Protein AF-A0A9P6I9G7-F1 (afdb_monomer_lite)

Sequence (985 aa):
MSSSYDNPVPTPAESFVDSGPDGQPAKRRRINFACNYCRNRKTRCDEQKPSCRACIAAGIECVTTDRRRPGVEVQRRETKRRMSRASNSSLPQSSSASAGPYASPPPAREAEICVSSAAAAAAAADASGHKSSPSAASISRDDNNSGRSTVPTPGHRSSTSAPNVPPPQEDEEPAAGNGKFQGKLPVVRPSRHSTSVEILADWIDLASRRLGLQHRRGLPPCNPSSHRIRTLLSSEPCRFPPAGSARLLAARFFDGVNVLYPLLHRDSFQKDIDLALGSNPVEFAERRGIALLAQLYLVWSIGFAAEPLLDPVVDPQEYLDYCKTLLGHLVITNSVDNVRAIVLLALCMHCYDDTAGSWNALTVGVNMATGMGLHKPRTCRRKCQNRKPGALDDEERRIFWLGIYAFEKFLAFEMGRLSSIDDEDCYPPHVQDLDTYTEAGTSSRGKAFAVTVDLARILSEIGRKSVIVSRKEDGVAGPALQAVITEKVQTTGEAQLLLTRWGESVPDELRPTSDILIGSRICPFASFISMHYNNALVILSRNSLLISEEAISSGANIIAKGKPWDYIVRNGQSIAANAARKMLRLLVETLDSKSNSVYPSLLVALHALATLSVHIVTHPDSRISAMDFHDSTAHQHLNCIHLFVFTAQKQEIDTMIFKKSATFAALWALCQQVSAACGCSLEVESHINDGLSLDMVSSLIIGSQAAAIIDLPMAVTQATALAEWVKNITDKPLVAAFTTHNHPDHYLSGKAFLEHFPGAKHYAIPEATYWINNEAANKTADWTAIYGEGVIASEPAIPTPYNFSFFALPGDEACPIEILKPAGGDTVDEAMFWIPSSKTLIAGDVVYGHQMHAWLADLLTPALTQSWLATLDFISGLRPQMVIPGHALSTDSFTATNDIDHTRDYVSFFQQNIEAKGADFYTPEEISNMLEAAFPGLTNLTSSTTSATLLGITSENFGRGGEREAHYLDLTAFNDTKVLNGWQL

Structure (mmCIF, N/CA/C/O backbone):
data_AF-A0A9P6I9G7-F1
#
_entry.id   AF-A0A9P6I9G7-F1
#
loop_
_atom_site.group_PDB
_atom_site.id
_atom_site.type_symbol
_atom_site.label_atom_id
_atom_site.label_alt_id
_atom_site.label_comp_id
_atom_site.label_asym_id
_atom_site.label_entity_id
_atom_site.label_seq_id
_atom_site.pdbx_PDB_ins_code
_atom_site.Cartn_x
_atom_site.Cartn_y
_atom_site.Cartn_z
_atom_site.occupancy
_atom_site.B_iso_or_equiv
_atom_site.auth_seq_id
_atom_site.auth_comp_id
_atom_site.auth_asym_id
_atom_site.auth_atom_id
_atom_site.pdbx_PDB_model_num
ATOM 1 N N . MET A 1 1 ? -49.143 -8.345 -45.036 1.00 35.28 1 MET A N 1
ATOM 2 C CA . MET A 1 1 ? -49.753 -7.001 -45.099 1.00 35.28 1 MET A CA 1
ATOM 3 C C . MET A 1 1 ? -48.595 -6.009 -45.176 1.00 35.28 1 MET A C 1
ATOM 5 O O . MET A 1 1 ? -47.856 -5.924 -44.211 1.00 35.28 1 MET A O 1
ATOM 9 N N . SER A 1 2 ? -48.155 -5.568 -46.361 1.00 23.47 2 SER A N 1
ATOM 10 C CA . SER A 1 2 ? -48.758 -4.500 -47.192 1.00 23.47 2 SER A CA 1
ATOM 11 C C . SER A 1 2 ? -48.797 -3.162 -46.432 1.00 23.47 2 SER A C 1
ATOM 13 O O . SER A 1 2 ? -49.568 -3.050 -45.490 1.00 23.47 2 SER A O 1
ATOM 15 N N . SER A 1 3 ? -47.906 -2.209 -46.758 1.00 26.88 3 SER A N 1
ATOM 16 C CA . SER A 1 3 ? -48.164 -1.127 -47.749 1.00 26.88 3 SER A CA 1
ATOM 17 C C . SER A 1 3 ? -48.731 0.113 -47.022 1.00 26.88 3 SER A C 1
ATOM 19 O O . SER A 1 3 ? -49.521 -0.063 -46.106 1.00 26.88 3 SER A O 1
ATOM 21 N N . SER A 1 4 ? -48.392 1.378 -47.290 1.00 27.50 4 SER A N 1
ATOM 22 C CA . SER A 1 4 ? -47.438 2.066 -48.191 1.00 27.50 4 SER A CA 1
ATOM 23 C C . SER A 1 4 ? -47.464 3.571 -47.842 1.00 27.50 4 SER A C 1
ATOM 25 O O . SER A 1 4 ? -48.333 3.978 -47.079 1.00 27.50 4 SER A O 1
ATOM 27 N N . TYR A 1 5 ? -46.612 4.411 -48.446 1.00 26.44 5 TYR A N 1
ATOM 28 C CA . TYR A 1 5 ? -47.088 5.432 -49.405 1.00 26.44 5 TYR A CA 1
ATOM 29 C C . TYR A 1 5 ? -45.929 6.209 -50.053 1.00 26.44 5 TYR A C 1
ATOM 31 O O . TYR A 1 5 ? -45.231 6.981 -49.400 1.00 26.44 5 TYR A O 1
ATOM 39 N N . ASP A 1 6 ? -45.776 6.018 -51.363 1.00 26.70 6 ASP A N 1
ATOM 40 C CA . ASP A 1 6 ? -44.976 6.854 -52.261 1.00 26.70 6 ASP A CA 1
ATOM 41 C C . ASP A 1 6 ? -45.697 8.169 -52.611 1.00 26.70 6 ASP A C 1
ATOM 43 O O . ASP A 1 6 ? -46.931 8.205 -52.654 1.00 26.70 6 ASP A O 1
ATOM 47 N N . ASN A 1 7 ? -44.944 9.217 -52.983 1.00 27.09 7 ASN A N 1
ATOM 48 C CA . ASN A 1 7 ? -44.850 9.694 -54.383 1.00 27.09 7 ASN A CA 1
ATOM 49 C C . ASN A 1 7 ? -43.947 10.958 -54.531 1.00 27.09 7 ASN A C 1
ATOM 51 O O . ASN A 1 7 ? -43.631 11.590 -53.522 1.00 27.09 7 ASN A O 1
ATOM 55 N N . PRO A 1 8 ? -43.451 11.297 -55.750 1.00 40.31 8 PRO A N 1
ATOM 56 C CA . PRO A 1 8 ? -42.149 11.969 -55.930 1.00 40.31 8 PRO A CA 1
ATOM 57 C C . PRO A 1 8 ? -42.187 13.227 -56.849 1.00 40.31 8 PRO A C 1
ATOM 59 O O . PRO A 1 8 ? -43.254 13.788 -57.079 1.00 40.31 8 PRO A O 1
ATOM 62 N N . VAL A 1 9 ? -41.025 13.579 -57.452 1.00 26.09 9 VAL A N 1
ATOM 63 C CA . VAL A 1 9 ? -40.793 14.502 -58.611 1.00 26.09 9 VAL A CA 1
ATOM 64 C C . VAL A 1 9 ? -40.605 16.002 -58.246 1.00 26.09 9 VAL A C 1
ATOM 66 O O . VAL A 1 9 ? -41.253 16.450 -57.303 1.00 26.09 9 VAL A O 1
ATOM 69 N N . PRO A 1 10 ? -39.774 16.830 -58.953 1.00 29.77 10 PRO A N 1
ATOM 70 C CA . PRO A 1 10 ? -38.813 16.577 -60.055 1.00 29.77 10 PRO A CA 1
ATOM 71 C C . PRO A 1 10 ? -37.338 16.991 -59.788 1.00 29.77 10 PRO A C 1
ATOM 73 O O . PRO A 1 10 ? -37.027 17.803 -58.919 1.00 29.77 10 PRO A O 1
ATOM 76 N N . THR A 1 11 ? -36.427 16.532 -60.655 1.00 36.09 11 THR A N 1
ATOM 77 C CA . THR A 1 11 ? -35.096 17.131 -60.897 1.00 36.09 11 THR A CA 1
ATOM 78 C C . THR A 1 11 ? -35.150 18.289 -61.910 1.00 36.09 11 THR A C 1
ATOM 80 O O . THR A 1 11 ? -35.943 18.239 -62.850 1.00 36.09 11 THR A O 1
ATOM 83 N N . PRO A 1 12 ? -34.242 19.281 -61.807 1.00 29.12 12 PRO A N 1
ATOM 84 C CA . PRO A 1 12 ? -33.892 20.148 -62.932 1.00 29.12 12 PRO A CA 1
ATOM 85 C C . PRO A 1 12 ? -32.395 20.108 -63.305 1.00 29.12 12 PRO A C 1
ATOM 87 O O . PRO A 1 12 ? -31.535 20.433 -62.494 1.00 29.12 12 PRO A O 1
ATOM 90 N N . ALA A 1 13 ? -32.160 19.757 -64.574 1.00 25.86 13 ALA A N 1
ATOM 91 C CA . ALA A 1 13 ? -31.104 20.182 -65.507 1.00 25.86 13 ALA A CA 1
ATOM 92 C C . ALA A 1 13 ? -29.643 20.408 -65.042 1.00 25.86 13 ALA A C 1
ATOM 94 O O . ALA A 1 13 ? -29.325 21.257 -64.212 1.00 25.86 13 ALA A O 1
ATOM 95 N N . GLU A 1 14 ? -28.730 19.753 -65.765 1.00 31.61 14 GLU A N 1
ATOM 96 C CA . GLU A 1 14 ? -27.303 20.079 -65.818 1.00 31.61 14 GLU A CA 1
ATOM 97 C C . GLU A 1 14 ? -27.062 21.502 -66.358 1.00 31.61 14 GLU A C 1
ATOM 99 O O . GLU A 1 14 ? -27.696 21.934 -67.322 1.00 31.61 14 GLU A O 1
ATOM 104 N N . SER A 1 15 ? -26.085 22.216 -65.790 1.00 29.98 15 SER A N 1
ATOM 105 C CA . SER A 1 15 ? -25.570 23.472 -66.348 1.00 29.98 15 SER A CA 1
ATOM 106 C C . SER A 1 15 ? -24.098 23.320 -66.728 1.00 29.98 15 SER A C 1
ATOM 108 O O . SER A 1 15 ? -23.264 23.047 -65.863 1.00 29.98 15 SER A O 1
ATOM 110 N N . PHE A 1 16 ? -23.800 23.527 -68.012 1.00 29.23 16 PHE A N 1
ATOM 111 C CA . PHE A 1 16 ? -22.469 23.429 -68.614 1.00 29.23 16 PHE A CA 1
ATOM 112 C C . PHE A 1 16 ? -21.388 24.200 -67.836 1.00 29.23 16 PHE A C 1
ATOM 114 O O . PHE A 1 16 ? -21.587 25.350 -67.440 1.00 29.23 16 PHE A O 1
ATOM 121 N N . VAL A 1 17 ? -20.209 23.587 -67.699 1.00 34.31 17 VAL A N 1
ATOM 122 C CA . VAL A 1 17 ? -18.978 24.272 -67.284 1.00 34.31 17 VAL A CA 1
ATOM 123 C C . VAL A 1 17 ? -18.208 24.665 -68.540 1.00 34.31 17 VAL A C 1
ATOM 125 O O . VAL A 1 17 ? -17.763 23.799 -69.288 1.00 34.31 17 VAL A O 1
ATOM 128 N N . ASP A 1 18 ? -18.053 25.968 -68.761 1.00 29.12 18 ASP A N 1
ATOM 129 C CA . ASP A 1 18 ? -17.253 26.515 -69.857 1.00 29.12 18 ASP A CA 1
ATOM 130 C C . ASP A 1 18 ? -15.752 26.286 -69.596 1.00 29.12 18 ASP A C 1
ATOM 132 O O . ASP A 1 18 ? -15.199 26.726 -68.582 1.00 29.12 18 ASP A O 1
ATOM 136 N N . SER A 1 19 ? -15.095 25.543 -70.486 1.00 31.72 19 SER A N 1
ATOM 137 C CA . SER A 1 19 ? -13.709 25.097 -70.331 1.00 31.72 19 SER A CA 1
ATOM 138 C C . SER A 1 19 ? -12.719 26.078 -70.964 1.00 31.72 19 SER A C 1
ATOM 140 O O . SER A 1 19 ? -12.228 25.863 -72.073 1.00 31.72 19 SER A O 1
ATOM 142 N N . GLY A 1 20 ? -12.391 27.142 -70.226 1.00 34.94 20 GLY A N 1
ATOM 143 C CA . GLY A 1 20 ? -11.269 28.034 -70.538 1.00 34.94 20 GLY A CA 1
ATOM 144 C C . GLY A 1 20 ? -9.901 27.397 -70.215 1.00 34.94 20 GLY A C 1
ATOM 145 O O . GLY A 1 20 ? -9.772 26.736 -69.180 1.00 34.94 20 GLY A O 1
ATOM 146 N N . PRO A 1 21 ? -8.859 27.584 -71.050 1.00 40.91 21 PRO A N 1
ATOM 147 C CA . PRO A 1 21 ? -7.608 26.837 -70.938 1.00 40.91 21 PRO A CA 1
ATOM 148 C C . PRO A 1 21 ? -6.600 27.483 -69.971 1.00 40.91 21 PRO A C 1
ATOM 150 O O . PRO A 1 21 ? -5.576 27.997 -70.409 1.00 40.91 21 PRO A O 1
ATOM 153 N N . ASP A 1 22 ? -6.858 27.424 -68.659 1.00 40.19 22 ASP A N 1
ATOM 154 C CA . ASP A 1 22 ? -5.774 27.247 -67.673 1.00 40.19 22 ASP A CA 1
ATOM 155 C C . ASP A 1 22 ? -6.298 26.761 -66.306 1.00 40.19 22 ASP A C 1
ATOM 157 O O . ASP A 1 22 ? -7.116 27.405 -65.643 1.00 40.19 22 ASP A O 1
ATOM 161 N N . GLY A 1 23 ? -5.849 25.581 -65.877 1.00 44.34 23 GLY A N 1
ATOM 162 C CA . GLY A 1 23 ? -6.470 24.824 -64.787 1.00 44.34 23 GLY A CA 1
ATOM 163 C C . GLY A 1 23 ? -5.928 25.133 -63.389 1.00 44.34 23 GLY A C 1
ATOM 164 O O . GLY A 1 23 ? -5.220 24.302 -62.822 1.00 44.34 23 GLY A O 1
ATOM 165 N N . GLN A 1 24 ? -6.308 26.263 -62.777 1.00 39.56 24 GLN A N 1
ATOM 166 C CA . GLN A 1 24 ? -6.106 26.486 -61.331 1.00 39.56 24 GLN A CA 1
ATOM 167 C C . GLN A 1 24 ? -7.346 27.061 -60.615 1.00 39.56 24 GLN A C 1
ATOM 169 O O . GLN A 1 24 ? -7.843 28.122 -60.998 1.00 39.56 24 GLN A O 1
ATOM 174 N N . PRO A 1 25 ? -7.826 26.445 -59.513 1.00 39.72 25 PRO A N 1
ATOM 175 C CA . PRO A 1 25 ? -8.889 27.026 -58.698 1.00 39.72 25 PRO A CA 1
ATOM 176 C C . PRO A 1 25 ? -8.373 28.240 -57.908 1.00 39.72 25 PRO A C 1
ATOM 178 O O . PRO A 1 25 ? -7.432 28.144 -57.116 1.00 39.72 25 PRO A O 1
ATOM 181 N N . ALA A 1 26 ? -9.016 29.395 -58.089 1.00 45.22 26 ALA A N 1
ATOM 182 C CA . ALA A 1 26 ? -8.610 30.647 -57.451 1.00 45.22 26 ALA A CA 1
ATOM 183 C C . ALA A 1 26 ? -8.607 30.565 -55.907 1.00 45.22 26 ALA A C 1
ATOM 185 O O . ALA A 1 26 ? -9.591 30.157 -55.281 1.00 45.22 26 ALA A O 1
ATOM 186 N N . LYS A 1 27 ? -7.508 31.011 -55.274 1.00 46.19 27 LYS A N 1
ATOM 187 C CA . LYS A 1 27 ? -7.342 31.000 -53.807 1.00 46.19 27 LYS A CA 1
ATOM 188 C C . LYS A 1 27 ? -8.490 31.737 -53.094 1.00 46.19 27 LYS A C 1
ATOM 190 O O . LYS A 1 27 ? -8.803 32.889 -53.394 1.00 46.19 27 LYS A O 1
ATOM 195 N N . ARG A 1 28 ? -9.092 31.072 -52.099 1.00 50.84 28 ARG A N 1
ATOM 196 C CA . ARG A 1 28 ? -10.229 31.570 -51.300 1.00 50.84 28 ARG A CA 1
ATOM 197 C C . ARG A 1 28 ? -9.874 32.877 -50.570 1.00 50.84 28 ARG A C 1
ATOM 199 O O . ARG A 1 28 ? -9.069 32.871 -49.642 1.00 50.84 28 ARG A O 1
ATOM 206 N N . ARG A 1 29 ? -10.528 33.989 -50.926 1.00 54.38 29 ARG A N 1
ATOM 207 C CA . ARG A 1 29 ? -10.438 35.258 -50.182 1.00 54.38 29 ARG A CA 1
ATOM 208 C C . ARG A 1 29 ? -11.165 35.127 -48.836 1.00 54.38 29 ARG A C 1
ATOM 210 O O . ARG A 1 29 ? -12.339 34.762 -48.805 1.00 54.38 29 ARG A O 1
ATOM 217 N N . ARG A 1 30 ? -10.472 35.420 -47.729 1.00 55.94 30 ARG A N 1
ATOM 218 C CA . ARG A 1 30 ? -11.063 35.461 -46.379 1.00 55.94 30 ARG A CA 1
ATOM 219 C C . ARG A 1 30 ? -11.936 36.713 -46.253 1.00 55.94 30 ARG A C 1
ATOM 221 O O . ARG A 1 30 ? -11.469 37.810 -46.547 1.00 55.94 30 ARG A O 1
ATOM 228 N N . ILE A 1 31 ? -13.190 36.529 -45.848 1.00 63.16 31 ILE A N 1
ATOM 229 C CA . ILE A 1 31 ? -14.128 37.622 -45.564 1.00 63.16 31 ILE A CA 1
ATOM 230 C C . ILE A 1 31 ? -13.923 38.136 -44.136 1.00 63.16 31 ILE A C 1
ATOM 232 O O . ILE A 1 31 ? -13.633 37.344 -43.237 1.00 63.16 31 ILE A O 1
ATOM 236 N N . ASN A 1 32 ? -14.074 39.446 -43.926 1.00 62.84 32 ASN A N 1
ATOM 237 C CA . ASN A 1 32 ? -13.845 40.057 -42.612 1.00 62.84 32 ASN A CA 1
ATOM 238 C C . ASN A 1 32 ? -15.098 40.009 -41.721 1.00 62.84 32 ASN A C 1
ATOM 240 O O . ASN A 1 32 ? -14.970 39.771 -40.522 1.00 62.84 32 ASN A O 1
ATOM 244 N N . PHE A 1 33 ? -16.303 40.186 -42.285 1.00 74.94 33 PHE A N 1
ATOM 245 C CA . PHE A 1 33 ? -17.556 40.211 -41.517 1.00 74.94 33 PHE A CA 1
ATOM 246 C C . PHE A 1 33 ? -18.741 39.598 -42.286 1.00 74.94 33 PHE A C 1
ATOM 248 O O . PHE A 1 33 ? -19.330 40.227 -43.164 1.00 74.94 33 PHE A O 1
ATOM 255 N N . ALA A 1 34 ? -19.151 38.387 -41.896 1.00 83.06 34 ALA A N 1
ATOM 256 C CA . ALA A 1 34 ? -20.419 37.793 -42.330 1.00 83.06 34 ALA A CA 1
ATOM 257 C C . ALA A 1 34 ? -21.640 38.515 -41.710 1.00 83.06 34 ALA A C 1
ATOM 259 O O . ALA A 1 34 ? -21.520 39.181 -40.677 1.00 83.06 34 ALA A O 1
ATOM 260 N N . CYS A 1 35 ? -22.830 38.370 -42.307 1.00 87.62 35 CYS A N 1
ATOM 261 C CA . CYS A 1 35 ? -24.086 38.791 -41.668 1.00 87.62 35 CYS A CA 1
ATOM 262 C C . CYS A 1 35 ? -24.422 37.952 -40.433 1.00 87.62 35 CYS A C 1
ATOM 264 O O . CYS A 1 35 ? -23.953 36.822 -40.271 1.00 87.62 35 CYS A O 1
ATOM 266 N N . ASN A 1 36 ? -25.286 38.507 -39.586 1.00 86.94 36 ASN A N 1
ATOM 267 C CA . ASN A 1 36 ? -25.736 37.887 -38.344 1.00 86.94 36 ASN A CA 1
ATOM 268 C C . ASN A 1 36 ? -26.393 36.521 -38.593 1.00 86.94 36 ASN A C 1
ATOM 270 O O . ASN A 1 36 ? -26.079 35.560 -37.894 1.00 86.94 36 ASN A O 1
ATOM 274 N N . TYR A 1 37 ? -27.221 36.411 -39.636 1.00 87.06 37 TYR A N 1
ATOM 275 C CA . TYR A 1 37 ? -27.909 35.171 -39.996 1.00 87.06 37 TYR A CA 1
ATOM 276 C C . TYR A 1 37 ? -26.943 34.039 -40.382 1.00 87.06 37 TYR A C 1
ATOM 278 O O . TYR A 1 37 ? -26.924 32.996 -39.726 1.00 87.06 37 TYR A O 1
ATOM 286 N N . CYS A 1 38 ? -26.085 34.255 -41.386 1.00 88.31 38 CYS A N 1
ATOM 287 C CA . CYS A 1 38 ? -25.102 33.254 -41.814 1.00 88.31 38 CYS A CA 1
ATOM 288 C C . CYS A 1 38 ? -24.104 32.918 -40.698 1.00 88.31 38 CYS A C 1
ATOM 290 O O . CYS A 1 38 ? -23.714 31.763 -40.547 1.00 88.31 38 CYS A O 1
ATOM 292 N N . ARG A 1 39 ? -23.738 33.903 -39.865 1.00 84.56 39 ARG A N 1
ATOM 293 C CA . ARG A 1 39 ? -22.886 33.703 -38.684 1.00 84.56 39 ARG A CA 1
ATOM 294 C C . ARG A 1 39 ? -23.542 32.778 -37.652 1.00 84.56 39 ARG A C 1
ATOM 296 O O . ARG A 1 39 ? -22.883 31.839 -37.215 1.00 84.56 39 ARG A O 1
ATOM 303 N N . ASN A 1 40 ? -24.820 32.978 -37.315 1.00 82.69 40 ASN A N 1
ATOM 304 C CA . ASN A 1 40 ? -25.554 32.094 -36.395 1.00 82.69 40 ASN A CA 1
ATOM 305 C C . ASN A 1 40 ? -25.770 30.692 -36.978 1.00 82.69 40 ASN A C 1
ATOM 307 O O . ASN A 1 40 ? -25.584 29.702 -36.278 1.00 82.69 40 ASN A O 1
ATOM 311 N N . ARG A 1 41 ? -26.107 30.591 -38.269 1.00 81.31 41 ARG A N 1
ATOM 312 C CA . ARG A 1 41 ? -26.253 29.306 -38.979 1.00 81.31 41 ARG A CA 1
ATOM 313 C C . ARG A 1 41 ? -24.912 28.615 -39.281 1.00 81.31 41 ARG A C 1
ATOM 315 O O . ARG A 1 41 ? -24.926 27.504 -39.797 1.00 81.31 41 ARG A O 1
ATOM 322 N N . LYS A 1 42 ? -23.771 29.260 -38.995 1.00 82.50 42 LYS A N 1
ATOM 323 C CA . LYS A 1 42 ? -22.408 28.851 -39.399 1.00 82.50 42 LYS A CA 1
ATOM 324 C C . LYS A 1 42 ? -22.262 28.576 -40.911 1.00 82.50 42 LYS A C 1
ATOM 326 O O . LYS A 1 42 ? -21.357 27.861 -41.334 1.00 82.50 42 LYS A O 1
ATOM 331 N N . THR A 1 43 ? -23.125 29.166 -41.740 1.00 80.19 43 THR A N 1
ATOM 332 C CA . THR A 1 43 ? -23.112 29.031 -43.203 1.00 80.19 43 THR A CA 1
ATOM 333 C C . THR A 1 43 ? -22.278 30.131 -43.864 1.00 80.19 43 THR A C 1
ATOM 335 O O . THR A 1 43 ? -21.974 31.176 -43.283 1.00 80.19 43 THR A O 1
ATOM 338 N N . ARG A 1 44 ? -21.864 29.904 -45.116 1.00 79.69 44 ARG A N 1
ATOM 339 C CA . ARG A 1 44 ? -21.023 30.853 -45.855 1.00 79.69 44 ARG A CA 1
ATOM 340 C C . ARG A 1 44 ? -21.842 32.055 -46.340 1.00 79.69 44 ARG A C 1
ATOM 342 O O . ARG A 1 44 ? -22.672 31.920 -47.229 1.00 79.69 44 ARG A O 1
ATOM 349 N N . CYS A 1 45 ? -21.534 33.241 -45.818 1.00 84.50 45 CYS A N 1
ATOM 350 C CA . CYS A 1 45 ? -21.991 34.510 -46.387 1.00 84.50 45 CYS A CA 1
ATOM 351 C C . CYS A 1 45 ? -21.236 34.807 -47.697 1.00 84.50 45 CYS A C 1
ATOM 353 O O . CYS A 1 45 ? -20.010 34.697 -47.736 1.00 84.50 45 CYS A O 1
ATOM 355 N N . ASP A 1 46 ? -21.955 35.191 -48.755 1.00 82.62 46 ASP A N 1
ATOM 356 C CA . ASP A 1 46 ? -21.404 35.543 -50.077 1.00 82.62 46 ASP A CA 1
ATOM 357 C C . ASP A 1 46 ? -21.220 37.060 -50.291 1.00 82.62 46 ASP A C 1
ATOM 359 O O . ASP A 1 46 ? -20.809 37.495 -51.361 1.00 82.62 46 ASP A O 1
ATOM 363 N N . GLU A 1 47 ? -21.493 37.852 -49.250 1.00 75.31 47 GLU A N 1
ATOM 364 C CA . GLU A 1 47 ? -21.295 39.309 -49.158 1.00 75.31 47 GLU A CA 1
ATOM 365 C C . GLU A 1 47 ? -22.060 40.180 -50.175 1.00 75.31 47 GLU A C 1
ATOM 367 O O . GLU A 1 47 ? -21.853 41.396 -50.180 1.00 75.31 47 GLU A O 1
ATOM 372 N N . GLN A 1 48 ? -22.991 39.619 -50.960 1.00 78.31 48 GLN A N 1
ATOM 373 C CA . GLN A 1 48 ? -23.829 40.402 -51.880 1.00 78.31 48 GLN A CA 1
ATOM 374 C C . GLN A 1 48 ? -24.605 41.513 -51.140 1.00 78.31 48 GLN A C 1
ATOM 376 O O . GLN A 1 48 ? -24.966 41.376 -49.966 1.00 78.31 48 GLN A O 1
ATOM 381 N N . LYS A 1 49 ? -24.809 42.640 -51.835 1.00 71.56 49 LYS A N 1
ATOM 382 C CA . LYS A 1 49 ? -25.562 43.815 -51.373 1.00 71.56 49 LYS A CA 1
ATOM 383 C C . LYS A 1 49 ? -26.825 43.994 -52.232 1.00 71.56 49 LYS A C 1
ATOM 385 O O . LYS A 1 49 ? -26.742 43.742 -53.431 1.00 71.56 49 LYS A O 1
ATOM 390 N N . PRO A 1 50 ? -27.952 44.467 -51.666 1.00 68.44 50 PRO A N 1
ATOM 391 C CA . PRO A 1 50 ? -28.131 44.868 -50.266 1.00 68.44 50 PRO A CA 1
ATOM 392 C C . PRO A 1 50 ? -28.178 43.685 -49.284 1.00 68.44 50 PRO A C 1
ATOM 394 O O . PRO A 1 50 ? -27.812 43.859 -48.127 1.00 68.44 50 PRO A O 1
ATOM 397 N N . SER A 1 51 ? -28.531 42.480 -49.745 1.00 82.88 51 SER A N 1
ATOM 398 C CA . SER A 1 51 ? -28.563 41.262 -48.924 1.00 82.88 51 SER A CA 1
ATOM 399 C C . SER A 1 51 ? -27.778 40.107 -49.547 1.00 82.88 51 SER A C 1
ATOM 401 O O . SER A 1 51 ? -27.714 39.970 -50.766 1.00 82.88 51 SER A O 1
ATOM 403 N N . CYS A 1 52 ? -27.195 39.257 -48.697 1.00 87.81 52 CYS A N 1
ATOM 404 C CA . CYS A 1 52 ? -26.489 38.046 -49.119 1.00 87.81 52 CYS A CA 1
ATOM 405 C C . CYS A 1 52 ? -27.491 36.972 -49.591 1.00 87.81 52 CYS A C 1
ATOM 407 O O . CYS A 1 52 ? -28.616 36.927 -49.081 1.00 87.81 52 CYS A O 1
ATOM 409 N N . ARG A 1 53 ? -27.117 36.075 -50.516 1.00 85.88 53 ARG A N 1
ATOM 410 C CA . ARG A 1 53 ? -28.079 35.113 -51.107 1.00 85.88 53 ARG A CA 1
ATOM 411 C C . ARG A 1 53 ? -28.754 34.213 -50.079 1.00 85.88 53 ARG A C 1
ATOM 413 O O . ARG A 1 53 ? -29.936 33.928 -50.212 1.00 85.88 53 ARG A O 1
ATOM 420 N N . ALA A 1 54 ? -28.032 33.806 -49.037 1.00 86.75 54 ALA A N 1
ATOM 421 C CA . ALA A 1 54 ? -28.585 32.984 -47.962 1.00 86.75 54 ALA A CA 1
ATOM 422 C C . ALA A 1 54 ? -29.606 33.741 -47.087 1.00 86.75 54 ALA A C 1
ATOM 424 O O . ALA A 1 54 ? -30.539 33.124 -46.587 1.00 86.75 54 ALA A O 1
ATOM 425 N N . CYS A 1 55 ? -29.473 35.064 -46.936 1.00 89.50 55 CYS A N 1
ATOM 426 C CA . CYS A 1 55 ? -30.493 35.911 -46.305 1.00 89.50 55 CYS A CA 1
ATOM 427 C C . CYS A 1 55 ? -31.722 36.074 -47.208 1.00 89.50 55 CYS A C 1
ATOM 429 O O . CYS A 1 55 ? -32.843 35.928 -46.732 1.00 89.50 55 CYS A O 1
ATOM 431 N N . ILE A 1 56 ? -31.512 36.308 -48.511 1.00 87.50 56 ILE A N 1
ATOM 432 C CA . ILE A 1 56 ? -32.595 36.447 -49.501 1.00 87.50 56 ILE A CA 1
ATOM 433 C C . ILE A 1 56 ? -33.415 35.155 -49.588 1.00 87.50 56 ILE A C 1
ATOM 435 O O . ILE A 1 56 ? -34.632 35.199 -49.457 1.00 87.50 56 ILE A O 1
ATOM 439 N N . ALA A 1 57 ? -32.757 34.001 -49.734 1.00 85.12 57 ALA A N 1
ATOM 440 C CA . ALA A 1 57 ? -33.416 32.696 -49.800 1.00 85.12 57 ALA A CA 1
ATOM 441 C C . ALA A 1 57 ? -34.155 32.318 -48.502 1.00 85.12 57 ALA A C 1
ATOM 443 O O . ALA A 1 57 ? -35.096 31.534 -48.543 1.00 85.12 57 ALA A O 1
ATOM 444 N N . ALA A 1 58 ? -33.742 32.876 -47.359 1.00 84.19 58 ALA A N 1
ATOM 445 C CA . ALA A 1 58 ? -34.425 32.701 -46.081 1.00 84.19 58 ALA A CA 1
ATOM 446 C C . ALA A 1 58 ? -35.528 33.749 -45.819 1.00 84.19 58 ALA A C 1
ATOM 448 O O . ALA A 1 58 ? -36.263 33.602 -44.846 1.00 84.19 58 ALA A O 1
ATOM 449 N N . GLY A 1 59 ? -35.632 34.806 -46.636 1.00 85.00 59 GLY A N 1
ATOM 450 C CA . GLY A 1 59 ? -36.579 35.910 -46.442 1.00 85.00 59 GLY A CA 1
ATOM 451 C C . GLY A 1 59 ? -36.257 36.840 -45.263 1.00 85.00 59 GLY A C 1
ATOM 452 O O . GLY A 1 59 ? -37.171 37.428 -44.696 1.00 85.00 59 GLY A O 1
ATOM 453 N N . ILE A 1 60 ? -34.984 36.960 -44.858 1.00 82.88 60 ILE A N 1
ATOM 454 C CA . ILE A 1 60 ? -34.571 37.658 -43.621 1.00 82.88 60 ILE A CA 1
ATOM 455 C C . ILE A 1 60 ? -33.606 38.805 -43.936 1.00 82.88 60 ILE A C 1
ATOM 457 O O . ILE A 1 60 ? -32.708 38.667 -44.768 1.00 82.88 60 ILE A O 1
ATOM 461 N N . GLU A 1 61 ? -33.740 39.922 -43.222 1.00 81.94 61 GLU A N 1
ATOM 462 C CA . GLU A 1 61 ? -32.880 41.097 -43.373 1.00 81.94 61 GLU A CA 1
ATOM 463 C C . GLU A 1 61 ? -31.390 40.803 -43.083 1.00 81.94 61 GLU A C 1
ATOM 465 O O . GLU A 1 61 ? -31.017 40.138 -42.111 1.00 81.94 61 GLU A O 1
ATOM 470 N N . CYS A 1 62 ? -30.499 41.298 -43.949 1.00 85.62 62 CYS A N 1
ATOM 471 C CA . CYS A 1 62 ? -29.076 40.946 -43.958 1.00 85.62 62 CYS A CA 1
ATOM 472 C C . CYS A 1 62 ? -28.190 41.895 -43.120 1.00 85.62 62 CYS A C 1
ATOM 474 O O . CYS A 1 62 ? -27.170 42.404 -43.595 1.00 85.62 62 CYS A O 1
ATOM 476 N N . VAL A 1 63 ? -28.528 42.082 -41.846 1.00 84.56 63 VAL A N 1
ATOM 477 C CA . VAL A 1 63 ? -27.778 42.957 -40.924 1.00 84.56 63 VAL A CA 1
ATOM 478 C C . VAL A 1 63 ? -26.401 42.366 -40.549 1.00 84.56 63 VAL A C 1
ATOM 480 O O . VAL A 1 63 ? -26.251 41.153 -40.338 1.00 84.56 63 VAL A O 1
ATOM 483 N N . THR A 1 64 ? -25.377 43.221 -40.426 1.00 82.06 64 THR A N 1
ATOM 484 C CA . THR A 1 64 ? -24.043 42.886 -39.880 1.00 82.06 64 THR A CA 1
ATOM 485 C C . THR A 1 64 ? -23.724 43.786 -38.681 1.00 82.06 64 THR A C 1
ATOM 487 O O . THR A 1 64 ? -23.481 44.979 -38.844 1.00 82.06 64 THR A O 1
ATOM 490 N N . THR A 1 65 ? -23.646 43.199 -37.481 1.00 78.38 65 THR A N 1
ATOM 491 C CA . THR A 1 65 ? -23.213 43.896 -36.252 1.00 78.38 65 THR A CA 1
ATOM 492 C C . THR A 1 65 ? -21.851 43.409 -35.751 1.00 78.38 65 THR A C 1
ATOM 494 O O . THR A 1 65 ? -21.499 42.223 -35.884 1.00 78.38 65 THR A O 1
ATOM 497 N N . ASP A 1 66 ? -21.080 44.319 -35.148 1.00 72.19 66 ASP A N 1
ATOM 498 C CA . ASP A 1 66 ? -19.808 43.981 -34.497 1.00 72.19 66 ASP A CA 1
ATOM 499 C C . ASP A 1 66 ? -20.051 43.097 -33.260 1.00 72.19 66 ASP A C 1
ATOM 501 O O . ASP A 1 66 ? -20.979 43.301 -32.478 1.00 72.19 66 ASP A O 1
ATOM 505 N N . ARG A 1 67 ? -19.195 42.090 -33.078 1.00 60.81 67 ARG A N 1
ATOM 506 C CA . ARG A 1 67 ? -19.231 41.162 -31.942 1.00 60.81 67 ARG A CA 1
ATOM 507 C C . ARG A 1 67 ? -18.618 41.765 -30.670 1.00 60.81 67 ARG A C 1
ATOM 509 O O . ARG A 1 67 ? -18.898 41.266 -29.588 1.00 60.81 67 ARG A O 1
ATOM 516 N N . ARG A 1 68 ? -17.787 42.810 -30.786 1.00 63.91 68 ARG A N 1
ATOM 517 C CA . ARG A 1 68 ? -17.169 43.518 -29.645 1.00 63.91 68 ARG A CA 1
ATOM 518 C C . ARG A 1 68 ? -18.009 44.686 -29.118 1.00 63.91 68 ARG A C 1
ATOM 520 O O . ARG A 1 68 ? -17.725 45.171 -28.029 1.00 63.91 68 ARG A O 1
ATOM 527 N N . ARG A 1 69 ? -19.017 45.143 -29.872 1.00 61.03 69 ARG A N 1
ATOM 528 C CA . ARG A 1 69 ? -19.969 46.200 -29.479 1.00 61.03 69 ARG A CA 1
ATOM 529 C C . ARG A 1 69 ? -21.376 45.871 -30.008 1.00 61.03 69 ARG A C 1
ATOM 531 O O . ARG A 1 69 ? -21.732 46.328 -31.097 1.00 61.03 69 ARG A O 1
ATOM 538 N N . PRO A 1 70 ? -22.165 45.057 -29.282 1.00 56.22 70 PRO A N 1
ATOM 539 C CA . PRO A 1 70 ? -23.537 44.738 -29.671 1.00 56.22 70 PRO A CA 1
ATOM 540 C C . PRO A 1 70 ? -24.371 46.015 -29.846 1.00 56.22 70 PRO A C 1
ATOM 542 O O . PRO A 1 70 ? -24.303 46.912 -29.013 1.00 56.22 70 PRO A O 1
ATOM 545 N N . GLY A 1 71 ? -25.141 46.099 -30.934 1.00 58.66 71 GLY A N 1
ATOM 546 C CA . GLY A 1 71 ? -25.998 47.251 -31.251 1.00 58.66 71 GLY A CA 1
ATOM 547 C C . GLY A 1 71 ? -25.419 48.256 -32.255 1.00 58.66 71 GLY A C 1
ATOM 548 O O . GLY A 1 71 ? -26.181 49.042 -32.805 1.00 58.66 71 GLY A O 1
ATOM 549 N N . VAL A 1 72 ? -24.118 48.209 -32.571 1.00 64.12 72 VAL A N 1
ATOM 550 C CA . VAL A 1 72 ? -23.536 49.045 -33.640 1.00 64.12 72 VAL A CA 1
ATOM 551 C C . VAL A 1 72 ? -23.569 48.292 -34.973 1.00 64.12 72 VAL A C 1
ATOM 553 O O . VAL A 1 72 ? -22.929 47.245 -35.128 1.00 64.12 72 VAL A O 1
ATOM 556 N N . GLU A 1 73 ? -24.311 48.825 -35.944 1.00 59.97 73 GLU A N 1
ATOM 557 C CA . GLU A 1 73 ? -24.335 48.306 -37.312 1.00 59.97 73 GLU A CA 1
ATOM 558 C C . GLU A 1 73 ? -23.107 48.780 -38.104 1.00 59.97 73 GLU A C 1
ATOM 560 O O . GLU A 1 73 ? -22.739 49.955 -38.080 1.00 59.97 73 GLU A O 1
ATOM 565 N N . VAL A 1 74 ? -22.451 47.856 -38.814 1.00 66.31 74 VAL A N 1
ATOM 566 C CA . VAL A 1 74 ? -21.211 48.135 -39.551 1.00 66.31 74 VAL A CA 1
ATOM 567 C C . VAL A 1 74 ? -21.457 48.018 -41.052 1.00 66.31 74 VAL A C 1
ATOM 569 O O . VAL A 1 74 ? -21.581 46.917 -41.596 1.00 66.31 74 VAL A O 1
ATOM 572 N N . GLN A 1 75 ? -21.463 49.154 -41.754 1.00 59.19 75 GLN A N 1
ATOM 573 C CA . GLN A 1 75 ? -21.587 49.167 -43.212 1.00 59.19 75 GLN A CA 1
ATOM 574 C C . GLN A 1 75 ? -20.379 48.490 -43.882 1.00 59.19 75 GLN A C 1
ATOM 576 O O . GLN A 1 75 ? -19.237 48.942 -43.766 1.00 59.19 75 GLN A O 1
ATOM 581 N N . ARG A 1 76 ? -20.619 47.418 -44.652 1.00 62.88 76 ARG A N 1
ATOM 582 C CA . ARG A 1 76 ? -19.562 46.761 -45.442 1.00 62.88 76 ARG A CA 1
ATOM 583 C C . ARG A 1 76 ? -19.057 47.702 -46.541 1.00 62.88 76 ARG A C 1
ATOM 585 O O . ARG A 1 76 ? -19.843 48.167 -47.371 1.00 62.88 76 ARG A O 1
ATOM 592 N N . ARG A 1 77 ? -17.746 47.951 -46.594 1.00 51.31 77 ARG A N 1
ATOM 593 C CA . ARG A 1 77 ? -17.123 48.846 -47.586 1.00 51.31 77 ARG A CA 1
ATOM 594 C C . ARG A 1 77 ? -17.004 48.164 -48.954 1.00 51.31 77 ARG A C 1
ATOM 596 O O . ARG A 1 77 ? -16.558 47.026 -49.053 1.00 51.31 77 ARG A O 1
ATOM 603 N N . GLU A 1 78 ? -17.400 48.862 -50.012 1.00 49.12 78 GLU A N 1
ATOM 604 C CA . GLU A 1 78 ? -17.326 48.366 -51.391 1.00 49.12 78 GLU A CA 1
ATOM 605 C C . GLU A 1 78 ? -15.893 48.472 -51.947 1.00 49.12 78 GLU A C 1
ATOM 607 O O . GLU A 1 78 ? -15.183 49.434 -51.651 1.00 49.12 78 GLU A O 1
ATOM 612 N N . THR A 1 79 ? -15.443 47.494 -52.745 1.00 42.59 79 THR A N 1
ATOM 613 C CA . THR A 1 79 ? -14.106 47.521 -53.375 1.00 42.59 79 THR A CA 1
ATOM 614 C C . THR A 1 79 ? -14.205 47.586 -54.899 1.00 42.59 79 THR A C 1
ATOM 616 O O . THR A 1 79 ? -14.528 46.597 -55.553 1.00 42.59 79 THR A O 1
ATOM 619 N N . LYS A 1 80 ? -13.877 48.755 -55.472 1.00 37.75 80 LYS A N 1
ATOM 620 C CA . LYS A 1 80 ? -13.743 48.946 -56.926 1.00 37.75 80 LYS A CA 1
ATOM 621 C C . LYS A 1 80 ? -12.687 47.987 -57.496 1.00 37.75 80 LYS A C 1
ATOM 623 O O . LYS A 1 80 ? -11.556 47.952 -57.010 1.00 37.75 80 LYS A O 1
ATOM 628 N N . ARG A 1 81 ? -13.038 47.249 -58.557 1.00 37.34 81 ARG A N 1
ATOM 629 C CA . ARG A 1 81 ? -12.076 46.497 -59.386 1.00 37.34 81 ARG A CA 1
ATOM 630 C C . ARG A 1 81 ? -11.057 47.469 -59.996 1.00 37.34 81 ARG A C 1
ATOM 632 O O . ARG A 1 81 ? -11.453 48.507 -60.521 1.00 37.34 81 ARG A O 1
ATOM 639 N N . ARG A 1 82 ? -9.770 47.107 -59.998 1.00 31.78 82 ARG A N 1
ATOM 640 C CA . ARG A 1 82 ? -8.734 47.780 -60.797 1.00 31.78 82 ARG A CA 1
ATOM 641 C C . ARG A 1 82 ? -8.048 46.744 -61.687 1.00 31.78 82 ARG A C 1
ATOM 643 O O . ARG A 1 82 ? -7.569 45.730 -61.189 1.00 31.78 82 ARG A O 1
ATOM 650 N N . MET A 1 83 ? -8.097 46.976 -62.995 1.00 32.19 83 MET A N 1
ATOM 651 C CA . MET A 1 83 ? -7.504 46.122 -64.026 1.00 32.19 83 MET A CA 1
ATOM 652 C C . MET A 1 83 ? -6.044 46.512 -64.305 1.00 32.19 83 MET A C 1
ATOM 654 O O . MET A 1 83 ? -5.587 47.563 -63.863 1.00 32.19 83 MET A O 1
ATOM 658 N N . SER A 1 84 ? -5.384 45.666 -65.106 1.00 32.09 84 SER A N 1
ATOM 659 C CA . SER A 1 84 ? -4.156 45.906 -65.884 1.00 32.09 84 SER A CA 1
ATOM 660 C C . SER A 1 84 ? -2.864 46.274 -65.141 1.00 32.09 84 SER A C 1
ATOM 662 O O . SER A 1 84 ? -2.725 47.331 -64.534 1.00 32.09 84 SER A O 1
ATOM 664 N N . ARG A 1 85 ? -1.859 45.415 -65.341 1.00 33.31 85 ARG A N 1
ATOM 665 C CA . ARG A 1 85 ? -0.429 45.698 -65.186 1.00 33.31 85 ARG A CA 1
ATOM 666 C C . ARG A 1 85 ? 0.111 46.042 -66.577 1.00 33.31 85 ARG A C 1
ATOM 668 O O . ARG A 1 85 ? 0.111 45.165 -67.434 1.00 33.31 85 ARG A O 1
ATOM 675 N N . ALA A 1 86 ? 0.538 47.280 -66.805 1.00 28.64 86 ALA A N 1
ATOM 676 C CA . ALA A 1 86 ? 1.200 47.703 -68.040 1.00 28.64 86 ALA A CA 1
ATOM 677 C C . ALA A 1 86 ? 2.054 48.959 -67.798 1.00 28.64 86 ALA A C 1
ATOM 679 O O . ALA A 1 86 ? 1.727 49.759 -66.924 1.00 28.64 86 ALA A O 1
ATOM 680 N N . SER A 1 87 ? 3.084 49.123 -68.633 1.00 30.17 87 SER A N 1
ATOM 681 C CA . SER A 1 87 ? 3.951 50.308 -68.773 1.00 30.17 87 SER A CA 1
ATOM 682 C C . SER A 1 87 ? 4.962 50.577 -67.651 1.00 30.17 87 SER A C 1
ATOM 684 O O . SER A 1 87 ? 4.627 50.827 -66.497 1.00 30.17 87 SER A O 1
ATOM 686 N N . ASN A 1 88 ? 6.231 50.579 -68.058 1.00 27.70 88 ASN A N 1
ATOM 687 C CA . ASN A 1 88 ? 7.367 51.134 -67.329 1.00 27.70 88 ASN A CA 1
ATOM 688 C C . ASN A 1 88 ? 7.392 52.677 -67.431 1.00 27.70 88 ASN A C 1
ATOM 690 O O . ASN A 1 88 ? 6.634 53.261 -68.199 1.00 27.70 88 ASN A O 1
ATOM 694 N N . SER A 1 89 ? 8.357 53.282 -66.724 1.00 28.36 89 SER A N 1
ATOM 695 C CA . SER A 1 89 ? 8.960 54.611 -66.968 1.00 28.36 89 SER A CA 1
ATOM 696 C C . SER A 1 89 ? 8.066 55.864 -66.977 1.00 28.36 89 SER A C 1
ATOM 698 O O . SER A 1 89 ? 7.426 56.151 -67.981 1.00 28.36 89 SER A O 1
ATOM 700 N N . SER A 1 90 ? 8.217 56.710 -65.945 1.00 28.25 90 SER A N 1
ATOM 701 C CA . SER A 1 90 ? 8.730 58.092 -66.102 1.00 28.25 90 SER A CA 1
ATOM 702 C C . SER A 1 90 ? 8.850 58.834 -64.754 1.00 28.25 90 SER A C 1
ATOM 704 O O . SER A 1 90 ? 7.865 58.995 -64.037 1.00 28.25 90 SER A O 1
ATOM 706 N N . LEU A 1 91 ? 10.049 59.343 -64.448 1.00 24.47 91 LEU A N 1
ATOM 707 C CA . LEU A 1 91 ? 10.268 60.555 -63.627 1.00 24.47 91 LEU A CA 1
ATOM 708 C C . LEU A 1 91 ? 9.700 61.795 -64.388 1.00 24.47 91 LEU A C 1
ATOM 710 O O . LEU A 1 91 ? 9.457 61.632 -65.586 1.00 24.47 91 LEU A O 1
ATOM 714 N N . PRO A 1 92 ? 9.533 63.015 -63.807 1.00 34.88 92 PRO A N 1
ATOM 715 C CA . PRO A 1 92 ? 10.160 63.516 -62.572 1.00 34.88 92 PRO A CA 1
ATOM 716 C C . PRO A 1 92 ? 9.300 64.418 -61.627 1.00 34.88 92 PRO A C 1
ATOM 718 O O . PRO A 1 92 ? 8.214 64.865 -61.960 1.00 34.88 92 PRO A O 1
ATOM 721 N N . GLN A 1 93 ? 9.890 64.711 -60.456 1.00 24.30 93 GLN A N 1
ATOM 722 C CA . GLN A 1 93 ? 9.975 66.003 -59.725 1.00 24.30 93 GLN A CA 1
ATOM 723 C C . GLN A 1 93 ? 8.776 66.952 -59.462 1.00 24.30 93 GLN A C 1
ATOM 725 O O . GLN A 1 93 ? 8.073 67.393 -60.362 1.00 24.30 93 GLN A O 1
ATOM 730 N N . SER A 1 94 ? 8.835 67.518 -58.239 1.00 25.94 94 SER A N 1
ATOM 731 C CA . SER A 1 94 ? 8.367 68.860 -57.804 1.00 25.94 94 SER A CA 1
ATOM 732 C C . SER A 1 94 ? 6.846 69.078 -57.710 1.00 25.94 94 SER A C 1
ATOM 734 O O . SER A 1 94 ? 6.082 68.458 -58.433 1.00 25.94 94 SER A O 1
ATOM 736 N N . SER A 1 95 ? 6.302 69.900 -56.806 1.00 26.12 95 SER A N 1
ATOM 737 C CA . SER A 1 95 ? 6.825 70.829 -55.772 1.00 26.12 95 SER A CA 1
ATOM 738 C C . SER A 1 95 ? 5.837 70.805 -54.571 1.00 26.12 95 SER A C 1
ATOM 740 O O . SER A 1 95 ? 4.733 70.299 -54.735 1.00 26.12 95 SER A O 1
ATOM 742 N N . SER A 1 96 ? 6.109 71.274 -53.346 1.00 28.77 96 SER A N 1
ATOM 743 C CA . SER A 1 96 ? 6.808 72.506 -52.947 1.00 28.77 96 SER A CA 1
ATOM 744 C C . SER A 1 96 ? 7.337 72.472 -51.497 1.00 28.77 96 SER A C 1
ATOM 746 O O . SER A 1 96 ? 6.672 71.956 -50.602 1.00 28.77 96 SER A O 1
ATOM 748 N N . ALA A 1 97 ? 8.492 73.110 -51.260 1.00 27.91 97 ALA A N 1
ATOM 749 C CA . ALA A 1 97 ? 8.906 73.612 -49.937 1.00 27.91 97 ALA A CA 1
ATOM 750 C C . ALA A 1 97 ? 7.953 74.755 -49.485 1.00 27.91 97 ALA A C 1
ATOM 752 O O . ALA A 1 97 ? 7.170 75.228 -50.305 1.00 27.91 97 ALA A O 1
ATOM 753 N N . SER A 1 98 ? 7.910 75.240 -48.240 1.00 29.30 98 SER A N 1
ATOM 754 C CA . SER A 1 98 ? 8.987 75.787 -47.385 1.00 29.30 98 SER A CA 1
ATOM 755 C C . SER A 1 98 ? 8.409 76.104 -45.976 1.00 29.30 98 SER A C 1
ATOM 757 O O . SER A 1 98 ? 7.191 76.128 -45.833 1.00 29.30 98 SER A O 1
ATOM 759 N N . ALA A 1 99 ? 9.140 76.355 -44.879 1.00 26.98 99 ALA A N 1
ATOM 760 C CA . ALA A 1 99 ? 10.576 76.355 -44.552 1.00 26.98 99 ALA A CA 1
ATOM 761 C C . ALA A 1 99 ? 10.774 75.945 -43.064 1.00 26.98 99 ALA A C 1
ATOM 763 O O . ALA A 1 99 ? 9.816 75.943 -42.296 1.00 26.98 99 ALA A O 1
ATOM 764 N N . GLY A 1 100 ? 12.013 75.613 -42.669 1.00 27.38 100 GLY A N 1
ATOM 765 C CA . GLY A 1 100 ? 12.417 75.384 -41.266 1.00 27.38 100 GLY A CA 1
ATOM 766 C C . GLY A 1 100 ? 12.781 76.694 -40.535 1.00 27.38 100 GLY A C 1
ATOM 767 O O . GLY A 1 100 ? 12.053 77.669 -40.714 1.00 27.38 100 GLY A O 1
ATOM 768 N N . PRO A 1 101 ? 13.897 76.791 -39.772 1.00 43.81 101 PRO A N 1
ATOM 769 C CA . PRO A 1 101 ? 15.080 75.910 -39.710 1.00 43.81 101 PRO A CA 1
ATOM 770 C C . PRO A 1 101 ? 15.284 75.362 -38.265 1.00 43.81 101 PRO A C 1
ATOM 772 O O . PRO A 1 101 ? 14.279 75.195 -37.585 1.00 43.81 101 PRO A O 1
ATOM 775 N N . TYR A 1 102 ? 16.441 75.019 -37.665 1.00 28.58 102 TYR A N 1
ATOM 776 C CA . TYR A 1 102 ? 17.895 74.867 -37.959 1.00 28.58 102 TYR A CA 1
ATOM 777 C C . TYR A 1 102 ? 18.412 73.811 -36.930 1.00 28.58 102 TYR A C 1
ATOM 779 O O . TYR A 1 102 ? 17.793 73.672 -35.880 1.00 28.58 102 TYR A O 1
ATOM 787 N N . ALA A 1 103 ? 19.518 73.065 -37.058 1.00 26.52 103 ALA A N 1
ATOM 788 C CA . ALA A 1 103 ? 20.488 72.804 -38.132 1.00 26.52 103 ALA A CA 1
ATOM 789 C C . ALA A 1 103 ? 21.219 71.460 -37.835 1.00 26.52 103 ALA A C 1
ATOM 791 O O . ALA A 1 103 ? 21.050 70.883 -36.762 1.00 26.52 103 ALA A O 1
ATOM 792 N N . SER A 1 104 ? 22.083 70.974 -38.734 1.00 35.72 104 SER A N 1
ATOM 793 C CA . SER A 1 104 ? 23.101 69.937 -38.450 1.00 35.72 104 SER A CA 1
ATOM 794 C C . SER A 1 104 ? 24.248 70.026 -39.469 1.00 35.72 104 SER A C 1
ATOM 796 O O . SER A 1 104 ? 23.962 70.271 -40.641 1.00 35.72 104 SER A O 1
ATOM 798 N N . PRO A 1 105 ? 25.512 69.778 -39.076 1.00 31.69 105 PRO A N 1
ATOM 799 C CA . PRO A 1 105 ? 26.589 69.433 -40.005 1.00 31.69 105 PRO A CA 1
ATOM 800 C C . PRO A 1 105 ? 27.146 68.002 -39.767 1.00 31.69 105 PRO A C 1
ATOM 802 O O . PRO A 1 105 ? 27.419 67.640 -38.623 1.00 31.69 105 PRO A O 1
ATOM 805 N N . PRO A 1 106 ? 27.336 67.185 -40.824 1.00 35.81 106 PRO A N 1
ATOM 806 C CA . PRO A 1 106 ? 28.042 65.894 -40.794 1.00 35.81 106 PRO A CA 1
ATOM 807 C C . PRO A 1 106 ? 29.480 66.039 -41.387 1.00 35.81 106 PRO A C 1
ATOM 809 O O . PRO A 1 106 ? 30.000 67.153 -41.404 1.00 35.81 106 PRO A O 1
ATOM 812 N N . PRO A 1 107 ? 30.150 64.989 -41.912 1.00 51.72 107 PRO A N 1
ATOM 813 C CA . PRO A 1 107 ? 30.810 63.915 -41.161 1.00 51.72 107 PRO A CA 1
ATOM 814 C C . PRO A 1 107 ? 32.302 63.723 -41.553 1.00 51.72 107 PRO A C 1
ATOM 816 O O . PRO A 1 107 ? 32.783 64.273 -42.541 1.00 51.72 107 PRO A O 1
ATOM 819 N N . ALA A 1 108 ? 33.015 62.846 -40.838 1.00 26.36 108 ALA A N 1
ATOM 820 C CA . ALA A 1 108 ? 34.277 62.207 -41.251 1.00 26.36 108 ALA A CA 1
ATOM 821 C C . ALA A 1 108 ? 34.499 60.955 -40.366 1.00 26.36 108 ALA A C 1
ATOM 823 O O . ALA A 1 108 ? 34.084 60.981 -39.212 1.00 26.36 108 ALA A O 1
ATOM 824 N N . ARG A 1 109 ? 35.134 59.849 -40.780 1.00 27.53 109 ARG A N 1
ATOM 825 C CA . ARG A 1 109 ? 35.701 59.427 -42.078 1.00 27.53 109 ARG A CA 1
ATOM 826 C C . ARG A 1 109 ? 35.866 57.892 -42.050 1.00 27.53 109 ARG A C 1
ATOM 828 O O . ARG A 1 109 ? 36.239 57.354 -41.013 1.00 27.53 109 ARG A O 1
ATOM 835 N N . GLU A 1 110 ? 35.681 57.220 -43.181 1.00 26.20 110 GLU A N 1
ATOM 836 C CA . GLU A 1 110 ? 36.247 55.882 -43.460 1.00 26.20 110 GLU A CA 1
ATOM 837 C C . GLU A 1 110 ? 37.664 56.088 -44.079 1.00 26.20 110 GLU A C 1
ATOM 839 O O . GLU A 1 110 ? 37.937 57.188 -44.569 1.00 26.20 110 GLU A O 1
ATOM 844 N N . ALA A 1 111 ? 38.642 55.168 -44.089 1.00 29.62 111 ALA A N 1
ATOM 845 C CA . ALA A 1 111 ? 38.709 53.769 -43.652 1.00 29.62 111 ALA A CA 1
ATOM 846 C C . ALA A 1 111 ? 40.144 53.383 -43.178 1.00 29.62 111 ALA A C 1
ATOM 848 O O . ALA A 1 111 ? 41.112 54.051 -43.526 1.00 29.62 111 ALA A O 1
ATOM 849 N N . GLU A 1 112 ? 40.228 52.263 -42.449 1.00 25.38 112 GLU A N 1
ATOM 850 C CA . GLU A 1 112 ? 41.351 51.309 -42.277 1.00 25.38 112 GLU A CA 1
ATOM 851 C C . GLU A 1 112 ? 42.744 51.680 -41.680 1.00 25.38 112 GLU A C 1
ATOM 853 O O . GLU A 1 112 ? 43.582 52.350 -42.272 1.00 25.38 112 GLU A O 1
ATOM 858 N N . ILE A 1 113 ? 43.005 51.010 -40.540 1.00 29.41 113 ILE A N 1
ATOM 859 C CA . ILE A 1 113 ? 44.251 50.353 -40.074 1.00 29.41 113 ILE A CA 1
ATOM 860 C C . ILE A 1 113 ? 45.500 51.214 -39.794 1.00 29.41 113 ILE A C 1
ATOM 862 O O . ILE A 1 113 ? 46.377 51.374 -40.637 1.00 29.41 113 ILE A O 1
ATOM 866 N N . CYS A 1 114 ? 45.653 51.588 -38.516 1.00 21.23 114 CYS A N 1
ATOM 867 C CA . CYS A 1 114 ? 46.841 51.416 -37.647 1.00 21.23 114 CYS A CA 1
ATOM 868 C C . CYS A 1 114 ? 46.418 51.868 -36.216 1.00 21.23 114 CYS A C 1
ATOM 870 O O . CYS A 1 114 ? 45.437 52.597 -36.105 1.00 21.23 114 CYS A O 1
ATOM 872 N N . VAL A 1 115 ? 46.995 51.512 -35.060 1.00 23.00 115 VAL A N 1
ATOM 873 C CA . VAL A 1 115 ? 48.309 50.971 -34.651 1.00 23.00 115 VAL A CA 1
ATOM 874 C C . VAL A 1 115 ? 48.111 50.180 -33.326 1.00 23.00 115 VAL A C 1
ATOM 876 O O . VAL A 1 115 ? 47.092 50.365 -32.668 1.00 23.00 115 VAL A O 1
ATOM 879 N N . SER A 1 116 ? 49.112 49.397 -32.889 1.00 31.05 116 SER A N 1
ATOM 880 C CA . SER A 1 116 ? 49.461 49.106 -31.469 1.00 31.05 116 SER A CA 1
ATOM 881 C C . SER A 1 116 ? 48.340 48.618 -30.520 1.00 31.05 116 SER A C 1
ATOM 883 O O . SER A 1 116 ? 47.542 49.418 -30.047 1.00 31.05 116 SER A O 1
ATOM 885 N N . SER A 1 117 ? 48.242 47.338 -30.123 1.00 25.62 117 SER A N 1
ATOM 886 C CA . SER A 1 117 ? 49.291 46.313 -29.884 1.00 25.62 117 SER A CA 1
ATOM 887 C C . SER A 1 117 ? 50.320 46.753 -28.823 1.00 25.62 117 SER A C 1
ATOM 889 O O . SER A 1 117 ? 50.721 47.908 -28.826 1.00 25.62 117 SER A O 1
ATOM 891 N N . ALA A 1 118 ? 50.838 45.910 -27.931 1.00 25.48 118 ALA A N 1
ATOM 892 C CA . ALA A 1 118 ? 51.051 44.458 -28.001 1.00 25.48 118 ALA A CA 1
ATOM 893 C C . ALA A 1 118 ? 50.843 43.818 -26.590 1.00 25.48 118 ALA A C 1
ATOM 895 O O . ALA A 1 118 ? 50.477 44.532 -25.664 1.00 25.48 118 ALA A O 1
ATOM 896 N N . ALA A 1 119 ? 51.028 42.518 -26.327 1.00 26.80 119 ALA A N 1
ATOM 897 C CA . ALA A 1 119 ? 51.694 41.465 -27.097 1.00 26.80 119 ALA A CA 1
ATOM 898 C C . ALA A 1 119 ? 51.171 40.054 -26.742 1.00 26.80 119 ALA A C 1
ATOM 900 O O . ALA A 1 119 ? 50.663 39.872 -25.646 1.00 26.80 119 ALA A O 1
ATOM 901 N N . ALA A 1 120 ? 51.384 39.108 -27.674 1.00 24.48 120 ALA A N 1
ATOM 902 C CA . ALA A 1 120 ? 51.781 37.692 -27.512 1.00 24.48 120 ALA A CA 1
ATOM 903 C C . ALA A 1 120 ? 51.172 36.792 -26.398 1.00 24.48 120 ALA A C 1
ATOM 905 O O . ALA A 1 120 ? 50.989 37.202 -25.265 1.00 24.48 120 ALA A O 1
ATOM 906 N N . ALA A 1 121 ? 50.991 35.480 -26.586 1.00 24.05 121 ALA A N 1
ATOM 907 C CA . ALA A 1 121 ? 50.967 34.604 -27.768 1.00 24.05 121 ALA A CA 1
ATOM 908 C C . ALA A 1 121 ? 50.465 33.208 -27.320 1.00 24.05 121 ALA A C 1
ATOM 910 O O . ALA A 1 121 ? 50.284 32.958 -26.129 1.00 24.05 121 ALA A O 1
ATOM 911 N N . ALA A 1 122 ? 50.266 32.289 -28.270 1.00 23.14 122 ALA A N 1
ATOM 912 C CA . ALA A 1 122 ? 50.059 30.869 -27.980 1.00 23.14 122 ALA A CA 1
ATOM 913 C C . ALA A 1 122 ? 51.345 30.170 -27.475 1.00 23.14 122 ALA A C 1
ATOM 915 O O . ALA A 1 122 ? 52.441 30.724 -27.537 1.00 23.14 122 ALA A O 1
ATOM 916 N N . ALA A 1 123 ? 51.189 28.939 -26.982 1.00 25.33 123 ALA A N 1
ATOM 917 C CA . ALA A 1 123 ? 52.236 28.133 -26.352 1.00 25.33 123 ALA A CA 1
ATOM 918 C C . ALA A 1 123 ? 53.320 27.588 -27.309 1.00 25.33 123 ALA A C 1
ATOM 920 O O . ALA A 1 123 ? 53.023 27.264 -28.458 1.00 25.33 123 ALA A O 1
ATOM 921 N N . ALA A 1 124 ? 54.526 27.348 -26.771 1.00 23.72 124 ALA A N 1
ATOM 922 C CA . ALA A 1 124 ? 55.425 26.257 -27.178 1.00 23.72 124 ALA A CA 1
ATOM 923 C C . ALA A 1 124 ? 56.447 25.907 -26.064 1.00 23.72 124 ALA A C 1
ATOM 925 O O . ALA A 1 124 ? 56.938 26.794 -25.375 1.00 23.72 124 ALA A O 1
ATOM 926 N N . ALA A 1 125 ? 56.719 24.604 -25.921 1.00 27.06 125 ALA A N 1
ATOM 927 C CA . ALA A 1 125 ? 57.635 23.891 -25.006 1.00 27.06 125 ALA A CA 1
ATOM 928 C C . ALA A 1 125 ? 59.077 24.476 -24.888 1.00 27.06 125 ALA A C 1
ATOM 930 O O . ALA A 1 125 ? 59.503 25.210 -25.770 1.00 27.06 125 ALA A O 1
ATOM 931 N N . ASP A 1 126 ? 59.935 24.190 -23.893 1.00 25.05 126 ASP A N 1
ATOM 932 C CA . ASP A 1 126 ? 60.199 22.948 -23.138 1.00 25.05 126 ASP A CA 1
ATOM 933 C C . ASP A 1 126 ? 61.265 23.198 -22.016 1.00 25.05 126 ASP A C 1
ATOM 935 O O . ASP A 1 126 ? 61.852 24.277 -21.941 1.00 25.05 126 ASP A O 1
ATOM 939 N N . ALA A 1 127 ? 61.591 22.152 -21.242 1.00 26.97 127 ALA A N 1
ATOM 940 C CA . ALA A 1 127 ? 62.821 21.904 -20.465 1.00 26.97 127 ALA A CA 1
ATOM 941 C C . ALA A 1 127 ? 63.020 22.504 -19.044 1.00 26.97 127 ALA A C 1
ATOM 943 O O . ALA A 1 127 ? 63.698 23.507 -18.837 1.00 26.97 127 ALA A O 1
ATOM 944 N N . SER A 1 128 ? 62.701 21.647 -18.059 1.00 25.84 128 SER A N 1
ATOM 945 C CA . SER A 1 128 ? 63.467 21.376 -16.815 1.00 25.84 128 SER A CA 1
ATOM 946 C C . SER A 1 128 ? 63.415 22.363 -15.628 1.00 25.84 128 SER A C 1
ATOM 948 O O . SER A 1 128 ? 63.496 23.572 -15.792 1.00 25.84 128 SER A O 1
ATOM 950 N N . GLY A 1 129 ? 63.372 21.824 -14.394 1.00 24.94 129 GLY A N 1
ATOM 951 C CA . GLY A 1 129 ? 63.626 22.625 -13.180 1.00 24.94 129 GLY A CA 1
ATOM 952 C C . GLY A 1 129 ? 62.874 22.247 -11.895 1.00 24.94 129 GLY A C 1
ATOM 953 O O . GLY A 1 129 ? 62.144 23.064 -11.353 1.00 24.94 129 GLY A O 1
ATOM 954 N N . HIS A 1 130 ? 63.079 21.031 -11.381 1.00 25.84 130 HIS A N 1
ATOM 955 C CA . HIS A 1 130 ? 62.852 20.620 -9.981 1.00 25.84 130 HIS A CA 1
ATOM 956 C C . HIS A 1 130 ? 62.688 21.732 -8.903 1.00 25.84 130 HIS A C 1
ATOM 958 O O . HIS A 1 130 ? 63.662 22.441 -8.646 1.00 25.84 130 HIS A O 1
ATOM 964 N N . LYS A 1 131 ? 61.600 21.698 -8.098 1.00 26.33 131 LYS A N 1
ATOM 965 C CA . LYS A 1 131 ? 61.633 21.272 -6.663 1.00 26.33 131 LYS A CA 1
ATOM 966 C C . LYS A 1 131 ? 60.304 21.428 -5.882 1.00 26.33 131 LYS A C 1
ATOM 968 O O . LYS A 1 131 ? 59.728 22.502 -5.842 1.00 26.33 131 LYS A O 1
ATOM 973 N N . SER A 1 132 ? 59.913 20.327 -5.222 1.00 26.27 132 SER A N 1
ATOM 974 C CA . SER A 1 132 ? 59.274 20.190 -3.887 1.00 26.27 132 SER A CA 1
ATOM 975 C C . SER A 1 132 ? 58.249 21.222 -3.360 1.00 26.27 132 SER A C 1
ATOM 977 O O . SER A 1 132 ? 58.607 22.362 -3.092 1.00 26.27 132 SER A O 1
ATOM 979 N N . SER A 1 133 ? 57.028 20.744 -3.059 1.00 23.41 133 SER A N 1
ATOM 980 C CA . SER A 1 133 ? 56.548 20.293 -1.717 1.00 23.41 133 SER A CA 1
ATOM 981 C C . SER A 1 133 ? 57.057 20.990 -0.424 1.00 23.41 133 SER A C 1
ATOM 983 O O . SER A 1 133 ? 58.176 21.498 -0.450 1.00 23.41 133 SER A O 1
ATOM 985 N N . PRO A 1 134 ? 56.403 20.842 0.766 1.00 42.56 134 PRO A N 1
ATOM 986 C CA . PRO A 1 134 ? 55.100 20.214 1.108 1.00 42.56 134 PRO A CA 1
ATOM 987 C C . PRO A 1 134 ? 54.233 21.000 2.151 1.00 42.56 134 PRO A C 1
ATOM 989 O O . PRO A 1 134 ? 54.611 22.075 2.597 1.00 42.56 134 PRO A O 1
ATOM 992 N N . SER A 1 135 ? 53.155 20.344 2.627 1.00 27.11 135 SER A N 1
ATOM 993 C CA . SER A 1 135 ? 52.576 20.396 4.000 1.00 27.11 135 SER A CA 1
ATOM 994 C C . SER A 1 135 ? 51.854 21.674 4.477 1.00 27.11 135 SER A C 1
ATOM 996 O O . SER A 1 135 ? 52.266 22.782 4.175 1.00 27.11 135 SER A O 1
ATOM 998 N N . ALA A 1 136 ? 50.682 21.612 5.135 1.00 27.56 136 ALA A N 1
ATOM 999 C CA . ALA A 1 136 ? 50.280 20.875 6.359 1.00 27.56 136 ALA A CA 1
ATOM 1000 C C . ALA A 1 136 ? 50.899 21.490 7.646 1.00 27.56 136 ALA A C 1
ATOM 1002 O O . ALA A 1 136 ? 51.963 22.087 7.571 1.00 27.56 136 ALA A O 1
ATOM 1003 N N . ALA A 1 137 ? 50.302 21.425 8.843 1.00 25.25 137 ALA A N 1
ATOM 1004 C CA . ALA A 1 137 ? 49.156 20.644 9.317 1.00 25.25 137 ALA A CA 1
ATOM 1005 C C . ALA A 1 137 ? 48.497 21.300 10.563 1.00 25.25 137 ALA A C 1
ATOM 1007 O O . ALA A 1 137 ? 49.163 22.073 11.237 1.00 25.25 137 ALA A O 1
ATOM 1008 N N . SER A 1 138 ? 47.258 20.883 10.884 1.00 27.16 138 SER A N 1
ATOM 1009 C CA . SER A 1 138 ? 46.757 20.444 12.218 1.00 27.16 138 SER A CA 1
ATOM 1010 C C . SER A 1 138 ? 46.933 21.294 13.504 1.00 27.16 138 SER A C 1
ATOM 1012 O O . SER A 1 138 ? 47.649 22.281 13.530 1.00 27.16 138 SER A O 1
ATOM 1014 N N . ILE A 1 139 ? 46.347 20.776 14.602 1.00 25.59 139 ILE A N 1
ATOM 1015 C CA . ILE A 1 139 ? 46.334 21.248 16.010 1.00 25.59 139 ILE A CA 1
ATOM 1016 C C . ILE A 1 139 ? 45.131 22.182 16.279 1.00 25.59 139 ILE A C 1
ATOM 1018 O O . ILE A 1 139 ? 45.164 23.336 15.876 1.00 25.59 139 ILE A O 1
ATOM 1022 N N . SER A 1 140 ? 43.957 21.744 16.766 1.00 24.20 140 SER A N 1
ATOM 1023 C CA . SER A 1 140 ? 43.553 20.855 17.888 1.00 24.20 140 SER A CA 1
ATOM 1024 C C . SER A 1 140 ? 43.510 21.540 19.260 1.00 24.20 140 SER A C 1
ATOM 1026 O O . SER A 1 140 ? 44.450 22.260 19.588 1.00 24.20 140 SER A O 1
ATOM 1028 N N . ARG A 1 141 ? 42.529 21.123 20.080 1.00 27.16 141 ARG A N 1
ATOM 1029 C CA . ARG A 1 141 ? 42.302 21.423 21.511 1.00 27.16 141 ARG A CA 1
ATOM 1030 C C . ARG A 1 141 ? 41.590 22.735 21.854 1.00 27.16 141 ARG A C 1
ATOM 1032 O O . ARG A 1 141 ? 41.797 23.729 21.168 1.00 27.16 141 ARG A O 1
ATOM 1039 N N . ASP A 1 142 ? 40.821 22.835 22.942 1.00 26.17 142 ASP A N 1
ATOM 1040 C CA . ASP A 1 142 ? 40.031 21.854 23.729 1.00 26.17 142 ASP A CA 1
ATOM 1041 C C . ASP A 1 142 ? 39.088 22.663 24.660 1.00 26.17 142 ASP A C 1
ATOM 1043 O O . ASP A 1 142 ? 39.263 23.869 24.830 1.00 26.17 142 ASP A O 1
ATOM 1047 N N . ASP A 1 143 ? 38.146 21.965 25.300 1.00 28.11 143 ASP A N 1
ATOM 1048 C CA . ASP A 1 143 ? 37.680 22.217 26.674 1.00 28.11 143 ASP A CA 1
ATOM 1049 C C . ASP A 1 143 ? 36.765 23.416 27.056 1.00 28.11 143 ASP A C 1
ATOM 1051 O O . ASP A 1 143 ? 37.176 24.544 27.311 1.00 28.11 143 ASP A O 1
ATOM 1055 N N . ASN A 1 144 ? 35.510 23.025 27.327 1.00 27.45 144 ASN A N 1
ATOM 1056 C CA . ASN A 1 144 ? 34.846 23.084 28.644 1.00 27.45 144 ASN A CA 1
ATOM 1057 C C . ASN A 1 144 ? 34.212 24.385 29.223 1.00 27.45 144 ASN A C 1
ATOM 1059 O O . ASN A 1 144 ? 34.856 25.216 29.853 1.00 27.45 144 ASN A O 1
ATOM 1063 N N . ASN A 1 145 ? 32.867 24.329 29.262 1.00 27.94 145 ASN A N 1
ATOM 1064 C CA . ASN A 1 145 ? 32.050 24.207 30.493 1.00 27.94 145 ASN A CA 1
ATOM 1065 C C . ASN A 1 145 ? 31.341 25.446 31.111 1.00 27.94 145 ASN A C 1
ATOM 1067 O O . ASN A 1 145 ? 31.929 26.487 31.383 1.00 27.94 145 ASN A O 1
ATOM 1071 N N . SER A 1 146 ? 30.089 25.184 31.529 1.00 27.38 146 SER A N 1
ATOM 1072 C CA . SER A 1 146 ? 29.288 25.832 32.591 1.00 27.38 146 SER A CA 1
ATOM 1073 C C . SER A 1 146 ? 28.661 27.220 32.347 1.00 27.38 146 SER A C 1
ATOM 1075 O O . SER A 1 146 ? 29.204 28.052 31.632 1.00 27.38 146 SER A O 1
ATOM 1077 N N . GLY A 1 147 ? 27.513 27.495 33.002 1.00 26.98 147 GLY A N 1
ATOM 1078 C CA . GLY A 1 147 ? 27.044 28.884 33.214 1.00 26.98 147 GLY A CA 1
ATOM 1079 C C . GLY A 1 147 ? 25.542 29.199 33.078 1.00 26.98 147 GLY A C 1
ATOM 1080 O O . GLY A 1 147 ? 25.158 30.091 32.331 1.00 26.98 147 GLY A O 1
ATOM 1081 N N . ARG A 1 148 ? 24.675 28.504 33.820 1.00 25.69 148 ARG A N 1
ATOM 1082 C CA . ARG A 1 148 ? 23.209 28.706 33.914 1.00 25.69 148 ARG A CA 1
ATOM 1083 C C . ARG A 1 148 ? 22.749 30.161 34.231 1.00 25.69 148 ARG A C 1
ATOM 1085 O O . ARG A 1 148 ? 23.067 30.669 35.294 1.00 25.69 148 ARG A O 1
ATOM 1092 N N . SER A 1 149 ? 21.852 30.710 33.392 1.00 24.66 149 SER A N 1
ATOM 1093 C CA . SER A 1 149 ? 20.708 31.621 33.696 1.00 24.66 149 SER A CA 1
ATOM 1094 C C . SER A 1 149 ? 20.893 32.944 34.487 1.00 24.66 149 SER A C 1
ATOM 1096 O O . SER A 1 149 ? 21.158 32.906 35.683 1.00 24.66 149 SER A O 1
ATOM 1098 N N . THR A 1 150 ? 20.503 34.100 33.906 1.00 27.44 150 THR A N 1
ATOM 1099 C CA . THR A 1 150 ? 19.354 34.963 34.348 1.00 27.44 150 THR A CA 1
ATOM 1100 C C . THR A 1 150 ? 19.184 36.272 33.524 1.00 27.44 150 THR A C 1
ATOM 1102 O O . THR A 1 150 ? 20.091 36.721 32.834 1.00 27.44 150 THR A O 1
ATOM 1105 N N . VAL A 1 151 ? 17.970 36.842 33.571 1.00 26.56 151 VAL A N 1
ATOM 1106 C CA . VAL A 1 151 ? 17.371 38.007 32.842 1.00 26.56 151 VAL A CA 1
ATOM 1107 C C . VAL A 1 151 ? 17.446 39.275 33.757 1.00 26.56 151 VAL A C 1
ATOM 1109 O O . VAL A 1 151 ? 17.471 39.024 34.964 1.00 26.56 151 VAL A O 1
ATOM 1112 N N . PRO A 1 152 ? 17.479 40.589 33.335 1.00 34.28 152 PRO A N 1
ATOM 1113 C CA . PRO A 1 152 ? 16.648 41.260 32.301 1.00 34.28 152 PRO A CA 1
ATOM 1114 C C . PRO A 1 152 ? 17.245 42.375 31.374 1.00 34.28 152 PRO A C 1
ATOM 1116 O O . PRO A 1 152 ? 18.321 42.923 31.572 1.00 34.28 152 PRO A O 1
ATOM 1119 N N . THR A 1 153 ? 16.408 42.735 30.383 1.00 27.81 153 THR A N 1
ATOM 1120 C CA . THR A 1 153 ? 16.260 43.953 29.523 1.00 27.81 153 THR A CA 1
ATOM 1121 C C . THR A 1 153 ? 16.577 45.342 30.145 1.00 27.81 153 THR A C 1
ATOM 1123 O O . THR A 1 153 ? 16.468 45.437 31.366 1.00 27.81 153 THR A O 1
ATOM 1126 N N . PRO A 1 154 ? 16.831 46.451 29.368 1.00 33.56 154 PRO A N 1
ATOM 1127 C CA . PRO A 1 154 ? 15.990 46.888 28.222 1.00 33.56 154 PRO A CA 1
ATOM 1128 C C . PRO A 1 154 ? 16.593 47.641 26.993 1.00 33.56 154 PRO A C 1
ATOM 1130 O O . PRO A 1 154 ? 17.444 48.512 27.094 1.00 33.56 154 PRO A O 1
ATOM 1133 N N . GLY A 1 155 ? 15.981 47.351 25.833 1.00 23.59 155 GLY A N 1
ATOM 1134 C CA . GLY A 1 155 ? 15.626 48.196 24.668 1.00 23.59 155 GLY A CA 1
ATOM 1135 C C . GLY A 1 155 ? 16.414 49.443 24.215 1.00 23.59 155 GLY A C 1
ATOM 1136 O O . GLY A 1 155 ? 16.428 50.450 24.910 1.00 23.59 155 GLY A O 1
ATOM 1137 N N . HIS A 1 156 ? 16.764 49.483 22.913 1.00 26.61 156 HIS A N 1
ATOM 1138 C CA . HIS A 1 156 ? 16.186 50.467 21.968 1.00 26.61 156 HIS A CA 1
ATOM 1139 C C . HIS A 1 156 ? 16.382 50.123 20.462 1.00 26.61 156 HIS A C 1
ATOM 1141 O O . HIS A 1 156 ? 17.322 49.447 20.068 1.00 26.61 156 HIS A O 1
ATOM 1147 N N . ARG A 1 157 ? 15.427 50.630 19.662 1.00 24.38 157 ARG A N 1
ATOM 1148 C CA . ARG A 1 157 ? 15.307 50.882 18.193 1.00 24.38 157 ARG A CA 1
ATOM 1149 C C . ARG A 1 157 ? 16.629 51.068 17.385 1.00 24.38 157 ARG A C 1
ATOM 1151 O O . ARG A 1 157 ? 17.596 51.531 17.965 1.00 24.38 157 ARG A O 1
ATOM 1158 N N . SER A 1 158 ? 16.736 50.875 16.051 1.00 25.28 158 SER A N 1
ATOM 1159 C CA . SER A 1 158 ? 15.752 50.687 14.942 1.00 25.28 158 SER A CA 1
ATOM 1160 C C . SER A 1 158 ? 16.409 50.362 13.572 1.00 25.28 158 SER A C 1
ATOM 1162 O O . SER A 1 158 ? 17.541 50.769 13.349 1.00 25.28 158 SER A O 1
ATOM 1164 N N . SER A 1 159 ? 15.610 49.832 12.618 1.00 24.66 159 SER A N 1
ATOM 1165 C CA . SER A 1 159 ? 15.690 49.985 11.131 1.00 24.66 159 SER A CA 1
ATOM 1166 C C . SER A 1 159 ? 16.962 49.518 10.381 1.00 24.66 159 SER A C 1
ATOM 1168 O O . SER A 1 159 ? 18.057 49.989 10.648 1.00 24.66 159 SER A O 1
ATOM 1170 N N . THR A 1 160 ? 16.867 48.707 9.317 1.00 27.73 160 THR A N 1
ATOM 1171 C CA . THR A 1 160 ? 16.371 49.174 7.999 1.00 27.73 160 THR A CA 1
ATOM 1172 C C . THR A 1 160 ? 15.966 48.039 7.026 1.00 27.73 160 THR A C 1
ATOM 1174 O O . THR A 1 160 ? 16.743 47.144 6.729 1.00 27.73 160 THR A O 1
ATOM 1177 N N . SER A 1 161 ? 14.729 48.139 6.518 1.00 26.83 161 SER A N 1
ATOM 1178 C CA . SER A 1 161 ? 14.246 47.900 5.134 1.00 26.83 161 SER A CA 1
ATOM 1179 C C . SER A 1 161 ? 14.893 46.857 4.191 1.00 26.83 161 SER A C 1
ATOM 1181 O O . SER A 1 161 ? 15.979 47.077 3.657 1.00 26.83 161 SER A O 1
ATOM 1183 N N . ALA A 1 162 ? 14.088 45.860 3.797 1.00 26.83 162 ALA A N 1
ATOM 1184 C CA . ALA A 1 162 ? 14.227 45.040 2.581 1.00 26.83 162 ALA A CA 1
ATOM 1185 C C . ALA A 1 162 ? 13.021 45.290 1.626 1.00 26.83 162 ALA A C 1
ATOM 1187 O O . ALA A 1 162 ? 12.011 45.833 2.084 1.00 26.83 162 ALA A O 1
ATOM 1188 N N . PRO A 1 163 ? 13.097 44.981 0.311 1.00 31.39 163 PRO A N 1
ATOM 1189 C CA . PRO A 1 163 ? 12.138 45.487 -0.681 1.00 31.39 163 PRO A CA 1
ATOM 1190 C C . PRO A 1 163 ? 10.787 44.748 -0.723 1.00 31.39 163 PRO A C 1
ATOM 1192 O O . PRO A 1 163 ? 10.715 43.529 -0.586 1.00 31.39 163 PRO A O 1
ATOM 1195 N N . ASN A 1 164 ? 9.718 45.506 -0.997 1.00 26.62 164 ASN A N 1
ATOM 1196 C CA . ASN A 1 164 ? 8.343 45.011 -1.120 1.00 26.62 164 ASN A CA 1
ATOM 1197 C C . ASN A 1 164 ? 8.139 44.085 -2.332 1.00 26.62 164 ASN A C 1
ATOM 1199 O O . ASN A 1 164 ? 8.361 44.489 -3.474 1.00 26.62 164 ASN A O 1
ATOM 1203 N N . VAL A 1 165 ? 7.557 42.911 -2.081 1.00 30.98 165 VAL A N 1
ATOM 1204 C CA . VAL A 1 165 ? 6.806 42.114 -3.064 1.00 30.98 165 VAL A CA 1
ATOM 1205 C C . VAL A 1 165 ? 5.325 42.185 -2.659 1.00 30.98 165 VAL A C 1
ATOM 1207 O O . VAL A 1 165 ? 5.047 42.052 -1.465 1.00 30.98 165 VAL A O 1
ATOM 1210 N N . PRO A 1 166 ? 4.363 42.419 -3.575 1.00 27.33 166 PRO A N 1
ATOM 1211 C CA . PRO A 1 166 ? 2.947 42.438 -3.210 1.00 27.33 166 PRO A CA 1
ATOM 1212 C C . PRO A 1 166 ? 2.495 41.040 -2.758 1.00 27.33 166 PRO A C 1
ATOM 1214 O O . PRO A 1 166 ? 2.852 40.065 -3.427 1.00 27.33 166 PRO A O 1
ATOM 1217 N N . PRO A 1 167 ? 1.709 40.907 -1.675 1.00 28.22 167 PRO A N 1
ATOM 1218 C CA . PRO A 1 167 ? 1.144 39.616 -1.303 1.00 28.22 167 PRO A CA 1
ATOM 1219 C C . PRO A 1 167 ? 0.156 39.131 -2.382 1.00 28.22 167 PRO A C 1
ATOM 1221 O O . PRO A 1 167 ? -0.490 39.960 -3.037 1.00 28.22 167 PRO A O 1
ATOM 1224 N N . PRO A 1 168 ? 0.008 37.807 -2.582 1.00 29.48 168 PRO A N 1
ATOM 1225 C CA . PRO A 1 168 ? -1.102 37.260 -3.355 1.00 29.48 168 PRO A CA 1
ATOM 1226 C C . PRO A 1 168 ? -2.433 37.715 -2.747 1.00 29.48 168 PRO A C 1
ATOM 1228 O O . PRO A 1 168 ? -2.529 37.871 -1.532 1.00 29.48 168 PRO A O 1
ATOM 1231 N N . GLN A 1 169 ? -3.453 37.924 -3.580 1.00 29.47 169 GLN A N 1
ATOM 1232 C CA . GLN A 1 169 ? -4.784 38.269 -3.080 1.00 29.47 169 GLN A CA 1
ATOM 1233 C C . GLN A 1 169 ? -5.322 37.114 -2.228 1.00 29.47 169 GLN A C 1
ATOM 1235 O O . GLN A 1 169 ? -5.419 35.988 -2.710 1.00 29.47 169 GLN A O 1
ATOM 1240 N N . GLU A 1 170 ? -5.640 37.408 -0.971 1.00 30.67 170 GLU A N 1
ATOM 1241 C CA . GLU A 1 170 ? -6.300 36.477 -0.061 1.00 30.67 170 GLU A CA 1
ATOM 1242 C C . GLU A 1 170 ? -7.745 36.268 -0.540 1.00 30.67 170 GLU A C 1
ATOM 1244 O O . GLU A 1 170 ? -8.498 37.233 -0.689 1.00 30.67 170 GLU A O 1
ATOM 1249 N N . ASP A 1 171 ? -8.128 35.016 -0.806 1.00 29.98 171 ASP A N 1
ATOM 1250 C CA . ASP A 1 171 ? -9.537 34.648 -0.959 1.00 29.98 171 ASP A CA 1
ATOM 1251 C C . ASP A 1 171 ? -10.231 34.856 0.403 1.00 29.98 171 ASP A C 1
ATOM 1253 O O . ASP A 1 171 ? -9.787 34.302 1.409 1.00 29.98 171 ASP A O 1
ATOM 1257 N N . GLU A 1 172 ? -11.297 35.664 0.447 1.00 30.14 172 GLU A N 1
ATOM 1258 C CA . GLU A 1 172 ? -11.997 36.024 1.691 1.00 30.14 172 GLU A CA 1
ATOM 1259 C C . GLU A 1 172 ? -12.482 34.782 2.470 1.00 30.14 172 GLU A C 1
ATOM 1261 O O . GLU A 1 172 ? -13.197 33.934 1.926 1.00 30.14 172 GLU A O 1
ATOM 1266 N N . GLU A 1 173 ? -12.158 34.694 3.769 1.00 27.47 173 GLU A N 1
ATOM 1267 C CA . GLU A 1 173 ? -12.742 33.672 4.647 1.00 27.47 173 GLU A CA 1
ATOM 1268 C C . GLU A 1 173 ? -14.266 33.874 4.775 1.00 27.47 173 GLU A C 1
ATOM 1270 O O . GLU A 1 173 ? -14.715 34.946 5.197 1.00 27.47 173 GLU A O 1
ATOM 1275 N N . PRO A 1 174 ? -15.099 32.849 4.509 1.00 30.20 174 PRO A N 1
ATOM 1276 C CA . PRO A 1 174 ? -16.498 32.890 4.900 1.00 30.20 174 PRO A CA 1
ATOM 1277 C C . PRO A 1 174 ? -16.608 32.749 6.424 1.00 30.20 174 PRO A C 1
ATOM 1279 O O . PRO A 1 174 ? -16.070 31.815 7.019 1.00 30.20 174 PRO A O 1
ATOM 1282 N N . ALA A 1 175 ? -17.338 33.675 7.049 1.00 27.22 175 ALA A N 1
ATOM 1283 C CA . ALA A 1 175 ? -17.493 33.752 8.499 1.00 27.22 175 ALA A CA 1
ATOM 1284 C C . ALA A 1 175 ? -17.960 32.431 9.144 1.00 27.22 175 ALA A C 1
ATOM 1286 O O . ALA A 1 175 ? -18.765 31.684 8.583 1.00 27.22 175 ALA A O 1
ATOM 1287 N N . ALA A 1 176 ? -17.497 32.182 10.372 1.00 35.28 176 ALA A N 1
ATOM 1288 C CA . ALA A 1 176 ? -17.801 30.980 11.142 1.00 35.28 176 ALA A CA 1
ATOM 1289 C C . ALA A 1 176 ? -19.313 30.813 11.424 1.00 35.28 176 ALA A C 1
ATOM 1291 O O . ALA A 1 176 ? -19.844 31.333 12.405 1.00 35.28 176 ALA A O 1
ATOM 1292 N N . GLY A 1 177 ? -20.002 30.043 10.576 1.00 31.11 177 GLY A N 1
ATOM 1293 C CA . GLY A 1 177 ? -21.408 29.674 10.757 1.00 31.11 177 GLY A CA 1
ATOM 1294 C C . GLY A 1 177 ? -21.882 28.595 9.775 1.00 31.11 177 GLY A C 1
ATOM 1295 O O . GLY A 1 177 ? -21.930 28.819 8.571 1.00 31.11 177 GLY A O 1
ATOM 1296 N N . ASN A 1 178 ? -22.263 27.420 10.291 1.00 34.00 178 ASN A N 1
ATOM 1297 C CA . ASN A 1 178 ? -22.989 26.337 9.593 1.00 34.00 178 ASN A CA 1
ATOM 1298 C C . ASN A 1 178 ? -22.430 25.825 8.238 1.00 34.00 178 ASN A C 1
ATOM 1300 O O . ASN A 1 178 ? -23.145 25.186 7.466 1.00 34.00 178 ASN A O 1
ATOM 1304 N N . GLY A 1 179 ? -21.140 26.030 7.955 1.00 39.25 179 GLY A N 1
ATOM 1305 C CA . GLY A 1 179 ? -20.510 25.694 6.670 1.00 39.25 179 GLY A CA 1
ATOM 1306 C C . GLY A 1 179 ? -20.031 24.246 6.458 1.00 39.25 179 GLY A C 1
ATOM 1307 O O . GLY A 1 179 ? -19.429 23.993 5.418 1.00 39.25 179 GLY A O 1
ATOM 1308 N N . LYS A 1 180 ? -20.271 23.294 7.382 1.00 43.56 180 LYS A N 1
ATOM 1309 C CA . LYS A 1 180 ? -19.585 21.970 7.439 1.00 43.56 180 LYS A CA 1
ATOM 1310 C C . LYS A 1 180 ? -19.568 21.134 6.138 1.00 43.56 180 LYS A C 1
ATOM 1312 O O . LYS A 1 180 ? -18.685 20.303 5.983 1.00 43.56 180 LYS A O 1
ATOM 1317 N N . PHE A 1 181 ? -20.490 21.359 5.197 1.00 50.22 181 PHE A N 1
ATOM 1318 C CA . PHE A 1 181 ? -20.552 20.639 3.911 1.00 50.22 181 PHE A CA 1
ATOM 1319 C C . PHE A 1 181 ? -20.586 21.550 2.668 1.00 50.22 181 PHE A C 1
ATOM 1321 O O . PHE A 1 181 ? -20.970 21.102 1.583 1.00 50.22 181 PHE A O 1
ATOM 1328 N N . GLN A 1 182 ? -20.215 22.827 2.794 1.00 49.22 182 GLN A N 1
ATOM 1329 C CA . GLN A 1 182 ? -20.252 23.782 1.681 1.00 49.22 182 GLN A CA 1
ATOM 1330 C C . GLN A 1 182 ? -18.991 23.699 0.799 1.00 49.22 182 GLN A C 1
ATOM 1332 O O . GLN A 1 182 ? -17.906 23.354 1.258 1.00 49.22 182 GLN A O 1
ATOM 1337 N N . GLY A 1 183 ? -19.141 23.999 -0.496 1.00 60.84 183 GLY A N 1
ATOM 1338 C CA . GLY A 1 183 ? -18.058 23.955 -1.489 1.00 60.84 183 GLY A CA 1
ATOM 1339 C C . GLY A 1 183 ? -18.197 22.830 -2.523 1.00 60.84 183 GLY A C 1
ATOM 1340 O O . GLY A 1 183 ? -18.878 21.829 -2.297 1.00 60.84 183 GLY A O 1
ATOM 1341 N N . LYS A 1 184 ? -17.554 23.015 -3.680 1.00 73.06 184 LYS A N 1
ATOM 1342 C CA . LYS A 1 184 ? -17.709 22.175 -4.878 1.00 73.06 184 LYS A CA 1
ATOM 1343 C C . LYS A 1 184 ? -17.202 20.743 -4.682 1.00 73.06 184 LYS A C 1
ATOM 1345 O O . LYS A 1 184 ? -16.104 20.535 -4.173 1.00 73.06 184 LYS A O 1
ATOM 1350 N N . LEU A 1 185 ? -17.963 19.770 -5.188 1.00 80.94 185 LEU A N 1
ATOM 1351 C CA . LEU A 1 185 ? -17.530 18.378 -5.359 1.00 80.94 185 LEU A CA 1
ATOM 1352 C C . LEU A 1 185 ? -17.385 18.078 -6.866 1.00 80.94 185 LEU A C 1
ATOM 1354 O O . LEU A 1 185 ? -18.392 17.814 -7.534 1.00 80.94 185 LEU A O 1
ATOM 1358 N N . PRO A 1 186 ? -16.176 18.183 -7.451 1.00 75.81 186 PRO A N 1
ATOM 1359 C CA . PRO A 1 186 ? -15.935 17.817 -8.845 1.00 75.81 186 PRO A CA 1
ATOM 1360 C C . PRO A 1 186 ? -15.900 16.290 -8.993 1.00 75.81 186 PRO A C 1
ATOM 1362 O O . PRO A 1 186 ? -15.192 15.620 -8.245 1.00 75.81 186 PRO A O 1
ATOM 1365 N N . VAL A 1 187 ? -16.637 15.741 -9.965 1.00 76.88 187 VAL A N 1
ATOM 1366 C CA . VAL A 1 187 ? -16.684 14.282 -10.217 1.00 76.88 187 VAL A CA 1
ATOM 1367 C C . VAL A 1 187 ? -15.314 13.768 -10.672 1.00 76.88 187 VAL A C 1
ATOM 1369 O O . VAL A 1 187 ? -14.816 12.769 -10.174 1.00 76.88 187 VAL A O 1
ATOM 1372 N N . VAL A 1 188 ? -14.673 14.512 -11.573 1.00 77.19 188 VAL A N 1
ATOM 1373 C CA . VAL A 1 188 ? -13.273 14.344 -11.970 1.00 77.19 188 VAL A CA 1
ATOM 1374 C C . VAL A 1 188 ? -12.621 15.720 -11.843 1.00 77.19 188 VAL A C 1
ATOM 1376 O O . VAL A 1 188 ? -13.151 16.698 -12.378 1.00 77.19 188 VAL A O 1
ATOM 1379 N N . ARG A 1 189 ? -11.509 15.823 -11.105 1.00 71.19 189 ARG A N 1
ATOM 1380 C CA . ARG A 1 189 ? -10.807 17.092 -10.852 1.00 71.19 189 ARG A CA 1
ATOM 1381 C C . ARG A 1 189 ? -9.609 17.230 -11.801 1.00 71.19 189 ARG A C 1
ATOM 1383 O O . ARG A 1 189 ? -8.707 16.405 -11.712 1.00 71.19 189 ARG A O 1
ATOM 1390 N N . PRO A 1 190 ? -9.562 18.253 -12.675 1.00 71.06 190 PRO A N 1
ATOM 1391 C CA . PRO A 1 190 ? -8.402 18.486 -13.528 1.00 71.06 190 PRO A CA 1
ATOM 1392 C C . PRO A 1 190 ? -7.206 18.953 -12.698 1.00 71.06 190 PRO A C 1
ATOM 1394 O O . PRO A 1 190 ? -7.240 20.052 -12.140 1.00 71.06 190 PRO A O 1
ATOM 1397 N N . SER A 1 191 ? -6.141 18.155 -12.655 1.00 69.62 191 SER A N 1
ATOM 1398 C CA . SER A 1 191 ? -4.920 18.522 -11.939 1.00 69.62 191 SER A CA 1
ATOM 1399 C C . SER A 1 191 ? -3.997 19.400 -12.789 1.00 69.62 191 SER A C 1
ATOM 1401 O O . SER A 1 191 ? -3.780 19.169 -13.990 1.00 69.62 191 SER A O 1
ATOM 1403 N N . ARG A 1 192 ? -3.415 20.412 -12.138 1.00 67.31 192 ARG A N 1
ATOM 1404 C CA . ARG A 1 192 ? -2.332 21.257 -12.673 1.00 67.31 192 ARG A CA 1
ATOM 1405 C C . ARG A 1 192 ? -0.943 20.789 -12.230 1.00 67.31 192 ARG A C 1
ATOM 1407 O O . ARG A 1 192 ? 0.043 21.383 -12.651 1.00 67.31 192 ARG A O 1
ATOM 1414 N N . HIS A 1 193 ? -0.888 19.765 -11.387 1.00 74.19 193 HIS A N 1
ATOM 1415 C CA . HIS A 1 193 ? 0.319 19.326 -10.706 1.00 74.19 193 HIS A CA 1
ATOM 1416 C C . HIS A 1 193 ? 1.181 18.363 -11.536 1.00 74.19 193 HIS A C 1
ATOM 1418 O O . HIS A 1 193 ? 0.789 17.956 -12.637 1.00 74.19 193 HIS A O 1
ATOM 1424 N N . SER A 1 194 ? 2.372 18.056 -11.018 1.00 67.44 194 SER A N 1
ATOM 1425 C CA . SER A 1 194 ? 3.454 17.377 -11.734 1.00 67.44 194 SER A CA 1
ATOM 1426 C C . SER A 1 194 ? 3.597 15.889 -11.422 1.00 67.44 194 SER A C 1
ATOM 1428 O O . SER A 1 194 ? 3.793 15.116 -12.361 1.00 67.44 194 SER A O 1
ATOM 1430 N N . THR A 1 195 ? 3.427 15.485 -10.160 1.00 73.31 195 THR A N 1
ATOM 1431 C CA . THR A 1 195 ? 3.571 14.087 -9.706 1.00 73.31 195 THR A CA 1
ATOM 1432 C C . THR A 1 195 ? 2.249 13.482 -9.234 1.00 73.31 195 THR A C 1
ATOM 1434 O O . THR A 1 195 ? 1.292 14.202 -8.922 1.00 73.31 195 THR A O 1
ATOM 1437 N N . SER A 1 196 ? 2.195 12.154 -9.117 1.00 76.94 196 SER A N 1
ATOM 1438 C CA . SER A 1 196 ? 1.028 11.414 -8.618 1.00 76.94 196 SER A CA 1
ATOM 1439 C C . SER A 1 196 ? 0.569 11.889 -7.235 1.00 76.94 196 SER A C 1
ATOM 1441 O O . SER A 1 196 ? -0.629 12.052 -6.992 1.00 76.94 196 SER A O 1
ATOM 1443 N N . VAL A 1 197 ? 1.518 12.172 -6.336 1.00 68.31 197 VAL A N 1
ATOM 1444 C CA . VAL A 1 197 ? 1.235 12.656 -4.973 1.00 68.31 197 VAL A CA 1
ATOM 1445 C C . VAL A 1 197 ? 0.539 14.018 -5.002 1.00 68.31 197 VAL A C 1
ATOM 1447 O O . VAL A 1 197 ? -0.459 14.213 -4.310 1.00 68.31 197 VAL A O 1
ATOM 1450 N N . GLU A 1 198 ? 1.018 14.956 -5.820 1.00 70.94 198 GLU A N 1
ATOM 1451 C CA . GLU A 1 198 ? 0.404 16.284 -5.930 1.00 70.94 198 GLU A CA 1
ATOM 1452 C C . GLU A 1 198 ? -0.968 16.243 -6.633 1.00 70.94 198 GLU A C 1
ATOM 1454 O O . GLU A 1 198 ? -1.870 17.010 -6.292 1.00 70.94 198 GLU A O 1
ATOM 1459 N N . ILE A 1 199 ? -1.158 15.340 -7.606 1.00 73.62 199 ILE A N 1
ATOM 1460 C CA . ILE A 1 199 ? -2.458 15.108 -8.263 1.00 73.62 199 ILE A CA 1
ATOM 1461 C C . ILE A 1 199 ? -3.508 14.646 -7.242 1.00 73.62 199 ILE A C 1
ATOM 1463 O O . ILE A 1 199 ? -4.648 15.115 -7.278 1.00 73.62 199 ILE A O 1
ATOM 1467 N N . LEU A 1 200 ? -3.128 13.761 -6.319 1.00 75.06 200 LEU A N 1
ATOM 1468 C CA . LEU A 1 200 ? -4.008 13.253 -5.268 1.00 75.06 200 LEU A CA 1
ATOM 1469 C C . LEU A 1 200 ? -4.248 14.267 -4.134 1.00 75.06 200 LEU A C 1
ATOM 1471 O O . LEU A 1 200 ? -5.374 14.363 -3.638 1.00 75.06 200 LEU A O 1
ATOM 1475 N N . ALA A 1 201 ? -3.221 15.022 -3.732 1.00 71.56 201 ALA A N 1
ATOM 1476 C CA . ALA A 1 201 ? -3.289 15.989 -2.630 1.00 71.56 201 ALA A CA 1
ATOM 1477 C C . ALA A 1 201 ? -4.471 16.959 -2.762 1.00 71.56 201 ALA A C 1
ATOM 1479 O O . ALA A 1 201 ? -5.186 17.219 -1.801 1.00 71.56 201 ALA A O 1
ATOM 1480 N N . ASP A 1 202 ? -4.749 17.386 -3.993 1.00 73.44 202 ASP A N 1
ATOM 1481 C CA . ASP A 1 202 ? -5.888 18.213 -4.389 1.00 73.44 202 ASP A CA 1
ATOM 1482 C C . ASP A 1 202 ? -7.240 17.706 -3.825 1.00 73.44 202 ASP A C 1
ATOM 1484 O O . ASP A 1 202 ? -8.106 18.502 -3.438 1.00 73.44 202 ASP A O 1
ATOM 1488 N N . TRP A 1 203 ? -7.443 16.382 -3.789 1.00 82.06 203 TRP A N 1
ATOM 1489 C CA . TRP A 1 203 ? -8.644 15.736 -3.246 1.00 82.06 203 TRP A CA 1
ATOM 1490 C C . TRP A 1 203 ? -8.553 15.484 -1.735 1.00 82.06 203 TRP A C 1
ATOM 1492 O O . TRP A 1 203 ? -9.551 15.680 -1.043 1.00 82.06 203 TRP A O 1
ATOM 1502 N N . ILE A 1 204 ? -7.375 15.141 -1.206 1.00 75.62 204 ILE A N 1
ATOM 1503 C CA . ILE A 1 204 ? -7.160 15.000 0.246 1.00 75.62 204 ILE A CA 1
ATOM 1504 C C . ILE A 1 204 ? -7.416 16.340 0.955 1.00 75.62 204 ILE A C 1
ATOM 1506 O O . ILE A 1 204 ? -8.186 16.388 1.908 1.00 75.62 204 ILE A O 1
ATOM 1510 N N . ASP A 1 205 ? -6.910 17.454 0.424 1.00 72.88 205 ASP A N 1
ATOM 1511 C CA . ASP A 1 205 ? -7.162 18.806 0.945 1.00 72.88 205 ASP A CA 1
ATOM 1512 C C . ASP A 1 205 ? -8.651 19.193 0.914 1.00 72.88 205 ASP A C 1
ATOM 1514 O O . ASP A 1 205 ? -9.100 20.056 1.673 1.00 72.88 205 ASP A O 1
ATOM 1518 N N . LEU A 1 206 ? -9.443 18.605 0.011 1.00 78.06 206 LEU A N 1
ATOM 1519 C CA . LEU A 1 206 ? -10.900 18.772 -0.021 1.00 78.06 206 LEU A CA 1
ATOM 1520 C C . LEU A 1 206 ? -11.585 17.900 1.042 1.00 78.06 206 LEU A C 1
ATOM 1522 O O . LEU A 1 206 ? -12.516 18.374 1.697 1.00 78.06 206 LEU A O 1
ATOM 1526 N N . ALA A 1 207 ? -11.114 16.665 1.231 1.00 78.06 207 ALA A N 1
ATOM 1527 C CA . ALA A 1 207 ? -11.586 15.758 2.271 1.00 78.06 207 ALA A CA 1
ATOM 1528 C C . ALA A 1 207 ? -11.318 16.329 3.671 1.00 78.06 207 ALA A C 1
ATOM 1530 O O . ALA A 1 207 ? -12.270 16.565 4.411 1.00 78.06 207 ALA A O 1
ATOM 1531 N N . SER A 1 208 ? -10.068 16.668 4.000 1.00 70.88 208 SER A N 1
ATOM 1532 C CA . SER A 1 208 ? -9.674 17.206 5.311 1.00 70.88 208 SER A CA 1
ATOM 1533 C C . SER A 1 208 ? -10.478 18.450 5.701 1.00 70.88 208 SER A C 1
ATOM 1535 O O . SER A 1 208 ? -10.995 18.526 6.816 1.00 70.88 208 SER A O 1
ATOM 1537 N N . ARG A 1 209 ? -10.695 19.384 4.759 1.00 73.06 209 ARG A N 1
ATOM 1538 C CA . ARG A 1 209 ? -11.547 20.567 4.987 1.00 73.06 209 ARG A CA 1
ATOM 1539 C C . ARG A 1 209 ? -13.002 20.210 5.298 1.00 73.06 209 ARG A C 1
ATOM 1541 O O . ARG A 1 209 ? -13.578 20.802 6.207 1.00 73.06 209 ARG A O 1
ATOM 1548 N N . ARG A 1 210 ? -13.600 19.253 4.579 1.00 76.62 210 ARG A N 1
ATOM 1549 C CA . ARG A 1 210 ? -14.987 18.799 4.820 1.00 76.62 210 ARG A CA 1
ATOM 1550 C C . ARG A 1 210 ? -15.139 17.987 6.107 1.00 76.62 210 ARG A C 1
ATOM 1552 O O . ARG A 1 210 ? -16.185 18.055 6.742 1.00 76.62 210 ARG A O 1
ATOM 1559 N N . LEU A 1 211 ? -14.096 17.270 6.515 1.00 70.88 211 LEU A N 1
ATOM 1560 C CA . LEU A 1 211 ? -14.049 16.521 7.773 1.00 70.88 211 LEU A CA 1
ATOM 1561 C C . LEU A 1 211 ? -13.759 17.418 8.993 1.00 70.88 211 LEU A C 1
ATOM 1563 O O . LEU A 1 211 ? -13.832 16.956 10.126 1.00 70.88 211 LEU A O 1
ATOM 1567 N N . GLY A 1 212 ? -13.476 18.712 8.789 1.00 65.50 212 GLY A N 1
ATOM 1568 C CA . GLY A 1 212 ? -13.176 19.664 9.866 1.00 65.50 212 GLY A CA 1
ATOM 1569 C C . GLY A 1 212 ? -11.765 19.530 10.449 1.00 65.50 212 GLY A C 1
ATOM 1570 O O . GLY A 1 212 ? -11.481 20.095 11.504 1.00 65.50 212 GLY A O 1
ATOM 1571 N N . LEU A 1 213 ? -10.883 18.804 9.763 1.00 60.84 213 LEU A N 1
ATOM 1572 C CA . LEU A 1 213 ? -9.512 18.526 10.177 1.00 60.84 213 LEU A CA 1
ATOM 1573 C C . LEU A 1 213 ? -8.656 19.759 9.839 1.00 60.84 213 LEU A C 1
ATOM 1575 O O . LEU A 1 213 ? -8.473 20.103 8.667 1.00 60.84 213 LEU A O 1
ATOM 1579 N N . GLN A 1 214 ? -8.209 20.492 10.867 1.00 52.38 214 GLN A N 1
ATOM 1580 C CA . GLN A 1 214 ? -7.621 21.832 10.717 1.00 52.38 214 GLN A CA 1
ATOM 1581 C C . GLN A 1 214 ? -6.245 21.814 10.030 1.00 52.38 214 GLN A C 1
ATOM 1583 O O . GLN A 1 214 ? -5.202 21.811 10.686 1.00 52.38 214 GLN A O 1
ATOM 1588 N N . HIS A 1 215 ? -6.215 21.909 8.699 1.00 46.94 215 HIS A N 1
ATOM 1589 C CA . HIS A 1 215 ? -4.960 22.025 7.958 1.00 46.94 215 HIS A CA 1
ATOM 1590 C C . HIS A 1 215 ? -4.602 23.496 7.672 1.00 46.94 215 HIS A C 1
ATOM 1592 O O . HIS A 1 215 ? -5.070 24.097 6.709 1.00 46.94 215 HIS A O 1
ATOM 1598 N N . ARG A 1 216 ? -3.739 24.096 8.510 1.00 40.12 216 ARG A N 1
ATOM 1599 C CA . ARG A 1 216 ? -3.280 25.499 8.358 1.00 40.12 216 ARG A CA 1
ATOM 1600 C C . ARG A 1 216 ? -2.278 25.752 7.218 1.00 40.12 216 ARG A C 1
ATOM 1602 O O . ARG A 1 216 ? -1.825 26.885 7.062 1.00 40.12 216 ARG A O 1
ATOM 1609 N N . ARG A 1 217 ? -1.899 24.731 6.445 1.00 42.94 217 ARG A N 1
ATOM 1610 C CA . ARG A 1 217 ? -1.053 24.841 5.245 1.00 42.94 217 ARG A CA 1
ATOM 1611 C C . ARG A 1 217 ? -1.451 23.738 4.272 1.00 42.94 217 ARG A C 1
ATOM 1613 O O . ARG A 1 217 ? -1.333 22.580 4.641 1.00 42.94 217 ARG A O 1
ATOM 1620 N N . GLY A 1 218 ? -1.860 24.089 3.052 1.00 45.38 218 GLY A N 1
ATOM 1621 C CA . GLY A 1 218 ? -1.820 23.123 1.949 1.00 45.38 218 GLY A CA 1
ATOM 1622 C C . GLY A 1 218 ? -0.376 22.674 1.705 1.00 45.38 218 GLY A C 1
ATOM 1623 O O . GLY A 1 218 ? 0.561 23.324 2.193 1.00 45.38 218 GLY A O 1
ATOM 1624 N N . LEU A 1 219 ? -0.182 21.580 0.965 1.00 42.31 219 LEU A N 1
ATOM 1625 C CA . LEU A 1 219 ? 1.169 21.094 0.680 1.00 42.31 219 LEU A CA 1
ATOM 1626 C C . LEU A 1 219 ? 2.042 22.224 0.113 1.00 42.31 219 LEU A C 1
ATOM 1628 O O . LEU A 1 219 ? 1.592 22.946 -0.784 1.00 42.31 219 LEU A O 1
ATOM 1632 N N . PRO A 1 220 ? 3.285 22.399 0.606 1.00 41.66 220 PRO A N 1
ATOM 1633 C CA . PRO A 1 220 ? 4.192 23.351 -0.008 1.00 41.66 220 PRO A CA 1
ATOM 1634 C C . PRO A 1 220 ? 4.363 22.943 -1.477 1.00 41.66 220 PRO A C 1
ATOM 1636 O O . PRO A 1 220 ? 4.628 21.762 -1.731 1.00 41.66 220 PRO A O 1
ATOM 1639 N N . PRO A 1 221 ? 4.211 23.871 -2.443 1.00 42.59 221 PRO A N 1
ATOM 1640 C CA . PRO A 1 221 ? 4.437 23.541 -3.840 1.00 42.59 221 PRO A CA 1
ATOM 1641 C C . PRO A 1 221 ? 5.832 22.946 -3.957 1.00 42.59 221 PRO A C 1
ATOM 1643 O O . PRO A 1 221 ? 6.785 23.468 -3.363 1.00 42.59 221 PRO A O 1
ATOM 1646 N N . CYS A 1 222 ? 5.963 21.845 -4.697 1.00 40.03 222 CYS A N 1
ATOM 1647 C CA . CYS A 1 222 ? 7.275 21.293 -4.952 1.00 40.03 222 CYS A CA 1
ATOM 1648 C C . CYS A 1 222 ? 8.129 22.390 -5.586 1.00 40.03 222 CYS A C 1
ATOM 1650 O O . CYS A 1 222 ? 7.849 22.824 -6.704 1.00 40.03 222 CYS A O 1
ATOM 1652 N N . ASN A 1 223 ? 9.193 22.815 -4.893 1.00 39.59 223 ASN A N 1
ATOM 1653 C CA . ASN A 1 223 ? 10.291 23.473 -5.587 1.00 39.59 223 ASN A CA 1
ATOM 1654 C C . ASN A 1 223 ? 10.634 22.559 -6.769 1.00 39.59 223 ASN A C 1
ATOM 1656 O O . ASN A 1 223 ? 10.810 21.353 -6.528 1.00 39.59 223 ASN A O 1
ATOM 1660 N N . PRO A 1 224 ? 10.676 23.082 -8.012 1.00 42.91 224 PRO A N 1
ATOM 1661 C CA . PRO A 1 224 ? 11.070 22.275 -9.151 1.00 42.91 224 PRO A CA 1
ATOM 1662 C C . PRO A 1 224 ? 12.397 21.634 -8.779 1.00 42.91 224 PRO A C 1
ATOM 1664 O O . PRO A 1 224 ? 13.299 22.330 -8.298 1.00 42.91 224 PRO A O 1
ATOM 1667 N N . SER A 1 225 ? 12.464 20.306 -8.904 1.00 45.00 225 SER A N 1
ATOM 1668 C CA . SER A 1 225 ? 13.666 19.530 -8.621 1.00 45.00 225 SER A CA 1
ATOM 1669 C C . SER A 1 225 ? 14.834 20.273 -9.240 1.00 45.00 225 SER A C 1
ATOM 1671 O O . SER A 1 225 ? 14.822 20.523 -10.448 1.00 45.00 225 SER A O 1
ATOM 1673 N N . SER A 1 226 ? 15.788 20.710 -8.415 1.00 40.00 226 SER A N 1
ATOM 1674 C CA . SER A 1 226 ? 16.948 21.436 -8.908 1.00 40.00 226 SER A CA 1
ATOM 1675 C C . SER A 1 226 ? 17.756 20.444 -9.727 1.00 40.00 226 SER A C 1
ATOM 1677 O O . SER A 1 226 ? 18.598 19.742 -9.165 1.00 40.00 226 SER A O 1
ATOM 1679 N N . HIS A 1 227 ? 17.445 20.345 -11.026 1.00 46.25 227 HIS A N 1
ATOM 1680 C CA . HIS A 1 227 ? 18.142 19.479 -11.962 1.00 46.25 227 HIS A CA 1
ATOM 1681 C C . HIS A 1 227 ? 19.622 19.703 -11.715 1.00 46.25 227 HIS A C 1
ATOM 1683 O O . HIS A 1 227 ? 20.098 20.839 -11.826 1.00 46.25 227 HIS A O 1
ATOM 1689 N N . ARG A 1 228 ? 20.334 18.652 -11.292 1.00 45.38 228 ARG A N 1
ATOM 1690 C CA . ARG A 1 228 ? 21.765 18.763 -11.026 1.00 45.38 228 ARG A CA 1
ATOM 1691 C C . ARG A 1 228 ? 22.385 19.226 -12.334 1.00 45.38 228 ARG A C 1
ATOM 1693 O O . ARG A 1 228 ? 22.441 18.462 -13.289 1.00 45.38 228 ARG A O 1
ATOM 1700 N N . ILE A 1 229 ? 22.825 20.486 -12.383 1.00 48.56 229 ILE A N 1
ATOM 1701 C CA . ILE A 1 229 ? 23.229 21.150 -13.636 1.00 48.56 229 ILE A CA 1
ATOM 1702 C C . ILE A 1 229 ? 24.315 20.338 -14.366 1.00 48.56 229 ILE A C 1
ATOM 1704 O O . ILE A 1 229 ? 24.387 20.370 -15.587 1.00 48.56 229 ILE A O 1
ATOM 1708 N N . ARG A 1 230 ? 25.086 19.523 -13.630 1.00 46.41 230 ARG A N 1
ATOM 1709 C CA . ARG A 1 230 ? 26.021 18.525 -14.167 1.00 46.41 230 ARG A CA 1
ATOM 1710 C C . ARG A 1 230 ? 25.423 17.577 -15.220 1.00 46.41 230 ARG A C 1
ATOM 1712 O O . ARG A 1 230 ? 26.101 17.344 -16.212 1.00 46.41 230 ARG A O 1
ATOM 1719 N N . THR A 1 231 ? 24.201 17.062 -15.062 1.00 50.06 231 THR A N 1
ATOM 1720 C CA . THR A 1 231 ? 23.619 16.102 -16.026 1.00 50.06 231 THR A CA 1
ATOM 1721 C C . THR A 1 231 ? 23.259 16.780 -17.352 1.00 50.06 231 THR A C 1
ATOM 1723 O O . THR A 1 231 ? 23.471 16.212 -18.416 1.00 50.06 231 THR A O 1
ATOM 1726 N N . LEU A 1 232 ? 22.819 18.044 -17.303 1.00 51.88 232 LEU A N 1
ATOM 1727 C CA . LEU A 1 232 ? 22.516 18.873 -18.482 1.00 51.88 232 LEU A CA 1
ATOM 1728 C C . LEU A 1 232 ? 23.763 19.327 -19.269 1.00 51.88 232 LEU A C 1
ATOM 1730 O O . LEU A 1 232 ? 23.622 19.953 -20.317 1.00 51.88 232 LEU A O 1
ATOM 1734 N N . LEU A 1 233 ? 24.971 19.058 -18.760 1.00 52.28 233 LEU A N 1
ATOM 1735 C CA . LEU A 1 233 ? 26.241 19.467 -19.370 1.00 52.28 233 LEU A CA 1
ATOM 1736 C C . LEU A 1 233 ? 26.969 18.328 -20.103 1.00 52.28 233 LEU A C 1
ATOM 1738 O O . LEU A 1 233 ? 27.948 18.602 -20.798 1.00 52.28 233 LEU A O 1
ATOM 1742 N N . SER A 1 234 ? 26.513 17.075 -19.985 1.00 57.31 234 SER A N 1
ATOM 1743 C CA . SER A 1 234 ? 27.057 15.973 -20.786 1.00 57.31 234 SER A CA 1
ATOM 1744 C C . SER A 1 234 ? 26.382 15.926 -22.155 1.00 57.31 234 SER A C 1
ATOM 1746 O O . SER A 1 234 ? 25.169 15.760 -22.250 1.00 57.31 234 SER A O 1
ATOM 1748 N N . SER A 1 235 ? 27.175 16.052 -23.220 1.00 64.56 235 SER A N 1
ATOM 1749 C CA . SER A 1 235 ? 26.712 15.846 -24.602 1.00 64.56 235 SER A CA 1
ATOM 1750 C C . SER A 1 235 ? 26.956 14.420 -25.110 1.00 64.56 235 SER A C 1
ATOM 1752 O O . SER A 1 235 ? 26.472 14.058 -26.184 1.00 64.56 235 SER A O 1
ATOM 1754 N N . GLU A 1 236 ? 27.687 13.602 -24.348 1.00 80.75 236 GLU A N 1
ATOM 1755 C CA . GLU A 1 236 ? 28.050 12.243 -24.744 1.00 80.75 236 GLU A CA 1
ATOM 1756 C C . GLU A 1 236 ? 26.921 11.246 -24.424 1.00 80.75 236 GLU A C 1
ATOM 1758 O O . GLU A 1 236 ? 26.322 11.332 -23.347 1.00 80.75 236 GLU A O 1
ATOM 1763 N N . PRO A 1 237 ? 26.610 10.290 -25.324 1.00 85.81 237 PRO A N 1
ATOM 1764 C CA . PRO A 1 237 ? 25.587 9.286 -25.058 1.00 85.81 237 PRO A CA 1
ATOM 1765 C C . PRO A 1 237 ? 26.001 8.279 -23.977 1.00 85.81 237 PRO A C 1
ATOM 1767 O O . PRO A 1 237 ? 27.136 7.801 -23.950 1.00 85.81 237 PRO A O 1
ATOM 1770 N N . CYS A 1 238 ? 25.045 7.881 -23.139 1.00 88.69 238 CYS A N 1
ATOM 1771 C CA . CYS A 1 238 ? 25.235 6.874 -22.094 1.00 88.69 238 CYS A CA 1
ATOM 1772 C C . CYS A 1 238 ? 25.701 5.517 -22.658 1.00 88.69 238 CYS A C 1
ATOM 1774 O O . CYS A 1 238 ? 25.264 5.077 -23.726 1.00 88.69 238 CYS A O 1
ATOM 1776 N N . ARG A 1 239 ? 26.532 4.783 -21.908 1.00 91.19 239 ARG A N 1
ATOM 1777 C CA . ARG A 1 239 ? 26.964 3.428 -22.298 1.00 91.19 239 ARG A CA 1
ATOM 1778 C C . ARG A 1 239 ? 25.779 2.458 -22.409 1.00 91.19 239 ARG A C 1
ATOM 1780 O O . ARG A 1 239 ? 24.848 2.517 -21.608 1.00 91.19 239 ARG A O 1
ATOM 1787 N N . PHE A 1 240 ? 25.829 1.535 -23.367 1.00 93.38 240 PHE A N 1
ATOM 1788 C CA . PHE A 1 240 ? 24.842 0.453 -23.471 1.00 93.38 240 PHE A CA 1
ATOM 1789 C C . PHE A 1 240 ? 24.954 -0.538 -22.295 1.00 93.38 240 PHE A C 1
ATOM 1791 O O . PHE A 1 240 ? 26.052 -0.715 -21.754 1.00 93.38 240 PHE A O 1
ATOM 1798 N N . PRO A 1 241 ? 23.849 -1.191 -21.887 1.00 91.94 241 PRO A N 1
ATOM 1799 C CA . PRO A 1 241 ? 23.887 -2.193 -20.832 1.00 91.94 241 PRO A CA 1
ATOM 1800 C C . PRO A 1 241 ? 24.514 -3.506 -21.347 1.00 91.94 241 PRO A C 1
ATOM 1802 O O . PRO A 1 241 ? 24.523 -3.752 -22.557 1.00 91.94 241 PRO A O 1
ATOM 1805 N N . PRO A 1 242 ? 25.021 -4.387 -20.460 1.00 91.38 242 PRO A N 1
ATOM 1806 C CA . PRO A 1 242 ? 25.583 -5.677 -20.861 1.00 91.38 242 PRO A CA 1
ATOM 1807 C C . PRO A 1 242 ? 24.596 -6.517 -21.682 1.00 91.38 242 PRO A C 1
ATOM 1809 O O . PRO A 1 242 ? 23.396 -6.509 -21.415 1.00 91.38 242 PRO A O 1
ATOM 1812 N N . ALA A 1 243 ? 25.097 -7.298 -22.643 1.00 91.31 243 ALA A N 1
ATOM 1813 C CA . ALA A 1 243 ? 24.266 -8.003 -23.627 1.00 91.31 243 ALA A CA 1
ATOM 1814 C C . ALA A 1 243 ? 23.179 -8.923 -23.033 1.00 91.31 243 ALA A C 1
ATOM 1816 O O . ALA A 1 243 ? 22.122 -9.074 -23.642 1.00 91.31 243 ALA A O 1
ATOM 1817 N N . GLY A 1 244 ? 23.411 -9.525 -21.859 1.00 89.62 244 GLY A N 1
ATOM 1818 C CA . GLY A 1 244 ? 22.387 -10.292 -21.139 1.00 89.62 244 GLY A CA 1
ATOM 1819 C C . GLY A 1 244 ? 21.253 -9.395 -20.629 1.00 89.62 244 GLY A C 1
ATOM 1820 O O . GLY A 1 244 ? 20.094 -9.594 -20.991 1.00 89.62 244 GLY A O 1
ATOM 1821 N N . SER A 1 245 ? 21.601 -8.355 -19.866 1.00 90.00 245 SER A N 1
ATOM 1822 C CA . SER A 1 245 ? 20.664 -7.356 -19.338 1.00 90.00 245 SER A CA 1
ATOM 1823 C C . SER A 1 245 ? 19.894 -6.643 -20.454 1.00 90.00 245 SER A C 1
ATOM 1825 O O . SER A 1 245 ? 18.679 -6.518 -20.372 1.00 90.00 245 SER A O 1
ATOM 1827 N N . ALA A 1 246 ? 20.566 -6.245 -21.538 1.00 91.94 246 ALA A N 1
ATOM 1828 C CA . ALA A 1 246 ? 19.951 -5.568 -22.681 1.00 91.94 246 ALA A CA 1
ATOM 1829 C C . ALA A 1 246 ? 18.816 -6.385 -23.325 1.00 91.94 246 ALA A C 1
ATOM 1831 O O . ALA A 1 246 ? 17.780 -5.827 -23.691 1.00 91.94 246 ALA A O 1
ATOM 1832 N N . ARG A 1 247 ? 19.001 -7.708 -23.453 1.00 92.94 247 ARG A N 1
ATOM 1833 C CA . ARG A 1 247 ? 17.986 -8.631 -23.988 1.00 92.94 247 ARG A CA 1
ATOM 1834 C C . ARG A 1 247 ? 16.854 -8.862 -22.991 1.00 92.94 247 ARG A C 1
ATOM 1836 O O . ARG A 1 247 ? 15.697 -8.845 -23.397 1.00 92.94 247 ARG A O 1
ATOM 1843 N N . LEU A 1 248 ? 17.176 -9.039 -21.706 1.00 90.38 248 LEU A N 1
ATOM 1844 C CA . LEU A 1 248 ? 16.186 -9.225 -20.641 1.00 90.38 248 LEU A CA 1
ATOM 1845 C C . LEU A 1 248 ? 15.248 -8.014 -20.529 1.00 90.38 248 LEU A C 1
ATOM 1847 O O . LEU A 1 248 ? 14.034 -8.170 -20.618 1.00 90.38 248 LEU A O 1
ATOM 1851 N N . LEU A 1 249 ? 15.809 -6.808 -20.413 1.00 90.62 249 LEU A N 1
ATOM 1852 C CA . LEU A 1 249 ? 15.056 -5.556 -20.297 1.00 90.62 249 LEU A CA 1
ATOM 1853 C C . LEU A 1 249 ? 14.166 -5.313 -21.527 1.00 90.62 249 LEU A C 1
ATOM 1855 O O . LEU A 1 249 ? 12.990 -4.976 -21.392 1.00 90.62 249 LEU A O 1
ATOM 1859 N N . ALA A 1 250 ? 14.690 -5.558 -22.733 1.00 93.25 250 ALA A N 1
ATOM 1860 C CA . ALA A 1 250 ? 13.894 -5.475 -23.954 1.00 93.25 250 ALA A CA 1
ATOM 1861 C C . ALA A 1 250 ? 12.752 -6.506 -23.976 1.00 93.25 250 ALA A C 1
ATOM 1863 O O . ALA A 1 250 ? 11.631 -6.162 -24.351 1.00 93.25 250 ALA A O 1
ATOM 1864 N N . ALA A 1 251 ? 12.995 -7.744 -23.532 1.00 90.88 251 ALA A N 1
ATOM 1865 C CA . ALA A 1 251 ? 11.940 -8.743 -23.387 1.00 90.88 251 ALA A CA 1
ATOM 1866 C C . ALA A 1 251 ? 10.858 -8.266 -22.404 1.00 90.88 251 ALA A C 1
ATOM 1868 O O . ALA A 1 251 ? 9.683 -8.316 -22.750 1.00 90.88 251 ALA A O 1
ATOM 1869 N N . ARG A 1 252 ? 11.217 -7.693 -21.243 1.00 88.38 252 ARG A N 1
ATOM 1870 C CA . ARG A 1 252 ? 10.231 -7.131 -20.294 1.00 88.38 252 ARG A CA 1
ATOM 1871 C C . ARG A 1 252 ? 9.355 -6.049 -20.918 1.00 88.38 252 ARG A C 1
ATOM 1873 O O . ARG A 1 252 ? 8.134 -6.109 -20.785 1.00 88.38 252 ARG A O 1
ATOM 1880 N N . PHE A 1 253 ? 9.942 -5.128 -21.679 1.00 91.25 253 PHE A N 1
ATOM 1881 C CA . PHE A 1 253 ? 9.181 -4.131 -22.435 1.00 91.25 253 PHE A CA 1
ATOM 1882 C C . PHE A 1 253 ? 8.216 -4.773 -23.458 1.00 91.25 253 PHE A C 1
ATOM 1884 O O . PHE A 1 253 ? 7.036 -4.412 -23.509 1.00 91.25 253 PHE A O 1
ATOM 1891 N N . PHE A 1 254 ? 8.689 -5.742 -24.255 1.00 90.94 254 PHE A N 1
ATOM 1892 C CA . PHE A 1 254 ? 7.888 -6.387 -25.307 1.00 90.94 254 PHE A CA 1
ATOM 1893 C C . PHE A 1 254 ? 6.879 -7.435 -24.806 1.00 90.94 254 PHE A C 1
ATOM 1895 O O . PHE A 1 254 ? 5.952 -7.787 -25.546 1.00 90.94 254 PHE A O 1
ATOM 1902 N N . ASP A 1 255 ? 7.065 -7.971 -23.602 1.00 85.75 255 ASP A N 1
ATOM 1903 C CA . ASP A 1 255 ? 6.163 -8.927 -22.951 1.00 85.75 255 ASP A CA 1
ATOM 1904 C C . ASP A 1 255 ? 5.176 -8.259 -21.986 1.00 85.75 255 ASP A C 1
ATOM 1906 O O . ASP A 1 255 ? 4.103 -8.812 -21.758 1.00 85.75 255 ASP A O 1
ATOM 1910 N N . GLY A 1 256 ? 5.487 -7.056 -21.499 1.00 86.19 256 GLY A N 1
ATOM 1911 C CA . GLY A 1 256 ? 4.588 -6.200 -20.729 1.00 86.19 256 GLY A CA 1
ATOM 1912 C C . GLY A 1 256 ? 3.978 -5.077 -21.572 1.00 86.19 256 GLY A C 1
ATOM 1913 O O . GLY A 1 256 ? 3.042 -5.283 -22.347 1.00 86.19 256 GLY A O 1
ATOM 1914 N N . VAL A 1 257 ? 4.472 -3.852 -21.380 1.00 88.38 257 VAL A N 1
ATOM 1915 C CA . VAL A 1 257 ? 3.757 -2.625 -21.771 1.00 88.38 257 VAL A CA 1
ATOM 1916 C C . VAL A 1 257 ? 3.529 -2.477 -23.278 1.00 88.38 257 VAL A C 1
ATOM 1918 O O . VAL A 1 257 ? 2.502 -1.934 -23.677 1.00 88.38 257 VAL A O 1
ATOM 1921 N N . ASN A 1 258 ? 4.400 -3.021 -24.137 1.00 91.75 258 ASN A N 1
ATOM 1922 C CA . ASN A 1 258 ? 4.200 -2.963 -25.591 1.00 91.75 258 ASN A CA 1
ATOM 1923 C C . ASN A 1 258 ? 3.053 -3.871 -26.083 1.00 91.75 258 ASN A C 1
ATOM 1925 O O . ASN A 1 258 ? 2.660 -3.776 -27.241 1.00 91.75 258 ASN A O 1
ATOM 1929 N N . VAL A 1 259 ? 2.505 -4.755 -25.241 1.00 88.38 259 VAL A N 1
ATOM 1930 C CA . VAL A 1 259 ? 1.260 -5.489 -25.545 1.00 88.38 259 VAL A CA 1
ATOM 1931 C C . VAL A 1 259 ? 0.035 -4.594 -25.314 1.00 88.38 259 VAL A C 1
ATOM 1933 O O . VAL A 1 259 ? -0.931 -4.670 -26.065 1.00 88.38 259 VAL A O 1
ATOM 1936 N N . LEU A 1 260 ? 0.082 -3.713 -24.307 1.00 88.62 260 LEU A N 1
ATOM 1937 C CA . LEU A 1 260 ? -0.974 -2.732 -24.025 1.00 88.62 260 LEU A CA 1
ATOM 1938 C C . LEU A 1 260 ? -0.910 -1.531 -24.977 1.00 88.62 260 LEU A C 1
ATOM 1940 O O . LEU A 1 260 ? -1.942 -1.044 -25.435 1.00 88.62 260 LEU A O 1
ATOM 1944 N N . TYR A 1 261 ? 0.304 -1.074 -25.288 1.00 91.94 261 TYR A N 1
ATOM 1945 C CA . TYR A 1 261 ? 0.586 0.047 -26.180 1.00 91.94 261 TYR A CA 1
ATOM 1946 C C . TYR A 1 261 ? 1.609 -0.394 -27.245 1.00 91.94 261 TYR A C 1
ATOM 1948 O O . TYR A 1 261 ? 2.813 -0.239 -27.035 1.00 91.94 261 TYR A O 1
ATOM 1956 N N . PRO A 1 262 ? 1.173 -0.956 -28.390 1.00 91.56 262 PRO A N 1
ATOM 1957 C CA . PRO A 1 262 ? 2.075 -1.453 -29.434 1.00 91.56 262 PRO A CA 1
ATOM 1958 C C . PRO A 1 262 ? 2.802 -0.328 -30.193 1.00 91.56 262 PRO A C 1
ATOM 1960 O O . PRO A 1 262 ? 2.424 0.084 -31.292 1.00 91.56 262 PRO A O 1
ATOM 1963 N N . LEU A 1 263 ? 3.870 0.194 -29.588 1.00 92.88 263 LEU A N 1
ATOM 1964 C CA . LEU A 1 263 ? 4.678 1.294 -30.123 1.00 92.88 263 LEU A CA 1
ATOM 1965 C C . LEU A 1 263 ? 5.788 0.794 -31.066 1.00 92.88 263 LEU A C 1
ATOM 1967 O O . LEU A 1 263 ? 6.142 1.469 -32.042 1.00 92.88 263 LEU A O 1
ATOM 1971 N N . LEU A 1 264 ? 6.319 -0.402 -30.793 1.00 93.44 264 LEU A N 1
ATOM 1972 C CA . LEU A 1 264 ? 7.432 -1.029 -31.509 1.00 93.44 264 LEU A CA 1
ATOM 1973 C C . LEU A 1 264 ? 7.094 -2.458 -31.970 1.00 93.44 264 LEU A C 1
ATOM 1975 O O . LEU A 1 264 ? 6.343 -3.184 -31.318 1.00 93.44 264 LEU A O 1
ATOM 1979 N N . HIS A 1 265 ? 7.702 -2.876 -33.086 1.00 90.12 265 HIS A N 1
ATOM 1980 C CA . HIS A 1 265 ? 7.614 -4.242 -33.614 1.00 90.12 265 HIS A CA 1
ATOM 1981 C C . HIS A 1 265 ? 8.827 -5.071 -33.159 1.00 90.12 265 HIS A C 1
ATOM 1983 O O . HIS A 1 265 ? 9.962 -4.688 -33.459 1.00 90.12 265 HIS A O 1
ATOM 1989 N N . ARG A 1 266 ? 8.592 -6.203 -32.472 1.00 90.31 266 ARG A N 1
ATOM 1990 C CA . ARG A 1 266 ? 9.634 -7.002 -31.793 1.00 90.31 266 ARG A CA 1
ATOM 1991 C C . ARG A 1 266 ? 10.785 -7.383 -32.730 1.00 90.31 266 ARG A C 1
ATOM 1993 O O . ARG A 1 266 ? 11.912 -6.958 -32.501 1.00 90.31 266 ARG A O 1
ATOM 2000 N N . ASP A 1 267 ? 10.513 -8.098 -33.820 1.00 89.12 267 ASP A N 1
ATOM 2001 C CA . ASP A 1 267 ? 11.565 -8.660 -34.693 1.00 89.12 267 ASP A CA 1
ATOM 2002 C C . ASP A 1 267 ? 12.377 -7.603 -35.448 1.00 89.12 267 ASP A C 1
ATOM 2004 O O . ASP A 1 267 ? 13.509 -7.843 -35.878 1.00 89.12 267 ASP A O 1
ATOM 2008 N N . SER A 1 268 ? 11.774 -6.433 -35.660 1.00 88.06 268 SER A N 1
ATOM 2009 C CA . SER A 1 268 ? 12.428 -5.304 -36.318 1.00 88.06 268 SER A CA 1
ATOM 2010 C C . SER A 1 268 ? 13.385 -4.626 -35.346 1.00 88.06 268 SER A C 1
ATOM 2012 O O . SER A 1 268 ? 14.531 -4.370 -35.696 1.00 88.06 268 SER A O 1
ATOM 2014 N N . PHE A 1 269 ? 12.936 -4.410 -34.109 1.00 93.75 269 PHE A N 1
ATOM 2015 C CA . PHE A 1 269 ? 13.715 -3.757 -33.063 1.00 93.75 269 PHE A CA 1
ATOM 2016 C C . PHE A 1 269 ? 14.785 -4.672 -32.447 1.00 93.75 269 PHE A C 1
ATOM 2018 O O . PHE A 1 269 ? 15.844 -4.200 -32.047 1.00 93.75 269 PHE A O 1
ATOM 2025 N N . GLN A 1 270 ? 14.573 -5.991 -32.436 1.00 93.19 270 GLN A N 1
ATOM 2026 C CA . GLN A 1 270 ? 15.575 -6.955 -31.972 1.00 93.19 270 GLN A CA 1
ATOM 2027 C C . GLN A 1 270 ? 16.869 -6.870 -32.798 1.00 93.19 270 GLN A C 1
ATOM 2029 O O . GLN A 1 270 ? 17.959 -6.866 -32.234 1.00 93.19 270 GLN A O 1
ATOM 2034 N N . LYS A 1 271 ? 16.760 -6.674 -34.120 1.00 93.25 271 LYS A N 1
ATOM 2035 C CA . LYS A 1 271 ? 17.913 -6.436 -35.012 1.00 93.25 271 LYS A CA 1
ATOM 2036 C C . LYS A 1 271 ? 18.662 -5.145 -34.672 1.00 93.25 271 LYS A C 1
ATOM 2038 O O . LYS A 1 271 ? 19.869 -5.061 -34.886 1.00 93.25 271 LYS A O 1
ATOM 2043 N N . ASP A 1 272 ? 17.955 -4.151 -34.142 1.00 94.69 272 ASP A N 1
ATOM 2044 C CA . ASP A 1 272 ? 18.530 -2.869 -33.739 1.00 94.69 272 ASP A CA 1
ATOM 2045 C C . ASP A 1 272 ? 19.261 -3.001 -32.397 1.00 94.69 272 ASP A C 1
ATOM 2047 O O . ASP A 1 272 ? 20.356 -2.463 -32.254 1.00 94.69 272 ASP A O 1
ATOM 2051 N N . ILE A 1 273 ? 18.729 -3.806 -31.468 1.00 95.50 273 ILE A N 1
ATOM 2052 C CA . ILE A 1 273 ? 19.426 -4.222 -30.241 1.00 95.50 273 ILE A CA 1
ATOM 2053 C C . ILE A 1 273 ? 20.695 -5.013 -30.584 1.00 95.50 273 ILE A C 1
ATOM 2055 O O . ILE A 1 273 ? 21.756 -4.722 -30.041 1.00 95.50 273 ILE A O 1
ATOM 2059 N N . ASP A 1 274 ? 20.626 -5.983 -31.499 1.00 94.44 274 ASP A N 1
ATOM 2060 C CA . ASP A 1 274 ? 21.795 -6.781 -31.893 1.00 94.44 274 ASP A CA 1
ATOM 2061 C C . ASP A 1 274 ? 22.883 -5.934 -32.574 1.00 94.44 274 ASP A C 1
ATOM 2063 O O . ASP A 1 274 ? 24.071 -6.124 -32.311 1.00 94.44 274 ASP A O 1
ATOM 2067 N N . LEU A 1 275 ? 22.492 -4.942 -33.383 1.00 94.44 275 LEU A N 1
ATOM 2068 C CA . LEU A 1 275 ? 23.413 -3.957 -33.955 1.00 94.44 275 LEU A CA 1
ATOM 2069 C C . LEU A 1 275 ? 24.031 -3.045 -32.881 1.00 94.44 275 LEU A C 1
ATOM 2071 O O . LEU A 1 275 ? 25.230 -2.767 -32.936 1.00 94.44 275 LEU A O 1
ATOM 2075 N N . ALA A 1 276 ? 23.240 -2.593 -31.904 1.00 94.38 276 ALA A N 1
ATOM 2076 C CA . ALA A 1 276 ? 23.716 -1.777 -30.788 1.00 94.38 276 ALA A CA 1
ATOM 2077 C C . ALA A 1 276 ? 24.712 -2.543 -29.907 1.00 94.38 276 ALA A C 1
ATOM 2079 O O . ALA A 1 276 ? 25.760 -2.011 -29.570 1.00 94.38 276 ALA A O 1
ATOM 2080 N N . LEU A 1 277 ? 24.452 -3.817 -29.607 1.00 92.06 277 LEU A N 1
ATOM 2081 C CA . LEU A 1 277 ? 25.361 -4.667 -28.828 1.00 92.06 277 LEU A CA 1
ATOM 2082 C C . LEU A 1 277 ? 26.680 -4.992 -29.553 1.00 92.06 277 LEU A C 1
ATOM 2084 O O . LEU A 1 277 ? 27.647 -5.382 -28.902 1.00 92.06 277 LEU A O 1
ATOM 2088 N N . GLY A 1 278 ? 26.727 -4.832 -30.878 1.00 92.06 278 GLY A N 1
ATOM 2089 C CA . GLY A 1 278 ? 27.936 -4.961 -31.697 1.00 92.06 278 GLY A CA 1
ATOM 2090 C C . GLY A 1 278 ? 28.656 -3.641 -32.004 1.00 92.06 278 GLY A C 1
ATOM 2091 O O . GLY A 1 278 ? 29.579 -3.648 -32.816 1.00 92.06 278 GLY A O 1
ATOM 2092 N N . SER A 1 279 ? 28.233 -2.511 -31.427 1.00 93.81 279 SER A N 1
ATOM 2093 C CA . SER A 1 279 ? 28.813 -1.182 -31.676 1.00 93.81 279 SER A CA 1
ATOM 2094 C C . SER A 1 279 ? 28.802 -0.309 -30.415 1.00 93.81 279 SER A C 1
ATOM 2096 O O . SER A 1 279 ? 28.320 -0.715 -29.359 1.00 93.81 279 SER A O 1
ATOM 2098 N N . ASN A 1 280 ? 29.375 0.893 -30.491 1.00 92.69 280 ASN A N 1
ATOM 2099 C CA . ASN A 1 280 ? 29.260 1.880 -29.413 1.00 92.69 280 ASN A CA 1
ATOM 2100 C C . ASN A 1 280 ? 28.085 2.856 -29.671 1.00 92.69 280 ASN A C 1
ATOM 2102 O O . ASN A 1 280 ? 27.653 2.993 -30.818 1.00 92.69 280 ASN A O 1
ATOM 2106 N N . PRO A 1 281 ? 27.575 3.570 -28.648 1.00 94.31 281 PRO A N 1
ATOM 2107 C CA . PRO A 1 281 ? 26.434 4.476 -28.799 1.00 94.31 281 PRO A CA 1
ATOM 2108 C C . PRO A 1 281 ? 26.567 5.553 -29.881 1.00 94.31 281 PRO A C 1
ATOM 2110 O O . PRO A 1 281 ? 25.584 5.852 -30.559 1.00 94.31 281 PRO A O 1
ATOM 2113 N N . VAL A 1 282 ? 27.766 6.116 -30.071 1.00 93.19 282 VAL A N 1
ATOM 2114 C CA . VAL A 1 282 ? 28.021 7.153 -31.085 1.00 93.19 282 VAL A CA 1
ATOM 2115 C C . VAL A 1 282 ? 27.961 6.540 -32.483 1.00 93.19 282 VAL A C 1
ATOM 2117 O O . VAL A 1 282 ? 27.187 6.994 -33.319 1.00 93.19 282 VAL A O 1
ATOM 2120 N N . GLU A 1 283 ? 28.682 5.442 -32.711 1.00 94.19 283 GLU A N 1
ATOM 2121 C CA . GLU A 1 283 ? 28.677 4.699 -33.981 1.00 94.19 283 GLU A CA 1
ATOM 2122 C C . GLU A 1 283 ? 27.275 4.173 -34.343 1.00 94.19 283 GLU A C 1
ATOM 2124 O O . GLU A 1 283 ? 26.873 4.189 -35.511 1.00 94.19 283 GLU A O 1
ATOM 2129 N N . PHE A 1 284 ? 26.487 3.747 -33.350 1.00 95.44 284 PHE A N 1
ATOM 2130 C CA . PHE A 1 284 ? 25.086 3.385 -33.555 1.00 95.44 284 PHE A CA 1
ATOM 2131 C C . PHE A 1 284 ? 24.248 4.600 -33.982 1.00 95.44 284 PHE A C 1
ATOM 2133 O O . PHE A 1 284 ? 23.488 4.512 -34.950 1.00 95.44 284 PHE A O 1
ATOM 2140 N N . ALA A 1 285 ? 24.399 5.743 -33.306 1.00 93.38 285 ALA A N 1
ATOM 2141 C CA . ALA A 1 285 ? 23.681 6.977 -33.625 1.00 93.38 285 ALA A CA 1
ATOM 2142 C C . ALA A 1 285 ? 24.032 7.527 -35.015 1.00 93.38 285 ALA A C 1
ATOM 2144 O O . ALA A 1 285 ? 23.139 7.972 -35.734 1.00 93.38 285 ALA A O 1
ATOM 2145 N N . GLU A 1 286 ? 25.297 7.446 -35.428 1.00 93.50 286 GLU A N 1
ATOM 2146 C CA . GLU A 1 286 ? 25.748 7.810 -36.777 1.00 93.50 286 GLU A CA 1
ATOM 2147 C C . GLU A 1 286 ? 25.115 6.914 -37.852 1.00 93.50 286 GLU A C 1
ATOM 2149 O O . GLU A 1 286 ? 24.711 7.396 -38.911 1.00 93.50 286 GLU A O 1
ATOM 2154 N N . ARG A 1 287 ? 24.980 5.609 -37.578 1.00 93.88 287 ARG A N 1
ATOM 2155 C CA . ARG A 1 287 ? 24.410 4.630 -38.522 1.00 93.88 287 ARG A CA 1
ATOM 2156 C C . ARG A 1 287 ? 22.884 4.631 -38.582 1.00 93.88 287 ARG A C 1
ATOM 2158 O O . ARG A 1 287 ? 22.324 4.349 -39.641 1.00 93.88 287 ARG A O 1
ATOM 2165 N N . ARG A 1 288 ? 22.204 4.858 -37.454 1.00 93.88 288 ARG A N 1
ATOM 2166 C CA . ARG A 1 288 ? 20.751 4.635 -37.290 1.00 93.88 288 ARG A CA 1
ATOM 2167 C C . ARG A 1 288 ? 19.959 5.872 -36.875 1.00 93.88 288 ARG A C 1
ATOM 2169 O O . ARG A 1 288 ? 18.734 5.851 -36.967 1.00 93.88 288 ARG A O 1
ATOM 2176 N N . GLY A 1 289 ? 20.634 6.948 -36.491 1.00 93.19 289 GLY A N 1
ATOM 2177 C CA . GLY A 1 289 ? 20.033 8.203 -36.056 1.00 93.19 289 GLY A CA 1
ATOM 2178 C C . GLY A 1 289 ? 19.676 8.232 -34.568 1.00 93.19 289 GLY A C 1
ATOM 2179 O O . GLY A 1 289 ? 19.321 7.224 -33.953 1.00 93.19 289 GLY A O 1
ATOM 2180 N N . ILE A 1 290 ? 19.702 9.441 -34.003 1.00 93.56 290 ILE A N 1
ATOM 2181 C CA . ILE A 1 290 ? 19.423 9.718 -32.583 1.00 93.56 290 ILE A CA 1
ATOM 2182 C C . ILE A 1 290 ? 18.039 9.244 -32.108 1.00 93.56 290 ILE A C 1
ATOM 2184 O O . ILE A 1 290 ? 17.866 8.945 -30.932 1.00 93.56 290 ILE A O 1
ATOM 2188 N N . ALA A 1 291 ? 17.055 9.145 -33.008 1.00 95.62 291 ALA A N 1
ATOM 2189 C CA . ALA A 1 291 ? 15.710 8.698 -32.659 1.00 95.62 291 ALA A CA 1
ATOM 2190 C C . ALA A 1 291 ? 15.680 7.211 -32.275 1.00 95.62 291 ALA A C 1
ATOM 2192 O O . ALA A 1 291 ? 15.022 6.853 -31.304 1.00 95.62 291 ALA A O 1
ATOM 2193 N N . LEU A 1 292 ? 16.420 6.354 -32.988 1.00 95.88 292 LEU A N 1
ATOM 2194 C CA . LEU A 1 292 ? 16.508 4.928 -32.660 1.00 95.88 292 LEU A CA 1
ATOM 2195 C C . LEU A 1 292 ? 17.400 4.699 -31.436 1.00 95.88 292 LEU A C 1
ATOM 2197 O O . LEU A 1 292 ? 17.096 3.831 -30.624 1.00 95.88 292 LEU A O 1
ATOM 2201 N N . LEU A 1 293 ? 18.444 5.517 -31.256 1.00 96.12 293 LEU A N 1
ATOM 2202 C CA . LEU A 1 293 ? 19.240 5.510 -30.027 1.00 96.12 293 LEU A CA 1
ATOM 2203 C C . LEU A 1 293 ? 18.365 5.822 -28.798 1.00 96.12 293 LEU A C 1
ATOM 2205 O O . LEU A 1 293 ? 18.385 5.074 -27.824 1.00 96.12 293 LEU A O 1
ATOM 2209 N N . ALA A 1 294 ? 17.547 6.878 -28.869 1.00 96.50 294 ALA A N 1
ATOM 2210 C CA . ALA A 1 294 ? 16.602 7.216 -27.808 1.00 96.50 294 ALA A CA 1
ATOM 2211 C C . ALA A 1 294 ? 15.585 6.086 -27.564 1.00 96.50 294 ALA A C 1
ATOM 2213 O O . ALA A 1 294 ? 15.327 5.740 -26.416 1.00 96.50 294 ALA A O 1
ATOM 2214 N N . GLN A 1 295 ? 15.051 5.454 -28.619 1.00 97.81 295 GLN A N 1
ATOM 2215 C CA . GLN A 1 295 ? 14.158 4.298 -28.465 1.00 97.81 295 GLN A CA 1
ATOM 2216 C C . GLN A 1 295 ? 14.822 3.143 -27.695 1.00 97.81 295 GLN A C 1
ATOM 2218 O O . GLN A 1 295 ? 14.165 2.565 -26.836 1.00 97.81 295 GLN A O 1
ATOM 2223 N N . LEU A 1 296 ? 16.098 2.818 -27.950 1.00 97.25 296 LEU A N 1
ATOM 2224 C CA . LEU A 1 296 ? 16.819 1.763 -27.215 1.00 97.25 296 LEU A CA 1
ATOM 2225 C C . LEU A 1 296 ? 16.927 2.080 -25.719 1.00 97.25 296 LEU A C 1
ATOM 2227 O O . LEU A 1 296 ? 16.530 1.265 -24.887 1.00 97.25 296 LEU A O 1
ATOM 2231 N N . TYR A 1 297 ? 17.402 3.282 -25.383 1.00 96.25 297 TYR A N 1
ATOM 2232 C CA . TYR A 1 297 ? 17.516 3.746 -23.999 1.00 96.25 297 TYR A CA 1
ATOM 2233 C C . TYR A 1 297 ? 16.176 3.722 -23.259 1.00 96.25 297 TYR A C 1
ATOM 2235 O O . TYR A 1 297 ? 16.101 3.239 -22.130 1.00 96.25 297 TYR A O 1
ATOM 2243 N N . LEU A 1 298 ? 15.105 4.184 -23.907 1.00 96.62 298 LEU A N 1
ATOM 2244 C CA . LEU A 1 298 ? 13.762 4.211 -23.329 1.00 96.62 298 LEU A CA 1
ATOM 2245 C C . LEU A 1 298 ? 13.176 2.804 -23.163 1.00 96.62 298 LEU A C 1
ATOM 2247 O O . LEU A 1 298 ? 12.568 2.526 -22.136 1.00 96.62 298 LEU A O 1
ATOM 2251 N N . VAL A 1 299 ? 13.402 1.893 -24.115 1.00 95.88 299 VAL A N 1
ATOM 2252 C CA . VAL A 1 299 ? 12.998 0.481 -23.994 1.00 95.88 299 VAL A CA 1
ATOM 2253 C C . VAL A 1 299 ? 13.706 -0.205 -22.828 1.00 95.88 299 VAL A C 1
ATOM 2255 O O . VAL A 1 299 ? 13.059 -0.940 -22.085 1.00 95.88 299 VAL A O 1
ATOM 2258 N N . TRP A 1 300 ? 15.002 0.044 -22.618 1.00 94.06 300 TRP A N 1
ATOM 2259 C CA . TRP A 1 300 ? 15.722 -0.520 -21.472 1.00 94.06 300 TRP A CA 1
ATOM 2260 C C . TRP A 1 300 ? 15.322 0.118 -20.139 1.00 94.06 300 TRP A C 1
ATOM 2262 O O . TRP A 1 300 ? 15.190 -0.606 -19.158 1.00 94.06 300 TRP A O 1
ATOM 2272 N N . SER A 1 301 ? 15.083 1.432 -20.102 1.00 91.38 301 SER A N 1
ATOM 2273 C CA . SER A 1 301 ? 14.627 2.153 -18.902 1.00 91.38 301 SER A CA 1
ATOM 2274 C C . SER A 1 301 ? 13.213 1.709 -18.482 1.00 91.38 301 SER A C 1
ATOM 2276 O O . SER A 1 301 ? 13.002 1.297 -17.345 1.00 91.38 301 SER A O 1
ATOM 2278 N N . ILE A 1 302 ? 12.262 1.619 -19.421 1.00 90.81 302 ILE A N 1
ATOM 2279 C CA . ILE A 1 302 ? 10.924 1.052 -19.158 1.00 90.81 302 ILE A CA 1
ATOM 2280 C C . ILE A 1 302 ? 11.008 -0.443 -18.805 1.00 90.81 302 ILE A C 1
ATOM 2282 O O . ILE A 1 302 ? 10.306 -0.915 -17.914 1.00 90.81 302 ILE A O 1
ATOM 2286 N N . GLY A 1 303 ? 11.882 -1.199 -19.476 1.00 88.62 303 GLY A N 1
ATOM 2287 C CA . GLY A 1 303 ? 12.146 -2.602 -19.156 1.00 88.62 303 GLY A CA 1
ATOM 2288 C C . GLY A 1 303 ? 12.700 -2.808 -17.743 1.00 88.62 303 GLY A C 1
ATOM 2289 O O . GLY A 1 303 ? 12.458 -3.859 -17.158 1.00 88.62 303 GLY A O 1
ATOM 2290 N N . PHE A 1 304 ? 13.398 -1.808 -17.194 1.00 85.88 304 PHE A N 1
ATOM 2291 C CA . PHE A 1 304 ? 13.910 -1.810 -15.825 1.00 85.88 304 PHE A CA 1
ATOM 2292 C C . PHE A 1 304 ? 12.796 -1.509 -14.822 1.00 85.88 304 PHE A C 1
ATOM 2294 O O . PHE A 1 304 ? 12.638 -2.246 -13.857 1.00 85.88 304 PHE A O 1
ATOM 2301 N N . ALA A 1 305 ? 11.953 -0.507 -15.092 1.00 80.94 305 ALA A N 1
ATOM 2302 C CA . ALA A 1 305 ? 10.757 -0.242 -14.285 1.00 80.94 305 ALA A CA 1
ATOM 2303 C C . ALA A 1 305 ? 9.794 -1.454 -14.216 1.00 80.94 305 ALA A C 1
ATOM 2305 O O . ALA A 1 305 ? 9.029 -1.586 -13.265 1.00 80.94 305 ALA A O 1
ATOM 2306 N N . ALA A 1 306 ? 9.853 -2.361 -15.200 1.00 79.12 306 ALA A N 1
ATOM 2307 C CA . ALA A 1 306 ? 9.116 -3.628 -15.227 1.00 79.12 306 ALA A CA 1
ATOM 2308 C C . ALA A 1 306 ? 9.862 -4.837 -14.604 1.00 79.12 306 ALA A C 1
ATOM 2310 O O . ALA A 1 306 ? 9.292 -5.928 -14.543 1.00 79.12 306 ALA A O 1
ATOM 2311 N N . GLU A 1 307 ? 11.111 -4.675 -14.150 1.00 75.69 307 GLU A N 1
ATOM 2312 C CA . GLU A 1 307 ? 11.918 -5.693 -13.455 1.00 75.69 307 GLU A CA 1
ATOM 2313 C C . GLU A 1 307 ? 12.462 -5.124 -12.129 1.00 75.69 307 GLU A C 1
ATOM 2315 O O . GLU A 1 307 ? 13.653 -4.828 -12.005 1.00 75.69 307 GLU A O 1
ATOM 2320 N N . PRO A 1 308 ? 11.597 -4.963 -11.113 1.00 62.53 308 PRO A N 1
ATOM 2321 C CA . PRO A 1 308 ? 11.935 -4.233 -9.893 1.00 62.53 308 PRO A CA 1
ATOM 2322 C C . PRO A 1 308 ? 13.089 -4.843 -9.077 1.00 62.53 308 PRO A C 1
ATOM 2324 O O . PRO A 1 308 ? 13.770 -4.133 -8.344 1.00 62.53 308 PRO A O 1
ATOM 2327 N N . LEU A 1 309 ? 13.326 -6.154 -9.195 1.00 67.62 309 LEU A N 1
ATOM 2328 C CA . LEU A 1 309 ? 14.336 -6.885 -8.416 1.00 67.62 309 LEU A CA 1
ATOM 2329 C C . LEU A 1 309 ? 15.719 -6.955 -9.092 1.00 67.62 309 LEU A C 1
ATOM 2331 O O . LEU A 1 309 ? 16.618 -7.616 -8.572 1.00 67.62 309 LEU A O 1
ATOM 2335 N N . LEU A 1 310 ? 15.908 -6.325 -10.256 1.00 73.06 310 LEU A N 1
ATOM 2336 C CA . LEU A 1 310 ? 17.183 -6.348 -10.974 1.00 73.06 310 LEU A CA 1
ATOM 2337 C C . LEU A 1 310 ? 18.106 -5.217 -10.511 1.00 73.06 310 LEU A C 1
ATOM 2339 O O . LEU A 1 310 ? 17.759 -4.042 -10.588 1.00 73.06 310 LEU A O 1
ATOM 2343 N N . ASP A 1 311 ? 19.337 -5.554 -10.128 1.00 74.19 311 ASP A N 1
ATOM 2344 C CA . ASP A 1 311 ? 20.356 -4.542 -9.857 1.00 74.19 311 ASP A CA 1
ATOM 2345 C C . ASP A 1 311 ? 20.848 -3.859 -11.155 1.00 74.19 311 ASP A C 1
ATOM 2347 O O . ASP A 1 311 ? 21.354 -4.531 -12.063 1.00 74.19 311 ASP A O 1
ATOM 2351 N N . PRO A 1 312 ? 20.740 -2.519 -11.272 1.00 72.69 312 PRO A N 1
ATOM 2352 C CA . PRO A 1 312 ? 21.162 -1.797 -12.465 1.00 72.69 312 PRO A CA 1
ATOM 2353 C C . PRO A 1 312 ? 22.689 -1.705 -12.557 1.00 72.69 312 PRO A C 1
ATOM 2355 O O . PRO A 1 312 ? 23.351 -1.116 -11.706 1.00 72.69 312 PRO A O 1
ATOM 2358 N N . VAL A 1 313 ? 23.250 -2.209 -13.660 1.00 74.88 313 VAL A N 1
ATOM 2359 C CA . VAL A 1 313 ? 24.662 -1.985 -14.048 1.00 74.88 313 VAL A CA 1
ATOM 2360 C C . VAL A 1 313 ? 24.878 -0.566 -14.610 1.00 74.88 313 VAL A C 1
ATOM 2362 O O . VAL A 1 313 ? 25.995 -0.043 -14.632 1.00 74.88 313 VAL A O 1
ATOM 2365 N N . VAL A 1 314 ? 23.805 0.065 -15.085 1.00 77.31 314 VAL A N 1
ATOM 2366 C CA . VAL A 1 314 ? 23.735 1.464 -15.525 1.00 77.31 314 VAL A CA 1
ATOM 2367 C C . VAL A 1 314 ? 22.461 2.036 -14.926 1.00 77.31 314 VAL A C 1
ATOM 2369 O O . VAL A 1 314 ? 21.429 1.369 -15.002 1.00 77.31 314 VAL A O 1
ATOM 2372 N N . ASP A 1 315 ? 22.527 3.223 -14.326 1.00 81.19 315 ASP A N 1
ATOM 2373 C CA . ASP A 1 315 ? 21.345 3.873 -13.764 1.00 81.19 315 ASP A CA 1
ATOM 2374 C C . ASP A 1 315 ? 20.336 4.171 -14.896 1.00 81.19 315 ASP A C 1
ATOM 2376 O O . ASP A 1 315 ? 20.661 4.913 -15.830 1.00 81.19 315 ASP A O 1
ATOM 2380 N N . PRO A 1 316 ? 19.117 3.597 -14.866 1.00 82.25 316 PRO A N 1
ATOM 2381 C CA . PRO A 1 316 ? 18.113 3.827 -15.903 1.00 82.25 316 PRO A CA 1
ATOM 2382 C C . PRO A 1 316 ? 17.628 5.284 -15.958 1.00 82.25 316 PRO A C 1
ATOM 2384 O O . PRO A 1 316 ? 17.028 5.677 -16.965 1.00 82.25 316 PRO A O 1
ATOM 2387 N N . GLN A 1 317 ? 17.900 6.089 -14.926 1.00 81.94 317 GLN A N 1
ATOM 2388 C CA . GLN A 1 317 ? 17.604 7.517 -14.913 1.00 81.94 317 GLN A CA 1
ATOM 2389 C C . GLN A 1 317 ? 18.572 8.315 -15.801 1.00 81.94 317 GLN A C 1
ATOM 2391 O O . GLN A 1 317 ? 18.143 9.285 -16.424 1.00 81.94 317 GLN A O 1
ATOM 2396 N N . GLU A 1 318 ? 19.831 7.878 -15.965 1.00 85.12 318 GLU A N 1
ATOM 2397 C CA . GLU A 1 318 ? 20.771 8.484 -16.927 1.00 85.12 318 GLU A CA 1
ATOM 2398 C C . GLU A 1 318 ? 20.225 8.388 -18.360 1.00 85.12 318 GLU A C 1
ATOM 2400 O O . GLU A 1 318 ? 20.258 9.362 -19.113 1.00 85.12 318 GLU A O 1
ATOM 2405 N N . TYR A 1 319 ? 19.657 7.232 -18.723 1.00 90.31 319 TYR A N 1
ATOM 2406 C CA . TYR A 1 319 ? 19.005 7.013 -20.018 1.00 90.31 319 TYR A CA 1
ATOM 2407 C C . TYR A 1 319 ? 17.809 7.943 -20.233 1.00 90.31 319 TYR A C 1
ATOM 2409 O O . TYR A 1 319 ? 17.670 8.530 -21.312 1.00 90.31 319 TYR A O 1
ATOM 2417 N N . LEU A 1 320 ? 16.959 8.098 -19.216 1.00 89.38 320 LEU A N 1
ATOM 2418 C CA . LEU A 1 320 ? 15.802 8.984 -19.274 1.00 89.38 320 LEU A CA 1
ATOM 2419 C C . LEU A 1 320 ? 16.231 10.455 -19.399 1.00 89.38 320 LEU A C 1
ATOM 2421 O O . LEU A 1 320 ? 15.740 11.164 -20.281 1.00 89.38 320 LEU A O 1
ATOM 2425 N N . ASP A 1 321 ? 17.168 10.913 -18.571 1.00 87.12 321 ASP A N 1
ATOM 2426 C CA . ASP A 1 321 ? 17.641 12.299 -18.584 1.00 87.12 321 ASP A CA 1
ATOM 2427 C C . ASP A 1 321 ? 18.404 12.643 -19.870 1.00 87.12 321 ASP A C 1
ATOM 2429 O O . ASP A 1 321 ? 18.156 13.704 -20.451 1.00 87.12 321 ASP A O 1
ATOM 2433 N N . TYR A 1 322 ? 19.222 11.730 -20.404 1.00 89.44 322 TYR A N 1
ATOM 2434 C CA . TYR A 1 322 ? 19.821 11.895 -21.732 1.00 89.44 322 TYR A CA 1
ATOM 2435 C C . TYR A 1 322 ? 18.740 12.058 -22.813 1.00 89.44 322 TYR A C 1
ATOM 2437 O O . TYR A 1 322 ? 18.789 13.005 -23.603 1.00 89.44 322 TYR A O 1
ATOM 2445 N N . CYS A 1 323 ? 17.699 11.216 -22.808 1.00 92.81 323 CYS A N 1
ATOM 2446 C CA . CYS A 1 323 ? 16.596 11.318 -23.770 1.00 92.81 323 CYS A CA 1
ATOM 2447 C C . CYS A 1 323 ? 15.781 12.617 -23.629 1.00 92.81 323 CYS A C 1
ATOM 2449 O O . CYS A 1 323 ? 15.327 13.152 -24.645 1.00 92.81 323 CYS A O 1
ATOM 2451 N N . LYS A 1 324 ? 15.644 13.179 -22.417 1.00 90.75 324 LYS A N 1
ATOM 2452 C CA . LYS A 1 324 ? 15.042 14.512 -22.211 1.00 90.75 324 LYS A CA 1
ATOM 2453 C C . LYS A 1 324 ? 15.838 15.610 -22.930 1.00 90.75 324 LYS A C 1
ATOM 2455 O O . LYS A 1 324 ? 15.218 16.485 -23.535 1.00 90.75 324 LYS A O 1
ATOM 2460 N N . THR A 1 325 ? 17.178 15.553 -22.948 1.00 88.88 325 THR A N 1
ATOM 2461 C CA . THR A 1 325 ? 17.996 16.546 -23.687 1.00 88.88 325 THR A CA 1
ATOM 2462 C C . THR A 1 325 ? 17.769 16.487 -25.204 1.00 88.88 325 THR A C 1
ATOM 2464 O O . THR A 1 325 ? 17.760 17.520 -25.875 1.00 88.88 325 THR A O 1
ATOM 2467 N N . LEU A 1 326 ? 17.495 15.296 -25.752 1.00 90.50 326 LEU A N 1
ATOM 2468 C CA . LEU A 1 326 ? 17.269 15.091 -27.187 1.00 90.50 326 LEU A CA 1
ATOM 2469 C C . LEU A 1 326 ? 15.904 15.583 -27.690 1.00 90.50 326 LEU A C 1
ATOM 2471 O O . LEU A 1 326 ? 15.727 15.717 -28.905 1.00 90.50 326 LEU A O 1
ATOM 2475 N N . LEU A 1 327 ? 14.943 15.879 -26.804 1.00 91.06 327 LEU A N 1
ATOM 2476 C CA . LEU A 1 327 ? 13.563 16.220 -27.176 1.00 91.06 327 LEU A CA 1
ATOM 2477 C C . LEU A 1 327 ? 13.488 17.342 -28.226 1.00 91.06 327 LEU A C 1
ATOM 2479 O O . LEU A 1 327 ? 12.736 17.227 -29.194 1.00 91.06 327 LEU A O 1
ATOM 2483 N N . GLY A 1 328 ? 14.312 18.387 -28.096 1.00 90.00 328 GLY A N 1
ATOM 2484 C CA . GLY A 1 328 ? 14.369 19.483 -29.070 1.00 90.00 328 GLY A CA 1
ATOM 2485 C C . GLY A 1 328 ? 14.703 19.013 -30.492 1.00 90.00 328 GLY A C 1
ATOM 2486 O O . GLY A 1 328 ? 14.049 19.427 -31.448 1.00 90.00 328 GLY A O 1
ATOM 2487 N N . HIS A 1 329 ? 15.658 18.092 -30.641 1.00 90.69 329 HIS A N 1
ATOM 2488 C CA . HIS A 1 329 ? 16.024 17.522 -31.941 1.00 90.69 329 HIS A CA 1
ATOM 2489 C C . HIS A 1 329 ? 14.935 16.597 -32.501 1.00 90.69 329 HIS A C 1
ATOM 2491 O O . HIS A 1 329 ? 14.684 16.600 -33.710 1.00 90.69 329 HIS A O 1
ATOM 2497 N N . LEU A 1 330 ? 14.264 15.830 -31.635 1.00 94.44 330 LEU A N 1
ATOM 2498 C CA . LEU A 1 330 ? 13.197 14.911 -32.038 1.00 94.44 330 LEU A CA 1
ATOM 2499 C C . LEU A 1 330 ? 11.966 15.663 -32.572 1.00 94.44 330 LEU A C 1
ATOM 2501 O O . LEU A 1 330 ? 11.420 15.282 -33.606 1.00 94.44 330 LEU A O 1
ATOM 2505 N N . VAL A 1 331 ? 11.561 16.761 -31.930 1.00 95.31 331 VAL A N 1
ATOM 2506 C CA . VAL A 1 331 ? 10.346 17.519 -32.294 1.00 95.31 331 VAL A CA 1
ATOM 2507 C C . VAL A 1 331 ? 10.486 18.291 -33.613 1.00 95.31 331 VAL A C 1
ATOM 2509 O O . VAL A 1 331 ? 9.499 18.497 -34.316 1.00 95.31 331 VAL A O 1
ATOM 2512 N N . ILE A 1 332 ? 11.703 18.692 -33.998 1.00 91.81 332 ILE A N 1
ATOM 2513 C CA . ILE A 1 332 ? 11.944 19.473 -35.228 1.00 91.81 332 ILE A CA 1
ATOM 2514 C C . ILE A 1 332 ? 11.673 18.657 -36.508 1.00 91.81 332 ILE A C 1
ATOM 2516 O O . ILE A 1 332 ? 11.330 19.235 -37.541 1.00 91.81 332 ILE A O 1
ATOM 2520 N N . THR A 1 333 ? 11.798 17.325 -36.464 1.00 89.31 333 THR A N 1
ATOM 2521 C CA . THR A 1 333 ? 11.657 16.458 -37.648 1.00 89.31 333 THR A CA 1
ATOM 2522 C C . THR A 1 333 ? 10.477 15.495 -37.517 1.00 89.31 333 THR A C 1
ATOM 2524 O O . THR A 1 333 ? 10.457 14.620 -36.657 1.00 89.31 333 THR A O 1
ATOM 2527 N N . ASN A 1 334 ? 9.512 15.593 -38.436 1.00 89.44 334 ASN A N 1
ATOM 2528 C CA . ASN A 1 334 ? 8.365 14.683 -38.495 1.00 89.44 334 ASN A CA 1
ATOM 2529 C C . ASN A 1 334 ? 8.740 13.349 -39.165 1.00 89.44 334 ASN A C 1
ATOM 2531 O O . ASN A 1 334 ? 8.653 13.207 -40.387 1.00 89.44 334 ASN A O 1
ATOM 2535 N N . SER A 1 335 ? 9.133 12.365 -38.356 1.00 93.56 335 SER A N 1
ATOM 2536 C CA . SER A 1 335 ? 9.356 10.971 -38.757 1.00 93.56 335 SER A CA 1
ATOM 2537 C C . SER A 1 335 ? 8.589 10.017 -37.828 1.00 93.56 335 SER A C 1
ATOM 2539 O O . SER A 1 335 ? 8.242 10.386 -36.705 1.00 93.56 335 SER A O 1
ATOM 2541 N N . VAL A 1 336 ? 8.333 8.780 -38.272 1.00 93.38 336 VAL A N 1
ATOM 2542 C CA . VAL A 1 336 ? 7.677 7.761 -37.425 1.00 93.38 336 VAL A CA 1
ATOM 2543 C C . VAL A 1 336 ? 8.547 7.444 -36.209 1.00 93.38 336 VAL A C 1
ATOM 2545 O O . VAL A 1 336 ? 8.034 7.280 -35.107 1.00 93.38 336 VAL A O 1
ATOM 2548 N N . ASP A 1 337 ? 9.863 7.419 -36.392 1.00 94.44 337 ASP A N 1
ATOM 2549 C CA . ASP A 1 337 ? 10.813 7.063 -35.343 1.00 94.44 337 ASP A CA 1
ATOM 2550 C C . ASP A 1 337 ? 11.003 8.182 -34.312 1.00 94.44 337 ASP A C 1
ATOM 2552 O O . ASP A 1 337 ? 11.209 7.901 -33.131 1.00 94.44 337 ASP A O 1
ATOM 2556 N N . ASN A 1 338 ? 10.834 9.444 -34.717 1.00 96.69 338 ASN A N 1
ATOM 2557 C CA . ASN A 1 338 ? 10.772 10.577 -33.796 1.00 96.69 338 ASN A CA 1
ATOM 2558 C C . ASN A 1 338 ? 9.468 10.540 -32.983 1.00 96.69 338 ASN A C 1
ATOM 2560 O O . ASN A 1 338 ? 9.510 10.737 -31.772 1.00 96.69 338 ASN A O 1
ATOM 2564 N N . VAL A 1 339 ? 8.325 10.218 -33.610 1.00 97.50 339 VAL A N 1
ATOM 2565 C CA . VAL A 1 339 ? 7.052 10.007 -32.890 1.00 97.50 339 VAL A CA 1
ATOM 2566 C C . VAL A 1 339 ? 7.183 8.858 -31.886 1.00 97.50 339 VAL A C 1
ATOM 2568 O O . VAL A 1 339 ? 6.818 9.033 -30.728 1.00 97.50 339 VAL A O 1
ATOM 2571 N N . ARG A 1 340 ? 7.758 7.714 -32.286 1.00 96.75 340 ARG A N 1
ATOM 2572 C CA . ARG A 1 340 ? 8.048 6.582 -31.385 1.00 96.75 340 ARG A CA 1
ATOM 2573 C C . ARG A 1 340 ? 8.901 7.007 -30.197 1.00 96.75 340 ARG A C 1
ATOM 2575 O O . ARG A 1 340 ? 8.506 6.751 -29.068 1.00 96.75 340 ARG A O 1
ATOM 2582 N N . ALA A 1 341 ? 10.025 7.681 -30.443 1.00 97.81 341 ALA A N 1
ATOM 2583 C CA . ALA A 1 341 ? 10.918 8.150 -29.386 1.00 97.81 341 ALA A CA 1
ATOM 2584 C C . ALA A 1 341 ? 10.209 9.107 -28.410 1.00 97.81 341 ALA A C 1
ATOM 2586 O O . ALA A 1 341 ? 10.355 8.960 -27.204 1.00 97.81 341 ALA A O 1
ATOM 2587 N N . ILE A 1 342 ? 9.391 10.043 -28.906 1.00 98.19 342 ILE A N 1
ATOM 2588 C CA . ILE A 1 342 ? 8.658 11.007 -28.068 1.00 98.19 342 ILE A CA 1
ATOM 2589 C C . ILE A 1 342 ? 7.547 10.329 -27.248 1.00 98.19 342 ILE A C 1
ATOM 2591 O O . ILE A 1 342 ? 7.380 10.645 -26.071 1.00 98.19 342 ILE A O 1
ATOM 2595 N N . VAL A 1 343 ? 6.804 9.383 -27.829 1.00 97.94 343 VAL A N 1
ATOM 2596 C CA . VAL A 1 343 ? 5.750 8.646 -27.105 1.00 97.94 343 VAL A CA 1
ATOM 2597 C C . VAL A 1 343 ? 6.356 7.676 -26.085 1.00 97.94 343 VAL A C 1
ATOM 2599 O O . VAL A 1 343 ? 5.849 7.583 -24.972 1.00 97.94 343 VAL A O 1
ATOM 2602 N N . LEU A 1 344 ? 7.473 7.016 -26.407 1.00 97.69 344 LEU A N 1
ATOM 2603 C CA . LEU A 1 344 ? 8.229 6.207 -25.444 1.00 97.69 344 LEU A CA 1
ATOM 2604 C C . LEU A 1 344 ? 8.842 7.064 -24.333 1.00 97.69 344 LEU A C 1
ATOM 2606 O O . LEU A 1 344 ? 8.852 6.633 -23.188 1.00 97.69 344 LEU A O 1
ATOM 2610 N N . LEU A 1 345 ? 9.294 8.287 -24.632 1.00 97.12 345 LEU A N 1
ATOM 2611 C CA . LEU A 1 345 ? 9.788 9.229 -23.624 1.00 97.12 345 LEU A CA 1
ATOM 2612 C C . LEU A 1 345 ? 8.661 9.627 -22.666 1.00 97.12 345 LEU A C 1
ATOM 2614 O O . LEU A 1 345 ? 8.862 9.635 -21.455 1.00 97.12 345 LEU A O 1
ATOM 2618 N N . ALA A 1 346 ? 7.457 9.875 -23.187 1.00 96.31 346 ALA A N 1
ATOM 2619 C CA . ALA A 1 346 ? 6.278 10.113 -22.364 1.00 96.31 346 ALA A CA 1
ATOM 2620 C C . ALA A 1 346 ? 5.889 8.898 -21.505 1.00 96.31 346 ALA A C 1
ATOM 2622 O O . ALA A 1 346 ? 5.593 9.061 -20.321 1.00 96.31 346 ALA A O 1
ATOM 2623 N N . LEU A 1 347 ? 5.909 7.690 -22.075 1.00 94.31 347 LEU A N 1
ATOM 2624 C CA . LEU A 1 347 ? 5.614 6.448 -21.355 1.00 94.31 347 LEU A CA 1
ATOM 2625 C C . LEU A 1 347 ? 6.645 6.178 -20.250 1.00 94.31 347 LEU A C 1
ATOM 2627 O O . LEU A 1 347 ? 6.268 5.869 -19.127 1.00 94.31 347 LEU A O 1
ATOM 2631 N N . CYS A 1 348 ? 7.929 6.392 -20.536 1.00 92.62 348 CYS A N 1
ATOM 2632 C CA . CYS A 1 348 ? 9.003 6.292 -19.556 1.00 92.62 348 CYS A CA 1
ATOM 2633 C C . CYS A 1 348 ? 8.809 7.307 -18.422 1.00 92.62 348 CYS A C 1
ATOM 2635 O O . CYS A 1 348 ? 8.783 6.922 -17.261 1.00 92.62 348 CYS A O 1
ATOM 2637 N N . MET A 1 349 ? 8.578 8.588 -18.730 1.00 90.56 349 MET A N 1
ATOM 2638 C CA . MET A 1 349 ? 8.313 9.607 -17.701 1.00 90.56 349 MET A CA 1
ATOM 2639 C C . MET A 1 349 ? 7.109 9.260 -16.813 1.00 90.56 349 MET A C 1
ATOM 2641 O O . MET A 1 349 ? 7.155 9.522 -15.618 1.00 90.56 349 MET A O 1
ATOM 2645 N N . HIS A 1 350 ? 6.074 8.612 -17.357 1.00 88.44 350 HIS A N 1
ATOM 2646 C CA . HIS A 1 350 ? 4.938 8.120 -16.574 1.00 88.44 350 HIS A CA 1
ATOM 2647 C C . HIS A 1 350 ? 5.335 6.993 -15.602 1.00 88.44 350 HIS A C 1
ATOM 2649 O O . HIS A 1 350 ? 5.003 7.087 -14.421 1.00 88.44 350 HIS A O 1
ATOM 2655 N N . CYS A 1 351 ? 6.130 6.010 -16.049 1.00 85.56 351 CYS A N 1
ATOM 2656 C CA . CYS A 1 351 ? 6.678 4.956 -15.182 1.00 85.56 351 CYS A CA 1
ATOM 2657 C C . CYS A 1 351 ? 7.548 5.500 -14.030 1.00 85.56 351 CYS A C 1
ATOM 2659 O O . CYS A 1 351 ? 7.589 4.893 -12.965 1.00 85.56 351 CYS A O 1
ATOM 2661 N N . TYR A 1 352 ? 8.208 6.648 -14.224 1.00 81.56 352 TYR A N 1
ATOM 2662 C CA . TYR A 1 352 ? 9.070 7.307 -13.229 1.00 81.56 352 TYR A CA 1
ATOM 2663 C C . TYR A 1 352 ? 8.377 8.447 -12.434 1.00 81.56 352 TYR A C 1
ATOM 2665 O O . TYR A 1 352 ? 9.055 9.218 -11.756 1.00 81.56 352 TYR A O 1
ATOM 2673 N N . ASP A 1 353 ? 7.040 8.550 -12.486 1.00 82.25 353 ASP A N 1
ATOM 2674 C CA . ASP A 1 353 ? 6.185 9.563 -11.817 1.00 82.25 353 ASP A CA 1
ATOM 2675 C C . ASP A 1 353 ? 6.366 11.043 -12.255 1.00 82.25 353 ASP A C 1
ATOM 2677 O O . ASP A 1 353 ? 5.887 11.976 -11.606 1.00 82.25 353 ASP A O 1
ATOM 2681 N N . ASP A 1 354 ? 6.970 11.298 -13.419 1.00 83.44 354 ASP A N 1
ATOM 2682 C CA . ASP A 1 354 ? 6.934 12.611 -14.085 1.00 83.44 354 ASP A CA 1
ATOM 2683 C C . ASP A 1 354 ? 5.681 12.720 -14.975 1.00 83.44 354 ASP A C 1
ATOM 2685 O O . ASP A 1 354 ? 5.715 12.661 -16.210 1.00 83.44 354 ASP A O 1
ATOM 2689 N N . THR A 1 355 ? 4.524 12.845 -14.324 1.00 84.06 355 THR A N 1
ATOM 2690 C CA . THR A 1 355 ? 3.214 12.803 -14.994 1.00 84.06 355 THR A CA 1
ATOM 2691 C C . THR A 1 355 ? 2.963 14.059 -15.847 1.00 84.06 355 THR A C 1
ATOM 2693 O O . THR A 1 355 ? 2.387 13.974 -16.936 1.00 84.06 355 THR A O 1
ATOM 2696 N N . ALA A 1 356 ? 3.430 15.239 -15.419 1.00 84.31 356 ALA A N 1
ATOM 2697 C CA . ALA A 1 356 ? 3.335 16.453 -16.240 1.00 84.31 356 ALA A CA 1
ATOM 2698 C C . ALA A 1 356 ? 4.299 16.450 -17.437 1.00 84.31 356 ALA A C 1
ATOM 2700 O O . ALA A 1 356 ? 3.885 16.844 -18.533 1.00 84.31 356 ALA A O 1
ATOM 2701 N N . GLY A 1 357 ? 5.545 15.995 -17.265 1.00 88.81 357 GLY A N 1
ATOM 2702 C CA . GLY A 1 357 ? 6.483 15.783 -18.367 1.00 88.81 357 GLY A CA 1
ATOM 2703 C C . GLY A 1 357 ? 5.921 14.788 -19.378 1.00 88.81 357 GLY A C 1
ATOM 2704 O O . GLY A 1 357 ? 5.883 15.087 -20.576 1.00 88.81 357 GLY A O 1
ATOM 2705 N N . SER A 1 358 ? 5.378 13.667 -18.888 1.00 92.62 358 SER A N 1
ATOM 2706 C CA . SER A 1 358 ? 4.687 12.653 -19.692 1.00 92.62 358 SER A CA 1
ATOM 2707 C C . SER A 1 358 ? 3.588 13.257 -20.564 1.00 92.62 358 SER A C 1
ATOM 2709 O O . SER A 1 358 ? 3.652 13.153 -21.791 1.00 92.62 358 SER A O 1
ATOM 2711 N N . TRP A 1 359 ? 2.633 13.980 -19.969 1.00 93.50 359 TRP A N 1
ATOM 2712 C CA . TRP A 1 359 ? 1.540 14.609 -20.716 1.00 93.50 359 TRP A CA 1
ATOM 2713 C C . TRP A 1 359 ? 2.033 15.575 -21.800 1.00 93.50 359 TRP A C 1
ATOM 2715 O O . TRP A 1 359 ? 1.516 15.583 -22.922 1.00 93.50 359 TRP A O 1
ATOM 2725 N N . ASN A 1 360 ? 3.037 16.394 -21.477 1.00 93.06 360 ASN A N 1
ATOM 2726 C CA . ASN A 1 360 ? 3.581 17.383 -22.402 1.00 93.06 360 ASN A CA 1
ATOM 2727 C C . ASN A 1 360 ? 4.252 16.711 -23.610 1.00 93.06 360 ASN A C 1
ATOM 2729 O O . ASN A 1 360 ? 3.952 17.071 -24.750 1.00 93.06 360 ASN A O 1
ATOM 2733 N N . ALA A 1 361 ? 5.101 15.705 -23.382 1.00 95.38 361 ALA A N 1
ATOM 2734 C CA . ALA A 1 361 ? 5.733 14.941 -24.457 1.00 95.38 361 ALA A CA 1
ATOM 2735 C C . ALA A 1 361 ? 4.703 14.149 -25.280 1.00 95.38 361 ALA A C 1
ATOM 2737 O O . ALA A 1 361 ? 4.731 14.207 -26.512 1.00 95.38 361 ALA A O 1
ATOM 2738 N N . LEU A 1 362 ? 3.738 13.489 -24.629 1.00 96.81 362 LEU A N 1
ATOM 2739 C CA . LEU A 1 362 ? 2.695 12.717 -25.307 1.00 96.81 362 LEU A CA 1
ATOM 2740 C C . LEU A 1 362 ? 1.853 13.599 -26.229 1.00 96.81 362 LEU A C 1
ATOM 2742 O O . LEU A 1 362 ? 1.647 13.251 -27.389 1.00 96.81 362 LEU A O 1
ATOM 2746 N N . THR A 1 363 ? 1.448 14.781 -25.756 1.00 95.44 363 THR A N 1
ATOM 2747 C CA . THR A 1 363 ? 0.693 15.755 -26.558 1.00 95.44 363 THR A CA 1
ATOM 2748 C C . THR A 1 363 ? 1.471 16.174 -27.810 1.00 95.44 363 THR A C 1
ATOM 2750 O O . THR A 1 363 ? 0.885 16.323 -28.885 1.00 95.44 363 THR A O 1
ATOM 2753 N N . VAL A 1 364 ? 2.796 16.334 -27.727 1.00 96.19 364 VAL A N 1
ATOM 2754 C CA . VAL A 1 364 ? 3.632 16.626 -28.905 1.00 96.19 364 VAL A CA 1
ATOM 2755 C C . VAL A 1 364 ? 3.677 15.427 -29.860 1.00 96.19 364 VAL A C 1
ATOM 2757 O O . VAL A 1 364 ? 3.450 15.604 -31.058 1.00 96.19 364 VAL A O 1
ATOM 2760 N N . GLY A 1 365 ? 3.865 14.208 -29.344 1.00 97.06 365 GLY A N 1
ATOM 2761 C CA . GLY A 1 365 ? 3.828 12.970 -30.134 1.00 97.06 365 GLY A CA 1
ATOM 2762 C C . GLY A 1 365 ? 2.498 12.765 -30.873 1.00 97.06 365 GLY A C 1
ATOM 2763 O O . GLY A 1 365 ? 2.497 12.496 -32.075 1.00 97.06 365 GLY A O 1
ATOM 2764 N N . VAL A 1 366 ? 1.368 12.985 -30.194 1.00 97.31 366 VAL A N 1
ATOM 2765 C CA . VAL A 1 366 ? 0.005 12.942 -30.761 1.00 97.31 366 VAL A CA 1
ATOM 2766 C C . VAL A 1 366 ? -0.161 13.968 -31.882 1.00 97.31 366 VAL A C 1
ATOM 2768 O O . VAL A 1 366 ? -0.658 13.630 -32.958 1.00 97.31 366 VAL A O 1
ATOM 2771 N N . ASN A 1 367 ? 0.298 15.208 -31.684 1.00 95.88 367 ASN A N 1
ATOM 2772 C CA . ASN A 1 367 ? 0.232 16.251 -32.712 1.00 95.88 367 ASN A CA 1
ATOM 2773 C C . ASN A 1 367 ? 1.094 15.915 -33.941 1.00 95.88 367 ASN A C 1
ATOM 2775 O O . ASN A 1 367 ? 0.638 16.095 -35.073 1.00 95.88 367 ASN A O 1
ATOM 2779 N N . MET A 1 368 ? 2.304 15.381 -33.749 1.00 96.50 368 MET A N 1
ATOM 2780 C CA . MET A 1 368 ? 3.173 14.934 -34.847 1.00 96.50 368 MET A CA 1
ATOM 2781 C C . MET A 1 368 ? 2.550 13.754 -35.610 1.00 96.50 368 MET A C 1
ATOM 2783 O O . MET A 1 368 ? 2.440 13.804 -36.836 1.00 96.50 368 MET A O 1
ATOM 2787 N N . ALA A 1 369 ? 2.052 12.734 -34.902 1.00 95.44 369 ALA A N 1
ATOM 2788 C CA . ALA A 1 369 ? 1.346 11.590 -35.484 1.00 95.44 369 ALA A CA 1
ATOM 2789 C C . ALA A 1 369 ? 0.099 12.013 -36.286 1.00 95.44 369 ALA A C 1
ATOM 2791 O O . ALA A 1 369 ? -0.125 11.532 -37.402 1.00 95.44 369 ALA A O 1
ATOM 2792 N N . THR A 1 370 ? -0.672 12.966 -35.757 1.00 94.50 370 THR A N 1
ATOM 2793 C CA . THR A 1 370 ? -1.852 13.547 -36.417 1.00 94.50 370 THR A CA 1
ATOM 2794 C C . THR A 1 370 ? -1.455 14.348 -37.661 1.00 94.50 370 THR A C 1
ATOM 2796 O O . THR A 1 370 ? -2.047 14.178 -38.728 1.00 94.50 370 THR A O 1
ATOM 2799 N N . GLY A 1 371 ? -0.403 15.170 -37.579 1.00 92.62 371 GLY A N 1
ATOM 2800 C CA . GLY A 1 371 ? 0.143 15.918 -38.720 1.00 92.62 371 GLY A CA 1
ATOM 2801 C C . GLY A 1 371 ? 0.685 15.017 -39.838 1.00 92.62 371 GLY A C 1
ATOM 2802 O O . GLY A 1 371 ? 0.579 15.355 -41.016 1.00 92.62 371 GLY A O 1
ATOM 2803 N N . MET A 1 372 ? 1.195 13.835 -39.485 1.00 92.12 372 MET A N 1
ATOM 2804 C CA . MET A 1 372 ? 1.607 12.776 -40.417 1.00 92.12 372 MET A CA 1
ATOM 2805 C C . MET A 1 372 ? 0.437 11.930 -40.960 1.00 92.12 372 MET A C 1
ATOM 2807 O O . MET A 1 372 ? 0.648 11.036 -41.791 1.00 92.12 372 MET A O 1
ATOM 2811 N N . GLY A 1 373 ? -0.794 12.183 -40.504 1.00 91.38 373 GLY A N 1
ATOM 2812 C CA . GLY A 1 373 ? -1.986 11.436 -40.900 1.00 91.38 373 GLY A CA 1
ATOM 2813 C C . GLY A 1 373 ? -1.959 9.972 -40.460 1.00 91.38 373 GLY A C 1
ATOM 2814 O O . GLY A 1 373 ? -2.467 9.119 -41.187 1.00 91.38 373 GLY A O 1
ATOM 2815 N N . LEU A 1 374 ? -1.298 9.643 -39.343 1.00 92.00 374 LEU A N 1
ATOM 2816 C CA . LEU A 1 374 ? -1.251 8.265 -38.837 1.00 92.00 374 LEU A CA 1
ATOM 2817 C C . LEU A 1 374 ? -2.625 7.808 -38.334 1.00 92.00 374 LEU A C 1
ATOM 2819 O O . LEU A 1 374 ? -2.973 6.651 -38.545 1.00 92.00 374 LEU A O 1
ATOM 2823 N N . HIS A 1 375 ? -3.417 8.737 -37.792 1.00 92.31 375 HIS A N 1
ATOM 2824 C CA . HIS A 1 375 ? -4.733 8.548 -37.170 1.00 92.31 375 HIS A CA 1
ATOM 2825 C C . HIS A 1 375 ? -5.861 8.039 -38.064 1.00 92.31 375 HIS A C 1
ATOM 2827 O O . HIS A 1 375 ? -6.937 7.734 -37.554 1.00 92.31 375 HIS A O 1
ATOM 2833 N N . LYS A 1 376 ? -5.652 7.957 -39.383 1.00 88.69 376 LYS A N 1
ATOM 2834 C CA . LYS A 1 376 ? -6.689 7.539 -40.333 1.00 88.69 376 LYS A CA 1
ATOM 2835 C C . LYS A 1 376 ? -6.136 6.850 -41.585 1.00 88.69 376 LYS A C 1
ATOM 2837 O O . LYS A 1 376 ? -4.965 7.052 -41.927 1.00 88.69 376 LYS A O 1
ATOM 2842 N N . PRO A 1 377 ? -6.974 6.081 -42.312 1.00 83.25 377 PRO A N 1
ATOM 2843 C CA . PRO A 1 377 ? -6.561 5.389 -43.529 1.00 83.25 377 PRO A CA 1
ATOM 2844 C C . PRO A 1 377 ? -5.981 6.326 -44.597 1.00 83.25 377 PRO A C 1
ATOM 2846 O O . PRO A 1 377 ? -6.431 7.461 -44.786 1.00 83.25 377 PRO A O 1
ATOM 2849 N N . ARG A 1 378 ? -5.011 5.824 -45.371 1.00 81.12 378 ARG A N 1
ATOM 2850 C CA . ARG A 1 378 ? -4.423 6.553 -46.505 1.00 81.12 378 ARG A CA 1
ATOM 2851 C C . ARG A 1 378 ? -5.471 6.764 -47.612 1.00 81.12 378 ARG A C 1
ATOM 2853 O O . ARG A 1 378 ? -5.815 5.837 -48.338 1.00 81.12 378 ARG A O 1
ATOM 2860 N N . THR A 1 379 ? -5.919 8.006 -47.807 1.00 67.19 379 THR A N 1
ATOM 2861 C CA . THR A 1 379 ? -6.956 8.361 -48.802 1.00 67.19 379 THR A CA 1
ATOM 2862 C C . THR A 1 379 ? -6.520 8.189 -50.262 1.00 67.19 379 THR A C 1
ATOM 2864 O O . THR A 1 379 ? -7.359 8.020 -51.142 1.00 67.19 379 THR A O 1
ATOM 2867 N N . CYS A 1 380 ? -5.214 8.205 -50.545 1.00 59.44 380 CYS A N 1
ATOM 2868 C CA . CYS A 1 380 ? -4.666 8.053 -51.894 1.00 59.44 380 CYS A CA 1
ATOM 2869 C C . CYS A 1 380 ? -3.953 6.705 -52.081 1.00 59.44 380 CYS A C 1
ATOM 2871 O O . CYS A 1 380 ? -2.723 6.636 -52.035 1.00 59.44 380 CYS A O 1
ATOM 2873 N N . ARG A 1 381 ? -4.710 5.645 -52.404 1.00 55.44 381 ARG A N 1
ATOM 2874 C CA . ARG A 1 381 ? -4.178 4.380 -52.958 1.00 55.44 381 ARG A CA 1
ATOM 2875 C C . ARG A 1 381 ? -3.671 4.556 -54.401 1.00 55.44 381 ARG A C 1
ATOM 2877 O O . ARG A 1 381 ? -4.125 3.886 -55.329 1.00 55.44 381 ARG A O 1
ATOM 2884 N N . ARG A 1 382 ? -2.700 5.446 -54.627 1.00 52.44 382 ARG A N 1
ATOM 2885 C CA . ARG A 1 382 ? -1.917 5.393 -55.871 1.00 52.44 382 ARG A CA 1
ATOM 2886 C C . ARG A 1 382 ? -1.117 4.088 -55.816 1.00 52.44 382 ARG A C 1
ATOM 2888 O O . ARG A 1 382 ? -0.447 3.847 -54.816 1.00 52.44 382 ARG A O 1
ATOM 2895 N N . LYS A 1 383 ? -1.217 3.238 -56.849 1.00 48.12 383 LYS A N 1
ATOM 2896 C CA . LYS A 1 383 ? -0.498 1.949 -56.960 1.00 48.12 383 LYS A CA 1
ATOM 2897 C C . LYS A 1 383 ? 1.017 2.170 -57.117 1.00 48.12 383 LYS A C 1
ATOM 2899 O O . LYS A 1 383 ? 1.596 1.872 -58.157 1.00 48.12 383 LYS A O 1
ATOM 2904 N N . CYS A 1 384 ? 1.665 2.717 -56.096 1.00 47.66 384 CYS A N 1
ATOM 2905 C CA . CYS A 1 384 ? 3.112 2.817 -56.013 1.00 47.66 384 CYS A CA 1
ATOM 2906 C C . CYS A 1 384 ? 3.657 1.433 -55.658 1.00 47.66 384 CYS A C 1
ATOM 2908 O O . CYS A 1 384 ? 3.784 1.095 -54.485 1.00 47.66 384 CYS A O 1
ATOM 2910 N N . GLN A 1 385 ? 3.962 0.632 -56.683 1.00 50.97 385 GLN A N 1
ATOM 2911 C CA . GLN A 1 385 ? 4.578 -0.694 -56.527 1.00 50.97 385 GLN A CA 1
ATOM 2912 C C . GLN A 1 385 ? 5.944 -0.630 -55.816 1.00 50.97 385 GLN A C 1
ATOM 2914 O O . GLN A 1 385 ? 6.377 -1.616 -55.232 1.00 50.97 385 GLN A O 1
ATOM 2919 N N . ASN A 1 386 ? 6.562 0.554 -55.760 1.00 49.00 386 ASN A N 1
ATOM 2920 C CA . ASN A 1 386 ? 7.723 0.834 -54.924 1.00 49.00 386 ASN A CA 1
ATOM 2921 C C . ASN A 1 386 ? 7.274 1.366 -53.547 1.00 49.00 386 ASN A C 1
ATOM 2923 O O . ASN A 1 386 ? 7.149 2.582 -53.358 1.00 49.00 386 ASN A O 1
ATOM 2927 N N . ARG A 1 387 ? 7.063 0.471 -52.568 1.00 54.06 387 ARG A N 1
ATOM 2928 C CA . ARG A 1 387 ? 7.095 0.858 -51.142 1.00 54.06 387 ARG A CA 1
ATOM 2929 C C . ARG A 1 387 ? 8.482 1.452 -50.852 1.00 54.06 387 ARG A C 1
ATOM 2931 O O . ARG A 1 387 ? 9.490 0.847 -51.208 1.00 54.06 387 ARG A O 1
ATOM 2938 N N . LYS A 1 388 ? 8.554 2.614 -50.191 1.00 56.47 388 LYS A N 1
ATOM 2939 C CA . LYS A 1 388 ? 9.827 3.071 -49.608 1.00 56.47 388 LYS A CA 1
ATOM 2940 C C . LYS A 1 388 ? 10.228 2.088 -48.495 1.00 56.47 388 LYS A C 1
ATOM 2942 O O . LYS A 1 388 ? 9.359 1.781 -47.674 1.00 56.47 388 LYS A O 1
ATOM 2947 N N . PRO A 1 389 ? 11.491 1.628 -48.423 1.00 48.47 389 PRO A N 1
ATOM 2948 C CA . PRO A 1 389 ? 11.980 0.881 -47.266 1.00 48.47 389 PRO A CA 1
ATOM 2949 C C . PRO A 1 389 ? 11.692 1.650 -45.966 1.00 48.47 389 PRO A C 1
ATOM 2951 O O . PRO A 1 389 ? 11.877 2.865 -45.924 1.00 48.47 389 PRO A O 1
ATOM 2954 N N . GLY A 1 390 ? 11.188 0.960 -44.939 1.00 54.78 390 GLY A N 1
ATOM 2955 C CA . GLY A 1 390 ? 10.852 1.553 -43.634 1.00 54.78 390 GLY A CA 1
ATOM 2956 C C . GLY A 1 390 ? 9.516 2.309 -43.543 1.00 54.78 390 GLY A C 1
ATOM 2957 O O . GLY A 1 390 ? 9.182 2.823 -42.479 1.00 54.78 390 GLY A O 1
ATOM 2958 N N . ALA A 1 391 ? 8.716 2.394 -44.612 1.00 65.06 391 ALA A N 1
ATOM 2959 C CA . ALA A 1 391 ? 7.376 2.975 -44.514 1.00 65.06 391 ALA A CA 1
ATOM 2960 C C . ALA A 1 391 ? 6.375 1.966 -43.926 1.00 65.06 391 ALA A C 1
ATOM 2962 O O . ALA A 1 391 ? 6.096 0.965 -44.587 1.00 65.06 391 ALA A O 1
ATOM 2963 N N . LEU A 1 392 ? 5.786 2.285 -42.760 1.00 74.44 392 LEU A N 1
ATOM 2964 C CA . LEU A 1 392 ? 4.728 1.472 -42.141 1.00 74.44 392 LEU A CA 1
ATOM 2965 C C . LEU A 1 392 ? 3.629 1.130 -43.149 1.00 74.44 392 LEU A C 1
ATOM 2967 O O . LEU A 1 392 ? 3.179 2.014 -43.909 1.00 74.44 392 LEU A O 1
ATOM 2971 N N . ASP A 1 393 ? 3.156 -0.111 -43.115 1.00 82.81 393 ASP A N 1
ATOM 2972 C CA . ASP A 1 393 ? 1.946 -0.493 -43.831 1.00 82.81 393 ASP A CA 1
ATOM 2973 C C . ASP A 1 393 ? 0.681 0.124 -43.205 1.00 82.81 393 ASP A C 1
ATOM 2975 O O . ASP A 1 393 ? 0.756 1.094 -42.443 1.00 82.81 393 ASP A O 1
ATOM 2979 N N . ASP A 1 394 ? -0.496 -0.282 -43.676 1.00 81.62 394 ASP A N 1
ATOM 2980 C CA . ASP A 1 394 ? -1.754 0.323 -43.231 1.00 81.62 394 ASP A CA 1
ATOM 2981 C C . ASP A 1 394 ? -2.242 -0.262 -41.890 1.00 81.62 394 ASP A C 1
ATOM 2983 O O . ASP A 1 394 ? -2.918 0.455 -41.154 1.00 81.62 394 ASP A O 1
ATOM 2987 N N . GLU A 1 395 ? -1.846 -1.489 -41.527 1.00 82.12 395 GLU A N 1
ATOM 2988 C CA . GLU A 1 395 ? -2.239 -2.131 -40.264 1.00 82.12 395 GLU A CA 1
ATOM 2989 C C . GLU A 1 395 ? -1.243 -1.801 -39.147 1.00 82.12 395 GLU A C 1
ATOM 2991 O O . GLU A 1 395 ? -1.658 -1.359 -38.078 1.00 82.12 395 GLU A O 1
ATOM 2996 N N . GLU A 1 396 ? 0.069 -1.839 -39.418 1.00 83.75 396 GLU A N 1
ATOM 2997 C CA . GLU A 1 396 ? 1.096 -1.306 -38.505 1.00 83.75 396 GLU A CA 1
ATOM 2998 C C . GLU A 1 396 ? 0.797 0.151 -38.116 1.00 83.75 396 GLU A C 1
ATOM 3000 O O . GLU A 1 396 ? 0.950 0.547 -36.962 1.00 83.75 396 GLU A O 1
ATOM 3005 N N . ARG A 1 397 ? 0.336 0.964 -39.080 1.00 89.38 397 ARG A N 1
ATOM 3006 C CA . ARG A 1 397 ? -0.094 2.353 -38.853 1.00 89.38 397 ARG A CA 1
ATOM 3007 C C . ARG A 1 397 ? -1.296 2.434 -37.912 1.00 89.38 397 ARG A C 1
ATOM 3009 O O . ARG A 1 397 ? -1.305 3.299 -37.037 1.00 89.38 397 ARG A O 1
ATOM 3016 N N . ARG A 1 398 ? -2.313 1.593 -38.126 1.00 89.12 398 ARG A N 1
ATOM 3017 C CA . ARG A 1 398 ? -3.539 1.555 -37.317 1.00 89.12 398 ARG A CA 1
ATOM 3018 C C . ARG A 1 398 ? -3.223 1.135 -35.886 1.00 89.12 398 ARG A C 1
ATOM 3020 O O . ARG A 1 398 ? -3.594 1.849 -34.961 1.00 89.12 398 ARG A O 1
ATOM 3027 N N . ILE A 1 399 ? -2.487 0.040 -35.722 1.00 88.69 399 ILE A N 1
ATOM 3028 C CA . ILE A 1 399 ? -2.045 -0.500 -34.431 1.00 88.69 399 ILE A CA 1
ATOM 3029 C C . ILE A 1 399 ? -1.212 0.534 -33.666 1.00 88.69 399 ILE A C 1
ATOM 3031 O O . ILE A 1 399 ? -1.527 0.845 -32.519 1.00 88.69 399 ILE A O 1
ATOM 3035 N N . PHE A 1 400 ? -0.218 1.142 -34.322 1.00 92.75 400 PHE A N 1
ATOM 3036 C CA . PHE A 1 400 ? 0.627 2.172 -33.714 1.00 92.75 400 PHE A CA 1
ATOM 3037 C C . PHE A 1 400 ? -0.183 3.388 -33.244 1.00 92.75 400 PHE A C 1
ATOM 3039 O O . PHE A 1 400 ? 0.020 3.879 -32.134 1.00 92.75 400 PHE A O 1
ATOM 3046 N N . TRP A 1 401 ? -1.146 3.854 -34.050 1.00 94.69 401 TRP A N 1
ATOM 3047 C CA . TRP A 1 401 ? -2.051 4.922 -33.625 1.00 94.69 401 TRP A CA 1
ATOM 3048 C C . TRP A 1 401 ? -2.939 4.503 -32.449 1.00 94.69 401 TRP A C 1
ATOM 3050 O O . TRP A 1 401 ? -3.092 5.281 -31.513 1.00 94.69 401 TRP A O 1
ATOM 3060 N N . LEU A 1 402 ? -3.510 3.296 -32.471 1.00 93.25 402 LEU A N 1
ATOM 3061 C CA . LEU A 1 402 ? -4.379 2.809 -31.397 1.00 93.25 402 LEU A CA 1
ATOM 3062 C C . LEU A 1 402 ? -3.620 2.621 -30.068 1.00 93.25 402 LEU A C 1
ATOM 3064 O O . LEU A 1 402 ? -4.189 2.875 -29.009 1.00 93.25 402 LEU A O 1
ATOM 3068 N N . GLY A 1 403 ? -2.322 2.296 -30.109 1.00 94.12 403 GLY A N 1
ATOM 3069 C CA . GLY A 1 403 ? -1.442 2.328 -28.934 1.00 94.12 403 GLY A CA 1
ATOM 3070 C C . GLY A 1 403 ? -1.273 3.737 -28.348 1.00 94.12 403 GLY A C 1
ATOM 3071 O O . GLY A 1 403 ? -1.427 3.921 -27.142 1.00 94.12 403 GLY A O 1
ATOM 3072 N N . ILE A 1 404 ? -1.033 4.747 -29.197 1.00 96.69 404 ILE A N 1
ATOM 3073 C CA . ILE A 1 404 ? -0.962 6.165 -28.782 1.00 96.69 404 ILE A CA 1
ATOM 3074 C C . ILE A 1 404 ? -2.315 6.640 -28.221 1.00 96.69 404 ILE A C 1
ATOM 3076 O O . ILE A 1 404 ? -2.359 7.280 -27.173 1.00 96.69 404 ILE A O 1
ATOM 3080 N N . TYR A 1 405 ? -3.411 6.306 -28.907 1.00 95.88 405 TYR A N 1
ATOM 3081 C CA . TYR A 1 405 ? -4.795 6.617 -28.533 1.00 95.88 405 TYR A CA 1
ATOM 3082 C C . TYR A 1 405 ? -5.148 6.082 -27.144 1.00 95.88 405 TYR A C 1
ATOM 3084 O O . TYR A 1 405 ? -5.713 6.814 -26.332 1.00 95.88 405 TYR A O 1
ATOM 3092 N N . ALA A 1 406 ? -4.800 4.822 -26.861 1.00 94.81 406 ALA A N 1
ATOM 3093 C CA . ALA A 1 406 ? -5.077 4.212 -25.569 1.00 94.81 406 ALA A CA 1
ATOM 3094 C C . ALA A 1 406 ? -4.297 4.923 -24.455 1.00 94.81 406 ALA A C 1
ATOM 3096 O O . ALA A 1 406 ? -4.907 5.400 -23.498 1.00 94.81 406 ALA A O 1
ATOM 3097 N N . PHE A 1 407 ? -2.976 5.068 -24.612 1.00 95.75 407 PHE A N 1
ATOM 3098 C CA . PHE A 1 407 ? -2.123 5.701 -23.602 1.00 95.75 407 PHE A CA 1
ATOM 3099 C C . PHE A 1 407 ? -2.532 7.157 -23.309 1.00 95.75 407 PHE A C 1
ATOM 3101 O O . PHE A 1 407 ? -2.630 7.544 -22.145 1.00 95.75 407 PHE A O 1
ATOM 3108 N N . GLU A 1 408 ? -2.859 7.950 -24.338 1.00 95.94 408 GLU A N 1
ATOM 3109 C CA . GLU A 1 408 ? -3.316 9.338 -24.158 1.00 95.94 408 GLU A CA 1
ATOM 3110 C C . GLU A 1 408 ? -4.614 9.430 -23.362 1.00 95.94 408 GLU A C 1
ATOM 3112 O O . GLU A 1 408 ? -4.725 10.283 -22.482 1.00 95.94 408 GLU A O 1
ATOM 3117 N N . LYS A 1 409 ? -5.568 8.530 -23.611 1.00 95.19 409 LYS A N 1
ATOM 3118 C CA . LYS A 1 409 ? -6.866 8.543 -22.932 1.00 95.19 409 LYS A CA 1
ATOM 3119 C C . LYS A 1 409 ? -6.795 8.038 -21.491 1.00 95.19 409 LYS A C 1
ATOM 3121 O O . LYS A 1 409 ? -7.486 8.609 -20.646 1.00 95.19 409 LYS A O 1
ATOM 3126 N N . PHE A 1 410 ? -5.940 7.056 -21.183 1.00 93.44 410 PHE A N 1
ATOM 3127 C CA . PHE A 1 410 ? -5.639 6.684 -19.791 1.00 93.44 410 PHE A CA 1
ATOM 3128 C C . PHE A 1 410 ? -5.026 7.867 -19.033 1.00 93.44 410 PHE A C 1
ATOM 3130 O O . PHE A 1 410 ? -5.588 8.303 -18.027 1.00 93.44 410 PHE A O 1
ATOM 3137 N N . LEU A 1 411 ? -3.948 8.457 -19.563 1.00 91.38 411 LEU A N 1
ATOM 3138 C CA . LEU A 1 411 ? -3.255 9.577 -18.921 1.00 91.38 411 LEU A CA 1
ATOM 3139 C C . LEU A 1 411 ? -4.154 10.822 -18.792 1.00 91.38 411 LEU A C 1
ATOM 3141 O O . LEU A 1 411 ? -4.139 11.502 -17.765 1.00 91.38 411 LEU A O 1
ATOM 3145 N N . ALA A 1 412 ? -4.992 11.106 -19.796 1.00 92.12 412 ALA A N 1
ATOM 3146 C CA . ALA A 1 412 ? -5.981 12.180 -19.733 1.00 92.12 412 ALA A CA 1
ATOM 3147 C C . ALA A 1 412 ? -6.982 11.956 -18.591 1.00 92.12 412 ALA A C 1
ATOM 3149 O O . ALA A 1 412 ? -7.216 12.873 -17.803 1.00 92.12 412 ALA A O 1
ATOM 3150 N N . PHE A 1 413 ? -7.552 10.751 -18.481 1.00 91.56 413 PHE A N 1
ATOM 3151 C CA . PHE A 1 413 ? -8.512 10.411 -17.430 1.00 91.56 413 PHE A CA 1
ATOM 3152 C C . PHE A 1 413 ? -7.886 10.512 -16.031 1.00 91.56 413 PHE A C 1
ATOM 3154 O O . PHE A 1 413 ? -8.464 11.139 -15.144 1.00 91.56 413 PHE A O 1
ATOM 3161 N N . GLU A 1 414 ? -6.677 9.977 -15.860 1.00 86.31 414 GLU A N 1
ATOM 3162 C CA . GLU A 1 414 ? -5.918 10.001 -14.605 1.00 86.31 414 GLU A CA 1
ATOM 3163 C C . GLU A 1 414 ? -5.578 11.415 -14.125 1.00 86.31 414 GLU A C 1
ATOM 3165 O O . GLU A 1 414 ? -5.785 11.738 -12.955 1.00 86.31 414 GLU A O 1
ATOM 3170 N N . MET A 1 415 ? -5.145 12.300 -15.027 1.00 85.25 415 MET A N 1
ATOM 3171 C CA . MET A 1 415 ? -4.904 13.713 -14.704 1.00 85.25 415 MET A CA 1
ATOM 3172 C C . MET A 1 415 ? -6.193 14.553 -14.594 1.00 85.25 415 MET A C 1
ATOM 3174 O O . MET A 1 415 ? -6.127 15.769 -14.371 1.00 85.25 415 MET A O 1
ATOM 3178 N N . GLY A 1 416 ? -7.366 13.952 -14.816 1.00 85.31 416 GLY A N 1
ATOM 3179 C CA . GLY A 1 416 ? -8.661 14.631 -14.875 1.00 85.31 416 GLY A CA 1
ATOM 3180 C C . GLY A 1 416 ? -8.799 15.634 -16.027 1.00 85.31 416 GLY A C 1
ATOM 3181 O O . GLY A 1 416 ? -9.542 16.616 -15.932 1.00 85.31 416 GLY A O 1
ATOM 3182 N N . ARG A 1 417 ? -8.045 15.426 -17.106 1.00 87.38 417 ARG A N 1
ATOM 3183 C CA . ARG A 1 417 ? -8.008 16.256 -18.315 1.00 87.38 417 ARG A CA 1
ATOM 3184 C C . ARG A 1 417 ? -8.999 15.730 -19.357 1.00 87.38 417 ARG A C 1
ATOM 3186 O O . ARG A 1 417 ? -9.532 14.630 -19.261 1.00 87.38 417 ARG A O 1
ATOM 3193 N N . LEU A 1 418 ? -9.283 16.560 -20.357 1.00 90.12 418 LEU A N 1
ATOM 3194 C CA . LEU A 1 418 ? -9.987 16.108 -21.556 1.00 90.12 418 LEU A CA 1
ATOM 3195 C C . LEU A 1 418 ? -8.952 15.525 -22.520 1.00 90.12 418 LEU A C 1
ATOM 3197 O O . LEU A 1 418 ? -7.911 16.152 -22.714 1.00 90.12 418 LEU A O 1
ATOM 3201 N N . SER A 1 419 ? -9.266 14.381 -23.132 1.00 92.12 419 SER A N 1
ATOM 3202 C CA . SER A 1 419 ? -8.489 13.846 -24.253 1.00 92.12 419 SER A CA 1
ATOM 3203 C C . SER A 1 419 ? -8.392 14.896 -25.365 1.00 92.12 419 SER A C 1
ATOM 3205 O O . SER A 1 419 ? -9.359 15.596 -25.682 1.00 92.12 419 SER A O 1
ATOM 3207 N N . SER A 1 420 ? -7.196 15.020 -25.924 1.00 90.44 420 SER A N 1
ATOM 3208 C CA . SER A 1 420 ? -6.863 15.843 -27.086 1.00 90.44 420 SER A CA 1
ATOM 3209 C C . SER A 1 420 ? -7.246 15.178 -28.412 1.00 90.44 420 SER A C 1
ATOM 3211 O O . SER A 1 420 ? -7.264 15.844 -29.447 1.00 90.44 420 SER A O 1
ATOM 3213 N N . ILE A 1 421 ? -7.569 13.881 -28.375 1.00 94.06 421 ILE A N 1
ATOM 3214 C CA . ILE A 1 421 ? -7.927 13.063 -29.530 1.00 94.06 421 ILE A CA 1
ATOM 3215 C C . ILE A 1 421 ? -9.452 13.028 -29.686 1.00 94.06 421 ILE A C 1
ATOM 3217 O O . ILE A 1 421 ? -10.166 12.563 -28.795 1.00 94.06 421 ILE A O 1
ATOM 3221 N N . ASP A 1 422 ? -9.933 13.492 -30.841 1.00 89.38 422 ASP A N 1
ATOM 3222 C CA . ASP A 1 422 ? -11.334 13.384 -31.252 1.00 89.38 422 ASP A CA 1
ATOM 3223 C C . ASP A 1 422 ? -11.588 12.010 -31.892 1.00 89.38 422 ASP A C 1
ATOM 3225 O O . ASP A 1 422 ? -10.948 11.646 -32.884 1.00 89.38 422 ASP A O 1
ATOM 3229 N N . ASP A 1 423 ? -12.508 11.241 -31.310 1.00 88.00 423 ASP A N 1
ATOM 3230 C CA . ASP A 1 423 ? -12.812 9.871 -31.729 1.00 88.00 423 ASP A CA 1
ATOM 3231 C C . ASP A 1 423 ? -13.463 9.829 -33.128 1.00 88.00 423 ASP A C 1
ATOM 3233 O O . ASP A 1 423 ? -13.272 8.859 -33.860 1.00 88.00 423 ASP A O 1
ATOM 3237 N N . GLU A 1 424 ? -14.163 10.895 -33.541 1.00 86.44 424 GLU A N 1
ATOM 3238 C CA . GLU A 1 424 ? -14.843 10.993 -34.847 1.00 86.44 424 GLU A CA 1
ATOM 3239 C C . GLU A 1 424 ? -13.870 11.208 -36.024 1.00 86.44 424 GLU A C 1
ATOM 3241 O O . GLU A 1 424 ? -14.198 10.921 -37.176 1.00 86.44 424 GLU A O 1
ATOM 3246 N N . ASP A 1 425 ? -12.662 11.717 -35.756 1.00 85.88 425 ASP A N 1
ATOM 3247 C CA . ASP A 1 425 ? -11.652 12.055 -36.776 1.00 85.88 425 ASP A CA 1
ATOM 3248 C C . ASP A 1 425 ? -10.611 10.926 -36.994 1.00 85.88 425 ASP A C 1
ATOM 3250 O O . ASP A 1 425 ? -9.694 11.065 -37.820 1.00 85.88 425 ASP A O 1
ATOM 3254 N N . CYS A 1 426 ? -10.745 9.818 -36.251 1.00 88.00 426 CYS A N 1
ATOM 3255 C CA . CYS A 1 426 ? -9.780 8.718 -36.120 1.00 88.00 426 CYS A CA 1
ATOM 3256 C C . CYS A 1 426 ? -10.280 7.378 -36.707 1.00 88.00 426 CYS A C 1
ATOM 3258 O O . CYS A 1 426 ? -11.376 7.279 -37.259 1.00 88.00 426 CYS A O 1
ATOM 3260 N N . TYR A 1 427 ? -9.473 6.311 -36.607 1.00 84.31 427 TYR A N 1
ATOM 3261 C CA . TYR A 1 427 ? -9.975 4.946 -36.821 1.00 84.31 427 TYR A CA 1
ATOM 3262 C C . TYR A 1 427 ? -11.101 4.612 -35.831 1.00 84.31 427 TYR A C 1
ATOM 3264 O O . TYR A 1 427 ? -11.001 4.999 -34.665 1.00 84.31 427 TYR A O 1
ATOM 3272 N N . PRO A 1 428 ? -12.100 3.805 -36.240 1.00 77.56 428 PRO A N 1
ATOM 3273 C CA . PRO A 1 428 ? -13.057 3.225 -35.311 1.00 77.56 428 PRO A CA 1
ATOM 3274 C C . PRO A 1 428 ? -12.323 2.493 -34.174 1.00 77.56 428 PRO A C 1
ATOM 3276 O O . PRO A 1 428 ? -11.492 1.625 -34.459 1.00 77.56 428 PRO A O 1
ATOM 3279 N N . PRO A 1 429 ? -12.623 2.808 -32.903 1.00 66.25 429 PRO A N 1
ATOM 3280 C CA . PRO A 1 429 ? -11.927 2.228 -31.755 1.00 66.25 429 PRO A CA 1
ATOM 3281 C C . PRO A 1 429 ? -12.328 0.773 -31.472 1.00 66.25 429 PRO A C 1
ATOM 3283 O O . PRO A 1 429 ? -11.707 0.127 -30.637 1.00 66.25 429 PRO A O 1
ATOM 3286 N N . HIS A 1 430 ? -13.337 0.234 -32.168 1.00 65.06 430 HIS A N 1
ATOM 3287 C CA . HIS A 1 430 ? -13.691 -1.175 -32.040 1.00 65.06 430 HIS A CA 1
ATOM 3288 C C . HIS A 1 430 ? -12.645 -2.055 -32.736 1.00 65.06 430 HIS A C 1
ATOM 3290 O O . HIS A 1 430 ? -12.519 -2.072 -33.964 1.00 65.06 430 HIS A O 1
ATOM 3296 N N . VAL A 1 431 ? -11.921 -2.828 -31.932 1.00 61.75 431 VAL A N 1
ATOM 3297 C CA . VAL A 1 431 ? -10.957 -3.831 -32.390 1.00 61.75 431 VAL A CA 1
ATOM 3298 C C . VAL A 1 431 ? -11.642 -5.199 -32.364 1.00 61.75 431 VAL A C 1
ATOM 3300 O O . VAL A 1 431 ? -11.629 -5.881 -31.347 1.00 61.75 431 VAL A O 1
ATOM 3303 N N . GLN A 1 432 ? -12.327 -5.554 -33.455 1.00 54.00 432 GLN A N 1
ATOM 3304 C CA . GLN A 1 432 ? -12.974 -6.869 -33.609 1.00 54.00 432 GLN A CA 1
ATOM 3305 C C . GLN A 1 432 ? -12.005 -7.919 -34.177 1.00 54.00 432 GLN A C 1
ATOM 3307 O O . GLN A 1 432 ? -11.950 -9.030 -33.662 1.00 54.00 432 GLN A O 1
ATOM 3312 N N . ASP A 1 433 ? -11.182 -7.521 -35.153 1.00 49.97 433 ASP A N 1
ATOM 3313 C CA . ASP A 1 433 ? -10.210 -8.384 -35.829 1.00 49.97 433 ASP A CA 1
ATOM 3314 C C . ASP A 1 433 ? -8.797 -7.797 -35.674 1.00 49.97 433 ASP A C 1
ATOM 3316 O O . ASP A 1 433 ? -8.520 -6.688 -36.152 1.00 49.97 433 ASP A O 1
ATOM 3320 N N . LEU A 1 434 ? -7.908 -8.523 -34.988 1.00 52.25 434 LEU A N 1
ATOM 3321 C CA . LEU A 1 434 ? -6.486 -8.180 -34.865 1.00 52.25 434 LEU A CA 1
ATOM 3322 C C . LEU A 1 434 ? -5.635 -9.461 -34.862 1.00 52.25 434 LEU A C 1
ATOM 3324 O O . LEU A 1 434 ? -4.952 -9.793 -33.895 1.00 52.25 434 LEU A O 1
ATOM 3328 N N . ASP A 1 435 ? -5.680 -10.175 -35.991 1.00 44.41 435 ASP A N 1
ATOM 3329 C CA . ASP A 1 435 ? -4.922 -11.409 -36.276 1.00 44.41 435 ASP A CA 1
ATOM 3330 C C . ASP A 1 435 ? -3.387 -11.215 -36.286 1.00 44.41 435 ASP A C 1
ATOM 3332 O O . ASP A 1 435 ? -2.624 -12.133 -36.571 1.00 44.41 435 ASP A O 1
ATOM 3336 N N . THR A 1 436 ? -2.888 -10.014 -35.999 1.00 45.50 436 THR A N 1
ATOM 3337 C CA . THR A 1 436 ? -1.475 -9.626 -36.124 1.00 45.50 436 THR A CA 1
ATOM 3338 C C . THR A 1 436 ? -0.568 -10.120 -34.992 1.00 45.50 436 THR A C 1
ATOM 3340 O O . THR A 1 436 ? 0.645 -9.949 -35.083 1.00 45.50 436 THR A O 1
ATOM 3343 N N . TYR A 1 437 ? -1.119 -10.771 -33.960 1.00 46.25 437 TYR A N 1
ATOM 3344 C CA . TYR A 1 437 ? -0.363 -11.467 -32.906 1.00 46.25 437 TYR A CA 1
ATOM 3345 C C . TYR A 1 437 ? -0.638 -12.983 -32.898 1.00 46.25 437 TYR A C 1
ATOM 3347 O O . TYR A 1 437 ? -0.845 -13.590 -31.848 1.00 46.25 437 TYR A O 1
ATOM 3355 N N . THR A 1 438 ? -0.627 -13.619 -34.074 1.00 40.97 438 THR A N 1
ATOM 3356 C CA . THR A 1 438 ? -0.697 -15.084 -34.202 1.00 40.97 438 THR A CA 1
ATOM 3357 C C . THR A 1 438 ? 0.610 -15.773 -33.795 1.00 40.97 438 THR A C 1
ATOM 3359 O O . THR A 1 438 ? 1.374 -16.234 -34.643 1.00 40.97 438 THR A O 1
ATOM 3362 N N . GLU A 1 439 ? 0.813 -15.953 -32.493 1.00 40.72 439 GLU A N 1
ATOM 3363 C CA . GLU A 1 439 ? 1.241 -17.270 -32.015 1.00 40.72 439 GLU A CA 1
ATOM 3364 C C . GLU A 1 439 ? -0.029 -18.078 -31.725 1.00 40.72 439 GLU A C 1
ATOM 3366 O O . GLU A 1 439 ? -0.960 -17.588 -31.086 1.00 40.72 439 GLU A O 1
ATOM 3371 N N . ALA A 1 440 ? -0.121 -19.289 -32.279 1.00 35.47 440 ALA A N 1
ATOM 3372 C CA . ALA A 1 440 ? -1.367 -20.049 -32.311 1.00 35.47 440 ALA A CA 1
ATOM 3373 C C . ALA A 1 440 ? -1.784 -20.536 -30.910 1.00 35.47 440 ALA A C 1
ATOM 3375 O O . ALA A 1 440 ? -1.363 -21.599 -30.457 1.00 35.47 440 ALA A O 1
ATOM 3376 N N . GLY A 1 441 ? -2.647 -19.774 -30.237 1.00 35.47 441 GLY A N 1
ATOM 3377 C CA . GLY A 1 441 ? -3.198 -20.147 -28.940 1.00 35.47 441 GLY A CA 1
ATOM 3378 C C . GLY A 1 441 ? -4.286 -19.194 -28.456 1.00 35.47 441 GLY A C 1
ATOM 3379 O O . GLY A 1 441 ? -4.181 -17.976 -28.589 1.00 35.47 441 GLY A O 1
ATOM 3380 N N . THR A 1 442 ? -5.328 -19.757 -27.847 1.00 45.19 442 THR A N 1
ATOM 3381 C CA . THR A 1 442 ? -6.430 -19.044 -27.181 1.00 45.19 442 THR A CA 1
ATOM 3382 C C . THR A 1 442 ? -5.948 -18.382 -25.885 1.00 45.19 442 THR A C 1
ATOM 3384 O O . THR A 1 442 ? -6.304 -18.820 -24.794 1.00 45.19 442 THR A O 1
ATOM 3387 N N . SER A 1 443 ? -5.086 -17.369 -25.996 1.00 59.62 443 SER A N 1
ATOM 3388 C CA . SER A 1 443 ? -4.464 -16.695 -24.854 1.00 59.62 443 SER A CA 1
ATOM 3389 C C . SER A 1 443 ? -5.033 -15.296 -24.612 1.00 59.62 443 SER A C 1
ATOM 3391 O O . SER A 1 443 ? -5.243 -14.508 -25.540 1.00 59.62 443 SER A O 1
ATOM 3393 N N . SER A 1 444 ? -5.208 -14.962 -23.335 1.00 66.06 444 SER A N 1
ATOM 3394 C CA . SER A 1 444 ? -5.619 -13.643 -22.840 1.00 66.06 444 SER A CA 1
ATOM 3395 C C . SER A 1 444 ? -4.751 -12.500 -23.386 1.00 66.06 444 SER A C 1
ATOM 3397 O O . SER A 1 444 ? -5.257 -11.416 -23.680 1.00 66.06 444 SER A O 1
ATOM 3399 N N . ARG A 1 445 ? -3.456 -12.766 -23.613 1.00 70.94 445 ARG A N 1
ATOM 3400 C CA . ARG A 1 445 ? -2.479 -11.853 -24.229 1.00 70.94 445 ARG A CA 1
ATOM 3401 C C . ARG A 1 445 ? -2.942 -11.304 -25.583 1.00 70.94 445 ARG A C 1
ATOM 3403 O O . ARG A 1 445 ? -2.801 -10.108 -25.816 1.00 70.94 445 ARG A O 1
ATOM 3410 N N . GLY A 1 446 ? -3.516 -12.140 -26.452 1.00 67.69 446 GLY A N 1
ATOM 3411 C CA . GLY A 1 446 ? -3.985 -11.714 -27.779 1.00 67.69 446 GLY A CA 1
ATOM 3412 C C . GLY A 1 446 ? -5.202 -10.782 -27.730 1.00 67.69 446 GLY A C 1
ATOM 3413 O O . GLY A 1 446 ? -5.382 -9.944 -28.607 1.00 67.69 446 GLY A O 1
ATOM 3414 N N . LYS A 1 447 ? -6.016 -10.884 -26.671 1.00 80.31 447 LYS A N 1
ATOM 3415 C CA . LYS A 1 447 ? -7.223 -10.063 -26.459 1.00 80.31 447 LYS A CA 1
ATOM 3416 C C . LYS A 1 447 ? -6.931 -8.764 -25.697 1.00 80.31 447 LYS A C 1
ATOM 3418 O O . LYS A 1 447 ? -7.705 -7.814 -25.801 1.00 80.31 447 LYS A O 1
ATOM 3423 N N . ALA A 1 448 ? -5.827 -8.715 -24.946 1.00 84.69 448 ALA A N 1
ATOM 3424 C CA . ALA A 1 448 ? -5.494 -7.624 -24.030 1.00 84.69 448 ALA A CA 1
ATOM 3425 C C . ALA A 1 448 ? -5.510 -6.242 -24.703 1.00 84.69 448 ALA A C 1
ATOM 3427 O O . ALA A 1 448 ? -6.164 -5.336 -24.199 1.00 84.69 448 ALA A O 1
ATOM 3428 N N . PHE A 1 449 ? -4.873 -6.091 -25.871 1.00 87.69 449 PHE A N 1
ATOM 3429 C CA . PHE A 1 449 ? -4.819 -4.807 -26.578 1.00 87.69 449 PHE A CA 1
ATOM 3430 C C . PHE A 1 449 ? -6.209 -4.264 -26.950 1.00 87.69 449 PHE A C 1
ATOM 3432 O O . PHE A 1 449 ? -6.500 -3.093 -26.712 1.00 87.69 449 PHE A O 1
ATOM 3439 N N . ALA A 1 450 ? -7.091 -5.119 -27.478 1.00 87.00 450 ALA A N 1
ATOM 3440 C CA . ALA A 1 450 ? -8.453 -4.736 -27.850 1.00 87.00 450 ALA A CA 1
ATOM 3441 C C . ALA A 1 450 ? -9.255 -4.249 -26.629 1.00 87.00 450 ALA A C 1
ATOM 3443 O O . ALA A 1 450 ? -9.841 -3.167 -26.660 1.00 87.00 450 ALA A O 1
ATOM 3444 N N . VAL A 1 451 ? -9.201 -5.004 -25.525 1.00 89.69 451 VAL A N 1
ATOM 3445 C CA . VAL A 1 451 ? -9.863 -4.648 -24.257 1.00 89.69 451 VAL A CA 1
ATOM 3446 C C . VAL A 1 451 ? -9.291 -3.347 -23.674 1.00 89.69 451 VAL A C 1
ATOM 3448 O O . VAL A 1 451 ? -10.052 -2.519 -23.174 1.00 89.69 451 VAL A O 1
ATOM 3451 N N . THR A 1 452 ? -7.981 -3.115 -23.793 1.00 91.31 452 THR A N 1
ATOM 3452 C CA . THR A 1 452 ? -7.310 -1.874 -23.368 1.00 91.31 452 THR A CA 1
ATOM 3453 C C . THR A 1 452 ? -7.763 -0.655 -24.173 1.00 91.31 452 THR A C 1
ATOM 3455 O O . THR A 1 452 ? -8.049 0.386 -23.579 1.00 91.31 452 THR A O 1
ATOM 3458 N N . VAL A 1 453 ? -7.887 -0.766 -25.502 1.00 92.50 453 VAL A N 1
ATOM 3459 C CA . VAL A 1 453 ? -8.406 0.314 -26.367 1.00 92.50 453 VAL A CA 1
ATOM 3460 C C . VAL A 1 453 ? -9.868 0.631 -26.033 1.00 92.50 453 VAL A C 1
ATOM 3462 O O . VAL A 1 453 ? -10.235 1.806 -25.926 1.00 92.50 453 VAL A O 1
ATOM 3465 N N . ASP A 1 454 ? -10.697 -0.391 -25.808 1.00 92.19 454 ASP A N 1
ATOM 3466 C CA . ASP A 1 454 ? -12.095 -0.193 -25.420 1.00 92.19 454 ASP A CA 1
ATOM 3467 C C . ASP A 1 454 ? -12.242 0.424 -24.021 1.00 92.19 454 ASP A C 1
ATOM 3469 O O . ASP A 1 454 ? -13.052 1.339 -23.848 1.00 92.19 454 ASP A O 1
ATOM 3473 N N . LEU A 1 455 ? -11.431 0.012 -23.038 1.00 93.94 455 LEU A N 1
ATOM 3474 C CA . LEU A 1 455 ? -11.401 0.659 -21.722 1.00 93.94 455 LEU A CA 1
ATOM 3475 C C . LEU A 1 455 ? -10.995 2.133 -21.848 1.00 93.94 455 LEU A C 1
ATOM 3477 O O . LEU A 1 455 ? -11.691 3.002 -21.325 1.00 93.94 455 LEU A O 1
ATOM 3481 N N . ALA A 1 456 ? -9.931 2.437 -22.595 1.00 94.81 456 ALA A N 1
ATOM 3482 C CA . ALA A 1 456 ? -9.461 3.806 -22.811 1.00 94.81 456 ALA A CA 1
ATOM 3483 C C . ALA A 1 456 ? -10.553 4.714 -23.412 1.00 94.81 456 ALA A C 1
ATOM 3485 O O . ALA A 1 456 ? -10.746 5.851 -22.970 1.00 94.81 456 ALA A O 1
ATOM 3486 N N . ARG A 1 457 ? -11.335 4.196 -24.369 1.00 93.88 457 ARG A N 1
ATOM 3487 C CA . ARG A 1 457 ? -12.517 4.872 -24.929 1.00 93.88 457 ARG A CA 1
ATOM 3488 C C . ARG A 1 457 ? -13.600 5.124 -23.876 1.00 93.88 457 ARG A C 1
ATOM 3490 O O . ARG A 1 457 ? -14.126 6.235 -23.795 1.00 93.88 457 ARG A O 1
ATOM 3497 N N . ILE A 1 458 ? -13.938 4.119 -23.065 1.00 94.81 458 ILE A N 1
ATOM 3498 C CA . ILE A 1 458 ? -14.944 4.244 -21.996 1.00 94.81 458 ILE A CA 1
ATOM 3499 C C . ILE A 1 458 ? -14.509 5.287 -20.956 1.00 94.81 458 ILE A C 1
ATOM 3501 O O . ILE A 1 458 ? -15.300 6.168 -20.613 1.00 94.81 458 ILE A O 1
ATOM 3505 N N . LEU A 1 459 ? -13.247 5.261 -20.517 1.00 94.62 459 LEU A N 1
ATOM 3506 C CA . LEU A 1 459 ? -12.686 6.248 -19.587 1.00 94.62 459 LEU A CA 1
ATOM 3507 C C . LEU A 1 459 ? -12.662 7.663 -20.182 1.00 94.62 459 LEU A C 1
ATOM 3509 O O . LEU A 1 459 ? -13.026 8.618 -19.496 1.00 94.62 459 LEU A O 1
ATOM 3513 N N . SER A 1 460 ? -12.324 7.807 -21.467 1.00 93.94 460 SER A N 1
ATOM 3514 C CA . SER A 1 460 ? -12.389 9.083 -22.193 1.00 93.94 460 SER A CA 1
ATOM 3515 C C . SER A 1 460 ? -13.806 9.669 -22.203 1.00 93.94 460 SER A C 1
ATOM 3517 O O . SER A 1 460 ? -13.984 10.846 -21.884 1.00 93.94 460 SER A O 1
ATOM 3519 N N . GLU A 1 461 ? -14.833 8.867 -22.501 1.00 93.31 461 GLU A N 1
ATOM 3520 C CA . GLU A 1 461 ? -16.230 9.328 -22.495 1.00 93.31 461 GLU A CA 1
ATOM 3521 C C . GLU A 1 461 ? -16.716 9.692 -21.081 1.00 93.31 461 GLU A C 1
ATOM 3523 O O . GLU A 1 461 ? -17.345 10.738 -20.882 1.00 93.31 461 GLU A O 1
ATOM 3528 N N . ILE A 1 462 ? -16.370 8.883 -20.075 1.00 94.56 462 ILE A N 1
ATOM 3529 C CA . ILE A 1 462 ? -16.663 9.160 -18.661 1.00 94.56 462 ILE A CA 1
ATOM 3530 C C . ILE A 1 462 ? -15.998 10.467 -18.211 1.00 94.56 462 ILE A C 1
ATOM 3532 O O . ILE A 1 462 ? -16.667 11.339 -17.644 1.00 94.56 462 ILE A O 1
ATOM 3536 N N . GLY A 1 463 ? -14.701 10.634 -18.482 1.00 91.94 463 GLY A N 1
ATOM 3537 C CA . GLY A 1 463 ? -13.934 11.834 -18.149 1.00 91.94 463 GLY A CA 1
ATOM 3538 C C . GLY A 1 463 ? -14.501 13.074 -18.835 1.00 91.94 463 GLY A C 1
ATOM 3539 O O . GLY A 1 463 ? -14.737 14.093 -18.182 1.00 91.94 463 GLY A O 1
ATOM 3540 N N . ARG A 1 464 ? -14.834 12.969 -20.128 1.00 91.50 464 ARG A N 1
ATOM 3541 C CA . ARG A 1 464 ? -15.464 14.040 -20.912 1.00 91.50 464 ARG A CA 1
ATOM 3542 C C . ARG A 1 464 ? -16.779 14.504 -20.290 1.00 91.50 464 ARG A C 1
ATOM 3544 O O . ARG A 1 464 ? -16.932 15.705 -20.052 1.00 91.50 464 ARG A O 1
ATOM 3551 N N . LYS A 1 465 ? -17.710 13.589 -19.988 1.00 91.75 465 LYS A N 1
ATOM 3552 C CA . LYS A 1 465 ? -18.978 13.934 -19.315 1.00 91.75 465 LYS A CA 1
ATOM 3553 C C . LYS A 1 465 ? -18.725 14.586 -17.948 1.00 91.75 465 LYS A C 1
ATOM 3555 O O . LYS A 1 465 ? -19.250 15.666 -17.676 1.00 91.75 465 LYS A O 1
ATOM 3560 N N . SER A 1 466 ? -17.867 13.974 -17.130 1.00 90.25 466 SER A N 1
ATOM 3561 C CA . SER A 1 466 ? -17.574 14.382 -15.746 1.00 90.25 466 SER A CA 1
ATOM 3562 C C . SER A 1 466 ? -16.938 15.771 -15.637 1.00 90.25 466 SER A C 1
ATOM 3564 O O . SER A 1 466 ? -17.324 16.575 -14.783 1.00 90.25 466 SER A O 1
ATOM 3566 N N . VAL A 1 467 ? -15.989 16.092 -16.521 1.00 87.38 467 VAL A N 1
ATOM 3567 C CA . VAL A 1 467 ? -15.331 17.408 -16.576 1.00 87.38 467 VAL A CA 1
ATOM 3568 C C . VAL A 1 467 ? -16.280 18.477 -17.124 1.00 87.38 467 VAL A C 1
ATOM 3570 O O . VAL A 1 467 ? -16.305 19.589 -16.595 1.00 87.38 467 VAL A O 1
ATOM 3573 N N . ILE A 1 468 ? -17.097 18.165 -18.139 1.00 87.69 468 ILE A N 1
ATOM 3574 C CA . ILE A 1 468 ? -18.090 19.114 -18.677 1.00 87.69 468 ILE A CA 1
ATOM 3575 C C . ILE A 1 468 ? -19.126 19.485 -17.612 1.00 87.69 468 ILE A C 1
ATOM 3577 O O . ILE A 1 468 ? -19.371 20.675 -17.412 1.00 87.69 468 ILE A O 1
ATOM 3581 N N . VAL A 1 469 ? -19.708 18.509 -16.907 1.00 88.75 469 VAL A N 1
ATOM 3582 C CA . VAL A 1 469 ? -20.729 18.795 -15.884 1.00 88.75 469 VAL A CA 1
ATOM 3583 C C . VAL A 1 469 ? -20.136 19.505 -14.664 1.00 88.75 469 VAL A C 1
ATOM 3585 O O . VAL A 1 469 ? -20.777 20.379 -14.087 1.00 88.75 469 VAL A O 1
ATOM 3588 N N . SER A 1 470 ? -18.877 19.224 -14.316 1.00 85.00 470 SER A N 1
ATOM 3589 C CA . SER A 1 470 ? -18.198 19.901 -13.204 1.00 85.00 470 SER A CA 1
ATOM 3590 C C . SER A 1 470 ? -17.905 21.380 -13.510 1.00 85.00 470 SER A C 1
ATOM 3592 O O . SER A 1 470 ? -18.090 22.217 -12.634 1.00 85.00 470 SER A O 1
ATOM 3594 N N . ARG A 1 471 ? -17.569 21.739 -14.761 1.00 84.81 471 ARG A N 1
ATOM 3595 C CA . ARG A 1 471 ? -17.407 23.147 -15.200 1.00 84.81 471 ARG A CA 1
ATOM 3596 C C . ARG A 1 471 ? -18.709 23.959 -15.202 1.00 84.81 471 ARG A C 1
ATOM 3598 O O . ARG A 1 471 ? -18.661 25.181 -15.138 1.00 84.81 471 ARG A O 1
ATOM 3605 N N . LYS A 1 472 ? -19.883 23.317 -15.271 1.00 86.38 472 LYS A N 1
ATOM 3606 C CA . LYS A 1 472 ? -21.186 24.016 -15.204 1.00 86.38 472 LYS A CA 1
ATOM 3607 C C . LYS A 1 472 ? -21.490 24.611 -13.825 1.00 86.38 472 LYS A C 1
ATOM 3609 O O . LYS A 1 472 ? -22.391 25.431 -13.711 1.00 86.38 472 LYS A O 1
ATOM 3614 N N . GLU A 1 473 ? -20.762 24.203 -12.790 1.00 83.44 473 GLU A N 1
ATOM 3615 C CA . GLU A 1 473 ? -20.889 24.720 -11.421 1.00 83.44 473 GLU A CA 1
ATOM 3616 C C . GLU A 1 473 ? -20.152 26.062 -11.225 1.00 83.44 473 GLU A C 1
ATOM 3618 O O . GLU A 1 473 ? -20.311 26.733 -10.204 1.00 83.44 473 GLU A O 1
ATOM 3623 N N . ASP A 1 474 ? -19.322 26.475 -12.187 1.00 79.50 474 ASP A N 1
ATOM 3624 C CA . ASP A 1 474 ? -18.520 27.692 -12.091 1.00 79.50 474 ASP A CA 1
ATOM 3625 C C . ASP A 1 474 ? -19.386 28.957 -12.230 1.00 79.50 474 ASP A C 1
ATOM 3627 O O . ASP A 1 474 ? -19.894 29.276 -13.302 1.00 79.50 474 ASP A O 1
ATOM 3631 N N . GLY A 1 475 ? -19.537 29.697 -11.124 1.00 74.44 475 GLY A N 1
ATOM 3632 C CA . GLY A 1 475 ? -20.269 30.970 -11.081 1.00 74.44 475 GLY A CA 1
ATOM 3633 C C . GLY A 1 475 ? -21.795 30.841 -10.982 1.00 74.44 475 GLY A C 1
ATOM 3634 O O . GLY A 1 475 ? -22.497 31.825 -11.204 1.00 74.44 475 GLY A O 1
ATOM 3635 N N . VAL A 1 476 ? -22.319 29.653 -10.659 1.00 83.25 476 VAL A N 1
ATOM 3636 C CA . VAL A 1 476 ? -23.765 29.380 -10.589 1.00 83.25 476 VAL A CA 1
ATOM 3637 C C . VAL A 1 476 ? -24.246 29.283 -9.137 1.00 83.25 476 VAL A C 1
ATOM 3639 O O . VAL A 1 476 ? -23.626 28.618 -8.312 1.00 83.25 476 VAL A O 1
ATOM 3642 N N . ALA A 1 477 ? -25.383 29.916 -8.832 1.00 79.88 477 ALA A N 1
ATOM 3643 C CA . ALA A 1 477 ? -26.000 29.938 -7.503 1.00 79.88 477 ALA A CA 1
ATOM 3644 C C . ALA A 1 477 ? -27.526 29.714 -7.566 1.00 79.88 477 ALA A C 1
ATOM 3646 O O . ALA A 1 477 ? -28.143 29.782 -8.633 1.00 79.88 477 ALA A O 1
ATOM 3647 N N . GLY A 1 478 ? -28.149 29.458 -6.410 1.00 79.69 478 GLY A N 1
ATOM 3648 C CA . GLY A 1 478 ? -29.605 29.321 -6.285 1.00 79.69 478 GLY A CA 1
ATOM 3649 C C . GLY A 1 478 ? -30.181 28.103 -7.033 1.00 79.69 478 GLY A C 1
ATOM 3650 O O . GLY A 1 478 ? -29.507 27.077 -7.138 1.00 79.69 478 GLY A O 1
ATOM 3651 N N . PRO A 1 479 ? -31.410 28.181 -7.583 1.00 79.56 479 PRO A N 1
ATOM 3652 C CA . PRO A 1 479 ? -32.064 27.046 -8.251 1.00 79.56 479 PRO A CA 1
ATOM 3653 C C . PRO A 1 479 ? -31.266 26.444 -9.418 1.00 79.56 479 PRO A C 1
ATOM 3655 O O . PRO A 1 479 ? -31.345 25.243 -9.673 1.00 79.56 479 PRO A O 1
ATOM 3658 N N . ALA A 1 480 ? -30.455 27.256 -10.105 1.00 82.25 480 ALA A N 1
ATOM 3659 C CA . ALA A 1 480 ? -29.588 26.789 -11.182 1.00 82.25 480 ALA A CA 1
ATOM 3660 C C . ALA A 1 480 ? -28.461 25.868 -10.672 1.00 82.25 480 ALA A C 1
ATOM 3662 O O . ALA A 1 480 ? -28.103 24.912 -11.357 1.00 82.25 480 ALA A O 1
ATOM 3663 N N . LEU A 1 481 ? -27.953 26.090 -9.453 1.00 83.88 481 LEU A N 1
ATOM 3664 C CA . LEU A 1 481 ? -26.963 25.206 -8.829 1.00 83.88 481 LEU A CA 1
ATOM 3665 C C . LEU A 1 481 ? -27.577 23.831 -8.524 1.00 83.88 481 LEU A C 1
ATOM 3667 O O . LEU A 1 481 ? -26.953 22.811 -8.800 1.00 83.88 481 LEU A O 1
ATOM 3671 N N . GLN A 1 482 ? -28.825 23.786 -8.045 1.00 82.88 482 GLN A N 1
ATOM 3672 C CA . GLN A 1 482 ? -29.526 22.524 -7.781 1.00 82.88 482 GLN A CA 1
ATOM 3673 C C . GLN A 1 482 ? -29.748 21.699 -9.061 1.00 82.88 482 GLN A C 1
ATOM 3675 O O . GLN A 1 482 ? -29.631 20.471 -9.040 1.00 82.88 482 GLN A O 1
ATOM 3680 N N . ALA A 1 483 ? -30.011 22.362 -10.193 1.00 86.81 483 ALA A N 1
ATOM 3681 C CA . ALA A 1 483 ? -30.089 21.704 -11.496 1.00 86.81 483 ALA A CA 1
ATOM 3682 C C . ALA A 1 483 ? -28.731 21.111 -11.927 1.00 86.81 483 ALA A C 1
ATOM 3684 O O . ALA A 1 483 ? -28.685 19.971 -12.385 1.00 86.81 483 ALA A O 1
ATOM 3685 N N . VAL A 1 484 ? -27.621 21.829 -11.712 1.00 87.25 484 VAL A N 1
ATOM 3686 C CA . VAL A 1 484 ? -26.262 21.319 -11.990 1.00 87.25 484 VAL A CA 1
ATOM 3687 C C . VAL A 1 484 ? -25.895 20.151 -11.068 1.00 87.25 484 VAL A C 1
ATOM 3689 O O . VAL A 1 484 ? -25.352 19.158 -11.544 1.00 87.25 484 VAL A O 1
ATOM 3692 N N . ILE A 1 485 ? -26.230 20.209 -9.775 1.00 85.81 485 ILE A N 1
ATOM 3693 C CA . ILE A 1 485 ? -26.032 19.090 -8.833 1.00 85.81 485 ILE A CA 1
ATOM 3694 C C . ILE A 1 485 ? -26.834 17.858 -9.281 1.00 85.81 485 ILE A C 1
ATOM 3696 O O . ILE A 1 485 ? -26.310 16.745 -9.275 1.00 85.81 485 ILE A O 1
ATOM 3700 N N . THR A 1 486 ? -28.071 18.052 -9.743 1.00 89.19 486 THR A N 1
ATOM 3701 C CA . THR A 1 486 ? -28.901 16.974 -10.307 1.00 89.19 486 THR A CA 1
ATOM 3702 C C . THR A 1 486 ? -28.246 16.355 -11.546 1.00 89.19 486 THR A C 1
ATOM 3704 O O . THR A 1 486 ? -28.124 15.132 -11.630 1.00 89.19 486 THR A O 1
ATOM 3707 N N . GLU A 1 487 ? -27.749 17.185 -12.471 1.00 90.69 487 GLU A N 1
ATOM 3708 C CA . GLU A 1 487 ? -27.028 16.725 -13.665 1.00 90.69 487 GLU A CA 1
ATOM 3709 C C . GLU A 1 487 ? -25.736 15.969 -13.303 1.00 90.69 487 GLU A C 1
ATOM 3711 O O . GLU A 1 487 ? -25.420 14.962 -13.937 1.00 90.69 487 GLU A O 1
ATOM 3716 N N . LYS A 1 488 ? -25.008 16.394 -12.259 1.00 89.88 488 LYS A N 1
ATOM 3717 C CA . LYS A 1 488 ? -23.822 15.684 -11.746 1.00 89.88 488 LYS A CA 1
ATOM 3718 C C . LYS A 1 488 ? -24.165 14.286 -11.241 1.00 89.88 488 LYS A C 1
ATOM 3720 O O . LYS A 1 488 ? -23.530 13.333 -11.676 1.00 89.88 488 LYS A O 1
ATOM 3725 N N . VAL A 1 489 ? -25.163 14.154 -10.362 1.00 89.44 489 VAL A N 1
ATOM 3726 C CA . VAL A 1 489 ? -25.571 12.850 -9.798 1.00 89.44 489 VAL A CA 1
ATOM 3727 C C . VAL A 1 489 ? -26.022 11.898 -10.908 1.00 89.44 489 VAL A C 1
ATOM 3729 O O . VAL A 1 489 ? -25.590 10.746 -10.939 1.00 89.44 489 VAL A O 1
ATOM 3732 N N . GLN A 1 490 ? -26.810 12.394 -11.870 1.00 91.81 490 GLN A N 1
ATOM 3733 C CA . GLN A 1 490 ? -27.173 11.631 -13.066 1.00 91.81 490 GLN A CA 1
ATOM 3734 C C . GLN A 1 490 ? -25.937 11.221 -13.882 1.00 91.81 490 GLN A C 1
ATOM 3736 O O . GLN A 1 490 ? -25.826 10.063 -14.278 1.00 91.81 490 GLN A O 1
ATOM 3741 N N . THR A 1 491 ? -24.995 12.142 -14.108 1.00 92.81 491 THR A N 1
ATOM 3742 C CA . THR A 1 491 ? -23.762 11.870 -14.865 1.00 92.81 491 THR A CA 1
ATOM 3743 C C . THR A 1 491 ? -22.918 10.785 -14.198 1.00 92.81 491 THR A C 1
ATOM 3745 O O . THR A 1 491 ? -22.449 9.887 -14.894 1.00 92.81 491 THR A O 1
ATOM 3748 N N . THR A 1 492 ? -22.758 10.820 -12.871 1.00 92.12 492 THR A N 1
ATOM 3749 C CA . THR A 1 492 ? -22.039 9.784 -12.112 1.00 92.12 492 THR A CA 1
ATOM 3750 C C . THR A 1 492 ? -22.730 8.425 -12.235 1.00 92.12 492 THR A C 1
ATOM 3752 O O . THR A 1 492 ? -22.076 7.449 -12.601 1.00 92.12 492 THR A O 1
ATOM 3755 N N . GLY A 1 493 ? -24.049 8.357 -12.018 1.00 92.44 493 GLY A N 1
ATOM 3756 C CA . GLY A 1 493 ? -24.808 7.106 -12.135 1.00 92.44 493 GLY A CA 1
ATOM 3757 C C . GLY A 1 493 ? -24.776 6.507 -13.548 1.00 92.44 493 GLY A C 1
ATOM 3758 O O . GLY A 1 493 ? -24.575 5.304 -13.712 1.00 92.44 493 GLY A O 1
ATOM 3759 N N . GLU A 1 494 ? -24.899 7.339 -14.586 1.00 94.19 494 GLU A N 1
ATOM 3760 C CA . GLU A 1 494 ? -24.757 6.909 -15.984 1.00 94.19 494 GLU A CA 1
ATOM 3761 C C . GLU A 1 494 ? -23.331 6.464 -16.334 1.00 94.19 494 GLU A C 1
ATOM 3763 O O . GLU A 1 494 ? -23.166 5.496 -17.076 1.00 94.19 494 GLU A O 1
ATOM 3768 N N . ALA A 1 495 ? -22.306 7.150 -15.823 1.00 95.38 495 ALA A N 1
ATOM 3769 C CA . ALA A 1 495 ? -20.903 6.804 -16.046 1.00 95.38 495 ALA A CA 1
ATOM 3770 C C . ALA A 1 495 ? -20.537 5.457 -15.411 1.00 95.38 495 ALA A C 1
ATOM 3772 O O . ALA A 1 495 ? -19.895 4.627 -16.053 1.00 95.38 495 ALA A O 1
ATOM 3773 N N . GLN A 1 496 ? -20.985 5.215 -14.180 1.00 93.94 496 GLN A N 1
ATOM 3774 C CA . GLN A 1 496 ? -20.753 3.950 -13.485 1.00 93.94 496 GLN A CA 1
ATOM 3775 C C . GLN A 1 496 ? -21.525 2.804 -14.143 1.00 93.94 496 GLN A C 1
ATOM 3777 O O . GLN A 1 496 ? -20.949 1.749 -14.379 1.00 93.94 496 GLN A O 1
ATOM 3782 N N . LEU A 1 497 ? -22.775 3.029 -14.563 1.00 93.50 497 LEU A N 1
ATOM 3783 C CA . LEU A 1 497 ? -23.540 2.040 -15.327 1.00 93.50 497 LEU A CA 1
ATOM 3784 C C . LEU A 1 497 ? -22.897 1.712 -16.689 1.00 93.50 497 LEU A C 1
ATOM 3786 O O . LEU A 1 497 ? -22.919 0.557 -17.111 1.00 93.50 497 LEU A O 1
ATOM 3790 N N . LEU A 1 498 ? -22.323 2.705 -17.379 1.00 94.69 498 LEU A N 1
ATOM 3791 C CA . LEU A 1 498 ? -21.560 2.499 -18.616 1.00 94.69 498 LEU A CA 1
ATOM 3792 C C . LEU A 1 498 ? -20.317 1.633 -18.364 1.00 94.69 498 LEU A C 1
ATOM 3794 O O . LEU A 1 498 ? -20.076 0.688 -19.114 1.00 94.69 498 LEU A O 1
ATOM 3798 N N . LEU A 1 499 ? -19.565 1.933 -17.303 1.00 95.06 499 LEU A N 1
ATOM 3799 C CA . LEU A 1 499 ? -18.366 1.193 -16.915 1.00 95.06 499 LEU A CA 1
ATOM 3800 C C . LEU A 1 499 ? -18.691 -0.260 -16.527 1.00 95.06 499 LEU A C 1
ATOM 3802 O O . LEU A 1 499 ? -18.045 -1.178 -17.026 1.00 95.06 499 LEU A O 1
ATOM 3806 N N . THR A 1 500 ? -19.720 -0.489 -15.704 1.00 92.19 500 THR A N 1
ATOM 3807 C CA . THR A 1 500 ? -20.132 -1.837 -15.275 1.00 92.19 500 THR A CA 1
ATOM 3808 C C . THR A 1 500 ? -20.604 -2.693 -16.451 1.00 92.19 500 THR A C 1
ATOM 3810 O O . THR A 1 500 ? -20.125 -3.812 -16.608 1.00 92.19 500 THR A O 1
ATOM 3813 N N . ARG A 1 501 ? -21.453 -2.151 -17.338 1.00 92.31 501 ARG A N 1
ATOM 3814 C CA . ARG A 1 501 ? -21.899 -2.854 -18.559 1.00 92.31 501 ARG A CA 1
ATOM 3815 C C . ARG A 1 501 ? -20.752 -3.186 -19.507 1.00 92.31 501 ARG A C 1
ATOM 3817 O O . ARG A 1 501 ? -20.769 -4.229 -20.153 1.00 92.31 501 ARG A O 1
ATOM 3824 N N . TRP A 1 502 ? -19.758 -2.303 -19.604 1.00 93.88 502 TRP A N 1
ATOM 3825 C CA . TRP A 1 502 ? -18.538 -2.618 -20.336 1.00 93.88 502 TRP A CA 1
ATOM 3826 C C . TRP A 1 502 ? -17.802 -3.793 -19.676 1.00 93.88 502 TRP A C 1
ATOM 3828 O O . TRP A 1 502 ? -17.488 -4.755 -20.370 1.00 93.88 502 TRP A O 1
ATOM 3838 N N . GLY A 1 503 ? -17.620 -3.776 -18.350 1.00 91.31 503 GLY A N 1
ATOM 3839 C CA . GLY A 1 503 ? -16.986 -4.864 -17.595 1.00 91.31 503 GLY A CA 1
ATOM 3840 C C . GLY A 1 503 ? -17.672 -6.224 -17.783 1.00 91.31 503 GLY A C 1
ATOM 3841 O O . GLY A 1 503 ? -16.993 -7.233 -17.954 1.00 91.31 503 GLY A O 1
ATOM 3842 N N . GLU A 1 504 ? -19.006 -6.253 -17.836 1.00 89.38 504 GLU A N 1
ATOM 3843 C CA . GLU A 1 504 ? -19.799 -7.452 -18.160 1.00 89.38 504 GLU A CA 1
ATOM 3844 C C . GLU A 1 504 ? -19.503 -7.994 -19.571 1.00 89.38 504 GLU A C 1
ATOM 3846 O O . GLU A 1 504 ? -19.465 -9.207 -19.766 1.00 89.38 504 GLU A O 1
ATOM 3851 N N . SER A 1 505 ? -19.244 -7.111 -20.545 1.00 88.50 505 SER A N 1
ATOM 3852 C CA . SER A 1 505 ? -18.924 -7.489 -21.932 1.00 88.50 505 SER A CA 1
ATOM 3853 C C . SER A 1 505 ? -17.483 -7.971 -22.156 1.00 88.50 505 SER A C 1
ATOM 3855 O O . SER A 1 505 ? -17.186 -8.523 -23.216 1.00 88.50 505 SER A O 1
ATOM 3857 N N . VAL A 1 506 ? -16.584 -7.794 -21.180 1.00 87.69 506 VAL A N 1
ATOM 3858 C CA . VAL A 1 506 ? -15.193 -8.268 -21.273 1.00 87.69 506 VAL A CA 1
ATOM 3859 C C . VAL A 1 506 ? -15.156 -9.808 -21.209 1.00 87.69 506 VAL A C 1
ATOM 3861 O O . VAL A 1 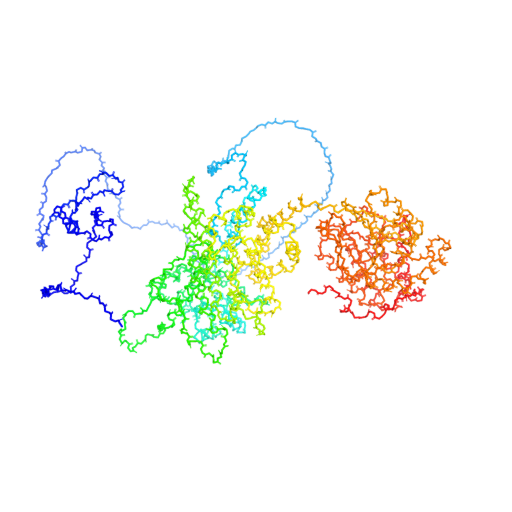506 ? -15.878 -10.391 -20.391 1.00 87.69 506 VAL A O 1
ATOM 3864 N N . PRO A 1 507 ? -14.324 -10.492 -22.027 1.00 84.44 507 PRO A N 1
ATOM 3865 C CA . PRO A 1 507 ? -14.124 -11.941 -21.942 1.00 84.44 507 PRO A CA 1
ATOM 3866 C C . PRO A 1 507 ? -13.698 -12.400 -20.542 1.00 84.44 507 PRO A C 1
ATOM 3868 O O . PRO A 1 507 ? -12.924 -11.708 -19.886 1.00 84.44 507 PRO A O 1
ATOM 3871 N N . ASP A 1 508 ? -14.146 -13.589 -20.123 1.00 80.00 508 ASP A N 1
ATOM 3872 C CA . ASP A 1 508 ? -13.935 -14.136 -18.768 1.00 80.00 508 ASP A CA 1
ATOM 3873 C C . ASP A 1 508 ? -12.474 -14.028 -18.284 1.00 80.00 508 ASP A C 1
ATOM 3875 O O . ASP A 1 508 ? -12.226 -13.604 -17.162 1.00 80.00 508 ASP A O 1
ATOM 3879 N N . GLU A 1 509 ? -11.508 -14.329 -19.160 1.00 77.69 509 GLU A N 1
ATOM 3880 C CA . GLU A 1 509 ? -10.054 -14.294 -18.903 1.00 77.69 509 GLU A CA 1
ATOM 3881 C C . GLU A 1 509 ?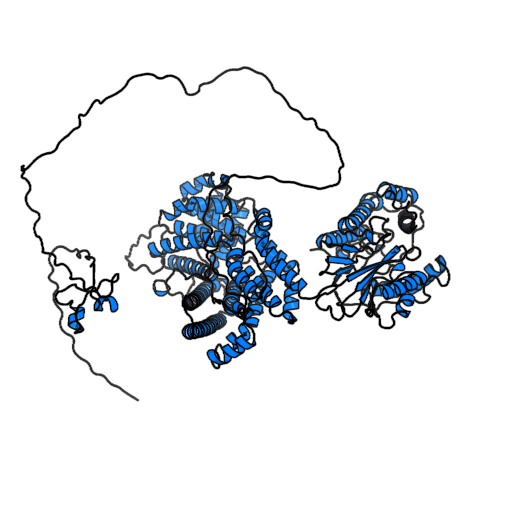 -9.481 -12.912 -18.522 1.00 77.69 509 GLU A C 1
ATOM 3883 O O . GLU A 1 509 ? -8.366 -12.830 -18.008 1.00 77.69 509 GLU A O 1
ATOM 3888 N N . LEU A 1 510 ? -10.189 -11.824 -18.840 1.00 81.31 510 LEU A N 1
ATOM 3889 C CA . LEU A 1 510 ? -9.755 -10.433 -18.633 1.00 81.31 510 LEU A CA 1
ATOM 3890 C C . LEU A 1 510 ? -10.788 -9.611 -17.839 1.00 81.31 510 LEU A C 1
ATOM 3892 O O . LEU A 1 510 ? -10.642 -8.392 -17.720 1.00 81.31 510 LEU A O 1
ATOM 3896 N N . ARG A 1 511 ? -11.856 -10.243 -17.336 1.00 86.19 511 ARG A N 1
ATOM 3897 C CA . ARG A 1 511 ? -13.000 -9.542 -16.744 1.00 86.19 511 ARG A CA 1
ATOM 3898 C C . ARG A 1 511 ? -12.624 -8.897 -15.398 1.00 86.19 511 ARG A C 1
ATOM 3900 O O . ARG A 1 511 ? -12.220 -9.606 -14.483 1.00 86.19 511 ARG A O 1
ATOM 3907 N N . PRO A 1 512 ? -12.864 -7.587 -15.195 1.00 83.44 512 PRO A N 1
ATOM 3908 C CA . PRO A 1 512 ? -12.443 -6.886 -13.975 1.00 83.44 512 PRO A CA 1
ATOM 3909 C C . PRO A 1 512 ? -13.299 -7.174 -12.724 1.00 83.44 512 PRO A C 1
ATOM 3911 O O . PRO A 1 512 ? -13.078 -6.575 -11.672 1.00 83.44 512 PRO A O 1
ATOM 3914 N N . THR A 1 513 ? -14.310 -8.043 -12.831 1.00 67.38 513 THR A N 1
ATOM 3915 C CA . THR A 1 513 ? -15.252 -8.378 -11.748 1.00 67.38 513 THR A CA 1
ATOM 3916 C C . THR A 1 513 ? -15.106 -9.801 -11.206 1.00 67.38 513 THR A C 1
ATOM 3918 O O . THR A 1 513 ? -15.781 -10.130 -10.232 1.00 67.38 513 THR A O 1
ATOM 3921 N N . SER A 1 514 ? -14.244 -10.646 -11.781 1.00 64.25 514 SER A N 1
ATOM 3922 C CA . SER A 1 514 ? -14.001 -12.001 -11.273 1.00 64.25 514 SER A CA 1
ATOM 3923 C C . SER A 1 514 ? -13.041 -11.988 -10.081 1.00 64.25 514 SER A C 1
ATOM 3925 O O . SER A 1 514 ? -11.853 -11.729 -10.248 1.00 64.25 514 SER A O 1
ATOM 3927 N N . ASP A 1 515 ? -13.534 -12.351 -8.894 1.00 56.56 515 ASP A N 1
ATOM 3928 C CA . ASP A 1 515 ? -12.710 -12.520 -7.680 1.00 56.56 515 ASP A CA 1
ATOM 3929 C C . ASP A 1 515 ? -11.787 -13.758 -7.723 1.00 56.56 515 ASP A C 1
ATOM 3931 O O . ASP A 1 515 ? -10.939 -13.942 -6.849 1.00 56.56 515 ASP A O 1
ATOM 3935 N N . ILE A 1 516 ? -11.944 -14.589 -8.761 1.00 51.06 516 ILE A N 1
ATOM 3936 C CA . ILE A 1 516 ? -11.068 -15.704 -9.123 1.00 51.06 516 ILE A CA 1
ATOM 3937 C C . ILE A 1 516 ? -10.320 -15.301 -10.399 1.00 51.06 516 ILE A C 1
ATOM 3939 O O . ILE A 1 516 ? -10.864 -15.413 -11.498 1.00 51.06 516 ILE A O 1
ATOM 3943 N N . LEU A 1 517 ? -9.068 -14.856 -10.274 1.00 53.47 517 LEU A N 1
ATOM 3944 C CA . LEU A 1 517 ? -8.174 -14.705 -11.424 1.00 53.47 517 LEU A CA 1
ATOM 3945 C C . LEU A 1 517 ? -7.698 -16.102 -11.855 1.00 53.47 517 LEU A C 1
ATOM 3947 O O . LEU A 1 517 ? -6.830 -16.710 -11.229 1.00 53.47 517 LEU A O 1
ATOM 3951 N N . ILE A 1 518 ? -8.342 -16.648 -12.888 1.00 45.50 518 ILE A N 1
ATOM 3952 C CA . ILE A 1 518 ? -8.237 -18.060 -13.279 1.00 45.50 518 ILE A CA 1
ATOM 3953 C C . ILE A 1 518 ? -6.815 -18.438 -13.736 1.00 45.50 518 ILE A C 1
ATOM 3955 O O . ILE A 1 518 ? -6.264 -17.832 -14.650 1.00 45.50 518 ILE A O 1
ATOM 3959 N N . GLY A 1 519 ? -6.303 -19.552 -13.198 1.00 47.03 519 GLY A N 1
ATOM 3960 C CA . GLY A 1 519 ? -5.453 -20.483 -13.953 1.00 47.03 519 GLY A CA 1
ATOM 3961 C C . GLY A 1 519 ? -3.970 -20.127 -14.108 1.00 47.03 519 GLY A C 1
ATOM 3962 O O . GLY A 1 519 ? -3.523 -19.799 -15.199 1.00 47.03 519 GLY A O 1
ATOM 3963 N N . SER A 1 520 ? -3.188 -20.368 -13.049 1.00 48.38 520 SER A N 1
ATOM 3964 C CA . SER A 1 520 ? -1.712 -20.320 -13.000 1.00 48.38 520 SER A CA 1
ATOM 3965 C C . SER A 1 520 ? -1.064 -18.940 -13.222 1.00 48.38 520 SER A C 1
ATOM 3967 O O . SER A 1 520 ? -0.980 -18.445 -14.337 1.00 48.38 520 SER A O 1
ATOM 3969 N N . ARG A 1 521 ? -0.522 -18.369 -12.132 1.00 51.41 521 ARG A N 1
ATOM 3970 C CA . ARG A 1 521 ? 0.264 -17.115 -12.087 1.00 51.41 521 ARG A CA 1
ATOM 3971 C C . ARG A 1 521 ? -0.405 -15.932 -12.803 1.00 51.41 521 ARG A C 1
ATOM 3973 O O . ARG A 1 521 ? -0.029 -15.598 -13.920 1.00 51.41 521 ARG A O 1
ATOM 3980 N N . ILE A 1 522 ? -1.364 -15.314 -12.103 1.00 56.34 522 ILE A N 1
ATOM 3981 C CA . ILE A 1 522 ? -1.908 -13.952 -12.294 1.00 56.34 522 ILE A CA 1
ATOM 3982 C C . ILE A 1 522 ? -1.575 -13.338 -13.663 1.00 56.34 522 ILE A C 1
ATOM 3984 O O . ILE A 1 522 ? -0.508 -12.757 -13.853 1.00 56.34 522 ILE A O 1
ATOM 3988 N N . CYS A 1 523 ? -2.504 -13.445 -14.617 1.00 68.75 523 CYS A N 1
ATOM 3989 C CA . CYS A 1 523 ? -2.337 -12.838 -15.934 1.00 68.75 523 CYS A CA 1
ATOM 3990 C C . CYS A 1 523 ? -2.206 -11.308 -15.790 1.00 68.75 523 CYS A C 1
ATOM 3992 O O . CYS A 1 523 ? -3.205 -10.646 -15.491 1.00 68.75 523 CYS A O 1
ATOM 3994 N N . PRO A 1 524 ? -1.028 -10.705 -16.045 1.00 75.75 524 PRO A N 1
ATOM 3995 C CA . PRO A 1 524 ? -0.753 -9.337 -15.607 1.00 75.75 524 PRO A CA 1
ATOM 3996 C C . PRO A 1 524 ? -1.549 -8.290 -16.412 1.00 75.75 524 PRO A C 1
ATOM 3998 O O . PRO A 1 524 ? -1.745 -7.165 -15.957 1.00 75.75 524 PRO A O 1
ATOM 4001 N N . PHE A 1 525 ? -2.099 -8.679 -17.570 1.00 81.94 525 PHE A N 1
ATOM 4002 C CA . PHE A 1 525 ? -3.061 -7.884 -18.340 1.00 81.94 525 PHE A CA 1
ATOM 4003 C C . PHE A 1 525 ? -4.455 -7.828 -17.697 1.00 81.94 525 PHE A C 1
ATOM 4005 O O . PHE A 1 525 ? -5.100 -6.783 -17.740 1.00 81.94 525 PHE A O 1
ATOM 4012 N N . ALA A 1 526 ? -4.921 -8.920 -17.077 1.00 81.94 526 ALA A N 1
ATOM 4013 C CA . ALA A 1 526 ? -6.201 -8.934 -16.367 1.00 81.94 526 ALA A CA 1
ATOM 4014 C C . ALA A 1 526 ? -6.121 -8.032 -15.129 1.00 81.94 526 ALA A C 1
ATOM 4016 O O . ALA A 1 526 ? -7.039 -7.254 -14.862 1.00 81.94 526 ALA A O 1
ATOM 4017 N N . SER A 1 527 ? -4.985 -8.065 -14.428 1.00 81.81 527 SER A N 1
ATOM 4018 C CA . SER A 1 527 ? -4.711 -7.198 -13.283 1.00 81.81 527 SER A CA 1
ATOM 4019 C C . SER A 1 527 ? -4.619 -5.725 -13.696 1.00 81.81 527 SER A C 1
ATOM 4021 O O . SER A 1 527 ? -5.275 -4.896 -13.074 1.00 81.81 527 SER A O 1
ATOM 4023 N N . PHE A 1 528 ? -3.932 -5.392 -14.801 1.00 86.88 528 PHE A N 1
ATOM 4024 C CA . PHE A 1 528 ? -3.939 -4.040 -15.389 1.00 86.88 528 PHE A CA 1
ATOM 4025 C C . PHE A 1 528 ? -5.367 -3.534 -15.668 1.00 86.88 528 PHE A C 1
ATOM 4027 O O . PHE A 1 528 ? -5.761 -2.474 -15.179 1.00 86.88 528 PHE A O 1
ATOM 4034 N N . ILE A 1 529 ? -6.178 -4.311 -16.396 1.00 89.00 529 ILE A N 1
ATOM 4035 C CA . ILE A 1 529 ? -7.569 -3.949 -16.717 1.00 89.00 529 ILE A CA 1
ATOM 4036 C C . ILE A 1 529 ? -8.404 -3.755 -15.443 1.00 89.00 529 ILE A C 1
ATOM 4038 O O . ILE A 1 529 ? -9.119 -2.757 -15.311 1.00 89.00 529 ILE A O 1
ATOM 4042 N N . SER A 1 530 ? -8.270 -4.665 -14.478 1.00 88.62 530 SER A N 1
ATOM 4043 C CA . SER A 1 530 ? -8.954 -4.595 -13.183 1.00 88.62 530 SER A CA 1
ATOM 4044 C C . SER A 1 530 ? -8.543 -3.361 -12.380 1.00 88.62 530 SER A C 1
ATOM 4046 O O . SER A 1 530 ? -9.392 -2.713 -11.767 1.00 88.62 530 SER A O 1
ATOM 4048 N N . MET A 1 531 ? -7.264 -2.991 -12.418 1.00 87.50 531 MET A N 1
ATOM 4049 C CA . MET A 1 531 ? -6.712 -1.843 -11.704 1.00 87.50 531 MET A CA 1
ATOM 4050 C C . MET A 1 531 ? -7.299 -0.524 -12.220 1.00 87.50 531 MET A C 1
ATOM 4052 O O . MET A 1 531 ? -7.844 0.252 -11.434 1.00 87.50 531 MET A O 1
ATOM 4056 N N . HIS A 1 532 ? -7.287 -0.287 -13.537 1.00 91.12 532 HIS A N 1
ATOM 4057 C CA . HIS A 1 532 ? -7.859 0.941 -14.109 1.00 91.12 532 HIS A CA 1
ATOM 4058 C C . HIS A 1 532 ? -9.400 0.969 -14.049 1.00 91.12 532 HIS A C 1
ATOM 4060 O O . HIS A 1 532 ? -9.977 2.042 -13.856 1.00 91.12 532 HIS A O 1
ATOM 4066 N N . TYR A 1 533 ? -10.080 -0.184 -14.128 1.00 93.94 533 TYR A N 1
ATOM 4067 C CA . TYR A 1 533 ? -11.528 -0.283 -13.890 1.00 93.94 533 TYR A CA 1
ATOM 4068 C C . TYR A 1 533 ? -11.900 0.145 -12.460 1.00 93.94 533 TYR A C 1
ATOM 4070 O O . TYR A 1 533 ? -12.760 1.009 -12.271 1.00 93.94 533 TYR A O 1
ATOM 4078 N N . ASN A 1 534 ? -11.224 -0.405 -11.446 1.00 93.00 534 ASN A N 1
ATOM 4079 C CA . ASN A 1 534 ? -11.488 -0.050 -10.051 1.00 93.00 534 ASN A CA 1
ATOM 4080 C C . ASN A 1 534 ? -11.043 1.390 -9.733 1.00 93.00 534 ASN A C 1
ATOM 4082 O O . ASN A 1 534 ? -11.767 2.093 -9.034 1.00 93.00 534 ASN A O 1
ATOM 4086 N N . ASN A 1 535 ? -9.954 1.893 -10.329 1.00 92.56 535 ASN A N 1
ATOM 4087 C CA . ASN A 1 535 ? -9.556 3.307 -10.237 1.00 92.56 535 ASN A CA 1
ATOM 4088 C C . ASN A 1 535 ? -10.668 4.250 -10.723 1.00 92.56 535 ASN A C 1
ATOM 4090 O O . ASN A 1 535 ? -10.974 5.254 -10.083 1.00 92.56 535 ASN A O 1
ATOM 4094 N N . ALA A 1 536 ? -11.321 3.915 -11.839 1.00 94.06 536 ALA A N 1
ATOM 4095 C CA . ALA A 1 536 ? -12.438 4.698 -12.352 1.00 94.06 536 ALA A CA 1
ATOM 4096 C C . ALA A 1 536 ? -13.666 4.640 -11.427 1.00 94.06 536 ALA A C 1
ATOM 4098 O O . ALA A 1 536 ? -14.297 5.674 -11.197 1.00 94.06 536 ALA A O 1
ATOM 4099 N N . LEU A 1 537 ? -13.971 3.481 -10.827 1.00 94.50 537 LEU A N 1
ATOM 4100 C CA . LEU A 1 537 ? -14.997 3.379 -9.781 1.00 94.50 537 LEU A CA 1
ATOM 4101 C C . LEU A 1 537 ? -14.652 4.228 -8.552 1.00 94.50 537 LEU A C 1
ATOM 4103 O O . LEU A 1 537 ? -15.528 4.941 -8.061 1.00 94.50 537 LEU A O 1
ATOM 4107 N N . VAL A 1 538 ? -13.397 4.211 -8.095 1.00 93.44 538 VAL A N 1
ATOM 4108 C CA . VAL A 1 538 ? -12.894 5.052 -6.998 1.00 93.44 538 VAL A CA 1
ATOM 4109 C C . VAL A 1 538 ? -13.073 6.532 -7.327 1.00 93.44 538 VAL A C 1
ATOM 4111 O O . VAL A 1 538 ? -13.719 7.241 -6.562 1.00 93.44 538 VAL A O 1
ATOM 4114 N N . ILE A 1 539 ? -12.582 7.008 -8.475 1.00 90.94 539 ILE A N 1
ATOM 4115 C CA . ILE A 1 539 ? -12.679 8.423 -8.874 1.00 90.94 539 ILE A CA 1
ATOM 4116 C C . ILE A 1 539 ? -14.144 8.885 -8.939 1.00 90.94 539 ILE A C 1
ATOM 4118 O O . ILE A 1 539 ? -14.466 9.953 -8.420 1.00 90.94 539 ILE A O 1
ATOM 4122 N N . LEU A 1 540 ? -15.036 8.071 -9.516 1.00 93.00 540 LEU A N 1
ATOM 4123 C CA . LEU A 1 540 ? -16.464 8.388 -9.635 1.00 93.00 540 LEU A CA 1
ATOM 4124 C C . LEU A 1 540 ? -17.212 8.355 -8.291 1.00 93.00 540 LEU A C 1
ATOM 4126 O O . LEU A 1 540 ? -18.160 9.119 -8.113 1.00 93.00 540 LEU A O 1
ATOM 4130 N N . SER A 1 541 ? -16.796 7.491 -7.358 1.00 93.38 541 SER A N 1
ATOM 4131 C CA . SER A 1 541 ? -17.514 7.252 -6.095 1.00 93.38 541 SER A CA 1
ATOM 4132 C C . SER A 1 541 ? -16.979 8.056 -4.914 1.00 93.38 541 SER A C 1
ATOM 4134 O O . SER A 1 541 ? -17.770 8.513 -4.100 1.00 93.38 541 SER A O 1
ATOM 4136 N N . ARG A 1 542 ? -15.658 8.257 -4.792 1.00 91.50 542 ARG A N 1
ATOM 4137 C CA . ARG A 1 542 ? -14.979 8.684 -3.546 1.00 91.50 542 ARG A CA 1
ATOM 4138 C C . ARG A 1 542 ? -15.543 9.945 -2.887 1.00 91.50 542 ARG A C 1
ATOM 4140 O O . ARG A 1 542 ? -15.489 10.078 -1.671 1.00 91.50 542 ARG A O 1
ATOM 4147 N N . ASN A 1 543 ? -16.143 10.853 -3.658 1.00 91.00 543 ASN A N 1
ATOM 4148 C CA . ASN A 1 543 ? -16.805 12.040 -3.112 1.00 91.00 543 ASN A CA 1
ATOM 4149 C C . ASN A 1 543 ? -18.028 11.724 -2.232 1.00 91.00 543 ASN A C 1
ATOM 4151 O O . ASN A 1 543 ? -18.376 12.561 -1.404 1.00 91.00 543 ASN A O 1
ATOM 4155 N N . SER A 1 544 ? -18.672 10.559 -2.363 1.00 91.94 544 SER A N 1
ATOM 4156 C CA . SER A 1 544 ? -19.774 10.157 -1.478 1.00 91.94 544 SER A CA 1
ATOM 4157 C C . SER A 1 544 ? -19.309 9.872 -0.050 1.00 91.94 544 SER A C 1
ATOM 4159 O O . SER A 1 544 ? -20.112 9.975 0.866 1.00 91.94 544 SER A O 1
ATOM 4161 N N . LEU A 1 545 ? -18.023 9.574 0.171 1.00 90.38 545 LEU A N 1
ATOM 4162 C CA . LEU A 1 545 ? -17.447 9.507 1.521 1.00 90.38 545 LEU A CA 1
ATOM 4163 C C . LEU A 1 545 ? -17.492 10.881 2.224 1.00 90.38 545 LEU A C 1
ATOM 4165 O O . LEU A 1 545 ? -17.462 10.954 3.443 1.00 90.38 545 LEU A O 1
ATOM 4169 N N . LEU A 1 546 ? -17.611 11.980 1.467 1.00 88.38 546 LEU A N 1
ATOM 4170 C CA . LEU A 1 546 ? -17.643 13.362 1.971 1.00 88.38 546 LEU A CA 1
ATOM 4171 C C . LEU A 1 546 ? -19.072 13.947 2.057 1.00 88.38 546 LEU A C 1
ATOM 4173 O O . LEU A 1 546 ? -19.250 15.175 2.040 1.00 88.38 546 LEU A O 1
ATOM 4177 N N . ILE A 1 547 ? -20.084 13.072 2.084 1.00 86.75 547 ILE A N 1
ATOM 4178 C CA . ILE A 1 547 ? -21.526 13.361 2.133 1.00 86.75 547 ILE A CA 1
ATOM 4179 C C . ILE A 1 547 ? -22.161 12.384 3.139 1.00 86.75 547 ILE A C 1
ATOM 4181 O O . ILE A 1 547 ? -21.788 11.215 3.150 1.00 86.75 547 ILE A O 1
ATOM 4185 N N . SER A 1 548 ? -23.109 12.832 3.972 1.00 86.06 548 SER A N 1
ATOM 4186 C CA . SER A 1 548 ? -23.779 11.943 4.938 1.00 86.06 548 SER A CA 1
ATOM 4187 C C . SER A 1 548 ? -24.746 10.957 4.267 1.00 86.06 548 SER A C 1
ATOM 4189 O O . SER A 1 548 ? -25.279 11.224 3.183 1.00 86.06 548 SER A O 1
ATOM 4191 N N . GLU A 1 549 ? -25.005 9.825 4.921 1.00 85.88 549 GLU A N 1
ATOM 4192 C CA . GLU A 1 549 ? -25.873 8.765 4.394 1.00 85.88 549 GLU A CA 1
ATOM 4193 C C . GLU A 1 549 ? -27.327 9.236 4.202 1.00 85.88 549 GLU A C 1
ATOM 4195 O O . GLU A 1 549 ? -27.977 8.881 3.212 1.00 85.88 549 GLU A O 1
ATOM 4200 N N . GLU A 1 550 ? -27.836 10.118 5.069 1.00 86.75 550 GLU A N 1
ATOM 4201 C CA . GLU A 1 550 ? -29.173 10.707 4.926 1.00 86.75 550 GLU A CA 1
ATOM 4202 C C . GLU A 1 550 ? -29.239 11.648 3.720 1.00 86.75 550 GLU A C 1
ATOM 4204 O O . GLU A 1 550 ? -30.238 11.664 2.997 1.00 86.75 550 GLU A O 1
ATOM 4209 N N . ALA A 1 551 ? -28.172 12.412 3.465 1.00 84.81 551 ALA A N 1
ATOM 4210 C CA . ALA A 1 551 ? -28.084 13.299 2.310 1.00 84.81 551 ALA A CA 1
ATOM 4211 C C . ALA A 1 551 ? -27.977 12.508 0.993 1.00 84.81 551 ALA A C 1
ATOM 4213 O O . ALA A 1 551 ? -28.652 12.860 0.019 1.00 84.81 551 ALA A O 1
ATOM 4214 N N . ILE A 1 552 ? -27.216 11.406 0.973 1.00 88.75 552 ILE A N 1
ATOM 4215 C CA . ILE A 1 552 ? -27.174 10.454 -0.151 1.00 88.75 552 ILE A CA 1
ATOM 4216 C C . ILE A 1 552 ? -28.562 9.843 -0.374 1.00 88.75 552 ILE A C 1
ATOM 4218 O O . ILE A 1 552 ? -29.087 9.895 -1.486 1.00 88.75 552 ILE A O 1
ATOM 4222 N N . SER A 1 553 ? -29.196 9.324 0.678 1.00 88.00 553 SER A N 1
ATOM 4223 C CA . SER A 1 553 ? -30.510 8.674 0.609 1.00 88.00 553 SER A CA 1
ATOM 4224 C C . SER A 1 553 ? -31.618 9.627 0.154 1.00 88.00 553 SER A C 1
ATOM 4226 O O . SER A 1 553 ? -32.436 9.271 -0.699 1.00 88.00 553 SER A O 1
ATOM 4228 N N . SER A 1 554 ? -31.626 10.857 0.670 1.00 86.44 554 SER A N 1
ATOM 4229 C CA . SER A 1 554 ? -32.559 11.919 0.278 1.00 86.44 554 SER A CA 1
ATOM 4230 C C . SER A 1 554 ? -32.349 12.343 -1.181 1.00 86.44 554 SER A C 1
ATOM 4232 O O . SER A 1 554 ? -33.298 12.351 -1.969 1.00 86.44 554 SER A O 1
ATOM 4234 N N . GLY A 1 555 ? -31.098 12.585 -1.590 1.00 84.88 555 GLY A N 1
ATOM 4235 C CA . GLY A 1 555 ? -30.749 12.905 -2.976 1.00 84.88 555 GLY A CA 1
ATOM 4236 C C . GLY A 1 555 ? -31.119 11.786 -3.955 1.00 84.88 555 GLY A C 1
ATOM 4237 O O . GLY A 1 555 ? -31.728 12.048 -4.994 1.00 84.88 555 GLY A O 1
ATOM 4238 N N . ALA A 1 556 ? -30.840 10.529 -3.605 1.00 88.00 556 ALA A N 1
ATOM 4239 C CA . ALA A 1 556 ? -31.205 9.360 -4.402 1.00 88.00 556 ALA A CA 1
ATOM 4240 C C . ALA A 1 556 ? -32.730 9.202 -4.538 1.00 88.00 556 ALA A C 1
ATOM 4242 O O . ALA A 1 556 ? -33.224 8.921 -5.630 1.00 88.00 556 ALA A O 1
ATOM 4243 N N . ASN A 1 557 ? -33.501 9.461 -3.477 1.00 89.50 557 ASN A N 1
ATOM 4244 C CA . ASN A 1 557 ? -34.967 9.425 -3.527 1.00 89.50 557 ASN A CA 1
ATOM 4245 C C . ASN A 1 557 ? -35.580 10.451 -4.496 1.00 89.50 557 ASN A C 1
ATOM 4247 O O . ASN A 1 557 ? -36.665 10.198 -5.021 1.00 89.50 557 ASN A O 1
ATOM 4251 N N . ILE A 1 558 ? -34.895 11.573 -4.741 1.00 87.44 558 ILE A N 1
ATOM 4252 C CA . ILE A 1 558 ? -35.328 12.632 -5.666 1.00 87.44 558 ILE A CA 1
ATOM 4253 C C . ILE A 1 558 ? -34.820 12.371 -7.094 1.00 87.44 558 ILE A C 1
ATOM 4255 O O . ILE A 1 558 ? -35.574 12.524 -8.052 1.00 87.44 558 ILE A O 1
ATOM 4259 N N . ILE A 1 559 ? -33.545 11.999 -7.243 1.00 88.88 559 ILE A N 1
ATOM 4260 C CA . ILE A 1 559 ? -32.828 12.014 -8.532 1.00 88.88 559 ILE A CA 1
ATOM 4261 C C . ILE A 1 559 ? -32.700 10.611 -9.146 1.00 88.88 559 ILE A C 1
ATOM 4263 O O . ILE A 1 559 ? -32.806 10.447 -10.363 1.00 88.88 559 ILE A O 1
ATOM 4267 N N . ALA A 1 560 ? -32.466 9.600 -8.307 1.00 89.88 560 ALA A N 1
ATOM 4268 C CA . ALA A 1 560 ? -32.085 8.250 -8.719 1.00 89.88 560 ALA A CA 1
ATOM 4269 C C . ALA A 1 560 ? -33.248 7.244 -8.701 1.00 89.88 560 ALA A C 1
ATOM 4271 O O . ALA A 1 560 ? -33.174 6.218 -9.375 1.00 89.88 560 ALA A O 1
ATOM 4272 N N . LYS A 1 561 ? -34.331 7.540 -7.970 1.00 91.62 561 LYS A N 1
ATOM 4273 C CA . LYS A 1 561 ? -35.463 6.629 -7.753 1.00 91.62 561 LYS A CA 1
ATOM 4274 C C . LYS A 1 561 ? -36.019 6.055 -9.061 1.00 91.62 561 LYS A C 1
ATOM 4276 O O . LYS A 1 561 ? -36.521 6.788 -9.914 1.00 91.62 561 LYS A O 1
ATOM 4281 N N . GLY A 1 562 ? -35.956 4.730 -9.204 1.00 88.88 562 GLY A N 1
ATOM 4282 C CA . GLY A 1 562 ? -36.451 4.018 -10.392 1.00 88.88 562 GLY A CA 1
ATOM 4283 C C . GLY A 1 562 ? -35.577 4.161 -11.647 1.00 88.88 562 GLY A C 1
ATOM 4284 O O . GLY A 1 562 ? -36.013 3.808 -12.744 1.00 88.88 562 GLY A O 1
ATOM 4285 N N . LYS A 1 563 ? -34.349 4.677 -11.521 1.00 93.50 563 LYS A N 1
ATOM 4286 C CA . LYS A 1 563 ? -33.321 4.646 -12.572 1.00 93.50 563 LYS A CA 1
ATOM 4287 C C . LYS A 1 563 ? -32.509 3.346 -12.471 1.00 93.50 563 LYS A C 1
ATOM 4289 O O . LYS A 1 563 ? -32.343 2.820 -11.375 1.00 93.50 563 LYS A O 1
ATOM 4294 N N . PRO A 1 564 ? -31.911 2.849 -13.571 1.00 91.44 564 PRO A N 1
ATOM 4295 C CA . PRO A 1 564 ? -31.063 1.649 -13.534 1.00 91.44 564 PRO A CA 1
ATOM 4296 C C . PRO A 1 564 ? -29.785 1.799 -12.682 1.00 91.44 564 PRO A C 1
ATOM 4298 O O . PRO A 1 564 ? -29.099 0.815 -12.443 1.00 91.44 564 PRO A O 1
ATOM 4301 N N . TRP A 1 565 ? -29.466 3.014 -12.224 1.00 91.88 565 TRP A N 1
ATOM 4302 C CA . TRP A 1 565 ? -28.332 3.340 -11.354 1.00 91.88 565 TRP A CA 1
ATOM 4303 C C . TRP A 1 565 ? -28.751 3.792 -9.934 1.00 91.88 565 TRP A C 1
ATOM 4305 O O . TRP A 1 565 ? -27.922 4.312 -9.193 1.00 91.88 565 TRP A O 1
ATOM 4315 N N . ASP A 1 566 ? -30.010 3.570 -9.524 1.00 91.94 566 ASP A N 1
ATOM 4316 C CA . ASP A 1 566 ? -30.525 3.897 -8.174 1.00 91.94 566 ASP A CA 1
ATOM 4317 C C . ASP A 1 566 ? -29.677 3.246 -7.065 1.00 91.94 566 ASP A C 1
ATOM 4319 O O . ASP A 1 566 ? -29.155 3.923 -6.179 1.00 91.94 566 ASP A O 1
ATOM 4323 N N . TYR A 1 567 ? -29.439 1.934 -7.186 1.00 89.69 567 TYR A N 1
ATOM 4324 C CA . TYR A 1 567 ? -28.568 1.174 -6.285 1.00 89.69 567 TYR A CA 1
ATOM 4325 C C . TYR A 1 567 ? -27.138 1.730 -6.241 1.00 89.69 567 TYR A C 1
ATOM 4327 O O . TYR A 1 567 ? -26.550 1.841 -5.168 1.00 89.69 567 TYR A O 1
ATOM 4335 N N . ILE A 1 568 ? -26.590 2.101 -7.401 1.00 89.38 568 ILE A N 1
ATOM 4336 C CA . ILE A 1 568 ? -25.210 2.578 -7.540 1.00 89.38 568 ILE A CA 1
ATOM 4337 C C . ILE A 1 568 ? -25.013 3.881 -6.750 1.00 89.38 568 ILE A C 1
ATOM 4339 O O . ILE A 1 568 ? -24.090 3.977 -5.946 1.00 89.38 568 ILE A O 1
ATOM 4343 N N . VAL A 1 569 ? -25.910 4.858 -6.919 1.00 89.25 569 VAL A N 1
ATOM 4344 C CA . VAL A 1 569 ? -25.806 6.159 -6.232 1.00 89.25 569 VAL A CA 1
ATOM 4345 C C . VAL A 1 569 ? -25.988 6.026 -4.718 1.00 89.25 569 VAL A C 1
ATOM 4347 O O . VAL A 1 569 ? -25.293 6.711 -3.970 1.00 89.25 569 VAL A O 1
ATOM 4350 N N . ARG A 1 570 ? -26.865 5.128 -4.250 1.00 91.75 570 ARG A N 1
ATOM 4351 C CA . ARG A 1 570 ? -27.050 4.867 -2.808 1.00 91.75 570 ARG A CA 1
ATOM 4352 C C . ARG A 1 570 ? -25.825 4.233 -2.161 1.00 91.75 570 ARG A C 1
ATOM 4354 O O . ARG A 1 570 ? -25.456 4.616 -1.061 1.00 91.75 570 ARG A O 1
ATOM 4361 N N . ASN A 1 571 ? -25.184 3.295 -2.852 1.00 91.69 571 ASN A N 1
ATOM 4362 C CA . ASN A 1 571 ? -24.075 2.509 -2.310 1.00 91.69 571 ASN A CA 1
ATOM 4363 C C . ASN A 1 571 ? -22.692 3.091 -2.648 1.00 91.69 571 ASN A C 1
ATOM 4365 O O . ASN A 1 571 ? -21.688 2.401 -2.478 1.00 91.69 571 ASN A O 1
ATOM 4369 N N . GLY A 1 572 ? -22.607 4.348 -3.104 1.00 91.62 572 GLY A N 1
ATOM 4370 C CA . GLY A 1 572 ? -21.355 4.966 -3.558 1.00 91.62 572 GLY A CA 1
ATOM 4371 C C . GLY A 1 572 ? -20.204 4.864 -2.548 1.00 91.62 572 GLY A C 1
ATOM 4372 O O . GLY A 1 572 ? -19.076 4.577 -2.936 1.00 91.62 572 GLY A O 1
ATOM 4373 N N . GLN A 1 573 ? -20.483 5.004 -1.246 1.00 92.31 573 GLN A N 1
ATOM 4374 C CA . GLN A 1 573 ? -19.475 4.878 -0.182 1.00 92.31 573 GLN A CA 1
ATOM 4375 C C . GLN A 1 573 ? -18.875 3.462 -0.133 1.00 92.31 573 GLN A C 1
ATOM 4377 O O . GLN A 1 573 ? -17.656 3.301 -0.153 1.00 92.31 573 GLN A O 1
ATOM 4382 N N . SER A 1 574 ? -19.734 2.439 -0.169 1.00 92.38 574 SER A N 1
ATOM 4383 C CA . SER A 1 574 ? -19.331 1.029 -0.220 1.00 92.38 574 SER A CA 1
ATOM 4384 C C . SER A 1 574 ? -18.600 0.688 -1.525 1.00 92.38 574 SER A C 1
ATOM 4386 O O . SER A 1 574 ? -17.583 -0.001 -1.501 1.00 92.38 574 SER A O 1
ATOM 4388 N N . ILE A 1 575 ? -19.058 1.217 -2.667 1.00 93.31 575 ILE A N 1
ATOM 4389 C CA . ILE A 1 575 ? -18.411 1.022 -3.976 1.00 93.31 575 ILE A CA 1
ATOM 4390 C C . ILE A 1 575 ? -17.005 1.639 -3.987 1.00 93.31 575 ILE A C 1
ATOM 4392 O O . ILE A 1 575 ? -16.073 0.986 -4.452 1.00 93.31 575 ILE A O 1
ATOM 4396 N N . ALA A 1 576 ? -16.830 2.851 -3.445 1.00 93.94 576 ALA A N 1
ATOM 4397 C CA . ALA A 1 576 ? -15.527 3.511 -3.338 1.00 93.94 576 ALA A CA 1
ATOM 4398 C C . ALA A 1 576 ? -14.530 2.666 -2.532 1.00 93.94 576 ALA A C 1
ATOM 4400 O O . ALA A 1 576 ? -13.432 2.380 -3.009 1.00 93.94 576 ALA A O 1
ATOM 4401 N N . ALA A 1 577 ? -14.935 2.236 -1.334 1.00 91.75 577 ALA A N 1
ATOM 4402 C CA . ALA A 1 577 ? -14.093 1.452 -0.441 1.00 91.75 577 ALA A CA 1
ATOM 4403 C C . ALA A 1 577 ? -13.785 0.059 -1.014 1.00 91.75 577 ALA A C 1
ATOM 4405 O O . ALA A 1 577 ? -12.627 -0.342 -1.078 1.00 91.75 577 ALA A O 1
ATOM 4406 N N . ASN A 1 578 ? -14.787 -0.662 -1.525 1.00 92.31 578 ASN A N 1
ATOM 4407 C CA . ASN A 1 578 ? -14.583 -1.997 -2.095 1.00 92.31 578 ASN A CA 1
ATOM 4408 C C . ASN A 1 578 ? -13.710 -1.979 -3.356 1.00 92.31 578 ASN A C 1
ATOM 4410 O O . ASN A 1 578 ? -12.872 -2.864 -3.518 1.00 92.31 578 ASN A O 1
ATOM 4414 N N . ALA A 1 579 ? -13.860 -0.978 -4.230 1.00 92.94 579 ALA A N 1
ATOM 4415 C CA . ALA A 1 579 ? -12.980 -0.821 -5.386 1.00 92.94 579 ALA A CA 1
ATOM 4416 C C . ALA A 1 579 ? -11.527 -0.568 -4.947 1.00 92.94 579 ALA A C 1
ATOM 4418 O O . ALA A 1 579 ? -10.613 -1.206 -5.466 1.00 92.94 579 ALA A O 1
ATOM 4419 N N . ALA A 1 580 ? -11.314 0.281 -3.936 1.00 91.38 580 ALA A N 1
ATOM 4420 C CA . ALA A 1 580 ? -9.989 0.530 -3.374 1.00 91.38 580 ALA A CA 1
ATOM 4421 C C . ALA A 1 580 ? -9.368 -0.720 -2.712 1.00 91.38 580 ALA A C 1
ATOM 4423 O O . ALA A 1 580 ? -8.209 -1.027 -2.988 1.00 91.38 580 ALA A O 1
ATOM 4424 N N . ARG A 1 581 ? -10.134 -1.505 -1.934 1.00 88.19 581 ARG A N 1
ATOM 4425 C CA . ARG A 1 581 ? -9.677 -2.803 -1.384 1.00 88.19 581 ARG A CA 1
ATOM 4426 C C . ARG A 1 581 ? -9.252 -3.767 -2.490 1.00 88.19 581 ARG A C 1
ATOM 4428 O O . ARG A 1 581 ? -8.178 -4.355 -2.408 1.00 88.19 581 ARG A O 1
ATOM 4435 N N . LYS A 1 582 ? -10.049 -3.892 -3.562 1.00 86.75 582 LYS A N 1
ATOM 4436 C CA . LYS A 1 582 ? -9.699 -4.731 -4.724 1.00 86.75 582 LYS A CA 1
ATOM 4437 C C . LYS A 1 582 ? -8.395 -4.276 -5.385 1.00 86.75 582 LYS A C 1
ATOM 4439 O O . LYS A 1 582 ? -7.588 -5.122 -5.749 1.00 86.75 582 LYS A O 1
ATOM 4444 N N . MET A 1 583 ? -8.152 -2.970 -5.498 1.00 86.25 583 MET A N 1
ATOM 4445 C CA . MET A 1 583 ? -6.891 -2.434 -6.032 1.00 86.25 583 MET A CA 1
ATOM 4446 C C . MET A 1 583 ? -5.692 -2.785 -5.143 1.00 86.25 583 MET A C 1
ATOM 4448 O O . MET A 1 583 ? -4.689 -3.269 -5.658 1.00 86.25 583 MET A O 1
ATOM 4452 N N . LEU A 1 584 ? -5.791 -2.606 -3.821 1.00 81.12 584 LEU A N 1
ATOM 4453 C CA . LEU A 1 584 ? -4.700 -2.967 -2.907 1.00 81.12 584 LEU A CA 1
ATOM 4454 C C . LEU A 1 584 ? -4.415 -4.471 -2.909 1.00 81.12 584 LEU A C 1
ATOM 4456 O O . LEU A 1 584 ? -3.257 -4.865 -3.025 1.00 81.12 584 LEU A O 1
ATOM 4460 N N . ARG A 1 585 ? -5.461 -5.305 -2.876 1.00 81.38 585 ARG A N 1
ATOM 4461 C CA . ARG A 1 585 ? -5.336 -6.764 -2.985 1.00 81.38 585 ARG A CA 1
ATOM 4462 C C . ARG A 1 585 ? -4.627 -7.177 -4.279 1.00 81.38 585 ARG A C 1
ATOM 4464 O O . ARG A 1 585 ? -3.690 -7.963 -4.228 1.00 81.38 585 ARG A O 1
ATOM 4471 N N . LEU A 1 586 ? -5.013 -6.601 -5.422 1.00 78.75 586 LEU A N 1
ATOM 4472 C CA . LEU A 1 586 ? -4.364 -6.868 -6.712 1.00 78.75 586 LEU A CA 1
ATOM 4473 C C . LEU A 1 586 ? -2.882 -6.467 -6.732 1.00 78.75 586 LEU A C 1
ATOM 4475 O O . LEU A 1 586 ? -2.099 -7.125 -7.414 1.00 78.75 586 LEU A O 1
ATOM 4479 N N . LEU A 1 587 ? -2.480 -5.404 -6.023 1.00 75.81 587 LEU A N 1
ATOM 4480 C CA . LEU A 1 587 ? -1.067 -5.020 -5.901 1.00 75.81 587 LEU A CA 1
ATOM 4481 C C . LEU A 1 587 ? -0.280 -6.057 -5.090 1.00 75.81 587 LEU A C 1
ATOM 4483 O O . LEU A 1 587 ? 0.744 -6.532 -5.576 1.00 75.81 587 LEU A O 1
ATOM 4487 N N . VAL A 1 588 ? -0.785 -6.447 -3.914 1.00 74.38 588 VAL A N 1
ATOM 4488 C CA . VAL A 1 588 ? -0.149 -7.448 -3.035 1.00 74.38 588 VAL A CA 1
ATOM 4489 C C . VAL A 1 588 ? -0.022 -8.800 -3.743 1.00 74.38 588 VAL A C 1
ATOM 4491 O O . VAL A 1 588 ? 1.088 -9.292 -3.920 1.00 74.38 588 VAL A O 1
ATOM 4494 N N . GLU A 1 589 ? -1.117 -9.336 -4.295 1.00 74.00 589 GLU A N 1
ATOM 4495 C CA . GLU A 1 589 ? -1.102 -10.617 -5.022 1.00 74.00 589 GLU A CA 1
ATOM 4496 C C . GLU A 1 589 ? -0.104 -10.611 -6.204 1.00 74.00 589 GLU A C 1
ATOM 4498 O O . GLU A 1 589 ? 0.551 -11.618 -6.497 1.00 74.00 589 GLU A O 1
ATOM 4503 N N . THR A 1 590 ? 0.051 -9.471 -6.891 1.00 70.81 590 THR A N 1
ATOM 4504 C CA . THR A 1 590 ? 1.019 -9.323 -7.994 1.00 70.81 590 THR A CA 1
ATOM 4505 C C . THR A 1 590 ? 2.468 -9.406 -7.495 1.00 70.81 590 THR A C 1
ATOM 4507 O O . THR A 1 590 ? 3.295 -10.050 -8.146 1.00 70.81 590 THR A O 1
ATOM 4510 N N . LEU A 1 591 ? 2.768 -8.805 -6.339 1.00 68.25 591 LEU A N 1
ATOM 4511 C CA . LEU A 1 591 ? 4.093 -8.836 -5.712 1.00 68.25 591 LEU A CA 1
ATOM 4512 C C . LEU A 1 591 ? 4.430 -10.239 -5.184 1.00 68.25 591 LEU A C 1
ATOM 4514 O O . LEU A 1 591 ? 5.465 -10.793 -5.562 1.00 68.25 591 LEU A O 1
ATOM 4518 N N . ASP A 1 592 ? 3.526 -10.858 -4.420 1.00 67.19 592 ASP A N 1
ATOM 4519 C CA . ASP A 1 592 ? 3.707 -12.200 -3.839 1.00 67.19 592 ASP A CA 1
ATOM 4520 C C . ASP A 1 592 ? 3.943 -13.269 -4.913 1.00 67.19 592 ASP A C 1
ATOM 4522 O O . ASP A 1 592 ? 4.816 -14.134 -4.802 1.00 67.19 592 ASP A O 1
ATOM 4526 N N . SER A 1 593 ? 3.188 -13.187 -6.012 1.00 68.00 593 SER A N 1
ATOM 4527 C CA . SER A 1 593 ? 3.311 -14.111 -7.145 1.00 68.00 593 SER A CA 1
ATOM 4528 C C . SER A 1 593 ? 4.592 -13.929 -7.969 1.00 68.00 593 SER A C 1
ATOM 4530 O O . SER A 1 593 ? 4.843 -14.739 -8.871 1.00 68.00 593 SER A O 1
ATOM 4532 N N . LYS A 1 594 ? 5.382 -12.875 -7.702 1.00 64.44 594 LYS A N 1
ATOM 4533 C CA . LYS A 1 594 ? 6.535 -12.432 -8.511 1.00 64.44 594 LYS A CA 1
ATOM 4534 C C . LYS A 1 594 ? 6.182 -12.343 -10.000 1.00 64.44 594 LYS A C 1
ATOM 4536 O O . LYS A 1 594 ? 6.984 -12.684 -10.874 1.00 64.44 594 LYS A O 1
ATOM 4541 N N . SER A 1 595 ? 4.942 -11.953 -10.298 1.00 62.72 595 SER A N 1
ATOM 4542 C CA . SER A 1 595 ? 4.474 -11.793 -11.671 1.00 62.72 595 SER A CA 1
ATOM 4543 C C . SER A 1 595 ? 4.951 -10.449 -12.218 1.00 62.72 595 SER A C 1
ATOM 4545 O O . SER A 1 595 ? 4.988 -9.442 -11.515 1.00 62.72 595 SER A O 1
ATOM 4547 N N . ASN A 1 596 ? 5.362 -10.431 -13.489 1.00 60.75 596 ASN A N 1
ATOM 4548 C CA . ASN A 1 596 ? 5.880 -9.215 -14.118 1.00 60.75 596 ASN A CA 1
ATOM 4549 C C . ASN A 1 596 ? 4.696 -8.279 -14.373 1.00 60.75 596 ASN A C 1
ATOM 4551 O O . ASN A 1 596 ? 3.982 -8.425 -15.369 1.00 60.75 596 ASN A O 1
ATOM 4555 N N . SER A 1 597 ? 4.439 -7.385 -13.421 1.00 59.12 597 SER A N 1
ATOM 4556 C CA . SER A 1 597 ? 3.300 -6.479 -13.478 1.00 59.12 597 SER A CA 1
ATOM 4557 C C . SER A 1 597 ? 3.412 -5.558 -14.692 1.00 59.12 597 SER A C 1
ATOM 4559 O O . SER A 1 597 ? 4.495 -5.057 -14.991 1.00 59.12 597 SER A O 1
ATOM 4561 N N . VAL A 1 598 ? 2.294 -5.291 -15.371 1.00 66.31 598 VAL A N 1
ATOM 4562 C CA . VAL A 1 598 ? 2.253 -4.270 -16.434 1.00 66.31 598 VAL A CA 1
ATOM 4563 C C . VAL A 1 598 ? 1.772 -2.919 -15.889 1.00 66.31 598 VAL A C 1
ATOM 4565 O O . VAL A 1 598 ? 1.151 -2.149 -16.616 1.00 66.31 598 VAL A O 1
ATOM 4568 N N . TYR A 1 599 ? 1.992 -2.636 -14.600 1.00 63.75 599 TYR A N 1
ATOM 4569 C CA . TYR A 1 599 ? 1.514 -1.406 -13.965 1.00 63.75 599 TYR A CA 1
ATOM 4570 C C . TYR A 1 599 ? 2.428 -0.220 -14.297 1.00 63.75 599 TYR A C 1
ATOM 4572 O O . TYR A 1 599 ? 3.604 -0.251 -13.942 1.00 63.75 599 TYR A O 1
ATOM 4580 N N . PRO A 1 600 ? 1.916 0.846 -14.941 1.00 53.22 600 PRO A N 1
ATOM 4581 C CA . PRO A 1 600 ? 2.756 1.944 -15.399 1.00 53.22 600 PRO A CA 1
ATOM 4582 C C . PRO A 1 600 ? 2.723 3.178 -14.478 1.00 53.22 600 PRO A C 1
ATOM 4584 O O . PRO A 1 600 ? 3.360 4.169 -14.815 1.00 53.22 600 PRO A O 1
ATOM 4587 N N . SER A 1 601 ? 1.965 3.161 -13.369 1.00 67.75 601 SER A N 1
ATOM 4588 C CA . SER A 1 601 ? 1.692 4.363 -12.565 1.00 67.75 601 SER A CA 1
ATOM 4589 C C . SER A 1 601 ? 1.515 4.115 -11.064 1.00 67.75 601 SER A C 1
ATOM 4591 O O . SER A 1 601 ? 0.724 3.268 -10.643 1.00 67.75 601 SER A O 1
ATOM 4593 N N . LEU A 1 602 ? 2.170 4.960 -10.262 1.00 72.00 602 LEU A N 1
ATOM 4594 C CA . LEU A 1 602 ? 2.000 5.070 -8.810 1.00 72.00 602 LEU A CA 1
ATOM 4595 C C . LEU A 1 602 ? 0.646 5.701 -8.409 1.00 72.00 602 LEU A C 1
ATOM 4597 O O . LEU A 1 602 ? 0.099 5.378 -7.351 1.00 72.00 602 LEU A O 1
ATOM 4601 N N . LEU A 1 603 ? 0.074 6.575 -9.250 1.00 79.12 603 LEU A N 1
ATOM 4602 C CA . LEU A 1 603 ? -1.159 7.326 -8.962 1.00 79.12 603 LEU A CA 1
ATOM 4603 C C . LEU A 1 603 ? -2.337 6.424 -8.605 1.00 79.12 603 LEU A C 1
ATOM 4605 O O . LEU A 1 603 ? -3.154 6.761 -7.747 1.00 79.12 603 LEU A O 1
ATOM 4609 N N . VAL A 1 604 ? -2.423 5.274 -9.266 1.00 81.19 604 VAL A N 1
ATOM 4610 C CA . VAL A 1 604 ? -3.554 4.363 -9.124 1.00 81.19 604 VAL A CA 1
ATOM 4611 C C . VAL A 1 604 ? -3.557 3.696 -7.743 1.00 81.19 604 VAL A C 1
ATOM 4613 O O . VAL A 1 604 ? -4.601 3.647 -7.091 1.00 81.19 604 VAL A O 1
ATOM 4616 N N . ALA A 1 605 ? -2.387 3.291 -7.240 1.00 78.94 605 ALA A N 1
ATOM 4617 C CA . ALA A 1 605 ? -2.225 2.802 -5.870 1.00 78.94 605 ALA A CA 1
ATOM 4618 C C . ALA A 1 605 ? -2.545 3.898 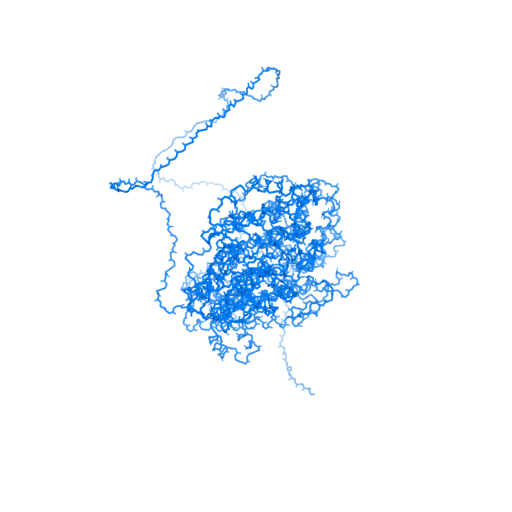-4.837 1.00 78.94 605 ALA A C 1
ATOM 4620 O O . ALA A 1 605 ? -3.312 3.678 -3.898 1.00 78.94 605 ALA A O 1
ATOM 4621 N N . LEU A 1 606 ? -2.024 5.112 -5.052 1.00 80.50 606 LEU A N 1
ATOM 4622 C CA . LEU A 1 606 ? -2.264 6.267 -4.180 1.00 80.50 606 LEU A CA 1
ATOM 4623 C C . LEU A 1 606 ? -3.755 6.646 -4.091 1.00 80.50 606 LEU A C 1
ATOM 4625 O O . LEU A 1 606 ? -4.245 6.970 -3.007 1.00 80.50 606 LEU A O 1
ATOM 4629 N N . HIS A 1 607 ? -4.506 6.556 -5.193 1.00 85.50 607 HIS A N 1
ATOM 4630 C CA . HIS A 1 607 ? -5.960 6.748 -5.193 1.00 85.50 607 HIS A CA 1
ATOM 4631 C C . HIS A 1 607 ? -6.702 5.735 -4.312 1.00 85.50 607 HIS A C 1
ATOM 4633 O O . HIS A 1 607 ? -7.642 6.133 -3.618 1.00 85.50 607 HIS A O 1
ATOM 4639 N N . ALA A 1 608 ? -6.304 4.459 -4.322 1.00 87.31 608 ALA A N 1
ATOM 4640 C CA . ALA A 1 608 ? -6.914 3.438 -3.472 1.00 87.31 608 ALA A CA 1
ATOM 4641 C C . ALA A 1 608 ? -6.656 3.731 -1.986 1.00 87.31 608 ALA A C 1
ATOM 4643 O O . ALA A 1 608 ? -7.605 3.838 -1.209 1.00 87.31 608 ALA A O 1
ATOM 4644 N N . LEU A 1 609 ? -5.390 3.963 -1.622 1.00 82.38 609 LEU A N 1
ATOM 4645 C CA . LEU A 1 609 ? -4.963 4.249 -0.247 1.00 82.38 609 LEU A CA 1
ATOM 4646 C C . LEU A 1 609 ? -5.722 5.433 0.350 1.00 82.38 609 LEU A C 1
ATOM 4648 O O . LEU A 1 609 ? -6.396 5.280 1.361 1.00 82.38 609 LEU A O 1
ATOM 4652 N N . ALA A 1 610 ? -5.698 6.593 -0.311 1.00 80.44 610 ALA A N 1
ATOM 4653 C CA . ALA A 1 610 ? -6.370 7.784 0.208 1.00 80.44 610 ALA A CA 1
ATOM 4654 C C . ALA A 1 610 ? -7.895 7.631 0.289 1.00 80.44 610 ALA A C 1
ATOM 4656 O O . ALA A 1 610 ? -8.529 8.223 1.163 1.00 80.44 610 ALA A O 1
ATOM 4657 N N . THR A 1 611 ? -8.496 6.832 -0.597 1.00 88.69 611 THR A N 1
ATOM 4658 C CA . THR A 1 611 ? -9.932 6.529 -0.532 1.00 88.69 611 THR A CA 1
ATOM 4659 C C . THR A 1 611 ? -10.256 5.671 0.688 1.00 88.69 611 THR A C 1
ATOM 4661 O O . THR A 1 611 ? -11.258 5.938 1.350 1.00 88.69 611 THR A O 1
ATOM 4664 N N . LEU A 1 612 ? -9.399 4.706 1.039 1.00 87.00 612 LEU A N 1
ATOM 4665 C CA . LEU A 1 612 ? -9.549 3.912 2.261 1.00 87.00 612 LEU A CA 1
ATOM 4666 C C . LEU A 1 612 ? -9.247 4.720 3.521 1.00 87.00 612 LEU A C 1
ATOM 4668 O O . LEU A 1 612 ? -10.050 4.670 4.443 1.00 87.00 612 LEU A O 1
ATOM 4672 N N . SER A 1 613 ? -8.206 5.557 3.544 1.00 77.94 613 SER A N 1
ATOM 4673 C CA . SER A 1 613 ? -7.952 6.466 4.674 1.00 77.94 613 SER A CA 1
ATOM 4674 C C . SER A 1 613 ? -9.165 7.359 4.963 1.00 77.94 613 SER A C 1
ATOM 4676 O O . SER A 1 613 ? -9.587 7.486 6.108 1.00 77.94 613 SER A O 1
ATOM 4678 N N . VAL A 1 614 ? -9.790 7.931 3.926 1.00 81.19 614 VAL A N 1
ATOM 4679 C CA . VAL A 1 614 ? -11.025 8.715 4.089 1.00 81.19 614 VAL A CA 1
ATOM 4680 C C . VAL A 1 614 ? -12.213 7.830 4.489 1.00 81.19 614 VAL A C 1
ATOM 4682 O O . VAL A 1 614 ? -13.039 8.276 5.282 1.00 81.19 614 VAL A O 1
ATOM 4685 N N . HIS A 1 615 ? -12.317 6.590 3.999 1.00 85.12 615 HIS A N 1
ATOM 4686 C CA . HIS A 1 615 ? -13.367 5.653 4.422 1.00 85.12 615 HIS A CA 1
ATOM 4687 C C . HIS A 1 615 ? -13.263 5.302 5.911 1.00 85.12 615 HIS A C 1
ATOM 4689 O O . HIS A 1 615 ? -14.266 5.419 6.611 1.00 85.12 615 HIS A O 1
ATOM 4695 N N . ILE A 1 616 ? -12.061 4.986 6.402 1.00 78.25 616 ILE A N 1
ATOM 4696 C CA . ILE A 1 616 ? -11.779 4.694 7.815 1.00 78.25 616 ILE A CA 1
ATOM 4697 C C . ILE A 1 616 ? -12.206 5.874 8.696 1.00 78.25 616 ILE A C 1
ATOM 4699 O O . ILE A 1 616 ? -13.005 5.702 9.611 1.00 78.25 616 ILE A O 1
ATOM 4703 N N . VAL A 1 617 ? -11.772 7.095 8.360 1.00 72.56 617 VAL A N 1
ATOM 4704 C CA . VAL A 1 617 ? -12.117 8.315 9.119 1.00 72.56 617 VAL A CA 1
ATOM 4705 C C . VAL A 1 617 ? -13.618 8.642 9.077 1.00 72.56 617 VAL A C 1
ATOM 4707 O O . VAL A 1 617 ? -14.143 9.250 10.006 1.00 72.56 617 VAL A O 1
ATOM 4710 N N . THR A 1 618 ? -14.327 8.262 8.011 1.00 77.44 618 THR A N 1
ATOM 4711 C CA . THR A 1 618 ? -15.769 8.548 7.852 1.00 77.44 618 THR A CA 1
ATOM 4712 C C . THR A 1 618 ? -16.681 7.448 8.387 1.00 77.44 618 THR A C 1
ATOM 4714 O O . THR A 1 618 ? -17.866 7.702 8.581 1.00 77.44 618 THR A O 1
ATOM 4717 N N . HIS A 1 619 ? -16.149 6.247 8.621 1.00 79.62 619 HIS A N 1
ATOM 4718 C CA . HIS A 1 619 ? -16.882 5.072 9.093 1.00 79.62 619 HIS A CA 1
ATOM 4719 C C . HIS A 1 619 ? -16.083 4.366 10.211 1.00 79.62 619 HIS A C 1
ATOM 4721 O O . HIS A 1 619 ? -15.710 3.204 10.027 1.00 79.62 619 HIS A O 1
ATOM 4727 N N . PRO A 1 620 ? -15.780 5.036 11.343 1.00 68.25 620 PRO A N 1
ATOM 4728 C CA . PRO A 1 620 ? -14.916 4.482 12.391 1.00 68.25 620 PRO A CA 1
ATOM 4729 C C . PRO A 1 620 ? -15.510 3.227 13.051 1.00 68.25 620 PRO A C 1
ATOM 4731 O O . PRO A 1 620 ? -14.785 2.273 13.307 1.00 68.25 620 PRO A O 1
ATOM 4734 N N . ASP A 1 621 ? -16.834 3.170 13.226 1.00 73.56 621 ASP A N 1
ATOM 4735 C CA . ASP A 1 621 ? -17.535 2.038 13.860 1.00 73.56 621 ASP A CA 1
ATOM 4736 C C . ASP A 1 621 ? -17.646 0.789 12.954 1.00 73.56 621 ASP A C 1
ATOM 4738 O O . ASP A 1 621 ? -18.179 -0.255 13.345 1.00 73.56 621 ASP A O 1
ATOM 4742 N N . SER A 1 622 ? -17.185 0.878 11.703 1.00 75.62 622 SER A N 1
ATOM 4743 C CA . SER A 1 622 ? -17.218 -0.236 10.757 1.00 75.62 622 SER A CA 1
ATOM 4744 C C . SER A 1 622 ? -16.098 -1.226 11.062 1.00 75.62 622 SER A C 1
ATOM 4746 O O . SER A 1 622 ? -14.918 -0.914 10.922 1.00 75.62 622 SER A O 1
ATOM 4748 N N . ARG A 1 623 ? -16.458 -2.483 11.349 1.00 74.75 623 ARG A N 1
ATOM 4749 C CA . ARG A 1 623 ? -15.486 -3.587 11.489 1.00 74.75 623 ARG A CA 1
ATOM 4750 C C . ARG A 1 623 ? -14.582 -3.750 10.264 1.00 74.75 623 ARG A C 1
ATOM 4752 O O . ARG A 1 623 ? -13.443 -4.176 10.404 1.00 74.75 623 ARG A O 1
ATOM 4759 N N . ILE A 1 624 ? -15.081 -3.406 9.074 1.00 71.56 624 ILE A N 1
ATOM 4760 C CA . ILE A 1 624 ? -14.285 -3.450 7.843 1.00 71.56 624 ILE A CA 1
ATOM 4761 C C . ILE A 1 624 ? -13.292 -2.279 7.812 1.00 71.56 624 ILE A C 1
ATOM 4763 O O . ILE A 1 624 ? -12.170 -2.472 7.375 1.00 71.56 624 ILE A O 1
ATOM 4767 N N . SER A 1 625 ? -13.652 -1.103 8.340 1.00 69.00 625 SER A N 1
ATOM 4768 C CA . SER A 1 625 ? -12.704 0.009 8.520 1.00 69.00 625 SER A CA 1
ATOM 4769 C C . SER A 1 625 ? -11.634 -0.307 9.564 1.00 69.00 625 SER A C 1
ATOM 4771 O O . SER A 1 625 ? -10.488 0.074 9.370 1.00 69.00 625 SER A O 1
ATOM 4773 N N . ALA A 1 626 ? -11.976 -1.009 10.649 1.00 62.22 626 ALA A N 1
ATOM 4774 C CA . ALA A 1 626 ? -10.993 -1.462 11.635 1.00 62.22 626 ALA A CA 1
ATOM 4775 C C . ALA A 1 626 ? -10.000 -2.467 11.020 1.00 62.22 626 ALA A C 1
ATOM 4777 O O . ALA A 1 626 ? -8.795 -2.335 11.203 1.00 62.22 626 ALA A O 1
ATOM 4778 N N . MET A 1 627 ? -10.495 -3.416 10.217 1.00 66.19 627 MET A N 1
ATOM 4779 C CA . MET A 1 627 ? -9.658 -4.337 9.440 1.00 66.19 627 MET A CA 1
ATOM 4780 C C . MET A 1 627 ? -8.778 -3.589 8.422 1.00 66.19 627 MET A C 1
ATOM 4782 O O . MET A 1 627 ? -7.566 -3.762 8.437 1.00 66.19 627 MET A O 1
ATOM 4786 N N . ASP A 1 628 ? -9.358 -2.687 7.616 1.00 64.19 628 ASP A N 1
ATOM 4787 C CA . ASP A 1 628 ? -8.605 -1.843 6.675 1.00 64.19 628 ASP A CA 1
ATOM 4788 C C . ASP A 1 628 ? -7.555 -0.980 7.393 1.00 64.19 628 ASP A C 1
ATOM 4790 O O . ASP A 1 628 ? -6.502 -0.698 6.826 1.00 64.19 628 ASP A O 1
ATOM 4794 N N . PHE A 1 629 ? -7.840 -0.520 8.618 1.00 57.47 629 PHE A N 1
ATOM 4795 C CA . PHE A 1 629 ? -6.902 0.250 9.427 1.00 57.47 629 PHE A CA 1
ATOM 4796 C C . PHE A 1 629 ? -5.713 -0.621 9.820 1.00 57.47 629 PHE A C 1
ATOM 4798 O O . PHE A 1 629 ? -4.594 -0.255 9.463 1.00 57.47 629 PHE A O 1
ATOM 4805 N N . HIS A 1 630 ? -5.952 -1.787 10.433 1.00 53.62 630 HIS A N 1
ATOM 4806 C CA . HIS A 1 630 ? -4.900 -2.748 10.773 1.00 53.62 630 HIS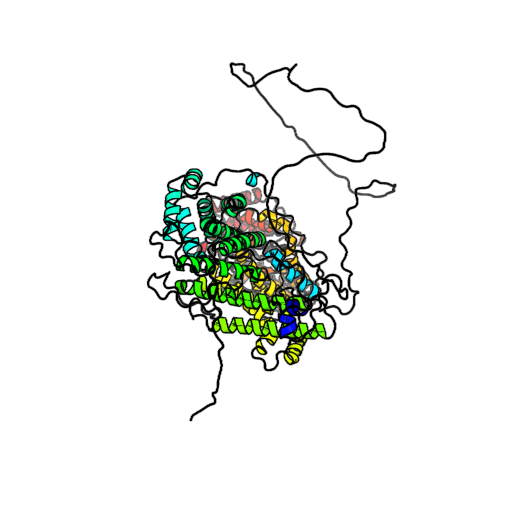 A CA 1
ATOM 4807 C C . HIS A 1 630 ? -4.063 -3.140 9.548 1.00 53.62 630 HIS A C 1
ATOM 4809 O O . HIS A 1 630 ? -2.842 -2.989 9.597 1.00 53.62 630 HIS A O 1
ATOM 4815 N N . ASP A 1 631 ? -4.692 -3.499 8.424 1.00 44.88 631 ASP A N 1
ATOM 4816 C CA . ASP A 1 631 ? -3.999 -3.793 7.162 1.00 44.88 631 ASP A CA 1
ATOM 4817 C C . ASP A 1 631 ? -3.191 -2.577 6.660 1.00 44.88 631 ASP A C 1
ATOM 4819 O O . ASP A 1 631 ? -2.033 -2.706 6.266 1.00 44.88 631 ASP A O 1
ATOM 4823 N N . SER A 1 632 ? -3.745 -1.359 6.713 1.00 40.78 632 SER A N 1
ATOM 4824 C CA . SER A 1 632 ? -3.040 -0.142 6.273 1.00 40.78 632 SER A CA 1
ATOM 4825 C C . SER A 1 632 ? -1.878 0.271 7.185 1.00 40.78 632 SER A C 1
ATOM 4827 O O . SER A 1 632 ? -0.934 0.913 6.715 1.00 40.78 632 SER A O 1
ATOM 4829 N N . THR A 1 633 ? -1.932 -0.091 8.472 1.00 36.88 633 THR A N 1
ATOM 4830 C CA . THR A 1 633 ? -0.838 0.092 9.437 1.00 36.88 633 THR A CA 1
ATOM 4831 C C . THR A 1 633 ? 0.182 -1.039 9.396 1.00 36.88 633 THR A C 1
ATOM 4833 O O . THR A 1 633 ? 1.348 -0.809 9.728 1.00 36.88 633 THR A O 1
ATOM 4836 N N . ALA A 1 634 ? -0.215 -2.234 8.948 1.00 32.50 634 ALA A N 1
ATOM 4837 C CA . ALA A 1 634 ? 0.689 -3.352 8.762 1.00 32.50 634 ALA A CA 1
ATOM 4838 C C . ALA A 1 634 ? 1.786 -2.954 7.770 1.00 32.50 634 ALA A C 1
ATOM 4840 O O . ALA A 1 634 ? 1.532 -2.435 6.677 1.00 32.50 634 ALA A O 1
ATOM 4841 N N . HIS A 1 635 ? 3.036 -3.230 8.148 1.00 37.66 635 HIS A N 1
ATOM 4842 C CA . HIS A 1 635 ? 4.206 -2.873 7.349 1.00 37.66 635 HIS A CA 1
ATOM 4843 C C . HIS A 1 635 ? 4.136 -3.400 5.911 1.00 37.66 635 HIS A C 1
ATOM 4845 O O . HIS A 1 635 ? 4.762 -2.813 5.044 1.00 37.66 635 HIS A O 1
ATOM 4851 N N . GLN A 1 636 ? 3.342 -4.433 5.621 1.00 34.91 636 GLN A N 1
ATOM 4852 C CA . GLN A 1 636 ? 3.176 -5.003 4.286 1.00 34.91 636 GLN A CA 1
ATOM 4853 C C . GLN A 1 636 ? 2.676 -3.997 3.238 1.00 34.91 636 GLN A C 1
ATOM 4855 O O . GLN A 1 636 ? 3.302 -3.894 2.188 1.00 34.91 636 GLN A O 1
ATOM 4860 N N . HIS A 1 637 ? 1.627 -3.203 3.484 1.00 38.66 637 HIS A N 1
ATOM 4861 C CA . HIS A 1 637 ? 1.134 -2.263 2.462 1.00 38.66 637 HIS A CA 1
ATOM 4862 C C . HIS A 1 637 ? 2.088 -1.084 2.244 1.00 38.66 637 HIS A C 1
ATOM 4864 O O . HIS A 1 637 ? 2.367 -0.717 1.099 1.00 38.66 637 HIS A O 1
ATOM 4870 N N . LEU A 1 638 ? 2.645 -0.537 3.328 1.00 37.19 638 LEU A N 1
ATOM 4871 C CA . LEU A 1 638 ? 3.681 0.493 3.258 1.00 37.19 638 LEU A CA 1
ATOM 4872 C C . LEU A 1 638 ? 4.954 -0.032 2.596 1.00 37.19 638 LEU A C 1
ATOM 4874 O O . LEU A 1 638 ? 5.474 0.660 1.731 1.00 37.19 638 LEU A O 1
ATOM 4878 N N . ASN A 1 639 ? 5.392 -1.258 2.889 1.00 34.22 639 ASN A N 1
ATOM 4879 C CA . ASN A 1 639 ? 6.523 -1.913 2.232 1.00 34.22 639 ASN A CA 1
ATOM 4880 C C . ASN A 1 639 ? 6.214 -2.311 0.790 1.00 34.22 639 ASN A C 1
ATOM 4882 O O . ASN A 1 639 ? 7.132 -2.288 -0.009 1.00 34.22 639 ASN A O 1
ATOM 4886 N N . CYS A 1 640 ? 4.973 -2.608 0.400 1.00 35.53 640 CYS A N 1
ATOM 4887 C CA . CYS A 1 640 ? 4.611 -2.836 -1.004 1.00 35.53 640 CYS A CA 1
ATOM 4888 C C . CYS A 1 640 ? 4.716 -1.541 -1.817 1.00 35.53 640 CYS A C 1
ATOM 4890 O O . CYS A 1 640 ? 5.255 -1.547 -2.923 1.00 35.53 640 CYS A O 1
ATOM 4892 N N . ILE A 1 641 ? 4.256 -0.416 -1.257 1.00 40.31 641 ILE A N 1
ATOM 4893 C CA . ILE A 1 641 ? 4.459 0.913 -1.850 1.00 40.31 641 ILE A CA 1
ATOM 4894 C C . ILE A 1 641 ? 5.948 1.248 -1.839 1.00 40.31 641 ILE A C 1
ATOM 4896 O O . ILE A 1 641 ? 6.464 1.675 -2.863 1.00 40.31 641 ILE A O 1
ATOM 4900 N N . HIS A 1 642 ? 6.648 1.019 -0.724 1.00 35.44 642 HIS A N 1
ATOM 4901 C CA . HIS A 1 642 ? 8.082 1.258 -0.603 1.00 35.44 642 HIS A CA 1
ATOM 4902 C C . HIS A 1 642 ? 8.833 0.434 -1.644 1.00 35.44 642 HIS A C 1
ATOM 4904 O O . HIS A 1 642 ? 9.605 1.013 -2.380 1.00 35.44 642 HIS A O 1
ATOM 4910 N N . LEU A 1 643 ? 8.549 -0.857 -1.820 1.00 35.97 643 LEU A N 1
ATOM 4911 C CA . LEU A 1 643 ? 9.165 -1.701 -2.843 1.00 35.97 643 LEU A CA 1
ATOM 4912 C C . LEU A 1 643 ? 8.846 -1.169 -4.245 1.00 35.97 643 LEU A C 1
ATOM 4914 O O . LEU A 1 643 ? 9.767 -0.941 -5.017 1.00 35.97 643 LEU A O 1
ATOM 4918 N N . PHE A 1 644 ? 7.585 -0.867 -4.566 1.00 36.72 644 PHE A N 1
ATOM 4919 C CA . PHE A 1 644 ? 7.193 -0.304 -5.870 1.00 36.72 644 PHE A CA 1
ATOM 4920 C C . PHE A 1 644 ? 7.869 1.053 -6.166 1.00 36.72 644 PHE A C 1
ATOM 4922 O O . PHE A 1 644 ? 8.219 1.352 -7.303 1.00 36.72 644 PHE A O 1
ATOM 4929 N N . VAL A 1 645 ? 8.115 1.863 -5.135 1.00 36.97 645 VAL A N 1
ATOM 4930 C CA . VAL A 1 645 ? 8.719 3.204 -5.213 1.00 36.97 645 VAL A CA 1
ATOM 4931 C C . VAL A 1 645 ? 10.259 3.155 -5.224 1.00 36.97 645 VAL A C 1
ATOM 4933 O O . VAL A 1 645 ? 10.897 3.851 -6.009 1.00 36.97 645 VAL A O 1
ATOM 4936 N N . PHE A 1 646 ? 10.861 2.290 -4.411 1.00 33.09 646 PHE A N 1
ATOM 4937 C CA . PHE A 1 646 ? 12.306 2.055 -4.256 1.00 33.09 646 PHE A CA 1
ATOM 4938 C C . PHE A 1 646 ? 12.894 1.296 -5.454 1.00 33.09 646 PHE A C 1
ATOM 4940 O O . PHE A 1 646 ? 14.083 1.403 -5.746 1.00 33.09 646 PHE A O 1
ATOM 4947 N N . THR A 1 647 ? 12.050 0.563 -6.184 1.00 38.22 647 THR A N 1
ATOM 4948 C CA . THR A 1 647 ? 12.422 -0.138 -7.421 1.00 38.22 647 THR A CA 1
ATOM 4949 C C . THR A 1 647 ? 12.169 0.706 -8.674 1.00 38.22 647 THR A C 1
ATOM 4951 O O . THR A 1 647 ? 12.937 0.613 -9.630 1.00 38.22 647 THR A O 1
ATOM 4954 N N . ALA A 1 648 ? 11.191 1.621 -8.644 1.00 34.94 648 ALA A N 1
ATOM 4955 C CA . ALA A 1 648 ? 11.018 2.641 -9.678 1.00 34.94 648 ALA A CA 1
ATOM 4956 C C . ALA A 1 648 ? 12.018 3.813 -9.570 1.00 34.94 648 ALA A C 1
ATOM 4958 O O . ALA A 1 648 ? 12.282 4.463 -10.575 1.00 34.94 648 ALA A O 1
ATOM 4959 N N . GLN A 1 649 ? 12.597 4.117 -8.401 1.00 37.53 649 GLN A N 1
ATOM 4960 C CA . GLN A 1 649 ? 13.558 5.223 -8.241 1.00 37.53 649 GLN A CA 1
ATOM 4961 C C . GLN A 1 649 ? 14.744 4.841 -7.338 1.00 37.53 649 GLN A C 1
ATOM 4963 O O . GLN A 1 649 ? 14.741 5.106 -6.137 1.00 37.53 649 GLN A O 1
ATOM 4968 N N . LYS A 1 650 ? 15.818 4.292 -7.930 1.00 34.75 650 LYS A N 1
ATOM 4969 C CA . LYS A 1 650 ? 17.034 3.899 -7.186 1.00 34.75 650 LYS A CA 1
ATOM 4970 C C . LYS A 1 650 ? 17.960 5.071 -6.790 1.00 34.75 650 LYS A C 1
ATOM 4972 O O . LYS A 1 650 ? 19.003 4.836 -6.186 1.00 34.75 650 LYS A O 1
ATOM 4977 N N . GLN A 1 651 ? 17.610 6.329 -7.091 1.00 34.72 651 GLN A N 1
ATOM 4978 C CA . GLN A 1 651 ? 18.305 7.511 -6.555 1.00 34.72 651 GLN A CA 1
ATOM 4979 C C . GLN A 1 651 ? 17.424 8.781 -6.560 1.00 34.72 651 GLN A C 1
ATOM 4981 O O . GLN A 1 651 ? 16.804 9.108 -7.562 1.00 34.72 651 GLN A O 1
ATOM 4986 N N . GLU A 1 652 ? 17.447 9.512 -5.432 1.00 36.84 652 GLU A N 1
ATOM 4987 C CA . GLU A 1 652 ? 16.766 10.790 -5.080 1.00 36.84 652 GLU A CA 1
ATOM 4988 C C . GLU A 1 652 ? 15.513 10.736 -4.174 1.00 36.84 652 GLU A C 1
ATOM 4990 O O . GLU A 1 652 ? 15.081 11.784 -3.681 1.00 36.84 652 GLU A O 1
ATOM 4995 N N . ILE A 1 653 ? 15.014 9.555 -3.790 1.00 35.59 653 ILE A N 1
ATOM 4996 C CA . ILE A 1 653 ? 13.902 9.456 -2.822 1.00 35.59 653 ILE A CA 1
ATOM 4997 C C . ILE A 1 653 ? 14.316 9.762 -1.377 1.00 35.59 653 ILE A C 1
ATOM 4999 O O . ILE A 1 653 ? 13.621 10.540 -0.721 1.00 35.59 653 ILE A O 1
ATOM 5003 N N . ASP A 1 654 ? 15.464 9.277 -0.898 1.00 27.67 654 ASP A N 1
ATOM 5004 C CA . ASP A 1 654 ? 15.911 9.509 0.491 1.00 27.67 654 ASP A CA 1
ATOM 5005 C C . ASP A 1 654 ? 16.044 10.997 0.841 1.00 27.67 654 ASP A C 1
ATOM 5007 O O . ASP A 1 654 ? 15.875 11.399 1.989 1.00 27.67 654 ASP A O 1
ATOM 5011 N N . THR A 1 655 ? 16.299 11.855 -0.154 1.00 29.48 655 THR A N 1
ATOM 5012 C CA . THR A 1 655 ? 16.361 13.313 0.039 1.00 29.48 655 THR A CA 1
ATOM 5013 C C . THR A 1 655 ? 15.020 14.012 -0.207 1.00 29.48 655 THR A C 1
ATOM 5015 O O . THR A 1 655 ? 14.829 15.136 0.269 1.00 29.48 655 THR A O 1
ATOM 5018 N N . MET A 1 656 ? 14.084 13.386 -0.934 1.00 29.80 656 MET A N 1
ATOM 5019 C CA . MET A 1 656 ? 12.776 13.970 -1.245 1.00 29.80 656 MET A CA 1
ATOM 5020 C C . MET A 1 656 ? 11.677 13.552 -0.259 1.00 29.80 656 MET A C 1
ATOM 5022 O O . MET A 1 656 ? 10.878 14.413 0.104 1.00 29.80 656 MET A O 1
ATOM 5026 N N . ILE A 1 657 ? 11.680 12.325 0.277 1.00 31.34 657 ILE A N 1
ATOM 5027 C CA . ILE A 1 657 ? 10.823 11.931 1.414 1.00 31.34 657 ILE A CA 1
ATOM 5028 C C . ILE A 1 657 ? 11.184 12.751 2.660 1.00 31.34 657 ILE A C 1
ATOM 5030 O O . ILE A 1 657 ? 10.294 13.304 3.305 1.00 31.34 657 ILE A O 1
ATOM 5034 N N . PHE A 1 658 ? 12.477 12.973 2.930 1.00 26.53 658 PHE A N 1
ATOM 5035 C CA . PHE A 1 658 ? 12.920 13.824 4.047 1.00 26.53 658 PHE A CA 1
ATOM 5036 C C . PHE A 1 658 ? 12.533 15.310 3.910 1.00 26.53 658 PHE A C 1
ATOM 5038 O O . PHE A 1 658 ? 12.507 16.029 4.907 1.00 26.53 658 PHE A O 1
ATOM 5045 N N . LYS A 1 659 ? 12.236 15.797 2.693 1.00 27.08 659 LYS A N 1
ATOM 5046 C CA . LYS A 1 659 ? 11.895 17.213 2.423 1.00 27.08 659 LYS A CA 1
ATOM 5047 C C . LYS A 1 659 ? 10.446 17.464 1.999 1.00 27.08 659 LYS A C 1
ATOM 5049 O O . LYS A 1 659 ? 10.015 18.614 2.006 1.00 27.08 659 LYS A O 1
ATOM 5054 N N . LYS A 1 660 ? 9.690 16.422 1.651 1.00 33.50 660 LYS A N 1
ATOM 5055 C CA . LYS A 1 660 ? 8.245 16.466 1.353 1.00 33.50 660 LYS A CA 1
ATOM 5056 C C . LYS A 1 660 ? 7.459 15.544 2.285 1.00 33.50 660 LYS A C 1
ATOM 5058 O O . LYS A 1 660 ? 6.375 15.069 1.957 1.00 33.50 660 LYS A O 1
ATOM 5063 N N . SER A 1 661 ? 7.987 15.388 3.496 1.00 33.78 661 SER A N 1
ATOM 5064 C CA . SER A 1 661 ? 7.350 14.743 4.639 1.00 33.78 661 SER A CA 1
ATOM 5065 C C . SER A 1 661 ? 5.964 15.307 4.959 1.00 33.78 661 SER A C 1
ATOM 5067 O O . SER A 1 661 ? 5.193 14.617 5.599 1.00 33.78 661 SER A O 1
ATOM 5069 N N . ALA A 1 662 ? 5.590 16.497 4.473 1.00 31.98 662 ALA A N 1
ATOM 5070 C CA . ALA A 1 662 ? 4.291 17.116 4.728 1.00 31.98 662 ALA A CA 1
ATOM 5071 C C . ALA A 1 662 ? 3.070 16.252 4.350 1.00 31.98 662 ALA A C 1
ATOM 5073 O O . ALA A 1 662 ? 2.106 16.278 5.099 1.00 31.98 662 ALA A O 1
ATOM 5074 N N . THR A 1 663 ? 3.073 15.478 3.255 1.00 36.59 663 THR A N 1
ATOM 5075 C CA . THR A 1 663 ? 1.876 14.699 2.852 1.00 36.59 663 THR A CA 1
ATOM 5076 C C . THR A 1 663 ? 1.733 13.401 3.633 1.00 36.59 663 THR A C 1
ATOM 5078 O O . THR A 1 663 ? 0.650 13.091 4.119 1.00 36.59 663 THR A O 1
ATOM 5081 N N . PHE A 1 664 ? 2.832 12.659 3.796 1.00 34.78 664 PHE A N 1
ATOM 5082 C CA . PHE A 1 664 ? 2.843 11.455 4.627 1.00 34.78 664 PHE A CA 1
ATOM 5083 C C . PHE A 1 664 ? 2.692 11.808 6.106 1.00 34.78 664 PHE A C 1
ATOM 5085 O O . PHE A 1 664 ? 1.920 11.151 6.783 1.00 34.78 664 PHE A O 1
ATOM 5092 N N . ALA A 1 665 ? 3.309 12.888 6.590 1.00 34.94 665 ALA A N 1
ATOM 5093 C CA . ALA A 1 665 ? 3.067 13.404 7.932 1.00 34.94 665 ALA A CA 1
ATOM 5094 C C . ALA A 1 665 ? 1.687 14.057 8.080 1.00 34.94 665 ALA A C 1
ATOM 5096 O O . ALA A 1 665 ? 1.222 14.120 9.201 1.00 34.94 665 ALA A O 1
ATOM 5097 N N . ALA A 1 666 ? 1.001 14.505 7.020 1.00 35.62 666 ALA A N 1
ATOM 5098 C CA . ALA A 1 666 ? -0.393 14.960 7.113 1.00 35.62 666 ALA A CA 1
ATOM 5099 C C . ALA A 1 666 ? -1.389 13.796 7.112 1.00 35.62 666 ALA A C 1
ATOM 5101 O O . ALA A 1 666 ? -2.375 13.883 7.826 1.00 35.62 666 ALA A O 1
ATOM 5102 N N . LEU A 1 667 ? -1.136 12.707 6.375 1.00 36.00 667 LEU A N 1
ATOM 5103 C CA . LEU A 1 667 ? -1.905 11.455 6.463 1.00 36.00 667 LEU A CA 1
ATOM 5104 C C . LEU A 1 667 ? -1.651 10.737 7.797 1.00 36.00 667 LEU A C 1
ATOM 5106 O O . LEU A 1 667 ? -2.596 10.336 8.465 1.00 36.00 667 LEU A O 1
ATOM 5110 N N . TRP A 1 668 ? -0.394 10.662 8.233 1.00 36.09 668 TRP A N 1
ATOM 5111 C CA . TRP A 1 668 ? 0.008 10.141 9.540 1.00 36.09 668 TRP A CA 1
ATOM 5112 C C . TRP A 1 668 ? -0.481 11.039 10.680 1.00 36.09 668 TRP A C 1
ATOM 5114 O O . TRP A 1 668 ? -0.996 10.516 11.657 1.00 36.09 668 TRP A O 1
ATOM 5124 N N . ALA A 1 669 ? -0.450 12.371 10.537 1.00 33.75 669 ALA A N 1
ATOM 5125 C CA . ALA A 1 669 ? -1.099 13.282 11.483 1.00 33.75 669 ALA A CA 1
ATOM 5126 C C . ALA A 1 669 ? -2.629 13.262 11.379 1.00 33.75 669 ALA A C 1
ATOM 5128 O O . ALA A 1 669 ? -3.274 13.612 12.355 1.00 33.75 669 ALA A O 1
ATOM 5129 N N . LEU A 1 670 ? -3.232 12.831 10.265 1.00 37.03 670 LEU A N 1
ATOM 5130 C CA . LEU A 1 670 ? -4.667 12.538 10.200 1.00 37.03 670 LEU A CA 1
ATOM 5131 C C . LEU A 1 670 ? -4.971 11.311 11.058 1.00 37.03 670 LEU A C 1
ATOM 5133 O O . LEU A 1 670 ? -5.839 11.376 11.922 1.00 37.03 670 LEU A O 1
ATOM 5137 N N . CYS A 1 671 ? -4.202 10.234 10.881 1.00 34.44 671 CYS A N 1
ATOM 5138 C CA . CYS A 1 671 ? -4.294 9.040 11.713 1.00 34.44 671 CYS A CA 1
ATOM 5139 C C . CYS A 1 671 ? -3.998 9.353 13.190 1.00 34.44 671 CYS A C 1
ATOM 5141 O O . CYS A 1 671 ? -4.717 8.864 14.050 1.00 34.44 671 CYS A O 1
ATOM 5143 N N . GLN A 1 672 ? -3.034 10.224 13.509 1.00 35.25 672 GLN A N 1
ATOM 5144 C CA . GLN A 1 672 ? -2.736 10.636 14.890 1.00 35.25 672 GLN A CA 1
ATOM 5145 C C . GLN A 1 672 ? -3.744 11.640 15.470 1.00 35.25 672 GLN A C 1
ATOM 5147 O O . GLN A 1 672 ? -4.042 11.566 16.654 1.00 35.25 672 GLN A O 1
ATOM 5152 N N . GLN A 1 673 ? -4.312 12.561 14.684 1.00 33.28 673 GLN A N 1
ATOM 5153 C CA . GLN A 1 673 ? -5.362 13.475 15.163 1.00 33.28 673 GLN A CA 1
ATOM 5154 C C . GLN A 1 673 ? -6.702 12.757 15.337 1.00 33.28 673 GLN A C 1
ATOM 5156 O O . GLN A 1 673 ? -7.471 13.123 16.221 1.00 33.28 673 GLN A O 1
ATOM 5161 N N . VAL A 1 674 ? -6.965 11.704 14.557 1.00 34.72 674 VAL A N 1
ATOM 5162 C CA . VAL A 1 674 ? -8.080 10.782 14.810 1.00 34.72 674 VAL A CA 1
ATOM 5163 C C . VAL A 1 674 ? -7.749 9.836 15.970 1.00 34.72 674 VAL A C 1
ATOM 5165 O O . VAL A 1 674 ? -8.623 9.601 16.793 1.00 34.72 674 VAL A O 1
ATOM 5168 N N . SER A 1 675 ? -6.491 9.422 16.160 1.00 35.50 675 SER A N 1
ATOM 5169 C CA . SER A 1 675 ? -6.026 8.749 17.390 1.00 35.50 675 SER A CA 1
ATOM 5170 C C . SER A 1 675 ? -6.059 9.645 18.639 1.00 35.50 675 SER A C 1
ATOM 5172 O O . SER A 1 675 ? -5.980 9.132 19.746 1.00 35.50 675 SER A O 1
ATOM 5174 N N . ALA A 1 676 ? -6.184 10.966 18.483 1.00 32.59 676 ALA A N 1
ATOM 5175 C CA . ALA A 1 676 ? -6.429 11.914 19.574 1.00 32.59 676 ALA A CA 1
ATOM 5176 C C . ALA A 1 676 ? -7.931 12.214 19.784 1.00 32.59 676 ALA A C 1
ATOM 5178 O O . ALA A 1 676 ? -8.290 12.952 20.700 1.00 32.59 676 ALA A O 1
ATOM 5179 N N . ALA A 1 677 ? -8.806 11.666 18.932 1.00 33.06 677 ALA A N 1
ATOM 5180 C CA . ALA A 1 677 ? -10.265 11.773 19.025 1.00 33.06 677 ALA A CA 1
ATOM 5181 C C . ALA A 1 677 ? -10.949 10.420 19.314 1.00 33.06 677 ALA A C 1
ATOM 5183 O O . ALA A 1 677 ? -12.053 10.396 19.852 1.00 33.06 677 ALA A O 1
ATOM 5184 N N . CYS A 1 678 ? -10.290 9.305 18.998 1.00 40.44 678 CYS A N 1
ATOM 5185 C CA . CYS A 1 678 ? -10.576 7.978 19.525 1.00 40.44 678 CYS A CA 1
ATOM 5186 C C . CYS A 1 678 ? -9.744 7.813 20.801 1.00 40.44 678 CYS A C 1
ATOM 5188 O O . CYS A 1 678 ? -8.519 7.794 20.722 1.00 40.44 678 CYS A O 1
ATOM 5190 N N . GLY A 1 679 ? -10.395 7.788 21.967 1.00 46.09 679 GLY A N 1
ATOM 5191 C CA . GLY A 1 679 ? -9.756 7.922 23.282 1.00 46.09 679 GLY A CA 1
ATOM 5192 C C . GLY A 1 679 ? -8.936 6.708 23.717 1.00 46.09 679 GLY A C 1
ATOM 5193 O O . GLY A 1 679 ? -9.320 6.025 24.656 1.00 46.09 679 GLY A O 1
ATOM 5194 N N . CYS A 1 680 ? -7.820 6.454 23.040 1.00 58.47 680 CYS A N 1
ATOM 5195 C CA . CYS A 1 680 ? -6.897 5.376 23.357 1.00 58.47 680 CYS A CA 1
ATOM 5196 C C . CYS A 1 680 ? -5.856 5.854 24.377 1.00 58.47 680 CYS A C 1
ATOM 5198 O O . CYS A 1 680 ? -4.848 6.453 24.001 1.00 58.47 680 CYS A O 1
ATOM 5200 N N . SER A 1 681 ? -6.103 5.609 25.664 1.00 67.75 681 SER A N 1
ATOM 5201 C CA . SER A 1 681 ? -5.145 5.877 26.744 1.00 67.75 681 SER A CA 1
ATOM 5202 C C . SER A 1 681 ? -4.977 4.641 27.624 1.00 67.75 681 SER A C 1
ATOM 5204 O O . SER A 1 681 ? -5.374 4.643 28.787 1.00 67.75 681 SER A O 1
ATOM 5206 N N . LEU A 1 682 ? -4.405 3.583 27.042 1.00 89.88 682 LEU A N 1
ATOM 5207 C CA . LEU A 1 682 ? -3.855 2.495 27.841 1.00 89.88 682 LEU A CA 1
ATOM 5208 C C . LEU A 1 682 ? -2.639 3.031 28.597 1.00 89.88 682 LEU A C 1
ATOM 5210 O O . LEU A 1 682 ? -1.661 3.461 27.982 1.00 89.88 682 LEU A O 1
ATOM 5214 N N . GLU A 1 683 ? -2.735 3.033 29.917 1.00 93.06 683 GLU A N 1
ATOM 5215 C CA . GLU A 1 683 ? -1.654 3.389 30.832 1.00 93.06 683 GLU A CA 1
ATOM 5216 C C . GLU A 1 683 ? -0.942 2.101 31.261 1.00 93.06 683 GLU A C 1
ATOM 5218 O O . GLU A 1 683 ? -1.576 1.051 31.392 1.00 93.06 683 GLU A O 1
ATOM 5223 N N . VAL A 1 684 ? 0.382 2.155 31.410 1.00 94.94 684 VAL A N 1
ATOM 5224 C CA . VAL A 1 684 ? 1.193 0.996 31.797 1.00 94.94 684 VAL A CA 1
ATOM 5225 C C . VAL A 1 684 ? 2.037 1.391 32.990 1.00 94.94 684 VAL A C 1
ATOM 5227 O O . VAL A 1 684 ? 2.899 2.257 32.881 1.00 94.94 684 VAL A O 1
ATOM 5230 N N . GLU A 1 685 ? 1.773 0.736 34.110 1.00 96.25 685 GLU A N 1
ATOM 5231 C CA . GLU A 1 685 ? 2.495 0.903 35.366 1.00 96.25 685 GLU A CA 1
ATOM 5232 C C . GLU A 1 685 ? 3.324 -0.353 35.644 1.00 96.25 685 GLU A C 1
ATOM 5234 O O . GLU A 1 685 ? 2.937 -1.461 35.264 1.00 96.25 685 GLU A O 1
ATOM 5239 N N . SER A 1 686 ? 4.473 -0.207 36.298 1.00 96.62 686 SER A N 1
ATOM 5240 C CA . SER A 1 686 ? 5.415 -1.312 36.528 1.00 96.62 686 SER A CA 1
ATOM 5241 C C . SER A 1 686 ? 5.761 -1.462 38.006 1.00 96.62 686 SER A C 1
ATOM 5243 O O . SER A 1 686 ? 5.897 -0.472 38.727 1.00 96.62 686 SER A O 1
ATOM 5245 N N . HIS A 1 687 ? 5.932 -2.704 38.451 1.00 96.62 687 HIS A N 1
ATOM 5246 C CA . HIS A 1 687 ? 6.276 -3.057 39.823 1.00 96.62 687 HIS A CA 1
ATOM 5247 C C . HIS A 1 687 ? 7.419 -4.070 39.838 1.00 96.62 687 HIS A C 1
ATOM 5249 O O . HIS A 1 687 ? 7.322 -5.112 39.199 1.00 96.62 687 HIS A O 1
ATOM 5255 N N . ILE A 1 688 ? 8.479 -3.776 40.587 1.00 95.31 688 ILE A N 1
ATOM 5256 C CA . ILE A 1 688 ? 9.616 -4.683 40.775 1.00 95.31 688 ILE A CA 1
ATOM 5257 C C . ILE A 1 688 ? 9.342 -5.553 42.001 1.00 95.31 688 ILE A C 1
ATOM 5259 O O . ILE A 1 688 ? 9.177 -5.035 43.105 1.00 95.31 688 ILE A O 1
ATOM 5263 N N . ASN A 1 689 ? 9.300 -6.869 41.805 1.00 95.06 689 ASN A N 1
ATOM 5264 C CA . ASN A 1 689 ? 9.075 -7.852 42.859 1.00 95.06 689 ASN A CA 1
ATOM 5265 C C . ASN A 1 689 ? 10.413 -8.204 43.532 1.00 95.06 689 ASN A C 1
ATOM 5267 O O . ASN A 1 689 ? 11.055 -9.203 43.202 1.00 95.06 689 ASN A O 1
ATOM 5271 N N . ASP A 1 690 ? 10.849 -7.349 44.456 1.00 87.81 690 ASP A N 1
ATOM 5272 C CA . ASP A 1 690 ? 12.203 -7.384 45.013 1.00 87.81 690 ASP A CA 1
ATOM 5273 C C . ASP A 1 690 ? 12.591 -8.696 45.732 1.00 87.81 690 ASP A C 1
ATOM 5275 O O . ASP A 1 690 ? 11.771 -9.439 46.281 1.00 87.81 690 ASP A O 1
ATOM 5279 N N . GLY A 1 691 ? 13.890 -9.008 45.732 1.00 85.88 691 GLY A N 1
ATOM 5280 C CA . GLY A 1 691 ? 14.466 -10.085 46.546 1.00 85.88 691 GLY A CA 1
ATOM 5281 C C . GLY A 1 691 ? 14.068 -11.507 46.121 1.00 85.88 691 GLY A C 1
ATOM 5282 O O . GLY A 1 691 ? 14.653 -12.069 45.203 1.00 85.88 691 GLY A O 1
ATOM 5283 N N . LEU A 1 692 ? 13.114 -12.138 46.822 1.00 89.81 692 LEU A N 1
ATOM 5284 C CA . LEU A 1 692 ? 12.757 -13.563 46.627 1.00 89.81 692 LEU A CA 1
ATOM 5285 C C . LEU A 1 692 ? 11.991 -13.850 45.325 1.00 89.81 692 LEU A C 1
ATOM 5287 O O . LEU A 1 692 ? 11.612 -14.990 45.074 1.00 89.81 692 LEU A O 1
ATOM 5291 N N . SER A 1 693 ? 11.702 -12.835 44.516 1.00 92.31 693 SER A N 1
ATOM 5292 C CA . SER A 1 693 ? 11.172 -12.988 43.153 1.00 92.31 693 SER A CA 1
ATOM 5293 C C . SER A 1 693 ? 12.091 -12.318 42.130 1.00 92.31 693 SER A C 1
ATOM 5295 O O . SER A 1 693 ? 11.620 -11.783 41.136 1.00 92.31 693 SER A O 1
ATOM 5297 N N . LEU A 1 694 ? 13.399 -12.332 42.425 1.00 93.06 694 LEU A N 1
ATOM 5298 C CA . LEU A 1 694 ? 14.498 -11.980 41.523 1.00 93.06 694 LEU A CA 1
ATOM 5299 C C . LEU A 1 694 ? 14.356 -10.597 40.858 1.00 93.06 694 LEU A C 1
ATOM 5301 O O . LEU A 1 694 ? 14.809 -10.384 39.742 1.00 93.06 694 LEU A O 1
ATOM 5305 N N . ASP A 1 695 ? 13.724 -9.633 41.531 1.00 94.50 695 ASP A N 1
ATOM 5306 C CA . ASP A 1 695 ? 13.450 -8.298 40.976 1.00 94.50 695 ASP A CA 1
ATOM 5307 C C . ASP A 1 695 ? 12.696 -8.340 39.621 1.00 94.50 695 ASP A C 1
ATOM 5309 O O . ASP A 1 695 ? 12.832 -7.439 38.786 1.00 94.50 695 ASP A O 1
ATOM 5313 N N . MET A 1 696 ? 11.894 -9.393 39.407 1.00 95.38 696 MET A N 1
ATOM 5314 C CA . MET A 1 696 ? 11.021 -9.566 38.243 1.00 95.38 696 MET A CA 1
ATOM 5315 C C . MET A 1 696 ? 9.997 -8.424 38.169 1.00 95.38 696 MET A C 1
ATOM 5317 O O . MET A 1 696 ? 9.422 -8.013 39.187 1.00 95.38 696 MET A O 1
ATOM 5321 N N . VAL A 1 697 ? 9.750 -7.905 36.968 1.00 97.25 697 VAL A N 1
ATOM 5322 C CA . VAL A 1 697 ? 8.908 -6.733 36.707 1.00 97.25 697 VAL A CA 1
ATOM 5323 C C . VAL A 1 697 ? 7.486 -7.134 36.302 1.00 97.25 697 VAL A C 1
ATOM 5325 O O . VAL A 1 697 ? 7.187 -7.386 35.134 1.00 97.25 697 VAL A O 1
ATOM 5328 N N . SER A 1 698 ? 6.552 -7.062 37.249 1.00 98.25 698 SER A N 1
ATOM 5329 C CA . SER A 1 698 ? 5.124 -7.151 36.932 1.00 98.25 698 SER A CA 1
ATOM 5330 C C . SER A 1 698 ? 4.639 -5.861 36.262 1.00 98.25 698 SER A C 1
ATOM 5332 O O . SER A 1 698 ? 4.896 -4.759 36.753 1.00 98.25 698 SER A O 1
ATOM 5334 N N . SER A 1 699 ? 3.877 -5.980 35.173 1.00 98.31 699 SER A N 1
ATOM 5335 C CA . SER A 1 699 ? 3.368 -4.833 34.398 1.00 98.31 699 SER A CA 1
ATOM 5336 C C . SER A 1 699 ? 1.841 -4.763 34.405 1.00 98.31 699 SER A C 1
ATOM 5338 O O . SER A 1 699 ? 1.169 -5.659 33.898 1.00 98.31 699 SER A O 1
ATOM 5340 N N . LEU A 1 700 ? 1.269 -3.687 34.945 1.00 98.44 700 LEU A N 1
ATOM 5341 C CA . LEU A 1 700 ? -0.173 -3.443 34.993 1.00 98.44 700 LEU A CA 1
ATOM 5342 C C . LEU A 1 700 ? -0.607 -2.554 33.822 1.00 98.44 700 LEU A C 1
ATOM 5344 O O . LEU A 1 700 ? -0.257 -1.379 33.761 1.00 98.44 700 LEU A O 1
ATOM 5348 N N . ILE A 1 701 ? -1.418 -3.109 32.924 1.00 98.06 701 ILE A N 1
ATOM 5349 C CA . ILE A 1 701 ? -2.043 -2.408 31.799 1.00 98.06 701 ILE A CA 1
ATOM 5350 C C . ILE A 1 701 ? -3.438 -1.949 32.235 1.00 98.06 701 ILE A C 1
ATOM 5352 O O . ILE A 1 701 ? -4.311 -2.772 32.527 1.00 98.06 701 ILE A O 1
ATOM 5356 N N . ILE A 1 702 ? -3.658 -0.638 32.269 1.00 97.31 702 ILE A N 1
ATOM 5357 C CA . ILE A 1 702 ? -4.880 0.003 32.763 1.00 97.31 702 ILE A CA 1
ATOM 5358 C C . ILE A 1 702 ? -5.648 0.595 31.579 1.00 97.31 702 ILE A C 1
ATOM 5360 O O . ILE A 1 702 ? -5.128 1.427 30.838 1.00 97.31 702 ILE A O 1
ATOM 5364 N N . GLY A 1 703 ? -6.900 0.169 31.413 1.00 93.69 703 GLY A N 1
ATOM 5365 C CA . GLY A 1 703 ? -7.844 0.716 30.443 1.00 93.69 703 GLY A CA 1
ATOM 5366 C C . GLY A 1 703 ? -8.960 1.541 31.090 1.00 93.69 703 GLY A C 1
ATOM 5367 O O . GLY A 1 703 ? -9.041 1.739 32.305 1.00 93.69 703 GLY A O 1
ATOM 5368 N N . SER A 1 704 ? -9.884 1.998 30.255 1.00 92.00 704 SER A N 1
ATOM 5369 C CA . SER A 1 704 ? -11.034 2.820 30.625 1.00 92.00 704 SER A CA 1
ATOM 5370 C C . SER A 1 704 ? -12.007 2.136 31.602 1.00 92.00 704 SER A C 1
ATOM 5372 O O . SER A 1 704 ? -12.513 2.800 32.520 1.00 92.00 704 SER A O 1
ATOM 5374 N N . GLN A 1 705 ? -12.257 0.824 31.456 1.00 93.81 705 GLN A N 1
ATOM 5375 C CA . GLN A 1 705 ? -13.208 0.061 32.292 1.00 93.81 705 GLN A CA 1
ATOM 5376 C C . GLN A 1 705 ? -12.606 -1.145 33.026 1.00 93.81 705 GLN A C 1
ATOM 5378 O O . GLN A 1 705 ? -13.289 -1.724 33.869 1.00 93.81 705 GLN A O 1
ATOM 5383 N N . ALA A 1 706 ? -11.371 -1.546 32.722 1.00 95.94 706 ALA A N 1
ATOM 5384 C CA . ALA A 1 706 ? -10.741 -2.750 33.264 1.00 95.94 706 ALA A CA 1
ATOM 5385 C C . ALA A 1 706 ? -9.210 -2.641 33.241 1.00 95.94 706 ALA A C 1
ATOM 5387 O O . ALA A 1 706 ? -8.665 -1.782 32.553 1.00 95.94 706 ALA A O 1
ATOM 5388 N N . ALA A 1 707 ? -8.529 -3.543 33.946 1.00 97.62 707 ALA A N 1
ATOM 5389 C CA . ALA A 1 707 ? -7.078 -3.700 33.888 1.00 97.62 707 ALA A CA 1
ATOM 5390 C C . ALA A 1 707 ? -6.673 -5.167 33.656 1.00 97.62 707 ALA A C 1
ATOM 5392 O O . ALA A 1 707 ? -7.434 -6.094 33.968 1.00 97.62 707 ALA A O 1
ATOM 5393 N N . ALA A 1 708 ? -5.463 -5.379 33.144 1.00 98.38 708 ALA A N 1
ATOM 5394 C CA . ALA A 1 708 ? -4.798 -6.678 33.090 1.00 98.38 708 ALA A CA 1
ATOM 5395 C C . ALA A 1 708 ? -3.362 -6.555 33.606 1.00 98.38 708 ALA A C 1
ATOM 5397 O O . ALA A 1 708 ? -2.721 -5.535 33.376 1.00 98.38 708 ALA A O 1
ATOM 5398 N N . ILE A 1 709 ? -2.858 -7.584 34.285 1.00 98.56 709 ILE A N 1
ATOM 5399 C CA . ILE A 1 709 ? -1.470 -7.628 34.766 1.00 98.56 709 ILE A CA 1
ATOM 5400 C C . ILE A 1 709 ? -0.667 -8.682 34.006 1.00 98.56 709 ILE A C 1
ATOM 5402 O O . ILE A 1 709 ? -1.204 -9.738 33.673 1.00 98.56 709 ILE A O 1
ATOM 5406 N N . ILE A 1 710 ? 0.593 -8.383 33.720 1.00 98.50 710 ILE A N 1
ATOM 5407 C CA . ILE A 1 710 ? 1.579 -9.297 33.148 1.00 98.50 710 ILE A CA 1
ATOM 5408 C C . ILE A 1 710 ? 2.572 -9.670 34.255 1.00 98.50 710 ILE A C 1
ATOM 5410 O O . ILE A 1 710 ? 3.061 -8.779 34.949 1.00 98.50 710 ILE A O 1
ATOM 5414 N N . ASP A 1 711 ? 2.820 -10.970 34.383 1.00 98.25 711 ASP A N 1
ATOM 5415 C CA . ASP A 1 711 ? 3.668 -11.700 35.331 1.00 98.25 711 ASP A CA 1
ATOM 5416 C C . ASP A 1 711 ? 3.343 -11.560 36.824 1.00 98.25 711 ASP A C 1
ATOM 5418 O O . ASP A 1 711 ? 2.970 -10.501 37.335 1.00 98.25 711 ASP A O 1
ATOM 5422 N N . LEU A 1 712 ? 3.440 -12.694 37.530 1.00 96.81 712 LEU A N 1
ATOM 5423 C CA . LEU A 1 712 ? 3.046 -12.860 38.930 1.00 96.81 712 LEU A CA 1
ATOM 5424 C C . LEU A 1 712 ? 4.195 -13.496 39.734 1.00 96.81 712 LEU A C 1
ATOM 5426 O O . LEU A 1 712 ? 4.688 -14.541 39.327 1.00 96.81 712 LEU A O 1
ATOM 5430 N N . PRO A 1 713 ? 4.586 -12.945 40.894 1.00 95.88 713 PRO A N 1
ATOM 5431 C CA . PRO A 1 713 ? 5.844 -13.286 41.561 1.00 95.88 713 PRO A CA 1
ATOM 5432 C C . PRO A 1 713 ? 5.952 -14.723 42.092 1.00 95.88 713 PRO A C 1
ATOM 5434 O O . PRO A 1 713 ? 4.958 -15.392 42.402 1.00 95.88 713 PRO A O 1
ATOM 5437 N N . MET A 1 714 ? 7.200 -15.152 42.310 1.00 94.31 714 MET A N 1
ATOM 5438 C CA . MET A 1 714 ? 7.552 -16.457 42.880 1.00 94.31 714 MET A CA 1
ATOM 5439 C C . MET A 1 714 ? 6.999 -16.678 44.288 1.00 94.31 714 MET A C 1
ATOM 5441 O O . MET A 1 714 ? 6.567 -17.785 44.614 1.00 94.31 714 MET A O 1
ATOM 5445 N N . ALA A 1 715 ? 7.031 -15.642 45.131 1.00 95.12 715 ALA A N 1
ATOM 5446 C CA . ALA A 1 715 ? 6.842 -15.754 46.576 1.00 95.12 715 ALA A CA 1
ATOM 5447 C C . ALA A 1 715 ? 5.556 -15.070 47.080 1.00 95.12 715 ALA A C 1
ATOM 5449 O O . ALA A 1 715 ? 5.123 -14.033 46.572 1.00 95.12 715 ALA A O 1
ATOM 5450 N N . VAL A 1 716 ? 4.944 -15.647 48.118 1.00 96.31 716 VAL A N 1
ATOM 5451 C CA . VAL A 1 716 ? 3.630 -15.247 48.663 1.00 96.31 716 VAL A CA 1
ATOM 5452 C C . VAL A 1 716 ? 3.645 -13.820 49.219 1.00 96.31 716 VAL A C 1
ATOM 5454 O O . VAL A 1 716 ? 2.659 -13.088 49.098 1.00 96.31 716 VAL A O 1
ATOM 5457 N N . THR A 1 717 ? 4.767 -13.393 49.799 1.00 95.50 717 THR A N 1
ATOM 5458 C CA . THR A 1 717 ? 4.966 -12.029 50.307 1.00 95.50 717 THR A CA 1
ATOM 5459 C C . THR A 1 717 ? 4.901 -10.987 49.191 1.00 95.50 717 THR A C 1
ATOM 5461 O O . THR A 1 717 ? 4.142 -10.025 49.303 1.00 95.50 717 THR A O 1
ATOM 5464 N N . GLN A 1 718 ? 5.610 -11.219 48.085 1.00 96.38 718 GLN A N 1
ATOM 5465 C CA . GLN A 1 718 ? 5.605 -10.375 46.891 1.00 96.38 718 GLN A CA 1
ATOM 5466 C C . GLN A 1 718 ? 4.231 -10.423 46.210 1.00 96.38 718 GLN A C 1
ATOM 5468 O O . GLN A 1 718 ? 3.685 -9.381 45.868 1.00 96.38 718 GLN A O 1
ATOM 5473 N N . ALA A 1 719 ? 3.601 -11.599 46.113 1.00 96.81 719 ALA A N 1
ATOM 5474 C CA . ALA A 1 719 ? 2.250 -11.745 45.560 1.00 96.81 719 ALA A CA 1
ATOM 5475 C C . ALA A 1 719 ? 1.203 -10.919 46.332 1.00 96.81 719 ALA A C 1
ATOM 5477 O O . ALA A 1 719 ? 0.310 -10.316 45.733 1.00 96.81 719 ALA A O 1
ATOM 5478 N N . THR A 1 720 ? 1.342 -10.843 47.659 1.00 96.69 720 THR A N 1
ATOM 5479 C CA . THR A 1 720 ? 0.496 -9.999 48.517 1.00 96.69 720 THR A CA 1
ATOM 5480 C C . THR A 1 720 ? 0.799 -8.512 48.299 1.00 96.69 720 THR A C 1
ATOM 5482 O O . THR A 1 720 ? -0.125 -7.726 48.089 1.00 96.69 720 THR A O 1
ATOM 5485 N N . ALA A 1 721 ? 2.079 -8.124 48.281 1.00 97.38 721 ALA A N 1
ATOM 5486 C CA . ALA A 1 721 ? 2.510 -6.739 48.070 1.00 97.38 721 ALA A CA 1
ATOM 5487 C C . ALA A 1 721 ? 2.091 -6.194 46.691 1.00 97.38 721 ALA A C 1
ATOM 5489 O O . ALA A 1 721 ? 1.542 -5.095 46.604 1.00 97.38 721 ALA A O 1
ATOM 5490 N N . LEU A 1 722 ? 2.245 -6.989 45.629 1.00 98.12 722 LEU A N 1
ATOM 5491 C CA . LEU A 1 722 ? 1.781 -6.665 44.282 1.00 98.12 722 LEU A CA 1
ATOM 5492 C C . LEU A 1 722 ? 0.255 -6.492 44.251 1.00 98.12 722 LEU A C 1
ATOM 5494 O O . LEU A 1 722 ? -0.253 -5.549 43.646 1.00 98.12 722 LEU A O 1
ATOM 5498 N N . ALA A 1 723 ? -0.498 -7.350 44.946 1.00 98.00 723 ALA A N 1
ATOM 5499 C CA . ALA A 1 723 ? -1.952 -7.225 45.032 1.00 98.00 723 ALA A CA 1
ATOM 5500 C C . ALA A 1 723 ? -2.414 -5.983 45.815 1.00 98.00 723 ALA A C 1
ATOM 5502 O O . ALA A 1 723 ? -3.493 -5.455 45.535 1.00 98.00 723 ALA A O 1
ATOM 5503 N N . GLU A 1 724 ? -1.638 -5.509 46.791 1.00 97.81 724 GLU A N 1
ATOM 5504 C CA . GLU A 1 724 ? -1.858 -4.215 47.451 1.00 97.81 724 GLU A CA 1
ATOM 5505 C C . GLU A 1 724 ? -1.489 -3.043 46.532 1.00 97.81 724 GLU A C 1
ATOM 5507 O O . GLU A 1 724 ? -2.264 -2.094 46.417 1.00 97.81 724 GLU A O 1
ATOM 5512 N N . TRP A 1 725 ? -0.364 -3.128 45.816 1.00 98.25 725 TRP A N 1
ATOM 5513 C CA . TRP A 1 725 ? 0.073 -2.119 44.848 1.00 98.25 725 TRP A CA 1
ATOM 5514 C C . TRP A 1 725 ? -0.955 -1.916 43.724 1.00 98.25 725 TRP A C 1
ATOM 5516 O O . TRP A 1 725 ? -1.401 -0.787 43.524 1.00 98.25 725 TRP A O 1
ATOM 5526 N N . VAL A 1 726 ? -1.452 -2.986 43.087 1.00 98.19 726 VAL A N 1
ATOM 5527 C CA . VAL A 1 726 ? -2.503 -2.900 42.047 1.00 98.19 726 VAL A CA 1
ATOM 5528 C C . VAL A 1 726 ? -3.749 -2.164 42.561 1.00 98.19 726 VAL A C 1
ATOM 5530 O O . VAL A 1 726 ? -4.272 -1.289 41.874 1.00 98.19 726 VAL A O 1
ATOM 5533 N N . LYS A 1 727 ? -4.202 -2.459 43.790 1.00 96.94 727 LYS A N 1
ATOM 5534 C CA . LYS A 1 727 ? -5.374 -1.803 44.413 1.00 96.94 727 LYS A CA 1
ATOM 5535 C C . LYS A 1 727 ? -5.141 -0.332 44.768 1.00 96.94 727 LYS A C 1
ATOM 5537 O O . LYS A 1 727 ? -6.112 0.405 44.922 1.00 96.94 727 LYS A O 1
ATOM 5542 N N . ASN A 1 728 ? -3.887 0.081 44.943 1.00 97.06 728 ASN A N 1
ATOM 5543 C CA . ASN A 1 728 ? -3.518 1.470 45.212 1.00 97.06 728 ASN A CA 1
ATOM 5544 C C . ASN A 1 728 ? -3.359 2.287 43.920 1.00 97.06 728 ASN A C 1
ATOM 5546 O O . ASN A 1 728 ? -3.612 3.490 43.937 1.00 97.06 728 ASN A O 1
ATOM 5550 N N . ILE A 1 729 ? -2.948 1.644 42.822 1.00 95.25 729 ILE A N 1
ATOM 5551 C CA . ILE A 1 729 ? -2.736 2.281 41.515 1.00 95.25 729 ILE A CA 1
ATOM 5552 C C . ILE A 1 729 ? -4.051 2.489 40.754 1.00 95.25 729 ILE A C 1
ATOM 5554 O O . ILE A 1 729 ? -4.238 3.546 40.154 1.00 95.25 729 ILE A O 1
ATOM 5558 N N . THR A 1 730 ? -4.979 1.522 40.770 1.00 95.25 730 THR A N 1
ATOM 5559 C CA . THR A 1 730 ? -6.188 1.593 39.933 1.00 95.25 730 THR A CA 1
ATOM 5560 C C . THR A 1 730 ? -7.483 1.216 40.656 1.00 95.25 730 THR A C 1
ATOM 5562 O O . THR A 1 730 ? -7.527 0.293 41.466 1.00 95.25 730 THR A O 1
ATOM 5565 N N . ASP A 1 731 ? -8.570 1.921 40.319 1.00 94.12 731 ASP A N 1
ATOM 5566 C CA . ASP A 1 731 ? -9.941 1.585 40.729 1.00 94.12 731 ASP A CA 1
ATOM 5567 C C . ASP A 1 731 ? -10.622 0.589 39.770 1.00 94.12 731 ASP A C 1
ATOM 5569 O O . ASP A 1 731 ? -11.740 0.128 40.027 1.00 94.12 731 ASP A O 1
ATOM 5573 N N . LYS A 1 732 ? -9.961 0.255 38.653 1.00 95.38 732 LYS A N 1
ATOM 5574 C CA . LYS A 1 732 ? -10.500 -0.619 37.611 1.00 95.38 732 LYS A CA 1
ATOM 5575 C C . LYS A 1 732 ? -10.485 -2.085 38.051 1.00 95.38 732 LYS A C 1
ATOM 5577 O O . LYS A 1 732 ? -9.520 -2.539 38.665 1.00 95.38 732 LYS A O 1
ATOM 5582 N N . PRO A 1 733 ? -11.513 -2.877 37.697 1.00 96.81 733 PRO A N 1
ATOM 5583 C CA . PRO A 1 733 ? -11.493 -4.312 37.932 1.00 96.81 733 PRO A CA 1
ATOM 5584 C C . PRO A 1 733 ? -10.364 -4.973 37.133 1.00 96.81 733 PRO A C 1
ATOM 5586 O O . PRO A 1 733 ? -10.301 -4.851 35.907 1.00 96.81 733 PRO A O 1
ATOM 5589 N N . LEU A 1 734 ? -9.510 -5.728 37.825 1.00 97.88 734 LEU A N 1
ATOM 5590 C CA . LEU A 1 734 ? -8.563 -6.636 37.189 1.00 97.88 734 LEU A CA 1
ATOM 5591 C C . LEU A 1 734 ? -9.344 -7.808 36.570 1.00 97.88 734 LEU A C 1
ATOM 5593 O O . LEU A 1 734 ? -9.996 -8.568 37.289 1.00 97.88 734 LEU A O 1
ATOM 5597 N N . VAL A 1 735 ? -9.315 -7.937 35.242 1.00 97.69 735 VAL A N 1
ATOM 5598 C CA . VAL A 1 735 ? -10.072 -8.973 34.501 1.00 97.69 735 VAL A CA 1
ATOM 5599 C C . VAL A 1 735 ? -9.193 -10.115 33.997 1.00 97.69 735 VAL A C 1
ATOM 5601 O O . VAL A 1 735 ? -9.695 -11.212 33.736 1.00 97.69 735 VAL A O 1
ATOM 5604 N N . ALA A 1 736 ? -7.887 -9.884 33.882 1.00 97.88 736 ALA A N 1
ATOM 5605 C CA . ALA A 1 736 ? -6.920 -10.873 33.433 1.00 97.88 736 ALA A CA 1
ATOM 5606 C C . ALA A 1 736 ? -5.575 -10.719 34.154 1.00 97.88 736 ALA A C 1
ATOM 5608 O O . ALA A 1 736 ? -5.153 -9.609 34.475 1.00 97.88 736 ALA A O 1
ATOM 5609 N N . ALA A 1 737 ? -4.901 -11.844 34.350 1.00 98.38 737 ALA A N 1
ATOM 5610 C CA . ALA A 1 737 ? -3.472 -11.918 34.596 1.00 98.38 737 ALA A CA 1
ATOM 5611 C C . ALA A 1 737 ? -2.858 -12.784 33.490 1.00 98.38 737 ALA A C 1
ATOM 5613 O O . ALA A 1 737 ? -3.432 -13.818 33.144 1.00 98.38 737 ALA A O 1
ATOM 5614 N N . PHE A 1 738 ? -1.725 -12.380 32.937 1.00 98.44 738 PHE A N 1
ATOM 5615 C CA . PHE A 1 738 ? -0.962 -13.160 31.971 1.00 98.44 738 PHE A CA 1
ATOM 5616 C C . PHE A 1 738 ? 0.390 -13.533 32.564 1.00 98.44 738 PHE A C 1
ATOM 5618 O O . PHE A 1 738 ? 1.001 -12.706 33.224 1.00 98.44 738 PHE A O 1
ATOM 5625 N N . THR A 1 739 ? 0.855 -14.745 32.290 1.00 97.94 739 THR A N 1
ATOM 5626 C CA . THR A 1 739 ? 2.250 -15.148 32.477 1.00 97.94 739 THR A CA 1
ATOM 5627 C C . THR A 1 739 ? 2.925 -15.203 31.103 1.00 97.94 739 THR A C 1
ATOM 5629 O O . THR A 1 739 ? 2.344 -15.752 30.158 1.00 97.94 739 THR A O 1
ATOM 5632 N N . THR A 1 740 ? 4.114 -14.612 30.983 1.00 97.31 740 THR A N 1
ATOM 5633 C CA . THR A 1 740 ? 4.927 -14.543 29.759 1.00 97.31 740 THR A CA 1
ATOM 5634 C C . THR A 1 740 ? 5.450 -15.921 29.362 1.00 97.31 740 THR A C 1
ATOM 5636 O O . THR A 1 740 ? 5.256 -16.337 28.220 1.00 97.31 740 THR A O 1
ATOM 5639 N N . HIS A 1 741 ? 6.059 -16.644 30.304 1.00 95.44 741 HIS A N 1
ATOM 5640 C CA . HIS A 1 741 ? 6.751 -17.911 30.063 1.00 95.44 741 HIS A CA 1
ATOM 5641 C C . HIS A 1 741 ? 6.871 -18.763 31.348 1.00 95.44 741 HIS A C 1
ATOM 5643 O O . HIS A 1 741 ? 6.181 -18.509 32.334 1.00 95.44 741 HIS A O 1
ATOM 5649 N N . ASN A 1 742 ? 7.660 -19.841 31.337 1.00 93.38 742 ASN A N 1
ATOM 5650 C CA . ASN A 1 742 ? 7.612 -20.884 32.368 1.00 93.38 742 ASN A CA 1
ATOM 5651 C C . ASN A 1 742 ? 8.668 -20.779 33.495 1.00 93.38 742 ASN A C 1
ATOM 5653 O O . ASN A 1 742 ? 8.795 -21.719 34.290 1.00 93.38 742 ASN A O 1
ATOM 5657 N N . HIS A 1 743 ? 9.404 -19.672 33.640 1.00 93.62 743 HIS A N 1
ATOM 5658 C CA . HIS A 1 743 ? 10.252 -19.480 34.824 1.00 93.62 743 HIS A CA 1
ATOM 5659 C C . HIS A 1 743 ? 9.411 -19.338 36.109 1.00 93.62 743 HIS A C 1
ATOM 5661 O O . HIS A 1 743 ? 8.288 -18.818 36.086 1.00 93.62 743 HIS A O 1
ATOM 5667 N N . PRO A 1 744 ? 9.884 -19.914 37.233 1.00 92.75 744 PRO A N 1
ATOM 5668 C CA . PRO A 1 744 ? 9.094 -20.081 38.458 1.00 92.75 744 PRO A CA 1
ATOM 5669 C C . PRO A 1 744 ? 8.595 -18.752 39.040 1.00 92.75 744 PRO A C 1
ATOM 5671 O O . PRO A 1 744 ? 7.514 -18.669 39.630 1.00 92.75 744 PRO A O 1
ATOM 5674 N N . ASP A 1 745 ? 9.366 -17.699 38.854 1.00 93.19 745 ASP A N 1
ATOM 5675 C CA . ASP A 1 745 ? 9.151 -16.362 39.369 1.00 93.19 745 ASP A CA 1
ATOM 5676 C C . ASP A 1 745 ? 8.139 -15.520 38.598 1.00 93.19 745 ASP A C 1
ATOM 5678 O O . ASP A 1 745 ? 7.702 -14.504 39.135 1.00 93.19 745 ASP A O 1
ATOM 5682 N N . HIS A 1 746 ? 7.645 -16.015 37.457 1.00 95.31 746 HIS A N 1
ATOM 5683 C CA . HIS A 1 746 ? 6.585 -15.390 36.655 1.00 95.31 746 HIS A CA 1
ATOM 5684 C C . HIS A 1 746 ? 5.190 -16.003 36.905 1.00 95.31 746 HIS A C 1
ATOM 5686 O O . HIS A 1 746 ? 4.190 -15.519 36.349 1.00 95.31 746 HIS A O 1
ATOM 5692 N N . TYR A 1 747 ? 5.077 -17.051 37.748 1.00 95.12 747 TYR A N 1
ATOM 5693 C CA . TYR A 1 747 ? 3.767 -17.616 38.116 1.00 95.12 747 TYR A CA 1
ATOM 5694 C C . TYR A 1 747 ? 3.612 -18.355 39.463 1.00 95.12 747 TYR A C 1
ATOM 5696 O O . TYR A 1 747 ? 2.458 -18.530 39.877 1.00 95.12 747 TYR A O 1
ATOM 5704 N N . LEU A 1 748 ? 4.662 -18.837 40.154 1.00 94.00 748 LEU A N 1
ATOM 5705 C CA . LEU A 1 748 ? 4.483 -19.843 41.227 1.00 94.00 748 LEU A CA 1
ATOM 5706 C C . LEU A 1 748 ? 3.552 -19.390 42.363 1.00 94.00 748 LEU A C 1
ATOM 5708 O O . LEU A 1 748 ? 2.653 -20.144 42.737 1.00 94.00 748 LEU A O 1
ATOM 5712 N N . SER A 1 749 ? 3.690 -18.162 42.878 1.00 94.69 749 SER A N 1
ATOM 5713 C CA . SER A 1 749 ? 2.765 -17.616 43.891 1.00 94.69 749 SER A CA 1
ATOM 5714 C C . SER A 1 749 ? 1.611 -16.802 43.300 1.00 94.69 749 SER A C 1
ATOM 5716 O O . SER A 1 749 ? 0.862 -16.150 44.033 1.00 94.69 749 SER A O 1
ATOM 5718 N N . GLY A 1 750 ? 1.364 -16.922 41.992 1.00 92.94 750 GLY A N 1
ATOM 5719 C CA . GLY A 1 750 ? 0.226 -16.306 41.312 1.00 92.94 750 GLY A CA 1
ATOM 5720 C C . GLY A 1 750 ? -1.128 -16.679 41.921 1.00 92.94 750 GLY A C 1
ATOM 5721 O O . GLY A 1 750 ? -2.048 -15.865 41.901 1.00 92.94 750 GLY A O 1
ATOM 5722 N N . LYS A 1 751 ? -1.254 -17.850 42.564 1.00 93.31 751 LYS A N 1
ATOM 5723 C CA . LYS A 1 751 ? -2.481 -18.230 43.286 1.00 93.31 751 LYS A CA 1
ATOM 5724 C C . LYS A 1 751 ? -2.770 -17.284 44.458 1.00 93.31 751 LYS A C 1
ATOM 5726 O O . LYS A 1 751 ? -3.900 -16.820 44.584 1.00 93.31 751 LYS A O 1
ATOM 5731 N N . ALA A 1 752 ? -1.755 -16.946 45.257 1.00 95.44 752 ALA A N 1
ATOM 5732 C CA . ALA A 1 752 ? -1.892 -16.016 46.379 1.00 95.44 752 ALA A CA 1
ATOM 5733 C C . ALA A 1 752 ? -2.273 -14.601 45.902 1.00 95.44 752 ALA A C 1
ATOM 5735 O O . ALA A 1 752 ? -3.115 -13.945 46.512 1.00 95.44 752 ALA A O 1
ATOM 5736 N N . PHE A 1 753 ? -1.732 -14.158 44.761 1.00 97.19 753 PHE A N 1
ATOM 5737 C CA . PHE A 1 753 ? -2.154 -12.906 44.126 1.00 97.19 753 PHE A CA 1
ATOM 5738 C C . PHE A 1 753 ? -3.624 -12.965 43.663 1.00 97.19 753 PHE A C 1
ATOM 5740 O O . PHE A 1 753 ? -4.411 -12.064 43.953 1.00 97.19 753 PHE A O 1
ATOM 5747 N N . LEU A 1 754 ? -4.030 -14.035 42.971 1.00 96.75 754 LEU A N 1
ATOM 5748 C CA . LEU A 1 754 ? -5.375 -14.175 42.392 1.00 96.75 754 LEU A CA 1
ATOM 5749 C C . LEU A 1 754 ? -6.485 -14.333 43.443 1.00 96.75 754 LEU A C 1
ATOM 5751 O O . LEU A 1 754 ? -7.620 -13.932 43.182 1.00 96.75 754 LEU A O 1
ATOM 5755 N N . GLU A 1 755 ? -6.182 -14.824 44.648 1.00 96.06 755 GLU A N 1
ATOM 5756 C CA . GLU A 1 755 ? -7.129 -14.834 45.779 1.00 96.06 755 GLU A CA 1
ATOM 5757 C C . GLU A 1 755 ? -7.614 -13.421 46.158 1.00 96.06 755 GLU A C 1
ATOM 5759 O O . GLU A 1 755 ? -8.741 -13.251 46.634 1.00 96.06 755 GLU A O 1
ATOM 5764 N N . HIS A 1 756 ? -6.826 -12.380 45.868 1.00 97.06 756 HIS A N 1
ATOM 5765 C CA . HIS A 1 756 ? -7.243 -10.986 46.022 1.00 97.06 756 HIS A CA 1
ATOM 5766 C C . HIS A 1 756 ? -8.134 -10.455 44.885 1.00 97.06 756 HIS A C 1
ATOM 5768 O O . HIS A 1 756 ? -8.771 -9.413 45.067 1.00 97.06 756 HIS A O 1
ATOM 5774 N N . PHE A 1 757 ? -8.199 -11.145 43.742 1.00 97.19 757 PHE A N 1
ATOM 5775 C CA . PHE A 1 757 ? -8.919 -10.730 42.533 1.00 97.19 757 PHE A CA 1
ATOM 5776 C C . PHE A 1 757 ? -9.746 -11.890 41.939 1.00 97.19 757 PHE A C 1
ATOM 5778 O O . PHE A 1 757 ? -9.508 -12.300 40.804 1.00 97.19 757 PHE A O 1
ATOM 5785 N N . PRO A 1 758 ? -10.778 -12.404 42.639 1.00 92.31 758 PRO A N 1
ATOM 5786 C CA . PRO A 1 758 ? -11.508 -13.620 42.244 1.00 92.31 758 PRO A CA 1
ATOM 5787 C C . PRO A 1 758 ? -12.302 -13.525 40.922 1.00 92.31 758 PRO A C 1
ATOM 5789 O O . PRO A 1 758 ? -12.904 -14.509 40.496 1.00 92.31 758 PRO A O 1
ATOM 5792 N N . GLY A 1 759 ? -12.351 -12.348 40.287 1.00 91.06 759 GLY A N 1
ATOM 5793 C CA . GLY A 1 759 ? -12.906 -12.150 38.943 1.00 91.06 759 GLY A CA 1
ATOM 5794 C C . GLY A 1 759 ? -11.867 -12.185 37.813 1.00 91.06 759 GLY A C 1
ATOM 5795 O O . GLY A 1 759 ? -12.259 -12.285 36.649 1.00 91.06 759 GLY A O 1
ATOM 5796 N N . ALA A 1 760 ? -10.572 -12.108 38.134 1.00 96.69 760 ALA A N 1
ATOM 5797 C CA . ALA A 1 760 ? -9.490 -12.149 37.159 1.00 96.69 760 ALA A CA 1
ATOM 5798 C C . ALA A 1 760 ? -9.258 -13.584 36.668 1.00 96.69 760 ALA A C 1
ATOM 5800 O O . ALA A 1 760 ? -9.319 -14.544 37.437 1.00 96.69 760 ALA A O 1
ATOM 5801 N N . LYS A 1 761 ? -8.971 -13.737 35.374 1.00 97.06 761 LYS A N 1
ATOM 5802 C CA . LYS A 1 761 ? -8.582 -15.023 34.781 1.00 97.06 761 LYS A CA 1
ATOM 5803 C C . LYS A 1 761 ? -7.087 -15.054 34.504 1.00 97.06 761 LYS A C 1
ATOM 5805 O O . LYS A 1 761 ? -6.567 -14.113 33.915 1.00 97.06 761 LYS A O 1
ATOM 5810 N N . HIS A 1 762 ? -6.428 -16.141 34.889 1.00 97.75 762 HIS A N 1
ATOM 5811 C CA . HIS A 1 762 ? -5.012 -16.362 34.605 1.00 97.75 762 HIS A CA 1
ATOM 5812 C C . HIS A 1 762 ? -4.832 -17.045 33.252 1.00 97.75 762 HIS A C 1
ATOM 5814 O O . HIS A 1 762 ? -5.498 -18.041 32.953 1.00 97.75 762 HIS A O 1
ATOM 5820 N N . TYR A 1 763 ? -3.939 -16.495 32.441 1.00 98.38 763 TYR A N 1
ATOM 5821 C CA . TYR A 1 763 ? -3.661 -16.907 31.077 1.00 98.38 763 TYR A CA 1
ATOM 5822 C C . TYR A 1 763 ? -2.156 -17.014 30.830 1.00 98.38 763 TYR A C 1
ATOM 5824 O O . TYR A 1 763 ? -1.361 -16.338 31.469 1.00 98.38 763 TYR A O 1
ATOM 5832 N N . ALA A 1 764 ? -1.775 -17.827 29.858 1.00 97.56 764 ALA A N 1
ATOM 5833 C CA . ALA A 1 764 ? -0.450 -17.828 29.248 1.00 97.56 764 ALA A CA 1
ATOM 5834 C C . ALA A 1 764 ? -0.608 -18.305 27.803 1.00 97.56 764 ALA A C 1
ATOM 5836 O O . ALA A 1 764 ? -1.704 -18.704 27.385 1.00 97.56 764 ALA A O 1
ATOM 5837 N N . ILE A 1 765 ? 0.454 -18.267 27.006 1.00 95.81 765 ILE A N 1
ATOM 5838 C CA . ILE A 1 765 ? 0.391 -18.839 25.657 1.00 95.81 765 ILE A CA 1
ATOM 5839 C C . ILE A 1 765 ? 0.290 -20.376 25.738 1.00 95.81 765 ILE A C 1
ATOM 5841 O O . ILE A 1 765 ? 0.676 -20.944 26.762 1.00 95.81 765 ILE A O 1
ATOM 5845 N N . PRO A 1 766 ? -0.284 -21.072 24.738 1.00 95.06 766 PRO A N 1
ATOM 5846 C CA . PRO A 1 766 ? -0.470 -22.527 24.799 1.00 95.06 766 PRO A CA 1
ATOM 5847 C C . PRO A 1 766 ? 0.812 -23.316 25.089 1.00 95.06 766 PRO A C 1
ATOM 5849 O O . PRO A 1 766 ? 0.767 -24.306 25.816 1.00 95.06 766 PRO A O 1
ATOM 5852 N N . GLU A 1 767 ? 1.933 -22.842 24.560 1.00 92.56 767 GLU A N 1
ATOM 5853 C CA . GLU A 1 767 ? 3.269 -23.413 24.680 1.00 92.56 767 GLU A CA 1
ATOM 5854 C C . GLU A 1 767 ? 3.799 -23.273 26.123 1.00 92.56 767 GLU A C 1
ATOM 5856 O O . GLU A 1 767 ? 3.972 -24.277 26.815 1.00 92.56 767 GLU A O 1
ATOM 5861 N N . ALA A 1 768 ? 3.889 -22.046 26.650 1.00 93.62 768 ALA A N 1
ATOM 5862 C CA . ALA A 1 768 ? 4.201 -21.788 28.061 1.00 93.62 768 ALA A CA 1
ATOM 5863 C C . ALA A 1 768 ? 3.241 -22.510 29.031 1.00 93.62 768 ALA A C 1
ATOM 5865 O O . ALA A 1 768 ? 3.668 -23.073 30.036 1.00 93.62 768 ALA A O 1
ATOM 5866 N N . THR A 1 769 ? 1.940 -22.566 28.714 1.00 95.44 769 THR A N 1
ATOM 5867 C CA . THR A 1 769 ? 0.943 -23.294 29.524 1.00 95.44 769 THR A CA 1
ATOM 5868 C C . THR A 1 769 ? 1.245 -24.791 29.584 1.00 95.44 769 THR A C 1
ATOM 5870 O O . THR A 1 769 ? 1.070 -25.412 30.633 1.00 95.44 769 THR A O 1
ATOM 5873 N N . TYR A 1 770 ? 1.689 -25.383 28.472 1.00 94.12 770 TYR A N 1
ATOM 5874 C CA . TYR A 1 770 ? 2.083 -26.787 28.415 1.00 94.12 770 TYR A CA 1
ATOM 5875 C C . TYR A 1 770 ? 3.301 -27.057 29.307 1.00 94.12 770 TYR A C 1
ATOM 5877 O O . TYR A 1 770 ? 3.259 -28.006 30.091 1.00 94.12 770 TYR A O 1
ATOM 5885 N N . TRP A 1 771 ? 4.333 -26.208 29.256 1.00 92.56 771 TRP A N 1
ATOM 5886 C CA . TRP A 1 771 ? 5.508 -26.340 30.124 1.00 92.56 771 TRP A CA 1
ATOM 5887 C C . TRP A 1 771 ? 5.147 -26.181 31.603 1.00 92.56 771 TRP A C 1
ATOM 5889 O O . TRP A 1 771 ? 5.357 -27.121 32.373 1.00 92.56 771 TRP A O 1
ATOM 5899 N N . ILE A 1 772 ? 4.478 -25.082 31.973 1.00 94.38 772 ILE A N 1
ATOM 5900 C CA . ILE A 1 772 ? 4.017 -24.805 33.345 1.00 94.38 772 ILE A CA 1
ATOM 5901 C C . ILE A 1 772 ? 3.209 -25.983 33.910 1.00 94.38 772 ILE A C 1
ATOM 5903 O O . ILE A 1 772 ? 3.498 -26.473 35.000 1.00 94.38 772 ILE A O 1
ATOM 5907 N N . ASN A 1 773 ? 2.231 -26.504 33.164 1.00 94.19 773 ASN A N 1
ATOM 5908 C CA . ASN A 1 773 ? 1.390 -27.613 33.624 1.00 94.19 773 ASN A CA 1
ATOM 5909 C C . ASN A 1 773 ? 2.181 -28.909 33.914 1.00 94.19 773 ASN A C 1
ATOM 5911 O O . ASN A 1 773 ? 1.729 -29.729 34.715 1.00 94.19 773 ASN A O 1
ATOM 5915 N N . ASN A 1 774 ? 3.335 -29.112 33.275 1.00 91.12 774 ASN A N 1
ATOM 5916 C CA . ASN A 1 774 ? 4.148 -30.320 33.432 1.00 91.12 774 ASN A CA 1
ATOM 5917 C C . ASN A 1 774 ? 5.185 -30.220 34.563 1.00 91.12 774 ASN A C 1
ATOM 5919 O O . ASN A 1 774 ? 5.566 -31.248 35.122 1.00 91.12 774 ASN A O 1
ATOM 5923 N N . GLU A 1 775 ? 5.638 -29.013 34.910 1.00 91.25 775 GLU A N 1
ATOM 5924 C CA . GLU A 1 775 ? 6.750 -28.803 35.850 1.00 91.25 775 GLU A CA 1
ATOM 5925 C C . GLU A 1 775 ? 6.356 -28.114 37.165 1.00 91.25 775 GLU A C 1
ATOM 5927 O O . GLU A 1 775 ? 7.052 -28.293 38.165 1.00 91.25 775 GLU A O 1
ATOM 5932 N N . ALA A 1 776 ? 5.252 -27.355 37.194 1.00 92.38 776 ALA A N 1
ATOM 5933 C CA . ALA A 1 776 ? 4.920 -26.452 38.298 1.00 92.38 776 ALA A CA 1
ATOM 5934 C C . ALA A 1 776 ? 4.902 -27.139 39.669 1.00 92.38 776 ALA A C 1
ATOM 5936 O O . ALA A 1 776 ? 5.405 -26.585 40.637 1.00 92.38 776 ALA A O 1
ATOM 5937 N N . ALA A 1 777 ? 4.381 -28.366 39.756 1.00 91.62 777 ALA A N 1
ATOM 5938 C CA . ALA A 1 777 ? 4.354 -29.124 41.008 1.00 91.62 777 ALA A CA 1
ATOM 5939 C C . ALA A 1 777 ? 5.760 -29.489 41.527 1.00 91.62 777 ALA A C 1
ATOM 5941 O O . ALA A 1 777 ? 5.979 -29.495 42.738 1.00 91.62 777 ALA A O 1
ATOM 5942 N N . ASN A 1 778 ? 6.709 -29.767 40.626 1.00 91.81 778 ASN A N 1
ATOM 5943 C CA . ASN A 1 778 ? 8.095 -30.059 40.992 1.00 91.81 778 ASN A CA 1
ATOM 5944 C C . ASN A 1 778 ? 8.830 -28.760 41.355 1.00 91.81 778 ASN A C 1
ATOM 5946 O O . ASN A 1 778 ? 9.419 -28.685 42.429 1.00 91.81 778 ASN A O 1
ATOM 5950 N N . LYS A 1 779 ? 8.684 -27.700 40.540 1.00 92.00 779 LYS A N 1
ATOM 5951 C CA . LYS A 1 779 ? 9.226 -26.364 40.846 1.00 92.00 779 LYS A CA 1
ATOM 5952 C C . LYS A 1 779 ? 8.710 -25.845 42.200 1.00 92.00 779 LYS A C 1
ATOM 5954 O O . LYS A 1 779 ? 9.512 -25.398 43.012 1.00 92.00 779 LYS A O 1
ATOM 5959 N N . THR A 1 780 ? 7.416 -25.977 42.516 1.00 92.69 780 THR A N 1
ATOM 5960 C CA . THR A 1 780 ? 6.877 -25.651 43.852 1.00 92.69 780 THR A CA 1
ATOM 5961 C C . THR A 1 780 ? 7.588 -26.435 44.957 1.00 92.69 780 THR A C 1
ATOM 5963 O O . THR A 1 780 ? 7.945 -25.840 45.972 1.00 92.69 780 THR A O 1
ATOM 5966 N N . ALA A 1 781 ? 7.811 -27.742 44.789 1.00 91.81 781 ALA A N 1
ATOM 5967 C CA . ALA A 1 781 ? 8.465 -28.568 45.804 1.00 91.81 781 ALA A CA 1
ATOM 5968 C C . ALA A 1 781 ? 9.938 -28.175 46.025 1.00 91.81 781 ALA A C 1
ATOM 5970 O O . ALA A 1 781 ? 10.346 -27.990 47.173 1.00 91.81 781 ALA A O 1
ATOM 5971 N N . ASP A 1 782 ? 10.702 -27.983 44.948 1.00 90.56 782 ASP A N 1
ATOM 5972 C CA . ASP A 1 782 ? 12.120 -27.609 44.999 1.00 90.56 782 ASP A CA 1
ATOM 5973 C C . ASP A 1 782 ? 12.315 -26.218 45.615 1.00 90.56 782 ASP A C 1
ATOM 5975 O O . ASP A 1 782 ? 13.067 -26.059 46.579 1.00 90.56 782 ASP A O 1
ATOM 5979 N N . TRP A 1 783 ? 11.578 -25.208 45.141 1.00 90.75 783 TRP A N 1
ATOM 5980 C CA . TRP A 1 783 ? 11.686 -23.845 45.672 1.00 90.75 783 TRP A CA 1
ATOM 5981 C C . TRP A 1 783 ? 11.162 -23.726 47.112 1.00 90.75 783 TRP A C 1
ATOM 5983 O O . TRP A 1 783 ? 11.693 -22.932 47.892 1.00 90.75 783 TRP A O 1
ATOM 5993 N N . THR A 1 784 ? 10.199 -24.563 47.519 1.00 93.00 784 THR A N 1
ATOM 5994 C CA . THR A 1 784 ? 9.797 -24.685 48.936 1.00 93.00 784 THR A CA 1
ATOM 5995 C C . THR A 1 784 ? 10.889 -25.346 49.781 1.00 93.00 784 THR A C 1
ATOM 5997 O O . THR A 1 784 ? 11.078 -24.966 50.935 1.00 93.00 784 THR A O 1
ATOM 6000 N N . ALA A 1 785 ? 11.650 -26.298 49.233 1.00 92.44 785 ALA A N 1
ATOM 6001 C CA . ALA A 1 785 ? 12.792 -26.893 49.930 1.00 92.44 785 ALA A CA 1
ATOM 6002 C C . ALA A 1 785 ? 13.973 -25.912 50.075 1.00 92.44 785 ALA A C 1
ATOM 6004 O O . ALA A 1 785 ? 14.655 -25.940 51.100 1.00 92.44 785 ALA A O 1
ATOM 6005 N N . ILE A 1 786 ? 14.186 -25.031 49.089 1.00 88.69 786 ILE A N 1
ATOM 6006 C CA . ILE A 1 786 ? 15.233 -23.995 49.095 1.00 88.69 786 ILE A CA 1
ATOM 6007 C C . ILE A 1 786 ? 14.897 -22.858 50.072 1.00 88.69 786 ILE A C 1
ATOM 6009 O O . ILE A 1 786 ? 15.711 -22.534 50.938 1.00 88.69 786 ILE A O 1
ATOM 6013 N N . TYR A 1 787 ? 13.711 -22.249 49.958 1.00 89.31 787 TYR A N 1
ATOM 6014 C CA . TYR A 1 787 ? 13.351 -21.061 50.748 1.00 89.31 787 TYR A CA 1
ATOM 6015 C C . TYR A 1 787 ? 12.586 -21.359 52.045 1.00 89.31 787 TYR A C 1
ATOM 6017 O O . TYR A 1 787 ? 12.535 -20.510 52.937 1.00 89.31 787 TYR A O 1
ATOM 6025 N N . GLY A 1 788 ? 12.031 -22.562 52.183 1.00 90.00 788 GLY A N 1
ATOM 6026 C CA . GLY A 1 788 ? 11.267 -23.000 53.346 1.00 90.00 788 GLY A CA 1
ATOM 6027 C C . GLY A 1 788 ? 9.747 -22.884 53.191 1.00 90.00 788 GLY A C 1
ATOM 6028 O O . GLY A 1 788 ? 9.207 -22.177 52.338 1.00 90.00 788 GLY A O 1
ATOM 6029 N N . GLU A 1 789 ? 9.052 -23.604 54.072 1.00 90.44 789 GLU A N 1
ATOM 6030 C CA . GLU A 1 789 ? 7.590 -23.681 54.136 1.00 90.44 789 GLU A CA 1
ATOM 6031 C C . GLU A 1 789 ? 6.919 -22.302 54.234 1.00 90.44 789 GLU A C 1
ATOM 6033 O O . GLU A 1 789 ? 7.248 -21.487 55.099 1.00 90.44 789 GLU A O 1
ATOM 6038 N N . GLY A 1 790 ? 5.928 -22.070 53.370 1.00 87.94 790 GLY A N 1
ATOM 6039 C CA . GLY A 1 790 ? 5.121 -20.847 53.342 1.00 87.94 790 GLY A CA 1
ATOM 6040 C C . GLY A 1 790 ? 5.722 -19.657 52.583 1.00 87.94 790 GLY A C 1
ATOM 6041 O O . GLY A 1 790 ? 5.046 -18.635 52.481 1.00 87.94 790 GLY A O 1
ATOM 6042 N N . VAL A 1 791 ? 6.940 -19.764 52.034 1.00 92.88 791 VAL A N 1
ATOM 6043 C CA . VAL A 1 791 ? 7.500 -18.729 51.139 1.00 92.88 791 VAL A CA 1
ATOM 6044 C C . VAL A 1 791 ? 6.883 -18.815 49.742 1.00 92.88 791 VAL A C 1
ATOM 6046 O O . VAL A 1 791 ? 6.485 -17.796 49.180 1.00 92.88 791 VAL A O 1
ATOM 6049 N N . ILE A 1 792 ? 6.771 -20.029 49.203 1.00 94.00 792 ILE A N 1
ATOM 6050 C CA . ILE A 1 792 ? 6.112 -20.331 47.927 1.00 94.00 792 ILE A CA 1
ATOM 6051 C C . ILE A 1 792 ? 4.668 -20.767 48.204 1.00 94.00 792 ILE A C 1
ATOM 6053 O O . ILE A 1 792 ? 4.390 -21.412 49.219 1.00 94.00 792 ILE A O 1
ATOM 6057 N N . ALA A 1 793 ? 3.732 -20.432 47.313 1.00 92.06 793 ALA A N 1
ATOM 6058 C CA . ALA A 1 793 ? 2.367 -20.940 47.404 1.00 92.06 793 ALA A CA 1
ATOM 6059 C C . ALA A 1 793 ? 2.349 -22.476 47.281 1.00 92.06 793 ALA A C 1
ATOM 6061 O O . ALA A 1 793 ? 2.906 -23.043 46.344 1.00 92.06 793 ALA A O 1
ATOM 6062 N N . SER A 1 794 ? 1.654 -23.150 48.202 1.00 88.12 794 SER A N 1
ATOM 6063 C CA . SER A 1 794 ? 1.580 -24.621 48.254 1.00 88.12 794 SER A CA 1
ATOM 6064 C C . SER A 1 794 ? 0.860 -25.264 47.061 1.00 88.12 794 SER A C 1
ATOM 6066 O O . SER A 1 794 ? 0.997 -26.462 46.829 1.00 88.12 794 SER A O 1
ATOM 6068 N N . GLU A 1 795 ? 0.101 -24.474 46.302 1.00 88.50 795 GLU A N 1
ATOM 6069 C CA . GLU A 1 795 ? -0.473 -24.846 45.013 1.00 88.50 795 GLU A CA 1
ATOM 6070 C C . GLU A 1 795 ? -0.229 -23.691 44.024 1.00 88.50 795 GLU A C 1
ATOM 6072 O O . GLU A 1 795 ? -0.717 -22.583 44.279 1.00 88.50 795 GLU A O 1
ATOM 6077 N N . PRO A 1 796 ? 0.486 -23.913 42.908 1.00 88.50 796 PRO A N 1
ATOM 6078 C CA . PRO A 1 796 ? 0.725 -22.879 41.907 1.00 88.50 796 PRO A CA 1
ATOM 6079 C C . PRO A 1 796 ? -0.542 -22.571 41.100 1.00 88.50 796 PRO A C 1
ATOM 6081 O O . PRO A 1 796 ? -1.410 -23.428 40.909 1.00 88.50 796 PRO A O 1
ATOM 6084 N N . ALA A 1 797 ? -0.649 -21.343 40.587 1.00 89.44 797 ALA A N 1
ATOM 6085 C CA . ALA A 1 797 ? -1.699 -21.000 39.631 1.00 89.44 797 ALA A CA 1
ATOM 6086 C C . ALA A 1 797 ? -1.309 -21.509 38.238 1.00 89.44 797 ALA A C 1
ATOM 6088 O O . ALA A 1 797 ? -0.367 -21.008 37.630 1.00 89.44 797 ALA A O 1
ATOM 6089 N N . ILE A 1 798 ? -2.034 -22.513 37.737 1.00 94.31 798 ILE A N 1
ATOM 6090 C CA . ILE A 1 798 ? -1.855 -23.005 36.369 1.00 94.31 798 ILE A CA 1
ATOM 6091 C C . ILE A 1 798 ? -2.670 -22.112 35.416 1.00 94.31 798 ILE A C 1
ATOM 6093 O O . ILE A 1 798 ? -3.898 -22.046 35.560 1.00 94.31 798 ILE A O 1
ATOM 6097 N N . PRO A 1 799 ? -2.032 -21.436 34.442 1.00 96.56 799 PRO A N 1
ATOM 6098 C CA . PRO A 1 799 ? -2.729 -20.558 33.514 1.00 96.56 799 PRO A CA 1
ATOM 6099 C C . PRO A 1 799 ? -3.648 -21.330 32.560 1.00 96.56 799 PRO A C 1
ATOM 6101 O O . PRO A 1 799 ? -3.429 -22.492 32.224 1.00 96.56 799 PRO A O 1
ATOM 6104 N N . THR A 1 800 ? -4.686 -20.656 32.065 1.00 97.56 800 THR A N 1
ATOM 6105 C CA . THR A 1 800 ? -5.512 -21.155 30.956 1.00 97.56 800 THR A CA 1
ATOM 6106 C C . THR A 1 800 ? -4.841 -20.812 29.616 1.00 97.56 800 THR A C 1
ATOM 6108 O O . THR A 1 800 ? -4.447 -19.660 29.429 1.00 97.56 800 THR A O 1
ATOM 6111 N N . PRO A 1 801 ? -4.758 -21.733 28.636 1.00 97.19 801 PRO A N 1
ATOM 6112 C CA . PRO A 1 801 ? -4.075 -21.453 27.375 1.00 97.19 801 PRO A CA 1
ATOM 6113 C C . PRO A 1 801 ? -4.834 -20.413 26.536 1.00 97.19 801 PRO A C 1
ATOM 6115 O O . PRO A 1 801 ? -6.002 -20.597 26.174 1.00 97.19 801 PRO A O 1
ATOM 6118 N N . TYR A 1 802 ? -4.158 -19.314 26.198 1.00 95.75 802 TYR A N 1
ATOM 6119 C CA . TYR A 1 802 ? -4.705 -18.189 25.446 1.00 95.75 802 TYR A CA 1
ATOM 6120 C C . TYR A 1 802 ? -4.323 -18.272 23.962 1.00 95.75 802 TYR A C 1
ATOM 6122 O O . TYR A 1 802 ? -3.276 -17.802 23.512 1.00 95.75 802 TYR A O 1
ATOM 6130 N N . ASN A 1 803 ? -5.213 -18.886 23.182 1.00 91.50 803 ASN A N 1
ATOM 6131 C CA . ASN A 1 803 ? -4.996 -19.236 21.771 1.00 91.50 803 ASN A CA 1
ATOM 6132 C C . ASN A 1 803 ? -5.046 -18.055 20.776 1.00 91.50 803 ASN A C 1
ATOM 6134 O O . ASN A 1 803 ? -4.976 -18.281 19.570 1.00 91.50 803 ASN A O 1
ATOM 6138 N N . PHE A 1 804 ? -5.197 -16.810 21.237 1.00 89.56 804 PHE A N 1
ATOM 6139 C CA . PHE A 1 804 ? -5.252 -15.630 20.364 1.00 89.56 804 PHE A CA 1
ATOM 6140 C 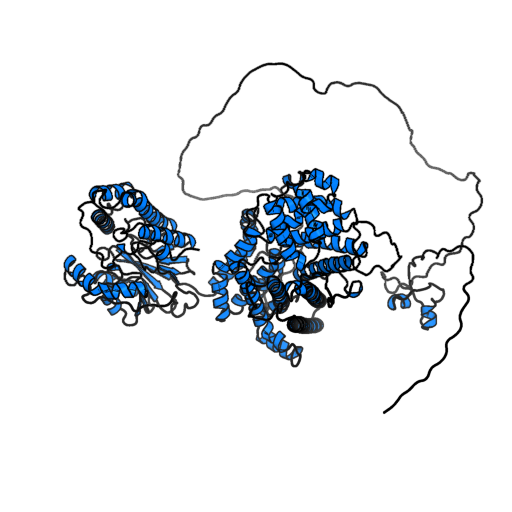C . PHE A 1 804 ? -3.902 -14.897 20.336 1.00 89.56 804 PHE A C 1
ATOM 6142 O O . PHE A 1 804 ? -3.069 -15.071 21.229 1.00 89.56 804 PHE A O 1
ATOM 6149 N N . SER A 1 805 ? -3.682 -14.096 19.290 1.00 87.38 805 SER A N 1
ATOM 6150 C CA . SER A 1 805 ? -2.479 -13.273 19.081 1.00 87.38 805 SER A CA 1
ATOM 6151 C C . SER A 1 805 ? -2.611 -11.840 19.604 1.00 87.38 805 SER A C 1
ATOM 6153 O O . SER A 1 805 ? -1.684 -11.054 19.472 1.00 87.38 805 SER A O 1
ATOM 6155 N N . PHE A 1 806 ? -3.759 -11.475 20.174 1.00 95.62 806 PHE A N 1
ATOM 6156 C CA . PHE A 1 806 ? -3.987 -10.188 20.827 1.00 95.62 806 PHE A CA 1
ATOM 6157 C C . PHE A 1 806 ? -5.161 -10.298 21.805 1.00 95.62 806 PHE A C 1
ATOM 6159 O O . PHE A 1 806 ? -5.958 -11.238 21.723 1.00 95.62 806 PHE A O 1
ATOM 6166 N N . PHE A 1 807 ? -5.298 -9.312 22.684 1.00 94.62 807 PHE A N 1
ATOM 6167 C CA . PHE A 1 807 ? -6.516 -9.054 23.450 1.00 94.62 807 PHE A CA 1
ATOM 6168 C C . PHE A 1 807 ? -6.807 -7.551 23.494 1.00 94.62 807 PHE A C 1
ATOM 6170 O O . PHE A 1 807 ? -5.973 -6.738 23.111 1.00 94.62 807 PHE A O 1
ATOM 6177 N N . ALA A 1 808 ? -7.994 -7.169 23.954 1.00 93.94 808 ALA A N 1
ATOM 6178 C CA . ALA A 1 808 ? -8.311 -5.782 24.275 1.00 93.94 808 ALA A CA 1
ATOM 6179 C C . ALA A 1 808 ? -9.029 -5.729 25.624 1.00 93.94 808 ALA A C 1
ATOM 6181 O O . ALA A 1 808 ? -9.725 -6.679 26.001 1.00 93.94 808 ALA A O 1
ATOM 6182 N N . LEU A 1 809 ? -8.850 -4.629 26.352 1.00 93.38 809 LEU A N 1
ATOM 6183 C CA . LEU A 1 809 ? -9.579 -4.382 27.591 1.00 93.38 809 LEU A CA 1
ATOM 6184 C C . LEU A 1 809 ? -10.990 -3.852 27.266 1.00 93.38 809 LEU A C 1
ATOM 6186 O O . LEU A 1 809 ? -11.146 -3.099 26.303 1.00 93.38 809 LEU A O 1
ATOM 6190 N N . PRO A 1 810 ? -12.029 -4.241 28.031 1.00 91.00 810 PRO A N 1
ATOM 6191 C CA . PRO A 1 810 ? -13.375 -3.691 27.886 1.00 91.00 810 PRO A CA 1
ATOM 6192 C C . PRO A 1 810 ? -13.402 -2.157 27.870 1.00 91.00 810 PRO A C 1
ATOM 6194 O O . PRO A 1 810 ? -12.900 -1.519 28.796 1.00 91.00 810 PRO A O 1
ATOM 6197 N N . GLY A 1 811 ? -14.025 -1.577 26.843 1.00 85.25 811 GLY A N 1
ATOM 6198 C CA . GLY A 1 811 ? -14.073 -0.129 26.606 1.00 85.25 811 GLY A CA 1
ATOM 6199 C C . GLY A 1 811 ? -12.901 0.442 25.803 1.00 85.25 811 GLY A C 1
ATOM 6200 O O . GLY A 1 811 ? -12.981 1.588 25.362 1.00 85.25 811 GLY A O 1
ATOM 6201 N N . ASP A 1 812 ? -11.853 -0.349 25.578 1.00 88.12 812 ASP A N 1
ATOM 6202 C CA . ASP A 1 812 ? -10.635 0.015 24.853 1.00 88.12 812 ASP A CA 1
ATOM 6203 C C . ASP A 1 812 ? -10.430 -0.923 23.647 1.00 88.12 812 ASP A C 1
ATOM 6205 O O . ASP A 1 812 ? -9.308 -1.230 23.250 1.00 88.12 812 ASP A O 1
ATOM 6209 N N . GLU A 1 813 ? -11.518 -1.392 23.022 1.00 86.19 813 GLU A N 1
ATOM 6210 C CA . GLU A 1 813 ? -11.482 -2.355 21.908 1.00 86.19 813 GLU A CA 1
ATOM 6211 C C . GLU A 1 813 ? -10.764 -1.829 20.648 1.00 86.19 813 GLU A C 1
ATOM 6213 O O . GLU A 1 813 ? -10.391 -2.613 19.778 1.00 86.19 813 GLU A O 1
ATOM 6218 N N . ALA A 1 814 ? -10.546 -0.513 20.553 1.00 77.31 814 ALA A N 1
ATOM 6219 C CA . ALA A 1 814 ? -9.734 0.135 19.518 1.00 77.31 814 ALA A CA 1
ATOM 6220 C C . ALA A 1 814 ? -8.215 0.110 19.811 1.00 77.31 814 ALA A C 1
ATOM 6222 O O . ALA A 1 814 ? -7.425 0.583 18.994 1.00 77.31 814 ALA A O 1
ATOM 6223 N N . CYS A 1 815 ? -7.812 -0.420 20.969 1.00 84.00 815 CYS A N 1
ATOM 6224 C CA . CYS A 1 815 ? -6.452 -0.427 21.502 1.00 84.00 815 CYS A CA 1
ATOM 6225 C C . CYS A 1 815 ? -6.004 -1.867 21.818 1.00 84.00 815 CYS A C 1
ATOM 6227 O O . CYS A 1 815 ? -5.833 -2.208 22.990 1.00 84.00 815 CYS A O 1
ATOM 6229 N N . PRO A 1 816 ? -5.862 -2.757 20.820 1.00 90.69 816 PRO A N 1
ATOM 6230 C CA . PRO A 1 816 ? -5.437 -4.124 21.089 1.00 90.69 816 PRO A CA 1
ATOM 6231 C C . PRO A 1 816 ? -4.009 -4.160 21.647 1.00 90.69 816 PRO A C 1
ATOM 6233 O O . PRO A 1 816 ? -3.123 -3.452 21.169 1.00 90.69 816 PRO A O 1
ATOM 6236 N N . ILE A 1 817 ? -3.799 -5.025 22.636 1.00 95.81 817 ILE A N 1
ATOM 6237 C CA . ILE A 1 817 ? -2.488 -5.457 23.108 1.00 95.81 817 ILE A CA 1
ATOM 6238 C C . ILE A 1 817 ? -2.143 -6.723 22.325 1.00 95.81 817 ILE A C 1
ATOM 6240 O O . ILE A 1 817 ? -2.831 -7.742 22.440 1.00 95.81 817 ILE A O 1
ATOM 6244 N N . GLU A 1 818 ? -1.111 -6.646 21.494 1.00 95.75 818 GLU A N 1
ATOM 6245 C CA . GLU A 1 818 ? -0.627 -7.743 20.657 1.00 95.75 818 GLU A CA 1
ATOM 6246 C C . GLU A 1 818 ? 0.288 -8.664 21.474 1.00 95.75 818 GLU A C 1
ATOM 6248 O O . GLU A 1 818 ? 1.123 -8.197 22.245 1.00 95.75 818 GLU A O 1
ATOM 6253 N N . ILE A 1 819 ? 0.135 -9.979 21.309 1.00 95.81 819 ILE A N 1
ATOM 6254 C CA . ILE A 1 819 ? 0.958 -11.002 21.963 1.00 95.81 819 ILE A CA 1
ATOM 6255 C C . ILE A 1 819 ? 1.910 -11.574 20.913 1.00 95.81 819 ILE A C 1
ATOM 6257 O O . ILE A 1 819 ? 1.497 -12.333 20.031 1.00 95.81 819 ILE A O 1
ATOM 6261 N N . LEU A 1 820 ? 3.181 -11.195 21.005 1.00 94.06 820 LEU A N 1
ATOM 6262 C CA . LEU A 1 820 ? 4.242 -11.576 20.079 1.00 94.06 820 LEU A CA 1
ATOM 6263 C C . LEU A 1 820 ? 4.874 -12.883 20.570 1.00 94.06 820 LEU A C 1
ATOM 6265 O O . LEU A 1 820 ? 5.489 -12.908 21.635 1.00 94.06 820 LEU A O 1
ATOM 6269 N N . LYS A 1 821 ? 4.654 -13.974 19.825 1.00 87.00 821 LYS A N 1
ATOM 6270 C CA . LYS A 1 821 ? 4.961 -15.347 20.255 1.00 87.00 821 LYS A CA 1
ATOM 6271 C C . LYS A 1 821 ? 5.079 -16.346 19.086 1.00 87.00 821 LYS A C 1
ATOM 6273 O O . LYS A 1 821 ? 4.459 -16.103 18.044 1.00 87.00 821 LYS A O 1
ATOM 6278 N N . PRO A 1 822 ? 5.727 -17.508 19.293 1.00 80.94 822 PRO A N 1
ATOM 6279 C CA . PRO A 1 822 ? 6.685 -17.759 20.370 1.00 80.94 822 PRO A CA 1
ATOM 6280 C C . PRO A 1 822 ? 7.944 -16.911 20.149 1.00 80.94 822 PRO A C 1
ATOM 6282 O O . PRO A 1 822 ? 8.405 -16.739 19.019 1.00 80.94 822 PRO A O 1
ATOM 6285 N N . ALA A 1 823 ? 8.464 -16.339 21.225 1.00 89.44 823 ALA A N 1
ATOM 6286 C CA . ALA A 1 823 ? 9.742 -15.647 21.253 1.00 89.44 823 ALA A CA 1
ATOM 6287 C C . ALA A 1 823 ? 10.815 -16.568 21.853 1.00 89.44 823 ALA A C 1
ATOM 6289 O O . ALA A 1 823 ? 10.505 -17.456 22.646 1.00 89.44 823 ALA A O 1
ATOM 6290 N N . GLY A 1 824 ? 12.069 -16.361 21.452 1.00 91.25 824 GLY A N 1
ATOM 6291 C CA . GLY A 1 824 ? 13.219 -16.865 22.201 1.00 91.25 824 GLY A CA 1
ATOM 6292 C C . GLY A 1 824 ? 13.889 -15.699 22.914 1.00 91.25 824 GLY A C 1
ATOM 6293 O O . GLY A 1 824 ? 14.197 -14.700 22.249 1.00 91.25 824 GLY A O 1
ATOM 6294 N N . GLY A 1 825 ? 14.084 -15.831 24.216 1.00 93.62 825 GLY A N 1
ATOM 6295 C CA . GLY A 1 825 ? 14.847 -14.937 25.078 1.00 93.62 825 GLY A CA 1
ATOM 6296 C C . GLY A 1 825 ? 15.867 -15.764 25.849 1.00 93.62 825 GLY A C 1
ATOM 6297 O O . GLY A 1 825 ? 16.676 -16.454 25.218 1.00 93.62 825 GLY A O 1
ATOM 6298 N N . ASP A 1 826 ? 15.830 -15.714 27.178 1.00 93.50 826 ASP A N 1
ATOM 6299 C CA . ASP A 1 826 ? 16.661 -16.589 28.011 1.00 93.50 826 ASP A CA 1
ATOM 6300 C C . ASP A 1 826 ? 16.178 -18.047 28.007 1.00 93.50 826 ASP A C 1
ATOM 6302 O O . ASP A 1 826 ? 16.976 -18.954 28.255 1.00 93.50 826 ASP A O 1
ATOM 6306 N N . THR A 1 827 ? 14.927 -18.282 27.602 1.00 92.81 827 THR A N 1
ATOM 6307 C CA . THR A 1 827 ? 14.367 -19.605 27.335 1.00 92.81 827 THR A CA 1
ATOM 6308 C C . THR A 1 827 ? 13.614 -19.644 25.991 1.00 92.81 827 THR A C 1
ATOM 6310 O O . THR A 1 827 ? 13.818 -18.814 25.096 1.00 92.81 827 THR A O 1
ATOM 6313 N N . VAL A 1 828 ? 12.800 -20.679 25.775 1.00 91.62 828 VAL A N 1
ATOM 6314 C CA . VAL A 1 828 ? 11.958 -20.845 24.576 1.00 91.62 828 VAL A CA 1
ATOM 6315 C C . VAL A 1 828 ? 10.480 -20.638 24.890 1.00 91.62 828 VAL A C 1
ATOM 6317 O O . VAL A 1 828 ? 10.051 -20.725 26.035 1.00 91.62 828 VAL A O 1
ATOM 6320 N N . ASP A 1 829 ? 9.677 -20.442 23.842 1.00 90.75 829 ASP A N 1
ATOM 6321 C CA . ASP A 1 829 ? 8.221 -20.306 23.947 1.00 90.75 829 ASP A CA 1
ATOM 6322 C C . ASP A 1 829 ? 7.771 -19.125 24.836 1.00 90.75 829 ASP A C 1
ATOM 6324 O O . ASP A 1 829 ? 6.724 -19.172 25.487 1.00 90.75 829 ASP A O 1
ATOM 6328 N N . GLU A 1 830 ? 8.538 -18.032 24.823 1.00 92.62 830 GLU A N 1
ATOM 6329 C CA . GLU A 1 830 ? 8.197 -16.798 25.529 1.00 92.62 830 GLU A CA 1
ATOM 6330 C C . GLU A 1 830 ? 7.113 -15.985 24.802 1.00 92.62 830 GLU A C 1
ATOM 6332 O O . GLU A 1 830 ? 6.884 -16.114 23.590 1.00 92.62 830 GLU A O 1
ATOM 6337 N N . ALA A 1 831 ? 6.449 -15.101 25.549 1.00 95.44 831 ALA A N 1
ATOM 6338 C CA . ALA A 1 831 ? 5.422 -14.201 25.045 1.00 95.44 831 ALA A CA 1
ATOM 6339 C C . ALA A 1 831 ? 5.703 -12.750 25.443 1.00 95.44 831 ALA A C 1
ATOM 6341 O O . ALA A 1 831 ? 5.677 -12.413 26.623 1.00 95.44 831 ALA A O 1
ATOM 6342 N N . MET A 1 832 ? 5.871 -11.872 24.453 1.00 97.06 832 MET A N 1
ATOM 6343 C CA . MET A 1 832 ? 5.988 -10.427 24.680 1.00 97.06 832 MET A CA 1
ATOM 6344 C C . MET A 1 832 ? 4.648 -9.731 24.423 1.00 97.06 832 MET A C 1
ATOM 6346 O O . MET A 1 832 ? 3.893 -10.141 23.537 1.00 97.06 832 MET A O 1
ATOM 6350 N N . PHE A 1 833 ? 4.368 -8.637 25.130 1.00 97.94 833 PHE A N 1
ATOM 6351 C CA . PHE A 1 833 ? 3.128 -7.869 24.980 1.00 97.94 833 PHE A CA 1
ATOM 6352 C C . PHE A 1 833 ? 3.418 -6.487 24.392 1.00 97.94 833 PHE A C 1
ATOM 6354 O O . PHE A 1 833 ? 3.998 -5.615 25.039 1.00 97.94 833 PHE A O 1
ATOM 6361 N N . TRP A 1 834 ? 3.011 -6.283 23.142 1.00 97.19 834 TRP A N 1
ATOM 6362 C CA . TRP A 1 834 ? 3.198 -5.040 22.402 1.00 97.19 834 TRP A CA 1
ATOM 6363 C C . TRP A 1 834 ? 1.928 -4.194 22.429 1.00 97.19 834 TRP A C 1
ATOM 6365 O O . TRP A 1 834 ? 0.832 -4.677 22.146 1.00 97.19 834 TRP A O 1
ATOM 6375 N N . ILE A 1 835 ? 2.079 -2.912 22.757 1.00 95.19 835 ILE A N 1
ATOM 6376 C CA . ILE A 1 835 ? 0.987 -1.941 22.851 1.00 95.19 835 ILE A CA 1
ATOM 6377 C C . ILE A 1 835 ? 1.209 -0.890 21.749 1.00 95.19 835 ILE A C 1
ATOM 6379 O O . ILE A 1 835 ? 1.970 0.065 21.945 1.00 95.19 835 ILE A O 1
ATOM 6383 N N . PRO A 1 836 ? 0.575 -1.032 20.564 1.00 89.06 836 PRO A N 1
ATOM 6384 C CA . PRO A 1 836 ? 0.881 -0.198 19.398 1.00 89.06 836 PRO A CA 1
ATOM 6385 C C . PRO A 1 836 ? 0.573 1.293 19.595 1.00 89.06 836 PRO A C 1
ATOM 6387 O O . PRO A 1 836 ? 1.195 2.141 18.951 1.00 89.06 836 PRO A O 1
ATOM 6390 N N . SER A 1 837 ? -0.386 1.617 20.469 1.00 85.38 837 SER A N 1
ATOM 6391 C CA . SER A 1 837 ? -0.852 2.982 20.740 1.00 85.38 837 SER A CA 1
ATOM 6392 C C . SER A 1 837 ? 0.171 3.826 21.503 1.00 85.38 837 SER A C 1
ATOM 6394 O O . SER A 1 837 ? 0.402 4.977 21.131 1.00 85.38 837 SER A O 1
ATOM 6396 N N . SER A 1 838 ? 0.817 3.256 22.524 1.00 86.69 838 SER A N 1
ATOM 6397 C CA . SER A 1 838 ? 1.889 3.897 23.301 1.00 86.69 838 SER A CA 1
ATOM 6398 C C . SER A 1 838 ? 3.292 3.589 22.771 1.00 86.69 838 SER A C 1
ATOM 6400 O O . SER A 1 838 ? 4.248 4.267 23.139 1.00 86.69 838 SER A O 1
ATOM 6402 N N . LYS A 1 839 ? 3.429 2.571 21.908 1.00 91.38 839 LYS A N 1
ATOM 6403 C CA . LYS A 1 839 ? 4.710 1.954 21.526 1.00 91.38 839 LYS A CA 1
ATOM 6404 C C . LYS A 1 839 ? 5.500 1.418 22.725 1.00 91.38 839 LYS A C 1
ATOM 6406 O O . LYS A 1 839 ? 6.734 1.502 22.741 1.00 91.38 839 LYS A O 1
ATOM 6411 N N . THR A 1 840 ? 4.786 0.872 23.703 1.00 94.50 840 THR A N 1
ATOM 6412 C CA . THR A 1 840 ? 5.365 0.152 24.840 1.00 94.50 840 THR A CA 1
ATOM 6413 C C . THR A 1 840 ? 5.443 -1.333 24.504 1.00 94.50 840 THR A C 1
ATOM 6415 O O . THR A 1 840 ? 4.449 -1.921 24.078 1.00 94.50 840 THR A O 1
ATOM 6418 N N . LEU A 1 841 ? 6.610 -1.938 24.707 1.00 97.44 841 LEU A N 1
ATOM 6419 C CA . LEU A 1 841 ? 6.783 -3.388 24.729 1.00 97.44 841 LEU A CA 1
ATOM 6420 C C . LEU A 1 841 ? 6.998 -3.832 26.177 1.00 97.44 841 LEU A C 1
ATOM 6422 O O . LEU A 1 841 ? 7.927 -3.349 26.815 1.00 97.44 841 LEU A O 1
ATOM 6426 N N . ILE A 1 842 ? 6.181 -4.750 26.678 1.00 98.06 842 ILE A N 1
ATOM 6427 C CA . ILE A 1 842 ? 6.493 -5.535 27.878 1.00 98.06 842 ILE A CA 1
ATOM 6428 C C . ILE A 1 842 ? 7.181 -6.796 27.362 1.00 98.06 842 ILE A C 1
ATOM 6430 O O . ILE A 1 842 ? 6.560 -7.583 26.643 1.00 98.06 842 ILE A O 1
ATOM 6434 N N . ALA A 1 843 ? 8.481 -6.914 27.616 1.00 96.25 843 ALA A N 1
ATOM 6435 C CA . ALA A 1 843 ? 9.340 -7.859 26.910 1.00 96.25 843 ALA A CA 1
ATOM 6436 C C . ALA A 1 843 ? 9.409 -9.247 27.559 1.00 96.25 843 ALA A C 1
ATOM 6438 O O . ALA A 1 843 ? 9.712 -10.200 26.852 1.00 96.25 843 ALA A O 1
ATOM 6439 N N . GLY A 1 844 ? 9.145 -9.363 28.865 1.00 94.44 844 GLY A N 1
ATOM 6440 C CA . GLY A 1 844 ? 9.606 -10.534 29.613 1.00 94.44 844 GLY A CA 1
ATOM 6441 C C . GLY A 1 844 ? 11.132 -10.648 29.531 1.00 94.44 844 GLY A C 1
ATOM 6442 O O . GLY A 1 844 ? 11.823 -9.648 29.293 1.00 94.44 844 GLY A O 1
ATOM 6443 N N . ASP A 1 845 ? 11.652 -11.859 29.670 1.00 96.06 845 ASP A N 1
ATOM 6444 C CA . ASP A 1 845 ? 13.091 -12.090 29.820 1.00 96.06 845 ASP A CA 1
ATOM 6445 C C . ASP A 1 845 ? 13.855 -12.044 28.485 1.00 96.06 845 ASP A C 1
ATOM 6447 O O . ASP A 1 845 ? 15.082 -11.942 28.455 1.00 96.06 845 ASP A O 1
ATOM 6451 N N . VAL A 1 846 ? 13.141 -11.893 27.363 1.00 96.25 846 VAL A N 1
ATOM 6452 C CA . VAL A 1 846 ? 13.709 -11.426 26.088 1.00 96.25 846 VAL A CA 1
ATOM 6453 C C . VAL A 1 846 ? 14.490 -10.105 26.227 1.00 96.25 846 VAL A C 1
ATOM 6455 O O . VAL A 1 846 ? 15.389 -9.851 25.420 1.00 96.25 846 VAL A O 1
ATOM 6458 N N . VAL A 1 847 ? 14.193 -9.244 27.209 1.00 97.31 847 VAL A N 1
ATOM 6459 C CA . VAL A 1 847 ? 15.002 -8.045 27.502 1.00 97.31 847 VAL A CA 1
ATOM 6460 C C . VAL A 1 847 ? 15.233 -7.907 29.005 1.00 97.31 847 VAL A C 1
ATOM 6462 O O . VAL A 1 847 ? 14.286 -7.803 29.778 1.00 97.31 847 VAL A O 1
ATOM 6465 N N . TYR A 1 848 ? 16.499 -7.800 29.401 1.00 95.94 848 TYR A N 1
ATOM 6466 C CA . TYR A 1 848 ? 16.924 -7.517 30.771 1.00 95.94 848 TYR A CA 1
ATOM 6467 C C . TYR A 1 848 ? 17.258 -6.031 30.943 1.00 95.94 848 TYR A C 1
ATOM 6469 O O . TYR A 1 848 ? 17.784 -5.383 30.034 1.00 95.94 848 TYR A O 1
ATOM 6477 N N . GLY A 1 849 ? 16.982 -5.475 32.125 1.00 94.12 849 GLY A N 1
ATOM 6478 C CA . GLY A 1 849 ? 17.355 -4.100 32.444 1.00 94.12 849 GLY A CA 1
ATOM 6479 C C . GLY A 1 849 ? 18.876 -3.927 32.474 1.00 94.12 849 GLY A C 1
ATOM 6480 O O . GLY A 1 849 ? 19.585 -4.740 33.069 1.00 94.12 849 GLY A O 1
ATOM 6481 N N . HIS A 1 850 ? 19.386 -2.823 31.921 1.00 92.75 850 HIS A N 1
ATOM 6482 C CA . HIS A 1 850 ? 20.825 -2.503 31.791 1.00 92.75 850 HIS A CA 1
ATOM 6483 C C . HIS A 1 850 ? 21.628 -2.386 33.108 1.00 92.75 850 HIS A C 1
ATOM 6485 O O . HIS A 1 850 ? 22.786 -1.967 33.114 1.00 92.75 850 HIS A O 1
ATOM 6491 N N . GLN A 1 851 ? 21.007 -2.708 34.241 1.00 89.50 851 GLN A N 1
ATOM 6492 C CA . GLN A 1 851 ? 21.574 -2.683 35.588 1.00 89.50 851 GLN A CA 1
ATOM 6493 C C . GLN A 1 851 ? 21.806 -4.098 36.144 1.00 89.50 851 GLN A C 1
ATOM 6495 O O . GLN A 1 851 ? 22.189 -4.237 37.303 1.00 89.50 851 GLN A O 1
ATOM 6500 N N . MET A 1 852 ? 21.572 -5.146 35.346 1.00 90.31 852 MET A N 1
ATOM 6501 C CA . MET A 1 852 ? 21.634 -6.545 35.777 1.00 90.31 852 MET A CA 1
ATOM 6502 C C . MET A 1 852 ? 22.345 -7.424 34.742 1.00 90.31 852 MET A C 1
ATOM 6504 O O . MET A 1 852 ? 22.306 -7.153 33.540 1.00 90.31 852 MET A O 1
ATOM 6508 N N . HIS A 1 853 ? 23.000 -8.484 35.213 1.00 95.19 853 HIS A N 1
ATOM 6509 C CA . HIS A 1 853 ? 23.382 -9.616 34.361 1.00 95.19 853 HIS A CA 1
ATOM 6510 C C . HIS A 1 853 ? 22.117 -10.350 33.886 1.00 95.19 853 HIS A C 1
ATOM 6512 O O . HIS A 1 853 ? 21.146 -10.412 34.636 1.00 95.19 853 HIS A O 1
ATOM 6518 N N . ALA A 1 854 ? 22.121 -10.893 32.667 1.00 95.31 854 ALA A N 1
ATOM 6519 C CA . ALA A 1 854 ? 21.005 -11.690 32.148 1.00 95.31 854 ALA A CA 1
ATOM 6520 C C . ALA A 1 854 ? 21.158 -13.174 32.521 1.00 95.31 854 ALA A C 1
ATOM 6522 O O . ALA A 1 854 ? 22.286 -13.663 32.647 1.00 95.31 854 ALA A O 1
ATOM 6523 N N . TRP A 1 855 ? 20.046 -13.903 32.660 1.00 94.12 855 TRP A N 1
ATOM 6524 C CA . TRP A 1 855 ? 20.085 -15.363 32.738 1.00 94.12 855 TRP A CA 1
ATOM 6525 C C . TRP A 1 855 ? 20.540 -15.926 31.392 1.00 94.12 855 TRP A C 1
ATOM 6527 O O . TRP A 1 855 ? 20.000 -15.593 30.341 1.00 94.12 855 TRP A O 1
ATOM 6537 N N . LEU A 1 856 ? 21.575 -16.763 31.406 1.00 94.31 856 LEU A N 1
ATOM 6538 C CA . LEU A 1 856 ? 22.034 -17.479 30.213 1.00 94.31 856 LEU A CA 1
ATOM 6539 C C . LEU A 1 856 ? 22.032 -18.996 30.430 1.00 94.31 856 LEU A C 1
ATOM 6541 O O . LEU A 1 856 ? 22.357 -19.735 29.503 1.00 94.31 856 LEU A O 1
ATOM 6545 N N . ALA A 1 857 ? 21.713 -19.474 31.640 1.00 91.81 857 ALA A N 1
ATOM 6546 C CA . ALA A 1 857 ? 21.896 -20.870 32.034 1.00 91.81 857 ALA A CA 1
ATOM 6547 C C . ALA A 1 857 ? 21.081 -21.850 31.169 1.00 91.81 857 ALA A C 1
ATOM 6549 O O . ALA A 1 857 ? 21.566 -22.947 30.898 1.00 91.81 857 ALA A O 1
ATOM 6550 N N . ASP A 1 858 ? 19.918 -21.432 30.673 1.00 91.81 858 ASP A N 1
ATOM 6551 C CA . ASP A 1 858 ? 19.030 -22.223 29.810 1.00 91.81 858 ASP A CA 1
ATOM 6552 C C . ASP A 1 858 ? 19.483 -22.253 28.331 1.00 91.81 858 ASP A C 1
ATOM 6554 O O . ASP A 1 858 ? 19.046 -23.104 27.551 1.00 91.81 858 ASP A O 1
ATOM 6558 N N . LEU A 1 859 ? 20.445 -21.410 27.927 1.00 92.25 859 LEU A N 1
ATOM 6559 C CA . LEU A 1 859 ? 20.964 -21.332 26.552 1.00 92.25 859 LEU A CA 1
ATOM 6560 C C . LEU A 1 859 ? 21.980 -22.444 26.243 1.00 92.25 859 LEU A C 1
ATOM 6562 O O . LEU A 1 859 ? 23.130 -22.205 25.875 1.00 92.25 859 LEU A O 1
ATOM 6566 N N . LEU A 1 860 ? 21.554 -23.698 26.379 1.00 92.56 860 LEU A N 1
ATOM 6567 C CA . LEU A 1 860 ? 22.412 -24.881 26.249 1.00 92.56 860 LEU A CA 1
ATOM 6568 C C . LEU A 1 860 ? 22.905 -25.166 24.815 1.00 92.56 860 LEU A C 1
ATOM 6570 O O . LEU A 1 860 ? 23.657 -26.125 24.610 1.00 92.56 860 LEU A O 1
ATOM 6574 N N . THR A 1 861 ? 22.489 -24.383 23.811 1.00 93.69 861 THR A N 1
ATOM 6575 C CA . THR A 1 861 ? 22.929 -24.540 22.418 1.00 93.69 861 THR A CA 1
ATOM 6576 C C . THR A 1 861 ? 23.123 -23.193 21.697 1.00 93.69 861 THR A C 1
ATOM 6578 O O . THR A 1 861 ? 22.344 -22.261 21.923 1.00 93.69 861 THR A O 1
ATOM 6581 N N . PRO A 1 862 ? 24.020 -23.131 20.686 1.00 94.12 862 PRO A N 1
ATOM 6582 C CA . PRO A 1 862 ? 24.178 -21.944 19.837 1.00 94.12 862 PRO A CA 1
ATOM 6583 C C . PRO A 1 862 ? 22.945 -21.574 19.008 1.00 94.12 862 PRO A C 1
ATOM 6585 O O . PRO A 1 862 ? 22.904 -20.506 18.400 1.00 94.12 862 PRO A O 1
ATOM 6588 N N . ALA A 1 863 ? 21.947 -22.459 18.918 1.00 94.06 863 ALA A N 1
ATOM 6589 C CA . ALA A 1 863 ? 20.690 -22.132 18.262 1.00 94.06 863 ALA A CA 1
ATOM 6590 C C . ALA A 1 863 ? 19.791 -21.276 19.168 1.00 94.06 863 ALA A C 1
ATOM 6592 O O . ALA A 1 863 ? 19.079 -20.423 18.643 1.00 94.06 863 ALA A O 1
ATOM 6593 N N . LEU A 1 864 ? 19.872 -21.453 20.493 1.00 94.50 864 LEU A N 1
ATOM 6594 C CA . LEU A 1 864 ? 19.148 -20.655 21.486 1.00 94.50 864 LEU A CA 1
ATOM 6595 C C . LEU A 1 864 ? 19.730 -19.236 21.571 1.00 94.50 864 LEU A C 1
ATOM 6597 O O . LEU A 1 864 ? 19.000 -18.276 21.325 1.00 94.50 864 LEU A O 1
ATOM 6601 N N . THR A 1 865 ? 21.053 -19.089 21.755 1.00 95.44 865 THR A N 1
ATOM 6602 C CA . THR A 1 865 ? 21.721 -17.765 21.753 1.00 95.44 865 THR A CA 1
ATOM 6603 C C . THR A 1 865 ? 21.446 -16.990 20.459 1.00 95.44 865 THR A C 1
ATOM 6605 O O . THR A 1 865 ? 21.116 -15.803 20.479 1.00 95.44 865 THR A O 1
ATOM 6608 N N . GLN A 1 866 ? 21.503 -17.668 19.309 1.00 94.31 866 GLN A N 1
ATOM 6609 C CA . GLN A 1 866 ? 21.213 -17.059 18.013 1.00 94.31 866 GLN A CA 1
ATOM 6610 C C . GLN A 1 866 ? 19.722 -16.732 17.806 1.00 94.31 866 GLN A C 1
ATOM 6612 O O . GLN A 1 866 ? 19.423 -15.779 17.081 1.00 94.31 866 GLN A O 1
ATOM 6617 N N . SER A 1 867 ? 18.805 -17.484 18.424 1.00 94.06 867 SER A N 1
ATOM 6618 C CA . SER A 1 867 ? 17.369 -17.181 18.408 1.00 94.06 867 SER A CA 1
ATOM 6619 C C . SER A 1 867 ? 17.059 -15.923 19.210 1.00 94.06 867 SER A C 1
ATOM 6621 O O . SER A 1 867 ? 16.338 -15.060 18.717 1.00 94.06 867 SER A O 1
ATOM 6623 N N . TRP A 1 868 ? 17.645 -15.771 20.400 1.00 95.56 868 TRP A N 1
ATOM 6624 C CA . TRP A 1 868 ? 17.470 -14.568 21.216 1.00 95.56 868 TRP A CA 1
ATOM 6625 C C . TRP A 1 868 ? 17.947 -13.314 20.474 1.00 95.56 868 TRP A C 1
ATOM 6627 O O . TRP A 1 868 ? 17.205 -12.338 20.345 1.00 95.56 868 TRP A O 1
ATOM 6637 N N . LEU A 1 869 ? 19.133 -13.365 19.855 1.00 95.38 869 LEU A N 1
ATOM 6638 C CA . LEU A 1 869 ? 19.631 -12.270 19.012 1.00 95.38 869 LEU A CA 1
ATOM 6639 C C . LEU A 1 869 ? 18.684 -11.939 17.840 1.00 95.38 869 LEU A C 1
ATOM 6641 O O . LEU A 1 869 ? 18.501 -10.764 17.520 1.00 95.38 869 LEU A O 1
ATOM 6645 N N . ALA A 1 870 ? 18.038 -12.942 17.234 1.00 93.19 870 ALA A N 1
ATOM 6646 C CA . ALA A 1 870 ? 17.044 -12.724 16.181 1.00 93.19 870 ALA A CA 1
ATOM 6647 C C . ALA A 1 870 ? 15.739 -12.097 16.714 1.00 93.19 870 ALA A C 1
ATOM 6649 O O . ALA A 1 870 ? 15.154 -11.242 16.042 1.00 93.19 870 ALA A O 1
ATOM 6650 N N . THR A 1 871 ? 15.297 -12.454 17.925 1.00 94.31 871 THR A N 1
ATOM 6651 C CA . THR A 1 871 ? 14.175 -11.773 18.591 1.00 94.31 871 THR A CA 1
ATOM 6652 C C . THR A 1 871 ? 14.524 -10.313 18.899 1.00 94.31 871 THR A C 1
ATOM 6654 O O . THR A 1 871 ? 13.718 -9.423 18.631 1.00 94.31 871 THR A O 1
ATOM 6657 N N . LEU A 1 872 ? 15.743 -10.030 19.370 1.00 95.25 872 LEU A N 1
ATOM 6658 C CA . LEU A 1 872 ? 16.220 -8.663 19.620 1.00 95.25 872 LEU A CA 1
ATOM 6659 C C . LEU A 1 872 ? 16.297 -7.827 18.329 1.00 95.25 872 LEU A C 1
ATOM 6661 O O . LEU A 1 872 ? 15.926 -6.653 18.344 1.00 95.25 872 LEU A O 1
ATOM 6665 N N . ASP A 1 873 ? 16.697 -8.413 17.194 1.00 93.44 873 ASP A N 1
ATOM 6666 C CA . ASP A 1 873 ? 16.615 -7.767 15.871 1.00 93.44 873 ASP A CA 1
ATOM 6667 C C . ASP A 1 873 ? 15.175 -7.418 15.476 1.00 93.44 873 ASP A C 1
ATOM 6669 O O . ASP A 1 873 ? 14.907 -6.305 15.005 1.00 93.44 873 ASP A O 1
ATOM 6673 N N . PHE A 1 874 ? 14.235 -8.333 15.710 1.00 91.81 874 PHE A N 1
ATOM 6674 C CA . PHE A 1 874 ? 12.813 -8.090 15.485 1.00 91.81 874 PHE A CA 1
ATOM 6675 C C . PHE A 1 874 ? 12.277 -6.952 16.375 1.00 91.81 874 PHE A C 1
ATOM 6677 O O . PHE A 1 874 ? 11.644 -6.026 15.857 1.00 91.81 874 PHE A O 1
ATOM 6684 N N . ILE A 1 875 ? 12.607 -6.937 17.673 1.00 92.81 875 ILE A N 1
ATOM 6685 C CA . ILE A 1 875 ? 12.229 -5.860 18.607 1.00 92.81 875 ILE A CA 1
ATOM 6686 C C . ILE A 1 875 ? 12.815 -4.510 18.164 1.00 92.81 875 ILE A C 1
ATOM 6688 O O . ILE A 1 875 ? 12.091 -3.511 18.107 1.00 92.81 875 ILE A O 1
ATOM 6692 N N . SER A 1 876 ? 14.098 -4.457 17.784 1.00 90.62 876 SER A N 1
ATOM 6693 C CA . SER A 1 876 ? 14.711 -3.244 17.218 1.00 90.62 876 SER A CA 1
ATOM 6694 C C . SER A 1 876 ? 13.960 -2.758 15.964 1.00 90.62 876 SER A C 1
ATOM 6696 O O . SER A 1 876 ? 13.809 -1.550 15.750 1.00 90.62 876 SER A O 1
ATOM 6698 N N . GLY A 1 877 ? 13.429 -3.686 15.160 1.00 88.31 877 GLY A N 1
ATOM 6699 C CA . GLY A 1 877 ? 12.569 -3.414 14.006 1.00 88.31 877 GLY A CA 1
ATOM 6700 C C . GLY A 1 877 ? 11.236 -2.734 14.351 1.00 88.31 877 GLY A C 1
ATOM 6701 O O . GLY A 1 877 ? 10.817 -1.832 13.619 1.00 88.31 877 GLY A O 1
ATOM 6702 N N . LEU A 1 878 ? 10.605 -3.085 15.480 1.00 84.38 878 LEU A N 1
ATOM 6703 C CA . LEU A 1 878 ? 9.351 -2.468 15.956 1.00 84.38 878 LEU A CA 1
ATOM 6704 C C . LEU A 1 878 ? 9.514 -0.979 16.317 1.00 84.38 878 LEU A C 1
ATOM 6706 O O . LEU A 1 878 ? 8.551 -0.207 16.257 1.00 84.38 878 LEU A O 1
ATOM 6710 N N . ARG A 1 879 ? 10.741 -0.559 16.662 1.00 90.25 879 ARG A N 1
ATOM 6711 C CA . ARG A 1 879 ? 11.075 0.784 17.177 1.00 90.25 879 ARG A CA 1
ATOM 6712 C C . ARG A 1 879 ? 10.173 1.188 18.362 1.00 90.25 879 ARG A C 1
ATOM 6714 O O . ARG A 1 879 ? 9.430 2.178 18.241 1.00 90.25 879 ARG A O 1
ATOM 6721 N N . PRO A 1 880 ? 10.208 0.424 19.474 1.00 89.31 880 PRO A N 1
ATOM 6722 C CA . PRO A 1 880 ? 9.521 0.789 20.710 1.00 89.31 880 PRO A CA 1
ATOM 6723 C C . PRO A 1 880 ? 9.978 2.169 21.203 1.00 89.31 880 PRO A C 1
ATOM 6725 O O . PRO A 1 880 ? 11.119 2.577 20.988 1.00 89.31 880 PRO A O 1
ATOM 6728 N N . GLN A 1 881 ? 9.073 2.906 21.848 1.00 88.12 881 GLN A N 1
ATOM 6729 C CA . GLN A 1 881 ? 9.432 4.114 22.605 1.00 88.12 881 GLN A CA 1
ATOM 6730 C C . GLN A 1 881 ? 9.844 3.760 24.033 1.00 88.12 881 GLN A C 1
ATOM 6732 O O . GLN A 1 881 ? 10.736 4.394 24.590 1.00 88.12 881 GLN A O 1
ATOM 6737 N N . MET A 1 882 ? 9.220 2.723 24.589 1.00 90.88 882 MET A N 1
ATOM 6738 C CA . MET A 1 882 ? 9.495 2.183 25.910 1.00 90.88 882 MET A CA 1
ATOM 6739 C C . MET A 1 882 ? 9.559 0.660 25.815 1.00 90.88 882 MET A C 1
ATOM 6741 O O . MET A 1 882 ? 8.749 0.044 25.119 1.00 90.88 882 MET A O 1
ATOM 6745 N N . VAL A 1 883 ? 10.524 0.072 26.512 1.00 96.19 883 VAL A N 1
ATOM 6746 C CA . VAL A 1 883 ? 10.630 -1.370 26.727 1.00 96.19 883 VAL A CA 1
ATOM 6747 C C . VAL A 1 883 ? 10.641 -1.573 28.230 1.00 96.19 883 VAL A C 1
ATOM 6749 O O . VAL A 1 883 ? 11.422 -0.920 28.914 1.00 96.19 883 VAL A O 1
ATOM 6752 N N . ILE A 1 884 ? 9.752 -2.423 28.725 1.00 97.38 884 ILE A N 1
ATOM 6753 C CA . ILE A 1 884 ? 9.735 -2.872 30.111 1.00 97.38 884 ILE A CA 1
ATOM 6754 C C . ILE A 1 884 ? 10.423 -4.245 30.115 1.00 97.38 884 ILE A C 1
ATOM 6756 O O . ILE A 1 884 ? 9.883 -5.169 29.494 1.00 97.38 884 ILE A O 1
ATOM 6760 N N . PRO A 1 885 ? 11.626 -4.361 30.707 1.00 96.81 885 PRO A N 1
ATOM 6761 C CA . PRO A 1 885 ? 12.364 -5.617 30.789 1.00 96.81 885 PRO A CA 1
ATOM 6762 C C . PRO A 1 885 ? 11.703 -6.591 31.771 1.00 96.81 885 PRO A C 1
ATOM 6764 O O . PRO A 1 885 ? 10.945 -6.158 32.638 1.00 96.81 885 PRO A O 1
ATOM 6767 N N . GLY A 1 886 ? 12.023 -7.881 31.667 1.00 95.25 886 GLY A N 1
ATOM 6768 C CA . GLY A 1 886 ? 11.563 -8.913 32.602 1.00 95.25 886 GLY A CA 1
ATOM 6769 C C . GLY A 1 886 ? 12.151 -8.769 34.008 1.00 95.25 886 GLY A C 1
ATOM 6770 O O . GLY A 1 886 ? 11.420 -8.877 34.986 1.00 95.25 886 GLY A O 1
ATOM 6771 N N . HIS A 1 887 ? 13.425 -8.372 34.116 1.00 95.25 887 HIS A N 1
ATOM 6772 C CA . HIS A 1 887 ? 14.108 -8.090 35.387 1.00 95.25 887 HIS A CA 1
ATOM 6773 C C . HIS A 1 887 ? 14.749 -6.699 35.403 1.00 95.25 887 HIS A C 1
ATOM 6775 O O . HIS A 1 887 ? 15.433 -6.310 34.448 1.00 95.25 887 HIS A O 1
ATOM 6781 N N . ALA A 1 888 ? 14.571 -5.949 36.499 1.00 93.38 888 ALA A N 1
ATOM 6782 C CA . ALA A 1 888 ? 15.235 -4.660 36.701 1.00 93.38 888 ALA A CA 1
ATOM 6783 C C . ALA A 1 888 ? 15.250 -4.183 38.162 1.00 93.38 888 ALA A C 1
ATOM 6785 O O . ALA A 1 888 ? 14.374 -4.502 38.954 1.00 93.38 888 ALA A O 1
ATOM 6786 N N . LEU A 1 889 ? 16.197 -3.296 38.487 1.00 89.38 889 LEU A N 1
ATOM 6787 C CA . LEU A 1 889 ? 16.353 -2.713 39.829 1.00 89.38 889 LEU A CA 1
ATOM 6788 C C . LEU A 1 889 ? 15.667 -1.348 40.017 1.00 89.38 889 LEU A C 1
ATOM 6790 O O . LEU A 1 889 ? 15.598 -0.840 41.137 1.00 89.38 889 LEU A O 1
ATOM 6794 N N . SER A 1 890 ? 15.188 -0.720 38.939 1.00 87.44 890 SER A N 1
ATOM 6795 C CA . SER A 1 890 ? 14.458 0.551 38.995 1.00 87.44 890 SER A CA 1
ATOM 6796 C C . SER A 1 890 ? 13.575 0.759 37.764 1.00 87.44 890 SER A C 1
ATOM 6798 O O . SER A 1 890 ? 14.055 0.689 36.630 1.00 87.44 890 SER A O 1
ATOM 6800 N N . THR A 1 891 ? 12.306 1.100 37.996 1.00 85.56 891 THR A N 1
ATOM 6801 C CA . THR A 1 891 ? 11.323 1.454 36.959 1.00 85.56 891 THR A CA 1
ATOM 6802 C C . THR A 1 891 ? 11.606 2.800 36.286 1.00 85.56 891 THR A C 1
ATOM 6804 O O . THR A 1 891 ? 11.206 3.010 35.145 1.00 85.56 891 THR A O 1
ATOM 6807 N N . ASP A 1 892 ? 12.360 3.694 36.936 1.00 79.62 892 ASP A N 1
ATOM 6808 C CA . ASP A 1 892 ? 12.723 5.019 36.401 1.00 79.62 892 ASP A CA 1
ATOM 6809 C C . ASP A 1 892 ? 13.756 4.950 35.256 1.00 79.62 892 ASP A C 1
ATOM 6811 O O . ASP A 1 892 ? 14.097 5.970 34.651 1.00 79.62 892 ASP A O 1
ATOM 6815 N N . SER A 1 893 ? 14.311 3.762 34.993 1.00 75.75 893 SER A N 1
ATOM 6816 C CA . SER A 1 893 ? 15.486 3.567 34.138 1.00 75.75 893 SER A CA 1
ATOM 6817 C C . SER A 1 893 ? 15.187 2.980 32.750 1.00 75.75 893 SER A C 1
ATOM 6819 O O . SER A 1 893 ? 16.072 2.971 31.893 1.00 75.75 893 SER A O 1
ATOM 6821 N N . PHE A 1 894 ? 13.946 2.540 32.515 1.00 89.38 894 PHE A N 1
ATOM 6822 C CA . PHE A 1 894 ? 13.520 1.816 31.314 1.00 89.38 894 PHE A CA 1
ATOM 6823 C C . PHE A 1 894 ? 13.642 2.657 30.038 1.00 89.38 894 PHE A C 1
ATOM 6825 O O . PHE A 1 894 ? 12.969 3.680 29.874 1.00 89.38 894 PHE A O 1
ATOM 6832 N N . THR A 1 895 ? 14.463 2.209 29.087 1.00 84.94 895 THR A N 1
ATOM 6833 C CA . THR A 1 895 ? 14.605 2.846 27.773 1.00 84.94 895 THR A CA 1
ATOM 6834 C C . THR A 1 895 ? 14.854 1.818 26.675 1.00 84.94 895 THR A C 1
ATOM 6836 O O . THR A 1 895 ? 15.738 0.973 26.768 1.00 84.94 895 THR A O 1
ATOM 6839 N N . ALA A 1 896 ? 14.132 1.964 25.560 1.00 83.00 896 ALA A N 1
ATOM 6840 C CA . ALA A 1 896 ? 14.280 1.081 24.405 1.00 83.00 896 ALA A CA 1
ATOM 6841 C C . ALA A 1 896 ? 15.731 0.958 23.905 1.00 83.00 896 ALA A C 1
ATOM 6843 O O . ALA A 1 896 ? 16.133 -0.122 23.497 1.00 83.00 896 ALA A O 1
ATOM 6844 N N . THR A 1 897 ? 16.518 2.038 23.938 1.00 84.81 897 THR A N 1
ATOM 6845 C CA . THR A 1 897 ? 17.926 1.984 23.523 1.00 84.81 897 THR A CA 1
ATOM 6846 C C . THR A 1 897 ? 18.769 1.175 24.508 1.00 84.81 897 THR A C 1
ATOM 6848 O O . THR A 1 897 ? 19.369 0.188 24.106 1.00 84.81 897 THR A O 1
ATOM 6851 N N . ASN A 1 898 ? 18.808 1.555 25.792 1.00 90.75 898 ASN A N 1
ATOM 6852 C CA . ASN A 1 898 ? 19.788 0.977 26.714 1.00 90.75 898 ASN A CA 1
ATOM 6853 C C . ASN A 1 898 ? 19.514 -0.502 27.005 1.00 90.75 898 ASN A C 1
ATOM 6855 O O . ASN A 1 898 ? 20.458 -1.278 27.049 1.00 90.75 898 ASN A O 1
ATOM 6859 N N . ASP A 1 899 ? 18.253 -0.892 27.206 1.00 94.94 899 ASP A N 1
ATOM 6860 C CA . ASP A 1 899 ? 17.923 -2.241 27.682 1.00 94.94 899 ASP A CA 1
ATOM 6861 C C . ASP A 1 899 ? 18.007 -3.288 26.550 1.00 94.94 899 ASP A C 1
ATOM 6863 O O . ASP A 1 899 ? 18.539 -4.384 26.751 1.00 94.94 899 ASP A O 1
ATOM 6867 N N . ILE A 1 900 ? 17.595 -2.927 25.322 1.00 95.69 900 ILE A N 1
ATOM 6868 C CA . ILE A 1 900 ? 17.800 -3.779 24.133 1.00 95.69 900 ILE A CA 1
ATOM 6869 C C . ILE A 1 900 ? 19.294 -3.902 23.820 1.00 95.69 900 ILE A C 1
ATOM 6871 O O . ILE A 1 900 ? 19.772 -5.019 23.617 1.00 95.69 900 ILE A O 1
ATOM 6875 N N . ASP A 1 901 ? 20.024 -2.782 23.753 1.00 95.25 901 ASP A N 1
ATOM 6876 C CA . ASP A 1 901 ? 21.442 -2.797 23.378 1.00 95.25 901 ASP A CA 1
ATOM 6877 C C . ASP A 1 901 ? 22.278 -3.537 24.438 1.00 95.25 901 ASP A C 1
ATOM 6879 O O . ASP A 1 901 ? 23.121 -4.352 24.075 1.00 95.25 901 ASP A O 1
ATOM 6883 N N . HIS A 1 902 ? 21.978 -3.364 25.733 1.00 96.25 902 HIS A N 1
ATOM 6884 C CA . HIS A 1 902 ? 22.598 -4.131 26.824 1.00 96.25 902 HIS A CA 1
ATOM 6885 C C . HIS A 1 902 ? 22.370 -5.636 26.680 1.00 96.25 902 HIS A C 1
ATOM 6887 O O . HIS A 1 902 ? 23.335 -6.396 26.658 1.00 96.25 902 HIS A O 1
ATOM 6893 N N . THR A 1 903 ? 21.115 -6.075 26.528 1.00 97.44 903 THR A N 1
ATOM 6894 C CA . THR A 1 903 ? 20.793 -7.509 26.396 1.00 97.44 903 THR A CA 1
ATOM 6895 C C . THR A 1 903 ? 21.469 -8.107 25.154 1.00 97.44 903 THR A C 1
ATOM 6897 O O . THR A 1 903 ? 22.086 -9.172 25.215 1.00 97.44 903 THR A O 1
ATOM 6900 N N . ARG A 1 904 ? 21.438 -7.380 24.029 1.00 97.81 904 ARG A N 1
ATOM 6901 C CA . ARG A 1 904 ? 22.106 -7.749 22.773 1.00 97.81 904 ARG A CA 1
ATOM 6902 C C . ARG A 1 904 ? 23.615 -7.890 22.940 1.00 97.81 904 ARG A C 1
ATOM 6904 O O . ARG A 1 904 ? 24.176 -8.885 22.472 1.00 97.81 904 ARG A O 1
ATOM 6911 N N . ASP A 1 905 ? 24.268 -6.920 23.571 1.00 97.88 905 ASP A N 1
ATOM 6912 C CA . ASP A 1 905 ? 25.712 -6.935 23.799 1.00 97.88 905 ASP A CA 1
ATOM 6913 C C . ASP A 1 905 ? 26.103 -8.058 24.770 1.00 97.88 905 ASP A C 1
ATOM 6915 O O . ASP A 1 905 ? 27.107 -8.733 24.537 1.00 97.88 905 ASP A O 1
ATOM 6919 N N . TYR A 1 906 ? 25.285 -8.334 25.793 1.00 98.06 906 TYR A N 1
ATOM 6920 C CA . TYR A 1 906 ? 25.491 -9.417 26.761 1.00 98.06 906 TYR A CA 1
ATOM 6921 C C . TYR A 1 906 ? 25.461 -10.802 26.101 1.00 98.06 906 TYR A C 1
ATOM 6923 O O . TYR A 1 906 ? 26.442 -11.552 26.172 1.00 98.06 906 TYR A O 1
ATOM 6931 N N . VAL A 1 907 ? 24.386 -11.114 25.369 1.00 97.94 907 VAL A N 1
ATOM 6932 C CA . VAL A 1 907 ? 24.237 -12.388 24.640 1.00 97.94 907 VAL A CA 1
ATOM 6933 C C . VAL A 1 907 ? 25.309 -12.522 23.552 1.00 97.94 907 VAL A C 1
ATOM 6935 O O . VAL A 1 907 ? 25.926 -13.580 23.411 1.00 97.94 907 VAL A O 1
ATOM 6938 N N . SER A 1 908 ? 25.613 -11.439 22.826 1.00 98.12 908 SER A N 1
ATOM 6939 C CA . SER A 1 908 ? 26.677 -11.428 21.809 1.00 98.12 908 SER A CA 1
ATOM 6940 C C . SER A 1 908 ? 28.061 -11.676 22.413 1.00 98.12 908 SER A C 1
ATOM 6942 O O . SER A 1 908 ? 28.864 -12.420 21.841 1.00 98.12 908 SER A O 1
ATOM 6944 N N . PHE A 1 909 ? 28.359 -11.078 23.570 1.00 98.25 909 PHE A N 1
ATOM 6945 C CA . PHE A 1 909 ? 29.618 -11.285 24.278 1.00 98.25 909 PHE A CA 1
ATOM 6946 C C . PHE A 1 909 ? 29.755 -12.735 24.746 1.00 98.25 909 PHE A C 1
ATOM 6948 O O . PHE A 1 909 ? 30.805 -13.343 24.509 1.00 98.25 909 PHE A O 1
ATOM 6955 N N . PHE A 1 910 ? 28.706 -13.302 25.349 1.00 97.75 910 PHE A N 1
ATOM 6956 C CA . PHE A 1 910 ? 28.679 -14.701 25.775 1.00 97.75 910 PHE A CA 1
ATOM 6957 C C . PHE A 1 910 ? 28.891 -15.657 24.596 1.00 97.75 910 PHE A C 1
ATOM 6959 O O . PHE A 1 910 ? 29.804 -16.487 24.645 1.00 97.75 910 PHE A O 1
ATOM 6966 N N . GLN A 1 911 ? 28.131 -15.481 23.508 1.00 96.75 911 GLN A N 1
ATOM 6967 C CA . GLN A 1 911 ? 28.238 -16.298 22.297 1.00 96.75 911 GLN A CA 1
ATOM 6968 C C . GLN A 1 911 ? 29.678 -16.304 21.748 1.00 96.75 911 GLN A C 1
ATOM 6970 O O . GLN A 1 911 ? 30.251 -17.356 21.463 1.00 96.75 911 GLN A O 1
ATOM 6975 N N . GLN A 1 912 ? 30.301 -15.127 21.631 1.00 97.38 912 GLN A N 1
ATOM 6976 C CA . GLN A 1 912 ? 31.627 -14.974 21.018 1.00 97.38 912 GLN A CA 1
ATOM 6977 C C . GLN A 1 912 ? 32.789 -15.427 21.916 1.00 97.38 912 GLN A C 1
ATOM 6979 O O . GLN A 1 912 ? 33.806 -15.920 21.412 1.00 97.38 912 GLN A O 1
ATOM 6984 N N . ASN A 1 913 ? 32.680 -15.230 23.234 1.00 97.31 913 ASN A N 1
ATOM 6985 C CA . ASN A 1 913 ? 33.812 -15.381 24.152 1.00 97.31 913 ASN A CA 1
ATOM 6986 C C . ASN A 1 913 ? 33.742 -16.638 25.018 1.00 97.31 913 ASN A C 1
ATOM 6988 O O . ASN A 1 913 ? 34.806 -17.168 25.336 1.00 97.31 913 ASN A O 1
ATOM 6992 N N . ILE A 1 914 ? 32.545 -17.124 25.355 1.00 96.31 914 ILE A N 1
ATOM 6993 C CA . ILE A 1 914 ? 32.327 -18.273 26.246 1.00 96.31 914 ILE A CA 1
ATOM 6994 C C . ILE A 1 914 ? 31.799 -19.462 25.435 1.00 96.31 914 ILE A C 1
ATOM 6996 O O . ILE A 1 914 ? 32.526 -20.442 25.265 1.00 96.31 914 ILE A O 1
ATOM 7000 N N . GLU A 1 915 ? 30.605 -19.354 24.841 1.00 95.50 915 GLU A N 1
ATOM 7001 C CA . GLU A 1 915 ? 29.959 -20.450 24.096 1.00 95.50 915 GLU A CA 1
ATOM 7002 C C . GLU A 1 915 ? 30.838 -20.976 22.950 1.00 95.50 915 GLU A C 1
ATOM 7004 O O . GLU A 1 915 ? 31.063 -22.182 22.831 1.00 95.50 915 GLU A O 1
ATOM 7009 N N . ALA A 1 916 ? 31.426 -20.080 22.149 1.00 95.06 916 ALA A N 1
ATOM 7010 C CA . ALA A 1 916 ? 32.294 -20.444 21.027 1.00 95.06 916 ALA A CA 1
ATOM 7011 C C . ALA A 1 916 ? 33.589 -21.192 21.417 1.00 95.06 916 ALA A C 1
ATOM 7013 O O . ALA A 1 916 ? 34.323 -21.633 20.527 1.00 95.06 916 ALA A O 1
ATOM 7014 N N . LYS A 1 917 ? 33.914 -21.341 22.712 1.00 95.75 917 LYS A N 1
ATOM 7015 C CA . LYS A 1 917 ? 35.013 -22.214 23.175 1.00 95.75 917 LYS A CA 1
ATOM 7016 C C . LYS A 1 917 ? 34.577 -23.662 23.412 1.00 95.75 917 LYS A C 1
ATOM 7018 O O . LYS A 1 917 ? 35.437 -24.542 23.450 1.00 95.75 917 LYS A O 1
ATOM 7023 N N . GLY A 1 918 ? 33.272 -23.904 23.524 1.00 90.38 918 GLY A N 1
ATOM 7024 C CA . GLY A 1 918 ? 32.682 -25.176 23.925 1.00 90.38 918 GLY A CA 1
ATOM 7025 C C . GLY A 1 918 ? 32.554 -25.331 25.444 1.00 90.38 918 GLY A C 1
ATOM 7026 O O . GLY A 1 918 ? 33.210 -24.639 26.224 1.00 90.38 918 GLY A O 1
ATOM 7027 N N . ALA A 1 919 ? 31.696 -26.268 25.853 1.00 86.50 919 ALA A N 1
ATOM 7028 C CA . ALA A 1 919 ? 31.448 -26.592 27.256 1.00 86.50 919 ALA A CA 1
ATOM 7029 C C . ALA A 1 919 ? 32.732 -27.010 28.001 1.00 86.50 919 ALA A C 1
ATOM 7031 O O . ALA A 1 919 ? 33.637 -27.608 27.416 1.00 86.50 919 ALA A O 1
ATOM 7032 N N . ASP A 1 920 ? 32.791 -26.712 29.303 1.00 90.81 920 ASP A N 1
ATOM 7033 C CA . ASP A 1 920 ? 33.898 -27.061 30.209 1.00 90.81 920 ASP A CA 1
ATOM 7034 C C . ASP A 1 920 ? 35.286 -26.501 29.801 1.00 90.81 920 ASP A C 1
ATOM 7036 O O . ASP A 1 920 ? 36.331 -26.976 30.273 1.00 90.81 920 ASP A O 1
ATOM 7040 N N . PHE A 1 921 ? 35.337 -25.473 28.944 1.00 96.19 921 PHE A N 1
ATOM 7041 C CA . PHE A 1 921 ? 36.592 -24.807 28.577 1.00 96.19 921 PHE A CA 1
ATOM 7042 C C . PHE A 1 921 ? 37.144 -23.946 29.726 1.00 96.19 921 PHE A C 1
ATOM 7044 O O . PHE A 1 921 ? 38.299 -24.119 30.130 1.00 96.19 921 PHE A O 1
ATOM 7051 N N . TYR A 1 922 ? 36.305 -23.067 30.277 1.00 97.38 922 TYR A N 1
ATOM 7052 C CA . TYR A 1 922 ? 36.607 -22.190 31.414 1.00 97.38 922 TYR A CA 1
ATOM 7053 C C . TYR A 1 922 ? 36.113 -22.789 32.738 1.00 97.38 922 TYR A C 1
ATOM 7055 O O . TYR A 1 922 ? 35.260 -23.674 32.729 1.00 97.38 922 TYR A O 1
ATOM 7063 N N . THR A 1 923 ? 36.621 -22.326 33.879 1.00 97.81 923 THR A N 1
ATOM 7064 C CA . THR A 1 923 ? 36.001 -22.554 35.203 1.00 97.81 923 THR A CA 1
ATOM 7065 C C . THR A 1 923 ? 34.869 -21.545 35.472 1.00 97.81 923 THR A C 1
ATOM 7067 O O . THR A 1 923 ? 34.826 -20.507 34.808 1.00 97.81 923 THR A O 1
ATOM 7070 N N . PRO A 1 924 ? 33.982 -21.783 36.462 1.00 97.38 924 PRO A N 1
ATOM 7071 C CA . PRO A 1 924 ? 32.987 -20.786 36.873 1.00 97.38 924 PRO A CA 1
ATOM 7072 C C . PRO A 1 924 ? 33.613 -19.434 37.250 1.00 97.38 924 PRO A C 1
ATOM 7074 O O . PRO A 1 924 ? 33.166 -18.385 36.797 1.00 97.38 924 PRO A O 1
ATOM 7077 N N . GLU A 1 925 ? 34.723 -19.450 37.996 1.00 97.38 925 GLU A N 1
ATOM 7078 C CA . GLU A 1 925 ? 35.470 -18.239 38.360 1.00 97.38 925 GLU A CA 1
ATOM 7079 C C . GLU A 1 925 ? 36.002 -17.485 37.125 1.00 97.38 925 GLU A C 1
ATOM 7081 O O . GLU A 1 925 ? 35.947 -16.257 37.081 1.00 97.38 925 GLU A O 1
ATOM 7086 N N . GLU A 1 926 ? 36.486 -18.185 36.094 1.00 97.62 926 GLU A N 1
ATOM 7087 C CA . GLU A 1 926 ? 36.937 -17.555 34.844 1.00 97.62 926 GLU A CA 1
ATOM 7088 C C . GLU A 1 926 ? 35.769 -16.910 34.073 1.00 97.62 926 GLU A C 1
ATOM 7090 O O . GLU A 1 926 ? 35.910 -15.780 33.604 1.00 97.62 926 GLU A O 1
ATOM 7095 N N . ILE A 1 927 ? 34.611 -17.579 33.992 1.00 97.12 927 ILE A N 1
ATOM 7096 C CA . ILE A 1 927 ? 33.400 -17.055 33.330 1.00 97.12 927 ILE A CA 1
ATOM 7097 C C . ILE A 1 927 ? 32.875 -15.811 34.056 1.00 97.12 927 ILE A C 1
ATOM 7099 O O . ILE A 1 927 ? 32.666 -14.774 33.423 1.00 97.12 927 ILE A O 1
ATOM 7103 N N . SER A 1 928 ? 32.737 -15.888 35.382 1.00 96.12 928 SER A N 1
ATOM 7104 C CA . SER A 1 928 ? 32.267 -14.783 36.221 1.00 96.12 928 SER A CA 1
ATOM 7105 C C . SER A 1 928 ? 33.161 -13.546 36.077 1.00 96.12 928 SER A C 1
ATOM 7107 O O . SER A 1 928 ? 32.672 -12.452 35.793 1.00 96.12 928 SER A O 1
ATOM 7109 N N . ASN A 1 929 ? 34.487 -13.727 36.149 1.00 96.69 929 ASN A N 1
ATOM 7110 C CA . ASN A 1 929 ? 35.454 -12.645 35.948 1.00 96.69 929 ASN A CA 1
ATOM 7111 C C . ASN A 1 929 ? 35.409 -12.053 34.526 1.00 96.69 929 ASN A C 1
ATOM 7113 O O . ASN A 1 929 ? 35.629 -10.853 34.363 1.00 96.69 929 ASN A O 1
ATOM 7117 N N . MET A 1 930 ? 35.143 -12.859 33.491 1.00 97.19 930 MET A N 1
ATOM 7118 C CA . MET A 1 930 ? 35.018 -12.367 32.112 1.00 97.19 930 MET A CA 1
ATOM 7119 C C . MET A 1 930 ? 33.768 -11.504 31.914 1.00 97.19 930 MET A C 1
ATOM 7121 O O . MET A 1 930 ? 33.856 -10.460 31.266 1.00 97.19 930 MET A O 1
ATOM 7125 N N . LEU A 1 931 ? 32.630 -11.916 32.475 1.00 96.19 931 LEU A N 1
ATOM 7126 C CA . LEU A 1 931 ? 31.371 -11.174 32.379 1.00 96.19 931 LEU A CA 1
ATOM 7127 C C . LEU A 1 931 ? 31.399 -9.894 33.229 1.00 96.19 931 LEU A C 1
ATOM 7129 O O . LEU A 1 931 ? 30.992 -8.850 32.731 1.00 96.19 931 LEU A O 1
ATOM 7133 N N . GLU A 1 932 ? 31.977 -9.907 34.435 1.00 94.62 932 GLU A N 1
ATOM 7134 C CA . GLU A 1 932 ? 32.230 -8.670 35.202 1.00 94.62 932 GLU A CA 1
ATOM 7135 C C . GLU A 1 932 ? 33.231 -7.732 34.512 1.00 94.62 932 GLU A C 1
ATOM 7137 O O . GLU A 1 932 ? 33.071 -6.516 34.551 1.00 94.62 932 GLU A O 1
ATOM 7142 N N . ALA A 1 933 ? 34.262 -8.251 33.838 1.00 95.69 933 ALA A N 1
ATOM 7143 C CA . ALA A 1 933 ? 35.197 -7.395 33.106 1.00 95.69 933 ALA A CA 1
ATOM 7144 C C . ALA A 1 933 ? 34.553 -6.705 31.887 1.00 95.69 933 ALA A C 1
ATOM 7146 O O . ALA A 1 933 ? 34.976 -5.607 31.517 1.00 95.69 933 ALA A O 1
ATOM 7147 N N . ALA A 1 934 ? 33.557 -7.341 31.262 1.00 96.19 934 ALA A N 1
ATOM 7148 C CA . ALA A 1 934 ? 32.812 -6.794 30.129 1.00 96.19 934 ALA A CA 1
ATOM 7149 C C . ALA A 1 934 ? 31.651 -5.880 30.560 1.00 96.19 934 ALA A C 1
ATOM 7151 O O . ALA A 1 934 ? 31.430 -4.843 29.935 1.00 96.19 934 ALA A O 1
ATOM 7152 N N . PHE A 1 935 ? 30.967 -6.226 31.654 1.00 95.50 935 PHE A N 1
ATOM 7153 C CA . PHE A 1 935 ? 29.796 -5.531 32.196 1.00 95.50 935 PHE A CA 1
ATOM 7154 C C . PHE A 1 935 ? 30.044 -5.142 33.667 1.00 95.50 935 PHE A C 1
ATOM 7156 O O . PHE A 1 935 ? 29.467 -5.734 34.583 1.00 95.50 935 PHE A O 1
ATOM 7163 N N . PRO A 1 936 ? 30.950 -4.178 33.922 1.00 92.25 936 PRO A N 1
ATOM 7164 C CA . PRO A 1 936 ? 31.490 -3.940 35.254 1.00 92.25 936 PRO A CA 1
ATOM 7165 C C . PRO A 1 936 ? 30.503 -3.272 36.204 1.00 92.25 936 PRO A C 1
ATOM 7167 O O . PRO A 1 936 ? 29.926 -2.225 35.904 1.00 92.25 936 PRO A O 1
ATOM 7170 N N . GLY A 1 937 ? 30.422 -3.815 37.419 1.00 86.44 937 GLY A N 1
ATOM 7171 C CA . GLY A 1 937 ? 29.714 -3.188 38.535 1.00 86.44 937 GLY A CA 1
ATOM 7172 C C . GLY A 1 937 ? 28.267 -3.637 38.712 1.00 86.44 937 GLY A C 1
ATOM 7173 O O . GLY A 1 937 ? 27.629 -3.181 39.659 1.00 86.44 937 GLY A O 1
ATOM 7174 N N . LEU A 1 938 ? 27.775 -4.560 37.882 1.00 89.75 938 LEU A N 1
ATOM 7175 C CA . LEU A 1 938 ? 26.408 -5.083 37.977 1.00 89.75 938 LEU A CA 1
ATOM 7176 C C . LEU A 1 938 ? 26.196 -6.008 39.190 1.00 89.75 938 LEU A C 1
ATOM 7178 O O . LEU A 1 938 ? 25.056 -6.211 39.597 1.00 89.75 938 LEU A O 1
ATOM 7182 N N . THR A 1 939 ? 27.259 -6.533 39.811 1.00 85.81 939 THR A N 1
ATOM 7183 C CA . THR A 1 939 ? 27.183 -7.247 41.108 1.00 85.81 939 THR A CA 1
ATOM 7184 C C . THR A 1 939 ? 27.461 -6.381 42.339 1.00 85.81 939 THR A C 1
ATOM 7186 O O . THR A 1 939 ? 27.149 -6.787 43.456 1.00 85.81 939 THR A O 1
ATOM 7189 N N . ASN A 1 940 ? 27.995 -5.166 42.176 1.00 77.94 940 ASN A N 1
ATOM 7190 C CA . ASN A 1 940 ? 28.339 -4.266 43.290 1.00 77.94 940 ASN A CA 1
ATOM 7191 C C . ASN A 1 940 ? 27.146 -3.409 43.767 1.00 77.94 940 ASN A C 1
ATOM 7193 O O . ASN A 1 940 ? 27.318 -2.291 44.261 1.00 77.94 940 ASN A O 1
ATOM 7197 N N . LEU A 1 941 ? 25.926 -3.916 43.599 1.00 74.00 941 LEU A N 1
ATOM 7198 C CA . LEU A 1 941 ? 24.685 -3.176 43.795 1.00 74.00 941 LEU A CA 1
ATOM 7199 C C . LEU A 1 941 ? 24.102 -3.496 45.173 1.00 74.00 941 LEU A C 1
ATOM 7201 O O . LEU A 1 941 ? 23.708 -4.616 45.466 1.00 74.00 941 LEU A O 1
ATOM 7205 N N . THR A 1 942 ? 24.047 -2.498 46.056 1.00 66.25 942 THR A N 1
ATOM 7206 C CA . THR A 1 942 ? 23.611 -2.700 47.451 1.00 66.25 942 THR A CA 1
ATOM 7207 C C . THR A 1 942 ? 22.098 -2.865 47.613 1.00 66.25 942 THR A C 1
ATOM 7209 O O . THR A 1 942 ? 21.637 -3.072 48.732 1.00 66.25 942 THR A O 1
ATOM 7212 N N . SER A 1 943 ? 21.326 -2.695 46.537 1.00 71.81 943 SER A N 1
ATOM 7213 C CA . SER A 1 943 ? 19.864 -2.801 46.523 1.00 71.81 943 SER A CA 1
ATOM 7214 C C . SER A 1 943 ? 19.356 -4.229 46.323 1.00 71.81 943 SER A C 1
ATOM 7216 O O . SER A 1 943 ? 18.267 -4.525 46.796 1.00 71.81 943 SER A O 1
ATOM 7218 N N . SER A 1 944 ? 20.118 -5.105 45.658 1.00 85.06 944 SER A N 1
ATOM 7219 C CA . SER A 1 944 ? 19.712 -6.489 45.394 1.00 85.06 944 SER A CA 1
ATOM 7220 C C . SER A 1 944 ? 20.908 -7.404 45.128 1.00 85.06 944 SER A C 1
ATOM 7222 O O . SER A 1 944 ? 21.928 -6.978 44.589 1.00 85.06 944 SER A O 1
ATOM 7224 N N . THR A 1 945 ? 20.762 -8.685 45.470 1.00 88.88 945 THR A N 1
ATOM 7225 C CA . THR A 1 945 ? 21.718 -9.749 45.138 1.00 88.88 945 THR A CA 1
ATOM 7226 C C . THR A 1 945 ? 21.410 -10.468 43.825 1.00 88.88 945 THR A C 1
ATOM 7228 O O . THR A 1 945 ? 22.259 -11.231 43.371 1.00 88.88 945 THR A O 1
ATOM 7231 N N . THR A 1 946 ? 20.252 -10.235 43.193 1.00 91.25 946 THR A N 1
ATOM 7232 C CA . THR A 1 946 ? 19.793 -11.003 42.021 1.00 91.25 946 THR A CA 1
ATOM 7233 C C . THR A 1 946 ? 20.822 -11.033 40.901 1.00 91.25 946 THR A C 1
ATOM 7235 O O . THR A 1 946 ? 21.214 -12.107 40.470 1.00 91.25 946 THR A O 1
ATOM 7238 N N . SER A 1 947 ? 21.337 -9.879 40.471 1.00 92.19 947 SER A N 1
ATOM 7239 C CA . SER A 1 947 ? 22.333 -9.797 39.391 1.00 92.19 947 SER A CA 1
ATOM 7240 C C . SER A 1 947 ? 23.576 -10.675 39.655 1.00 92.19 947 SER A C 1
ATOM 7242 O O . SER A 1 947 ? 24.106 -11.307 38.742 1.00 92.19 947 SER A O 1
ATOM 7244 N N . ALA A 1 948 ? 24.004 -10.800 40.919 1.00 92.31 948 ALA A N 1
ATOM 7245 C CA . ALA A 1 948 ? 25.082 -11.709 41.316 1.00 92.31 948 ALA A CA 1
ATOM 7246 C C . ALA A 1 948 ? 24.657 -13.186 41.329 1.00 92.31 948 ALA A C 1
ATOM 7248 O O . ALA A 1 948 ? 25.471 -14.053 41.017 1.00 92.31 948 ALA A O 1
ATOM 7249 N N . THR A 1 949 ? 23.395 -13.475 41.646 1.00 91.62 949 THR A N 1
ATOM 7250 C CA . THR A 1 949 ? 22.799 -14.813 41.553 1.00 91.62 949 THR A CA 1
ATOM 7251 C C . THR A 1 949 ? 22.701 -15.288 40.098 1.00 91.62 949 THR A C 1
ATOM 7253 O O . THR A 1 949 ? 23.202 -16.369 39.800 1.00 91.62 949 THR A O 1
ATOM 7256 N N . LEU A 1 950 ? 22.167 -14.467 39.181 1.00 93.19 950 LEU A N 1
ATOM 7257 C CA . LEU A 1 950 ? 22.049 -14.782 37.745 1.00 93.19 950 LEU A CA 1
ATOM 7258 C C . LEU A 1 950 ? 23.432 -15.042 37.112 1.00 93.19 950 LEU A C 1
ATOM 7260 O O . LEU A 1 950 ? 23.627 -16.029 36.395 1.00 93.19 950 LEU A O 1
ATOM 7264 N N . LEU A 1 951 ? 24.425 -14.201 37.441 1.00 94.88 951 LEU A N 1
ATOM 7265 C CA . LEU A 1 951 ? 25.816 -14.398 37.021 1.00 94.88 951 LEU A CA 1
ATOM 7266 C C . LEU A 1 951 ? 26.422 -15.679 37.608 1.00 94.88 951 LEU A C 1
ATOM 7268 O O . LEU A 1 951 ? 27.119 -16.408 36.899 1.00 94.88 951 LEU A O 1
ATOM 7272 N N . GLY A 1 952 ? 26.197 -15.934 38.900 1.00 94.44 952 GLY A N 1
ATOM 7273 C CA . GLY A 1 952 ? 26.715 -17.105 39.603 1.00 94.44 952 GLY A CA 1
ATOM 7274 C C . GLY A 1 952 ? 26.222 -18.402 38.971 1.00 94.44 952 GLY A C 1
ATOM 7275 O O . GLY A 1 952 ? 27.038 -19.220 38.557 1.00 94.44 952 GLY A O 1
ATOM 7276 N N . ILE A 1 953 ? 24.906 -18.539 38.802 1.00 93.12 953 ILE A N 1
ATOM 7277 C CA . ILE A 1 953 ? 24.274 -19.725 38.204 1.00 93.12 953 ILE A CA 1
ATOM 7278 C C . ILE A 1 953 ? 24.734 -19.923 36.754 1.00 93.12 953 ILE A C 1
ATOM 7280 O O . ILE A 1 953 ? 25.157 -21.017 36.383 1.00 93.12 953 ILE A O 1
ATOM 7284 N N . THR A 1 954 ? 24.770 -18.854 35.951 1.00 93.69 954 THR A N 1
ATOM 7285 C CA . THR A 1 954 ? 25.336 -18.898 34.591 1.00 93.69 954 THR A CA 1
ATOM 7286 C C . THR A 1 954 ? 26.786 -19.403 34.595 1.00 93.69 954 THR A C 1
ATOM 7288 O O . THR A 1 954 ? 27.172 -20.241 33.777 1.00 93.69 954 THR A O 1
ATOM 7291 N N . SER A 1 955 ? 27.605 -18.922 35.531 1.00 95.38 955 SER A N 1
ATOM 7292 C CA . SER A 1 955 ? 29.018 -19.300 35.631 1.00 95.38 955 SER A CA 1
ATOM 7293 C C . SER A 1 955 ? 29.200 -20.765 36.037 1.00 95.38 955 SER A C 1
ATOM 7295 O O . SER A 1 955 ? 30.043 -21.455 35.462 1.00 95.38 955 SER A O 1
ATOM 7297 N N . GLU A 1 956 ? 28.399 -21.256 36.982 1.00 95.25 956 GLU A N 1
ATOM 7298 C CA . GLU A 1 956 ? 28.392 -22.660 37.409 1.00 95.25 956 GLU A CA 1
ATOM 7299 C C . GLU A 1 956 ? 27.900 -23.594 36.290 1.00 95.25 956 GLU A C 1
ATOM 7301 O O . GLU A 1 956 ? 28.546 -24.606 36.008 1.00 95.25 956 GLU A O 1
ATOM 7306 N N . ASN A 1 957 ? 26.834 -23.228 35.566 1.00 93.12 957 ASN A N 1
ATOM 7307 C CA . ASN A 1 957 ? 26.229 -24.112 34.567 1.00 93.12 957 ASN A CA 1
ATOM 7308 C C . ASN A 1 957 ? 27.088 -24.307 33.298 1.00 93.12 957 ASN A C 1
ATOM 7310 O O . ASN A 1 957 ? 27.052 -25.375 32.680 1.00 93.12 957 ASN A O 1
ATOM 7314 N N . PHE A 1 958 ? 27.898 -23.318 32.901 1.00 93.44 958 PHE A N 1
ATOM 7315 C CA . PHE A 1 958 ? 28.831 -23.449 31.763 1.00 93.44 958 PHE A CA 1
ATOM 7316 C C . PHE A 1 958 ? 30.280 -23.763 32.170 1.00 93.44 958 PHE A C 1
ATOM 7318 O O . PHE A 1 958 ? 31.082 -24.167 31.318 1.00 93.44 958 PHE A O 1
ATOM 7325 N N . GLY A 1 959 ? 30.625 -23.597 33.447 1.00 94.06 959 GLY A N 1
ATOM 7326 C CA . GLY A 1 959 ? 31.975 -23.767 33.969 1.00 94.06 959 GLY A CA 1
ATOM 7327 C C . GLY A 1 959 ? 32.368 -25.222 34.236 1.00 94.06 959 GLY A C 1
ATOM 7328 O O . GLY A 1 959 ? 31.604 -26.035 34.753 1.00 94.06 959 GLY A O 1
ATOM 7329 N N . ARG A 1 960 ? 33.626 -25.561 33.937 1.00 96.31 960 ARG A N 1
ATOM 7330 C CA . ARG A 1 960 ? 34.185 -26.898 34.158 1.00 96.31 960 ARG A CA 1
ATOM 7331 C C . ARG A 1 960 ? 34.167 -27.272 35.634 1.00 96.31 960 ARG A C 1
ATOM 7333 O O . ARG A 1 960 ? 34.956 -26.743 36.419 1.00 96.31 960 ARG A O 1
ATOM 7340 N N . GLY A 1 961 ? 33.368 -28.284 35.956 1.00 92.00 961 GLY A N 1
ATOM 7341 C CA . GLY A 1 961 ? 33.227 -28.794 37.318 1.00 92.00 961 GLY A CA 1
ATOM 7342 C C . GLY A 1 961 ? 32.376 -27.906 38.225 1.00 92.00 961 GLY A C 1
ATOM 7343 O O . GLY A 1 961 ? 32.441 -28.104 39.436 1.00 92.00 961 GLY A O 1
ATOM 7344 N N . GLY A 1 962 ? 31.623 -26.962 37.652 1.00 90.88 962 GLY A N 1
ATOM 7345 C CA . GLY A 1 962 ? 30.578 -26.238 38.362 1.00 90.88 962 GLY A CA 1
ATOM 7346 C C . GLY A 1 962 ? 29.311 -27.070 38.567 1.00 90.88 962 GLY A C 1
ATOM 7347 O O . GLY A 1 962 ? 29.167 -28.174 38.022 1.00 90.88 962 GLY A O 1
ATOM 7348 N N . GLU A 1 963 ? 28.401 -26.549 39.383 1.00 90.56 963 GLU A N 1
ATOM 7349 C CA . GLU A 1 963 ? 27.107 -27.172 39.665 1.00 90.56 963 GLU A CA 1
ATOM 7350 C C . GLU A 1 963 ? 26.100 -26.844 38.549 1.00 90.56 963 GLU A C 1
ATOM 7352 O O . GLU A 1 963 ? 25.608 -25.727 38.424 1.00 90.56 963 GLU A O 1
ATOM 7357 N N . ARG A 1 964 ? 25.826 -27.834 37.689 1.00 87.12 964 ARG A N 1
ATOM 7358 C CA . ARG A 1 964 ? 24.890 -27.698 36.563 1.00 87.12 964 ARG A CA 1
ATOM 7359 C C . ARG A 1 964 ? 23.452 -27.875 37.033 1.00 87.12 964 ARG A C 1
ATOM 7361 O O . ARG A 1 964 ? 23.132 -28.902 37.635 1.00 87.12 964 ARG A O 1
ATOM 7368 N N . GLU A 1 965 ? 22.588 -26.923 36.700 1.00 79.44 965 GLU A N 1
ATOM 7369 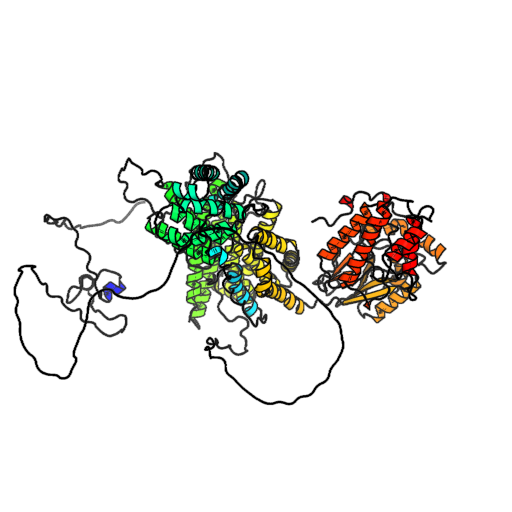C CA . GLU A 1 965 ? 21.170 -26.994 37.054 1.00 79.44 965 GLU A CA 1
ATOM 7370 C C . GLU A 1 965 ? 20.421 -28.057 36.236 1.00 79.44 965 GLU A C 1
ATOM 7372 O O . GLU A 1 965 ? 20.767 -28.383 35.094 1.00 79.44 965 GLU A O 1
ATOM 7377 N N . ALA A 1 966 ? 19.385 -28.634 36.848 1.00 74.12 966 ALA A N 1
ATOM 7378 C CA . ALA A 1 966 ? 18.539 -29.639 36.223 1.00 74.12 966 ALA A CA 1
ATOM 7379 C C . ALA A 1 966 ? 17.371 -28.965 35.491 1.00 74.12 966 ALA A C 1
ATOM 7381 O O . ALA A 1 966 ? 16.363 -28.602 36.094 1.00 74.12 966 ALA A O 1
ATOM 7382 N N . HIS A 1 967 ? 17.502 -28.842 34.173 1.00 80.81 967 HIS A N 1
ATOM 7383 C CA . HIS A 1 967 ? 16.466 -28.277 33.311 1.00 80.81 967 HIS A CA 1
ATOM 7384 C C . HIS A 1 967 ? 15.269 -29.231 33.189 1.00 80.81 967 HIS A C 1
ATOM 7386 O O . HIS A 1 967 ? 15.420 -30.402 32.832 1.00 80.81 967 HIS A O 1
ATOM 7392 N N . TYR A 1 968 ? 14.068 -28.727 33.480 1.00 77.50 968 TYR A N 1
ATOM 7393 C CA . TYR A 1 968 ? 12.805 -29.469 33.344 1.00 77.50 968 TYR A CA 1
ATOM 7394 C C . TYR A 1 968 ? 12.402 -29.688 31.878 1.00 77.50 968 TYR A C 1
ATOM 7396 O O . TYR A 1 968 ? 11.753 -30.681 31.538 1.00 77.50 968 TYR A O 1
ATOM 7404 N N . LEU A 1 969 ? 12.828 -28.767 31.015 1.00 83.88 969 LEU A N 1
ATOM 7405 C CA . LEU A 1 969 ? 12.766 -28.842 29.565 1.00 83.88 969 LEU A CA 1
ATOM 7406 C C . LEU A 1 969 ? 14.096 -29.380 29.019 1.00 83.88 969 LEU A C 1
ATOM 7408 O O . LEU A 1 969 ? 15.163 -28.934 29.434 1.00 83.88 969 LEU A O 1
ATOM 7412 N N . ASP A 1 970 ? 14.057 -30.288 28.039 1.00 87.25 970 ASP A N 1
ATOM 7413 C CA . ASP A 1 970 ? 15.260 -30.656 27.280 1.00 87.25 970 ASP A CA 1
ATOM 7414 C C . ASP A 1 970 ? 15.629 -29.544 26.286 1.00 87.25 970 ASP A C 1
ATOM 7416 O O . ASP A 1 970 ? 15.381 -29.631 25.081 1.00 87.25 970 ASP A O 1
ATOM 7420 N N . LEU A 1 971 ? 16.242 -28.483 26.808 1.00 89.06 971 LEU A N 1
ATOM 7421 C CA . LEU A 1 971 ? 16.743 -27.352 26.029 1.00 89.06 971 LEU A CA 1
ATOM 7422 C C . LEU A 1 971 ? 17.837 -27.775 25.030 1.00 89.06 971 LEU A C 1
ATOM 7424 O O . LEU A 1 971 ? 18.015 -27.137 23.993 1.00 89.06 971 LEU A O 1
ATOM 7428 N N . THR A 1 972 ? 18.509 -28.912 25.253 1.00 89.69 972 THR A N 1
ATOM 7429 C CA . THR A 1 972 ? 19.517 -29.445 24.317 1.00 89.69 972 THR A CA 1
ATOM 7430 C C . THR A 1 972 ? 18.909 -29.989 23.018 1.00 89.69 972 THR A C 1
ATOM 7432 O O . THR A 1 972 ? 19.600 -30.070 21.994 1.00 89.69 972 THR A O 1
ATOM 7435 N N . ALA A 1 973 ? 17.606 -30.300 23.013 1.00 90.31 973 ALA A N 1
ATOM 7436 C CA . ALA A 1 973 ? 16.869 -30.684 21.811 1.00 90.31 973 ALA A CA 1
ATOM 7437 C C . ALA A 1 973 ? 16.726 -29.527 20.802 1.00 90.31 973 ALA A C 1
ATOM 7439 O O . ALA A 1 973 ? 16.604 -29.767 19.596 1.00 90.31 973 ALA A O 1
ATOM 7440 N N . PHE A 1 974 ? 16.784 -28.274 21.262 1.00 89.31 974 PHE A N 1
ATOM 7441 C CA . PHE A 1 974 ? 16.623 -27.081 20.432 1.00 89.31 974 PHE A CA 1
ATOM 7442 C C . PHE A 1 974 ? 17.956 -26.673 19.798 1.00 89.31 974 PHE A C 1
ATOM 7444 O O . PHE A 1 974 ? 18.632 -25.752 20.247 1.00 89.31 974 PHE A O 1
ATOM 7451 N N . ASN A 1 975 ? 18.351 -27.384 18.739 1.00 90.75 975 ASN A N 1
ATOM 7452 C CA . ASN A 1 975 ? 19.619 -27.170 18.024 1.00 90.75 975 ASN A CA 1
ATOM 7453 C C . ASN A 1 975 ? 19.472 -26.687 16.565 1.00 90.75 975 ASN A C 1
ATOM 7455 O O . ASN A 1 975 ? 20.484 -26.431 15.909 1.00 90.75 975 ASN A O 1
ATOM 7459 N N . ASP A 1 976 ? 18.244 -26.517 16.057 1.00 87.12 976 ASP A N 1
ATOM 7460 C CA . ASP A 1 976 ? 17.981 -25.936 14.734 1.00 87.12 976 ASP A CA 1
ATOM 7461 C C . ASP A 1 976 ? 17.457 -24.502 14.862 1.00 87.12 976 ASP A C 1
ATOM 7463 O O . ASP A 1 976 ? 16.297 -24.253 15.200 1.00 87.12 976 ASP A O 1
ATOM 7467 N N . THR A 1 977 ? 18.307 -23.541 14.505 1.00 79.56 977 THR A N 1
ATOM 7468 C CA . THR A 1 977 ? 17.968 -22.116 14.508 1.00 79.56 977 THR A CA 1
ATOM 7469 C C . THR A 1 977 ? 16.784 -21.786 13.596 1.00 79.56 977 THR A C 1
ATOM 7471 O O . THR A 1 977 ? 16.144 -20.761 13.787 1.00 79.56 977 THR A O 1
ATOM 7474 N N . LYS A 1 978 ? 16.462 -22.603 12.585 1.00 76.38 978 LYS A N 1
ATOM 7475 C CA . LYS A 1 978 ? 15.297 -22.365 11.710 1.00 76.38 978 LYS A CA 1
ATOM 7476 C C . LYS A 1 978 ? 13.968 -22.727 12.357 1.00 76.38 978 LYS A C 1
ATOM 7478 O O . LYS A 1 978 ? 12.947 -22.213 11.918 1.00 76.38 978 LYS A O 1
ATOM 7483 N N . VAL A 1 979 ? 13.977 -23.622 13.344 1.00 78.38 979 VAL A N 1
ATOM 7484 C CA . VAL A 1 979 ? 12.779 -23.985 14.112 1.00 78.38 979 VAL A CA 1
ATOM 7485 C C . VAL A 1 979 ? 12.493 -22.915 15.165 1.00 78.38 979 VAL A C 1
ATOM 7487 O O . VAL A 1 979 ? 11.338 -22.567 15.371 1.00 78.38 979 VAL A O 1
ATOM 7490 N N . LEU A 1 980 ? 13.548 -22.360 15.767 1.00 79.31 980 LEU A N 1
ATOM 7491 C CA . LEU A 1 980 ? 13.466 -21.302 16.776 1.00 79.31 980 LEU A CA 1
ATOM 7492 C C . LEU A 1 980 ? 13.178 -19.905 16.187 1.00 79.31 980 LEU A C 1
ATOM 7494 O O . LEU A 1 980 ? 12.425 -19.125 16.764 1.00 79.31 980 LEU A O 1
ATOM 7498 N N . ASN A 1 981 ? 13.734 -19.580 15.013 1.00 71.88 981 ASN A N 1
ATOM 7499 C CA . ASN A 1 981 ? 13.582 -18.259 14.391 1.00 71.88 981 ASN A CA 1
ATOM 7500 C C . ASN A 1 981 ? 12.194 -18.048 13.748 1.00 71.88 981 ASN A C 1
ATOM 7502 O O . ASN A 1 981 ? 12.060 -18.072 12.521 1.00 71.88 981 ASN A O 1
ATOM 7506 N N . GLY A 1 982 ? 11.176 -17.746 14.557 1.00 58.66 982 GLY A N 1
ATOM 7507 C CA . GLY A 1 982 ? 9.833 -17.371 14.085 1.00 58.66 982 GLY A CA 1
ATOM 7508 C C . GLY A 1 982 ? 9.759 -16.049 13.296 1.00 58.66 982 GLY A C 1
ATOM 7509 O O . GLY A 1 982 ? 8.767 -15.797 12.615 1.00 58.66 982 GLY A O 1
ATOM 7510 N N . TRP A 1 983 ? 10.808 -15.219 13.346 1.00 65.31 983 TRP A N 1
ATOM 7511 C CA . TRP A 1 983 ? 10.801 -13.821 12.880 1.00 65.31 983 TRP A CA 1
ATOM 7512 C C . TRP A 1 983 ? 11.493 -13.568 11.522 1.00 65.31 983 TRP A C 1
ATOM 7514 O O . TRP A 1 983 ? 11.858 -12.433 11.215 1.00 65.31 983 TRP A O 1
ATOM 7524 N N . GLN A 1 984 ? 11.703 -14.599 10.693 1.00 48.06 984 GLN A N 1
ATOM 7525 C CA . GLN A 1 984 ? 12.342 -14.436 9.374 1.00 48.06 984 GLN A CA 1
ATOM 7526 C C . GLN A 1 984 ? 11.389 -13.784 8.350 1.00 48.06 984 GLN A C 1
ATOM 7528 O O . GLN A 1 984 ? 10.418 -14.407 7.920 1.00 48.06 984 GLN A O 1
ATOM 7533 N N . LEU A 1 985 ? 11.700 -12.539 7.956 1.00 32.25 985 LEU A N 1
ATOM 7534 C CA . LEU A 1 985 ? 11.018 -11.743 6.917 1.00 32.25 985 LEU A CA 1
ATOM 7535 C C . LEU A 1 985 ? 11.567 -12.000 5.500 1.00 32.25 985 LEU A C 1
ATOM 7537 O O . LEU A 1 985 ? 12.808 -12.066 5.350 1.00 32.25 985 LEU A O 1
#

Radius of gyration: 41.04 Å; chains: 1; bounding box: 113×107×125 Å

Foldseek 3Di:
DDDDDDDDDDDDDDDDDDDDPDDDDDDDDDDDWFFPVCVVVVHDFPPDPPATPVCVVVVHGRWTDDPVDPPDTDDDDDDDDDDDDDDDDDDDDDDDDDDDDDDDDDDDDDDDDDDDDDDDDDDDDDDDDDDDDDDDDDDDDDDYDDDDDDDDDDDDDDDDDDDDDDDDDDDDDDDPDDCLQDDADFLFDQDPAFFLLSLCLVVVVVLCSNLVNDDPDRFDHPPPPPPPVVLVPDPDDDWDAALVLLVQLLCLLVVFDCLQQVLDDNVVLVVLSVVPNVDTLVVSCVVPNPLNSLLSLLSNLVSLLLVLPDDDPDPSVSSLSSLVSCLVVLLVDLDSSSLSSLQSSLLSCQLLRRLVSSLVSLVSSLVSLVVVVLFAADPDPPVPVDDDPPDDDNVSSQSNVLSSLLVQLLSCLLSLHARPDDCVSGPPLQCPDDCVPDPPDPDPSSCLNSLSSVLSVLSNVLSVQSSVLSVLCPPDDDPSNVVSVLSNLVSLLVSLVSLVVSLVVDPPCQRLPDPDNDDPQRPQSSLVSNLSSLLSLLSSQLCVLSPDLVRQVVSLVVRVPPNPSSVVSNCSLVSNLVSLVSNLVSLLSCVVSVPSHSDSHPSSNVSSLSSLLSSCSSCVVDPVNLVSVCVSPPVSSVVSSVSSNCSSDVDDPVVVCVVSVVSVVVSVVSVVVVVVVLPADFDKDWDQLADPLLRFIKIWTDDDAAIEIEFAAFWLVSLVVVLVVVVVPDPHQHQEYEYFAQDNGRWQNVVSNCVSRVNYAYEYAPVRLVLCVQCNQVVQVVSCVVPHPRGTPNGIDRHDHDHDQWDADVVNRSWIWGWDDDAQALATTGTWTATLSQLEIAGALLWEALLAQHANLLVPEPLSLVRSLLRLVVSVVSVGQWYNYRHDDDPVRTGNPRGSVSSNVNSVQCVVPQPVVPAQPAALVRQLVSSCVVSPDSCVDPRHNSRVVSSSQNSQCRHHPRDNDDDPDPSVVSHDNVVSNPPDD

InterPro domains:
  IPR001138 Zn(2)Cys(6) fungal-type DNA-binding domain [PF00172] (33-69)
  IPR001138 Zn(2)Cys(6) fungal-type DNA-binding domain [PS00463] (34-62)
  IPR001138 Zn(2)Cys(6) fungal-type DNA-binding domain [PS50048] (34-64)
  IPR001138 Zn(2)Cys(6) fungal-type DNA-binding domain [SM00066] (29-73)
  IPR001138 Zn(2)Cys(6) fungal-type DNA-binding domain [cd00067] (30-63)
  IPR001279 Metallo-beta-lactamase [PF00753] (698-887)
  IPR001279 Metallo-beta-lactamase [SM00849] (695-887)
  IPR007219 Xylanolytic transcriptional activator, regulatory domain [PF04082] (252-426)
  IPR007219 Xylanolytic transcriptional activator, regulatory domain [SM00906] (358-437)
  IPR036864 Zn(2)-C6 fungal-type DNA-binding domain superfamily [G3DSA:4.10.240.10] (27-66)
  IPR036864 Zn(2)-C6 fungal-type DNA-binding domain superfamily [SSF57701] (26-69)
  IPR036866 Ribonuclease Z/Hydroxyacylglutathione hydrolase-like [G3DSA:3.60.15.10] (685-917)
  IPR036866 Ribonuclease Z/Hydroxyacylglutathione hydrolase-like [SSF56281] (696-932)
  IPR050987 ABC-transporter-regulating transcription factor-like [PTHR46910] (25-679)

pLDDT: mean 75.16, std 24.29, range [21.23, 98.56]

Secondary structure (DSSP, 8-state):
--------------------S---PPP-PPPS---HHHHHTT------SSS-HHHHHHT-----B-SSSTT-B-PPPP---------------------------------------------------------------------------------------PPPPPPPPPPSSS-TT-S---SS-----SSHHHHHHHHHHHHHHHTT---SSPPPP-------TTGGG--SPPPPPPHHHHHHHHHHHHHTHHHHS--S-HHHHHHHHHHHHTS-HHHHHHHH-HHHHHHHHHHHHHHHHT-TTPPPSS-HHHHHHHHHHHHHHHHHS--HHHHHHHHHHHHHHHHTT-HHHHHHHHHHHHHHHHHTTTTS--S-----S-PPTT---HHHHHHHHHHHHHHHHHHHHHTTPPPSS-GGGS--S-----GGG-SSS--HHHHHHHHHHHHHHHHHHHHHHHHHHHHTTTT--THHHHHHHHHHHHHHHHHHHHHHHHHHHS-GGG-TT-SS--SSS--HHHHHHHHHHHHHHHHHHGGGGGS-HHHHHHHHHHHTTTSTTHHHHHTHHHHHHHHHHHHHHHHHHHHHTT-------HHHHHHHHHHHHHHHHH-TT-HHHHHHHHHHHSHHHHHHHHHHHHHH-SSSHHHHHTT-HHHHHHHHHHHHHHHTTTT---EEEEEEETTTTTTEEEEEEE-SS-EEEE---SSHHHHHHHHHHHHHH--S-EEEEE--SS-GGGTTTHHHHHTT-TT-EEEE-HHHHHHHHHHHHHHHHHHHHHH-TTTS-SS--PPEE--SSEE--TT-TTS-EEEEEEE-SSSSSEEEEEETTTTEEEEETTS--TTSPPP-TT--SHHHHHHHHHHHHHHHHH--SEEEESB-S-GGG--HHHHHHHHHHHHHHHHHHTGGG-TTSS-HHHHHHHHHHHSTTSS--TT-SHHHHHHHHHHHHHSTT------SS-GGG---HHHH-TT--

Organism: NCBI:txid1095194